Protein 8B48 (pdb70)

InterPro domains:
  IPR029058 Alpha/Beta hydrolase fold [G3DSA:3.40.50.1820] (14-387)
  IPR029058 Alpha/Beta hydrolase fold [SSF53474] (108-355)
  IPR054579 4-O-methyl-glucuronoyl methylesterase-like domain [PF22244] (91-321)

Organism: NCBI:txid1168545

Structure (mmCIF, N/CA/C/O backbone):
data_8B48
#
_entry.id   8B48
#
_cell.length_a   70.740
_cell.length_b   79.570
_cell.length_c   86.010
_cell.angle_alpha   113.322
_cell.angle_beta   98.531
_cell.angle_gamma   94.440
#
_symmetry.space_group_name_H-M   'P 1'
#
loop_
_entity.id
_entity.type
_entity.pdbx_description
1 polymer 'Carbohydrate esterase family 15 protein'
2 branched alpha-D-mannopyranose-(1-3)-beta-D-mannopyranose-(1-4)-2-acetamido-2-deoxy-beta-D-glucopyranose-(1-4)-2-acetamido-2-deoxy-beta-D-glucopyranose
3 branched alpha-D-mannopyranose-(1-3)-[alpha-D-mannopyranose-(1-6)]beta-D-mannopyranose-(1-4)-2-acetamido-2-deoxy-beta-D-glucopyranose-(1-4)-2-acetamido-2-deoxy-beta-D-glucopyranose
4 branched alpha-D-mannopyranose-(1-3)-alpha-D-mannopyranose-(1-6)-[alpha-D-mannopyranose-(1-3)]beta-D-mannopyranose-(1-4)-2-acetamido-2-deoxy-beta-D-glucopyranose-(1-4)-2-acetamido-2-deoxy-beta-D-glucopyranose
5 non-polymer 'FORMIC ACID'
6 water water
#
loop_
_atom_site.group_PDB
_atom_site.id
_atom_site.type_symbol
_atom_site.label_atom_id
_atom_site.label_alt_id
_atom_site.label_comp_id
_atom_site.label_asym_id
_atom_site.label_entity_id
_atom_site.label_seq_id
_atom_site.pdbx_PDB_ins_code
_atom_site.Cartn_x
_atom_site.Cartn_y
_atom_site.Cartn_z
_atom_site.occupancy
_atom_site.B_iso_or_equiv
_atom_site.auth_seq_id
_atom_site.auth_comp_id
_atom_site.auth_asym_id
_atom_site.auth_atom_id
_atom_site.pdbx_PDB_model_num
ATOM 1 N N . SER A 1 4 ? 8.367 -22.607 -1.308 1.000 88.118 20 SER A N 1
ATOM 2 C CA . SER A 1 4 ? 7.776 -22.478 -2.666 1.000 90.874 20 SER A CA 1
ATOM 3 C C . SER A 1 4 ? 8.686 -21.613 -3.553 1.000 100.233 20 SER A C 1
ATOM 4 O O . SER A 1 4 ? 8.903 -22.036 -4.709 1.000 105.536 20 SER A O 1
ATOM 7 N N . CYS A 1 5 ? 9.203 -20.471 -3.053 1.000 97.706 21 CYS A N 1
ATOM 8 C CA . CYS A 1 5 ? 10.087 -19.526 -3.812 1.000 90.336 21 CYS A CA 1
ATOM 9 C C . CYS A 1 5 ? 11.444 -19.383 -3.122 1.000 83.785 21 CYS A C 1
ATOM 10 O O . CYS A 1 5 ? 11.536 -19.436 -1.901 1.000 78.175 21 CYS A O 1
ATOM 13 N N . PRO A 1 6 ? 12.554 -19.183 -3.874 1.000 83.152 22 PRO A N 1
ATOM 14 C CA . PRO A 1 6 ? 13.875 -18.983 -3.270 1.000 86.105 22 PRO A CA 1
ATOM 15 C C . PRO A 1 6 ? 13.989 -17.599 -2.606 1.000 91.938 22 PRO A C 1
ATOM 16 O O . PRO A 1 6 ? 13.164 -16.757 -2.879 1.000 96.007 22 PRO A O 1
ATOM 20 N N . ASN A 1 7 ? 15.006 -17.401 -1.766 1.000 86.508 23 ASN A N 1
ATOM 21 C CA . ASN A 1 7 ? 15.358 -16.082 -1.175 1.000 74.653 23 ASN A CA 1
ATOM 22 C C . ASN A 1 7 ? 16.233 -15.315 -2.173 1.000 67.568 23 ASN A C 1
ATOM 23 O O . ASN A 1 7 ? 16.692 -15.924 -3.149 1.000 70.814 23 ASN A O 1
ATOM 28 N N . LEU A 1 8 ? 16.453 -14.020 -1.939 1.000 65.356 24 LEU A N 1
ATOM 29 C CA . LEU A 1 8 ? 17.294 -13.160 -2.812 1.000 62.641 24 LEU A CA 1
ATOM 30 C C . LEU A 1 8 ? 18.748 -13.610 -2.703 1.000 68.361 24 LEU A C 1
ATOM 31 O O . LEU A 1 8 ? 19.185 -14.065 -1.644 1.000 69.841 24 LEU A O 1
ATOM 36 N N . PRO A 1 9 ? 19.543 -13.472 -3.788 1.000 69.020 25 PRO A N 1
ATOM 37 C CA . PRO A 1 9 ? 21.007 -13.497 -3.698 1.000 69.065 25 PRO A CA 1
ATOM 38 C C . PRO A 1 9 ? 21.561 -12.684 -2.514 1.000 66.146 25 PRO A C 1
ATOM 39 O O . PRO A 1 9 ? 20.946 -11.721 -2.139 1.000 67.916 25 PRO A O 1
ATOM 43 N N . ALA A 1 10 ? 22.704 -13.078 -1.951 1.000 68.152 26 ALA A N 1
ATOM 44 C CA . ALA A 1 10 ? 23.346 -12.370 -0.814 1.000 69.612 26 ALA A CA 1
ATOM 45 C C . ALA A 1 10 ? 23.529 -10.893 -1.186 1.000 70.206 26 ALA A C 1
ATOM 46 O O . ALA A 1 10 ? 23.303 -10.022 -0.323 1.000 71.836 26 ALA A O 1
ATOM 48 N N . SER A 1 11 ? 23.920 -10.636 -2.435 1.000 72.593 27 SER A N 1
ATOM 49 C CA . SER A 1 11 ? 24.156 -9.282 -3.007 1.000 71.681 27 SER A CA 1
ATOM 50 C C . SER A 1 11 ? 23.575 -9.219 -4.426 1.000 65.776 27 SER A C 1
ATOM 51 O O . SER A 1 11 ? 23.617 -10.221 -5.167 1.000 70.495 27 SER A O 1
ATOM 54 N N . ILE A 1 12 ? 23.008 -8.069 -4.773 1.000 59.542 28 ILE A N 1
ATOM 55 C CA . ILE A 1 12 ? 22.414 -7.767 -6.100 1.000 61.043 28 ILE A CA 1
ATOM 56 C C . ILE A 1 12 ? 23.260 -6.673 -6.736 1.000 67.283 28 ILE A C 1
ATOM 57 O O . ILE A 1 12 ? 23.544 -5.702 -6.036 1.000 76.730 28 ILE A O 1
ATOM 62 N N . ASN A 1 13 ? 23.632 -6.842 -8.001 1.000 77.787 29 ASN A N 1
ATOM 63 C CA . ASN A 1 13 ? 24.253 -5.772 -8.825 1.000 80.378 29 ASN A CA 1
ATOM 64 C C . ASN A 1 13 ? 23.195 -5.258 -9.798 1.000 71.473 29 ASN A C 1
ATOM 65 O O . ASN A 1 13 ? 22.783 -6.014 -10.678 1.000 70.717 29 ASN A O 1
ATOM 70 N N . TYR A 1 14 ? 22.725 -4.037 -9.581 1.000 65.923 30 TYR A N 1
ATOM 71 C CA . TYR A 1 14 ? 21.774 -3.339 -10.471 1.000 63.352 30 TYR A CA 1
ATOM 72 C C . TYR A 1 14 ? 22.475 -2.086 -10.997 1.000 67.533 30 TYR A C 1
ATOM 73 O O . TYR A 1 14 ? 22.852 -1.191 -10.196 1.000 65.252 30 TYR A O 1
ATOM 82 N N . ALA A 1 15 ? 22.689 -2.069 -12.314 1.000 66.882 31 ALA A N 1
ATOM 83 C CA . ALA A 1 15 ? 23.284 -0.937 -13.055 1.000 63.776 31 ALA A CA 1
ATOM 84 C C . ALA A 1 15 ? 22.317 0.248 -12.997 1.000 60.667 31 ALA A C 1
ATOM 85 O O . ALA A 1 15 ? 21.111 0.045 -13.275 1.000 58.628 31 ALA A O 1
ATOM 87 N N . ALA A 1 16 ? 22.829 1.415 -12.605 1.000 57.499 32 ALA A N 1
ATOM 88 C CA . ALA A 1 16 ? 22.082 2.690 -12.556 1.000 54.717 32 ALA A CA 1
ATOM 89 C C . ALA A 1 16 ? 21.080 2.696 -13.709 1.000 54.732 32 ALA A C 1
ATOM 90 O O . ALA A 1 16 ? 21.501 2.487 -14.868 1.000 51.414 32 ALA A O 1
ATOM 92 N N . ASN A 1 17 ? 19.798 2.866 -13.388 1.000 57.327 33 ASN A N 1
ATOM 93 C CA . ASN A 1 17 ? 18.698 2.925 -14.382 1.000 55.897 33 ASN A CA 1
ATOM 94 C C . ASN A 1 17 ? 17.862 4.151 -14.068 1.000 56.394 33 ASN A C 1
ATOM 95 O O . ASN A 1 17 ? 17.274 4.235 -12.989 1.000 49.940 33 ASN A O 1
ATOM 100 N N . PRO A 1 18 ? 17.796 5.131 -14.997 1.000 62.432 34 PRO A N 1
ATOM 101 C CA . PRO A 1 18 ? 17.014 6.348 -14.774 1.000 62.341 34 PRO A CA 1
ATOM 102 C C . PRO A 1 18 ? 15.496 6.167 -14.950 1.000 56.017 34 PRO A C 1
ATOM 103 O O . PRO A 1 18 ? 14.776 7.100 -14.634 1.000 49.336 34 PRO A O 1
ATOM 107 N N . LYS A 1 19 ? 15.051 4.993 -15.421 1.000 52.865 35 LYS A N 1
ATOM 108 C CA . LYS A 1 19 ? 13.615 4.660 -15.622 1.000 57.000 35 LYS A CA 1
ATOM 109 C C . LYS A 1 19 ? 13.173 3.647 -14.560 1.000 47.983 35 LYS A C 1
ATOM 110 O O . LYS A 1 19 ? 14.029 3.222 -13.763 1.000 47.113 35 LYS A O 1
ATOM 116 N N . LEU A 1 20 ? 11.874 3.317 -14.529 1.000 40.833 36 LEU A N 1
ATOM 117 C CA . LEU A 1 20 ? 11.273 2.419 -13.504 1.000 39.412 36 LEU A CA 1
ATOM 118 C C . LEU A 1 20 ? 11.650 0.995 -13.864 1.000 39.356 36 LEU A C 1
ATOM 119 O O . LEU A 1 20 ? 11.341 0.557 -14.966 1.000 39.765 36 LEU A O 1
ATOM 124 N N . PRO A 1 21 ? 12.349 0.237 -12.986 1.000 37.608 37 PRO A N 1
ATOM 125 C CA . PRO A 1 21 ? 12.795 -1.106 -13.346 1.000 39.576 37 PRO A CA 1
ATOM 126 C C . PRO A 1 21 ? 11.621 -1.927 -13.892 1.000 42.658 37 PRO A C 1
ATOM 127 O O . PRO A 1 21 ? 10.521 -1.731 -13.430 1.000 45.741 37 PRO A O 1
ATOM 131 N N . ASP A 1 22 ? 11.868 -2.776 -14.889 1.000 48.535 38 ASP A N 1
ATOM 132 C CA . ASP A 1 22 ? 10.846 -3.707 -15.435 1.000 55.385 38 ASP A CA 1
ATOM 133 C C . ASP A 1 22 ? 10.369 -4.606 -14.292 1.000 54.040 38 ASP A C 1
ATOM 134 O O . ASP A 1 22 ? 11.167 -5.362 -13.729 1.000 51.432 38 ASP A O 1
ATOM 139 N N . PRO A 1 23 ? 9.064 -4.553 -13.917 1.000 50.645 39 PRO A N 1
ATOM 140 C CA . PRO A 1 23 ? 8.522 -5.437 -12.880 1.000 49.576 39 PRO A CA 1
ATOM 141 C C . PRO A 1 23 ? 8.447 -6.910 -13.301 1.000 49.225 39 PRO A C 1
ATOM 142 O O . PRO A 1 23 ? 8.362 -7.769 -12.440 1.000 49.299 39 PRO A O 1
ATOM 146 N N . PHE A 1 24 ? 8.498 -7.171 -14.608 1.000 47.017 40 PHE A N 1
ATOM 147 C CA . PHE A 1 24 ? 8.421 -8.529 -15.193 1.000 47.303 40 PHE A CA 1
ATOM 148 C C . PHE A 1 24 ? 9.815 -9.141 -15.364 1.000 44.360 40 PHE A C 1
ATOM 149 O O . PHE A 1 24 ? 9.893 -10.259 -15.871 1.000 44.695 40 PHE A O 1
ATOM 157 N N . LEU A 1 25 ? 10.881 -8.455 -14.960 1.000 46.412 41 LEU A N 1
ATOM 158 C CA . LEU A 1 25 ? 12.266 -8.968 -15.123 1.000 52.038 41 LEU A CA 1
ATOM 159 C C . LEU A 1 25 ? 12.768 -9.507 -13.788 1.000 48.597 41 LEU A C 1
ATOM 160 O O . LEU A 1 25 ? 13.196 -8.708 -12.945 1.000 50.343 41 LEU A O 1
ATOM 165 N N . ALA A 1 26 ? 12.726 -10.820 -13.612 1.000 52.311 42 ALA A N 1
ATOM 166 C CA . ALA A 1 26 ? 13.279 -11.510 -12.427 1.000 58.957 42 ALA A CA 1
ATOM 167 C C . ALA A 1 26 ? 14.782 -11.214 -12.326 1.000 52.113 42 ALA A C 1
ATOM 168 O O . ALA A 1 26 ? 15.410 -10.960 -13.364 1.000 49.347 42 ALA A O 1
ATOM 170 N N . LEU A 1 27 ? 15.322 -11.250 -11.112 1.000 51.908 43 LEU A N 1
ATOM 171 C CA . LEU A 1 27 ? 16.775 -11.085 -10.833 1.000 56.449 43 LEU A CA 1
ATOM 172 C C . LEU A 1 27 ? 17.544 -12.255 -11.444 1.000 54.825 43 LEU A C 1
ATOM 173 O O . LEU A 1 27 ? 18.701 -12.041 -11.866 1.000 46.387 43 LEU A O 1
ATOM 178 N N . SER A 1 28 ? 16.915 -13.436 -11.475 1.000 56.079 44 SER A N 1
ATOM 179 C CA . SER A 1 28 ? 17.396 -14.633 -12.213 1.000 60.786 44 SER A CA 1
ATOM 180 C C . SER A 1 28 ? 17.915 -14.218 -13.596 1.000 57.201 44 SER A C 1
ATOM 181 O O . SER A 1 28 ? 18.976 -14.715 -13.998 1.000 53.548 44 SER A O 1
ATOM 184 N N . GLY A 1 29 ? 17.176 -13.351 -14.297 1.000 55.427 45 GLY A N 1
ATOM 185 C CA . GLY A 1 29 ? 17.511 -12.871 -15.649 1.000 54.296 45 GLY A CA 1
ATOM 186 C C . GLY A 1 29 ? 16.333 -13.039 -16.590 1.000 59.309 45 GLY A C 1
ATOM 187 O O . GLY A 1 29 ? 16.146 -12.174 -17.462 1.000 61.857 45 GLY A O 1
ATOM 188 N N . THR A 1 30 ? 15.549 -14.105 -16.413 1.000 64.222 46 THR A N 1
ATOM 189 C CA . THR A 1 30 ? 14.394 -14.448 -17.284 1.000 67.476 46 THR A CA 1
ATOM 190 C C . THR A 1 30 ? 13.266 -13.452 -17.036 1.000 60.561 46 THR A C 1
ATOM 191 O O . THR A 1 30 ? 12.965 -13.127 -15.865 1.000 59.352 46 THR A O 1
ATOM 195 N N . ARG A 1 31 ? 12.670 -12.995 -18.133 1.000 57.530 47 ARG A N 1
ATOM 196 C CA . ARG A 1 31 ? 11.505 -12.085 -18.144 1.000 56.011 47 ARG A CA 1
ATOM 197 C C . ARG A 1 31 ? 10.261 -12.966 -18.137 1.000 58.082 47 ARG A C 1
ATOM 198 O O . ARG A 1 31 ? 10.253 -13.953 -18.891 1.000 66.879 47 ARG A O 1
ATOM 206 N N . LEU A 1 32 ? 9.266 -12.634 -17.311 1.000 63.482 48 LEU A N 1
ATOM 207 C CA . LEU A 1 32 ? 8.030 -13.445 -17.124 1.000 67.363 48 LEU A CA 1
ATOM 208 C C . LEU A 1 32 ? 7.254 -13.531 -18.441 1.000 73.220 48 LEU A C 1
ATOM 209 O O . LEU A 1 32 ? 7.089 -12.499 -19.104 1.000 68.897 48 LEU A O 1
ATOM 214 N N . SER A 1 33 ? 6.824 -14.750 -18.786 1.000 80.612 49 SER A N 1
ATOM 215 C CA . SER A 1 33 ? 6.019 -15.101 -19.985 1.000 75.222 49 SER A CA 1
ATOM 216 C C . SER A 1 33 ? 4.827 -15.988 -19.597 1.000 72.537 49 SER A C 1
ATOM 217 O O . SER A 1 33 ? 3.929 -16.132 -20.443 1.000 77.956 49 SER A O 1
ATOM 220 N N . LYS A 1 34 ? 4.827 -16.549 -18.379 1.000 72.394 50 LYS A N 1
ATOM 221 C CA . LYS A 1 34 ? 3.797 -17.485 -17.848 1.000 74.907 50 LYS A CA 1
ATOM 222 C C . LYS A 1 34 ? 3.219 -16.921 -16.542 1.000 64.519 50 LYS A C 1
ATOM 223 O O . LYS A 1 34 ? 4.002 -16.461 -15.700 1.000 59.022 50 LYS A O 1
ATOM 229 N N . LYS A 1 35 ? 1.895 -16.957 -16.376 1.000 63.801 51 LYS A N 1
ATOM 230 C CA . LYS A 1 35 ? 1.208 -16.476 -15.142 1.000 68.744 51 LYS A CA 1
ATOM 231 C C . LYS A 1 35 ? 1.786 -17.174 -13.889 1.000 61.883 51 LYS A C 1
ATOM 232 O O . LYS A 1 35 ? 2.005 -16.498 -12.873 1.000 56.736 51 LYS A O 1
ATOM 238 N N . ASP A 1 36 ? 2.046 -18.482 -13.959 1.000 64.783 52 ASP A N 1
ATOM 239 C CA . ASP A 1 36 ? 2.468 -19.316 -12.798 1.000 70.562 52 ASP A CA 1
ATOM 240 C C . ASP A 1 36 ? 3.877 -18.913 -12.330 1.000 67.455 52 ASP A C 1
ATOM 241 O O . ASP A 1 36 ? 4.323 -19.426 -11.278 1.000 69.514 52 ASP A O 1
ATOM 246 N N . GLN A 1 37 ? 4.567 -18.032 -13.056 1.000 59.958 53 GLN A N 1
ATOM 247 C CA . GLN A 1 37 ? 5.872 -17.458 -12.615 1.000 57.657 53 GLN A CA 1
ATOM 248 C C . GLN A 1 37 ? 5.658 -16.261 -11.670 1.000 55.451 53 GLN A C 1
ATOM 249 O O . GLN A 1 37 ? 6.612 -15.958 -10.899 1.000 63.441 53 GLN A O 1
ATOM 255 N N . TRP A 1 38 ? 4.488 -15.606 -11.721 1.000 49.533 54 TRP A N 1
ATOM 256 C CA . TRP A 1 38 ? 4.250 -14.309 -11.026 1.000 52.679 54 TRP A CA 1
ATOM 257 C C . TRP A 1 38 ? 4.408 -14.438 -9.512 1.000 55.732 54 TRP A C 1
ATOM 258 O O . TRP A 1 38 ? 5.036 -13.572 -8.893 1.000 60.783 54 TRP A O 1
ATOM 269 N N . PRO A 1 39 ? 3.836 -15.490 -8.874 1.000 54.544 55 PRO A N 1
ATOM 270 C CA . PRO A 1 39 ? 3.980 -15.693 -7.430 1.000 59.211 55 PRO A CA 1
ATOM 271 C C . PRO A 1 39 ? 5.419 -15.536 -6.902 1.000 63.233 55 PRO A C 1
ATOM 272 O O . PRO A 1 39 ? 5.599 -14.933 -5.850 1.000 60.338 55 PRO A O 1
ATOM 276 N N . CYS A 1 40 ? 6.401 -16.065 -7.640 1.000 65.328 56 CYS A N 1
ATOM 277 C CA . CYS A 1 40 ? 7.822 -16.084 -7.218 1.000 68.740 56 CYS A CA 1
ATOM 278 C C . CYS A 1 40 ? 8.479 -14.724 -7.452 1.000 61.636 56 CYS A C 1
ATOM 279 O O . CYS A 1 40 ? 9.390 -14.380 -6.668 1.000 59.072 56 CYS A O 1
ATOM 282 N N . ARG A 1 41 ? 8.038 -13.995 -8.475 1.000 59.282 57 ARG A N 1
ATOM 283 C CA . ARG A 1 41 ? 8.446 -12.583 -8.701 1.000 60.842 57 ARG A CA 1
ATOM 284 C C . ARG A 1 41 ? 7.826 -11.715 -7.596 1.000 60.066 57 ARG A C 1
ATOM 285 O O . ARG A 1 41 ? 8.552 -10.887 -7.014 1.000 56.165 57 ARG A O 1
ATOM 293 N N . LYS A 1 42 ? 6.543 -11.930 -7.288 1.000 65.618 58 LYS A N 1
ATOM 294 C CA . LYS A 1 42 ? 5.848 -11.213 -6.188 1.000 63.512 58 LYS A CA 1
ATOM 295 C C . LYS A 1 42 ? 6.634 -11.357 -4.875 1.000 59.241 58 LYS A C 1
ATOM 296 O O . LYS A 1 42 ? 6.756 -10.345 -4.182 1.000 74.786 58 LYS A O 1
ATOM 302 N N . GLU A 1 43 ? 7.150 -12.541 -4.530 1.000 52.926 59 GLU A N 1
ATOM 303 C CA . GLU A 1 43 ? 7.953 -12.728 -3.282 1.000 55.900 59 GLU A CA 1
ATOM 304 C C . GLU A 1 43 ? 9.295 -11.992 -3.409 1.000 53.011 59 GLU A C 1
ATOM 305 O O . GLU A 1 43 ? 9.690 -11.306 -2.445 1.000 49.588 59 GLU A O 1
ATOM 311 N N . GLU A 1 44 ? 9.978 -12.146 -4.545 1.000 48.625 60 GLU A N 1
ATOM 312 C CA . GLU A 1 44 ? 11.218 -11.391 -4.856 1.000 46.690 60 GLU A CA 1
ATOM 313 C C . GLU A 1 44 ? 10.990 -9.914 -4.476 1.000 44.663 60 GLU A C 1
ATOM 314 O O . GLU A 1 44 ? 11.739 -9.374 -3.633 1.000 43.337 60 GLU A O 1
ATOM 320 N N . ILE A 1 45 ? 9.939 -9.312 -5.034 1.000 41.005 61 ILE A N 1
ATOM 321 C CA . ILE A 1 45 ? 9.574 -7.882 -4.828 1.000 41.388 61 ILE A CA 1
ATOM 322 C C . ILE A 1 45 ? 9.382 -7.631 -3.330 1.000 40.120 61 ILE A C 1
ATOM 323 O O . ILE A 1 45 ? 10.003 -6.688 -2.808 1.000 40.750 61 ILE A O 1
ATOM 328 N N . ARG A 1 46 ? 8.556 -8.446 -2.676 1.000 43.369 62 ARG A N 1
ATOM 329 C CA . ARG A 1 46 ? 8.278 -8.359 -1.215 1.000 50.134 62 ARG A CA 1
ATOM 330 C C . ARG A 1 46 ? 9.607 -8.372 -0.458 1.000 52.210 62 ARG A C 1
ATOM 331 O O . ARG A 1 46 ? 9.788 -7.533 0.459 1.000 52.206 62 ARG A O 1
ATOM 339 N N . GLN A 1 47 ? 10.507 -9.281 -0.832 1.000 57.172 63 GLN A N 1
ATOM 340 C CA . GLN A 1 47 ? 11.817 -9.451 -0.149 1.000 56.880 63 GLN A CA 1
ATOM 341 C C . GLN A 1 47 ? 12.704 -8.232 -0.437 1.000 53.448 63 GLN A C 1
ATOM 342 O O . GLN A 1 47 ? 13.464 -7.844 0.475 1.000 45.643 63 GLN A O 1
ATOM 348 N N . LEU A 1 48 ? 12.628 -7.673 -1.656 1.000 51.535 64 LEU A N 1
ATOM 349 C CA . LEU A 1 48 ? 13.428 -6.485 -2.055 1.000 48.371 64 LEU A CA 1
ATOM 350 C C . LEU A 1 48 ? 13.027 -5.318 -1.146 1.000 48.765 64 LEU A C 1
ATOM 351 O O . LEU A 1 48 ? 13.917 -4.739 -0.487 1.000 50.884 64 LEU A O 1
ATOM 356 N N . PHE A 1 49 ? 11.728 -5.018 -1.081 1.000 45.143 65 PHE A N 1
ATOM 357 C CA . PHE A 1 49 ? 11.180 -3.915 -0.258 1.000 43.897 65 PHE A CA 1
ATOM 358 C C . PHE A 1 49 ? 11.685 -4.022 1.182 1.000 45.104 65 PHE A C 1
ATOM 359 O O . PHE A 1 49 ? 12.115 -3.002 1.748 1.000 52.971 65 PHE A O 1
ATOM 367 N N . GLN A 1 50 ? 11.650 -5.220 1.758 1.000 47.947 66 GLN A N 1
ATOM 368 C CA . GLN A 1 50 ? 12.034 -5.452 3.185 1.000 52.906 66 GLN A CA 1
ATOM 369 C C . GLN A 1 50 ? 13.544 -5.236 3.364 1.000 50.037 66 GLN A C 1
ATOM 370 O O . GLN A 1 50 ? 13.943 -4.634 4.372 1.000 49.376 66 GLN A O 1
ATOM 376 N N . ARG A 1 51 ? 14.360 -5.691 2.416 1.000 50.799 67 ARG A N 1
ATOM 377 C CA . ARG A 1 51 ? 15.831 -5.552 2.531 1.000 46.942 67 ARG A CA 1
ATOM 378 C C . ARG A 1 51 ? 16.221 -4.079 2.422 1.000 46.408 67 ARG A C 1
ATOM 379 O O . ARG A 1 51 ? 16.931 -3.611 3.326 1.000 48.399 67 ARG A O 1
ATOM 387 N N . TYR A 1 52 ? 15.734 -3.385 1.382 1.000 44.445 68 TYR A N 1
ATOM 388 C CA . TYR A 1 52 ? 16.224 -2.046 0.964 1.000 43.658 68 TYR A CA 1
ATOM 389 C C . TYR A 1 52 ? 15.524 -0.908 1.728 1.000 44.200 68 TYR A C 1
ATOM 390 O O . TYR A 1 52 ? 16.218 0.067 2.040 1.000 47.728 68 TYR A O 1
ATOM 399 N N . SER A 1 53 ? 14.234 -1.009 2.072 1.000 43.952 69 SER A N 1
ATOM 400 C CA . SER A 1 53 ? 13.415 0.148 2.543 1.000 41.697 69 SER A CA 1
ATOM 401 C C . SER A 1 53 ? 12.680 -0.119 3.869 1.000 41.876 69 SER A C 1
ATOM 402 O O . SER A 1 53 ? 12.740 0.752 4.776 1.000 42.425 69 SER A O 1
ATOM 405 N N . TYR A 1 54 ? 11.927 -1.216 3.971 1.000 39.784 70 TYR A N 1
ATOM 406 C CA . TYR A 1 54 ? 10.886 -1.381 5.019 1.000 40.822 70 TYR A CA 1
ATOM 407 C C . TYR A 1 54 ? 11.447 -2.013 6.296 1.000 41.642 70 TYR A C 1
ATOM 408 O O . TYR A 1 54 ? 11.058 -1.551 7.386 1.000 50.975 70 TYR A O 1
ATOM 417 N N . GLY A 1 55 ? 12.336 -2.998 6.191 1.000 41.665 71 GLY A N 1
ATOM 418 C CA . GLY A 1 55 ? 12.677 -3.901 7.314 1.000 45.876 71 GLY A CA 1
ATOM 419 C C . GLY A 1 55 ? 11.896 -5.190 7.183 1.000 45.546 71 GLY A C 1
ATOM 420 O O . GLY A 1 55 ? 11.005 -5.233 6.287 1.000 41.264 71 GLY A O 1
ATOM 421 N N . THR A 1 56 ? 12.213 -6.209 7.997 1.000 49.990 72 THR A N 1
ATOM 422 C CA . THR A 1 56 ? 11.557 -7.549 7.915 1.000 53.623 72 THR A CA 1
ATOM 423 C C . THR A 1 56 ? 10.102 -7.460 8.401 1.000 53.838 72 THR A C 1
ATOM 424 O O . THR A 1 56 ? 9.891 -7.006 9.539 1.000 56.181 72 THR A O 1
ATOM 428 N N . PHE A 1 57 ? 9.153 -7.880 7.559 1.000 51.493 73 PHE A N 1
ATOM 429 C CA . PHE A 1 57 ? 7.719 -8.104 7.877 1.000 50.121 73 PHE A CA 1
ATOM 430 C C . PHE A 1 57 ? 7.585 -9.508 8.458 1.000 54.806 73 PHE A C 1
ATOM 431 O O . PHE A 1 57 ? 7.575 -10.485 7.709 1.000 51.862 73 PHE A O 1
ATOM 439 N N . PRO A 1 58 ? 7.484 -9.669 9.800 1.000 56.562 74 PRO A N 1
ATOM 440 C CA . PRO A 1 58 ? 7.598 -10.984 10.416 1.000 54.272 74 PRO A CA 1
ATOM 441 C C . PRO A 1 58 ? 6.394 -11.839 10.036 1.000 53.910 74 PRO A C 1
ATOM 442 O O . PRO A 1 58 ? 5.357 -11.300 9.627 1.000 48.283 74 PRO A O 1
ATOM 446 N N . PRO A 1 59 ? 6.500 -13.183 10.178 1.000 55.082 75 PRO A N 1
ATOM 447 C CA . PRO A 1 59 ? 5.361 -14.076 9.983 1.000 55.611 75 PRO A CA 1
ATOM 448 C C . PRO A 1 59 ? 4.405 -14.001 11.185 1.000 56.130 75 PRO A C 1
ATOM 449 O O . PRO A 1 59 ? 4.761 -13.406 12.186 1.000 46.931 75 PRO A O 1
ATOM 453 N N . ARG A 1 60 ? 3.230 -14.624 11.072 1.000 62.909 76 ARG A N 1
ATOM 454 C CA . ARG A 1 60 ? 2.303 -14.866 12.216 1.000 63.697 76 ARG A CA 1
ATOM 455 C C . ARG A 1 60 ? 3.096 -15.505 13.365 1.000 57.708 76 ARG A C 1
ATOM 456 O O . ARG A 1 60 ? 3.802 -16.503 13.176 1.000 53.660 76 ARG A O 1
ATOM 464 N N . PRO A 1 61 ? 3.030 -14.943 14.596 1.000 52.798 77 PRO A N 1
ATOM 465 C CA . PRO A 1 61 ? 3.749 -15.522 15.723 1.000 55.664 77 PRO A CA 1
ATOM 466 C C . PRO A 1 61 ? 3.081 -16.832 16.167 1.000 55.996 77 PRO A C 1
ATOM 467 O O . PRO A 1 61 ? 1.990 -17.151 15.666 1.000 46.302 77 PRO A O 1
ATOM 471 N N . GLU A 1 62 ? 3.733 -17.565 17.078 1.000 56.070 78 GLU A N 1
ATOM 472 C CA . GLU A 1 62 ? 3.309 -18.953 17.388 1.000 58.369 78 GLU A CA 1
ATOM 473 C C . GLU A 1 62 ? 1.880 -18.915 17.934 1.000 53.853 78 GLU A C 1
ATOM 474 O O . GLU A 1 62 ? 1.092 -19.733 17.467 1.000 58.874 78 GLU A O 1
ATOM 480 N N . SER A 1 63 ? 1.530 -17.964 18.801 1.000 52.468 79 SER A N 1
ATOM 481 C CA . SER A 1 63 ? 0.135 -17.768 19.288 1.000 52.871 79 SER A CA 1
ATOM 482 C C . SER A 1 63 ? -0.443 -16.422 18.835 1.000 51.473 79 SER A C 1
ATOM 483 O O . SER A 1 63 ? 0.254 -15.394 18.985 1.000 51.527 79 SER A O 1
ATOM 486 N N . VAL A 1 64 ? -1.678 -16.451 18.326 1.000 48.101 80 VAL A N 1
ATOM 487 C CA . VAL A 1 64 ? -2.593 -15.275 18.235 1.000 48.798 80 VAL A CA 1
ATOM 488 C C . VAL A 1 64 ? -3.924 -15.674 18.871 1.000 46.449 80 VAL A C 1
ATOM 489 O O . VAL A 1 64 ? -4.474 -16.673 18.430 1.000 46.126 80 VAL A O 1
ATOM 493 N N . THR A 1 65 ? -4.396 -14.921 19.866 1.000 49.740 81 THR A N 1
ATOM 494 C CA . THR A 1 65 ? -5.731 -15.077 20.509 1.000 50.727 81 THR A CA 1
ATOM 495 C C . THR A 1 65 ? -6.407 -13.702 20.596 1.000 46.854 81 THR A C 1
ATOM 496 O O . THR A 1 65 ? -5.698 -12.677 20.730 1.000 44.892 81 THR A O 1
ATOM 500 N N . ALA A 1 66 ? -7.734 -13.689 20.506 1.000 46.124 82 ALA A N 1
ATOM 501 C CA . ALA A 1 66 ? -8.561 -12.465 20.498 1.000 50.284 82 ALA A CA 1
ATOM 502 C C . ALA A 1 66 ? -9.721 -12.635 21.480 1.000 55.474 82 ALA A C 1
ATOM 503 O O . ALA A 1 66 ? -9.984 -13.780 21.890 1.000 60.053 82 ALA A O 1
ATOM 505 N N . ALA A 1 67 ? -10.389 -11.531 21.818 1.000 58.562 83 ALA A N 1
ATOM 506 C CA . ALA A 1 67 ? -11.454 -11.467 22.843 1.000 56.882 83 ALA A CA 1
ATOM 507 C C . ALA A 1 67 ? -12.186 -10.135 22.716 1.000 54.224 83 ALA A C 1
ATOM 508 O O . ALA A 1 67 ? -11.578 -9.101 22.992 1.000 53.447 83 ALA A O 1
ATOM 510 N N . MET A 1 68 ? -13.450 -10.186 22.314 1.000 61.894 84 MET A N 1
ATOM 511 C CA . MET A 1 68 ? -14.383 -9.030 22.395 1.000 69.046 84 MET A CA 1
ATOM 512 C C . MET A 1 68 ? -14.591 -8.669 23.873 1.000 66.181 84 MET A C 1
ATOM 513 O O . MET A 1 68 ? -14.692 -9.585 24.697 1.000 72.112 84 MET A O 1
ATOM 518 N N . SER A 1 69 ? -14.584 -7.375 24.203 1.000 67.762 85 SER A N 1
ATOM 519 C CA . SER A 1 69 ? -14.750 -6.828 25.580 1.000 68.985 85 SER A CA 1
ATOM 520 C C . SER A 1 69 ? -15.454 -5.470 25.481 1.000 58.295 85 SER A C 1
ATOM 521 O O . SER A 1 69 ? -14.759 -4.447 25.417 1.000 45.394 85 SER A O 1
ATOM 524 N N . GLY A 1 70 ? -16.788 -5.488 25.430 1.000 55.157 86 GLY A N 1
ATOM 525 C CA . GLY A 1 70 ? -17.581 -4.354 24.928 1.000 57.068 86 GLY A CA 1
ATOM 526 C C . GLY A 1 70 ? -17.351 -4.177 23.447 1.000 53.478 86 GLY A C 1
ATOM 527 O O . GLY A 1 70 ? -17.505 -5.153 22.747 1.000 65.859 86 GLY A O 1
ATOM 528 N N . ASN A 1 71 ? -16.986 -2.979 22.992 1.000 52.167 87 ASN A N 1
ATOM 529 C CA . ASN A 1 71 ? -16.688 -2.688 21.560 1.000 52.515 87 ASN A CA 1
ATOM 530 C C . ASN A 1 71 ? -15.210 -2.974 21.259 1.000 49.279 87 ASN A C 1
ATOM 531 O O . ASN A 1 71 ? -14.846 -3.055 20.078 1.000 48.526 87 ASN A O 1
ATOM 536 N N . ALA A 1 72 ? -14.362 -3.108 22.276 1.000 49.491 88 ALA A N 1
ATOM 537 C CA . ALA A 1 72 ? -12.915 -3.396 22.121 1.000 48.605 88 ALA A CA 1
ATOM 538 C C . ALA A 1 72 ? -12.720 -4.850 21.677 1.000 49.831 88 ALA A C 1
ATOM 539 O O . ALA A 1 72 ? -13.301 -5.740 22.334 1.000 52.767 88 ALA A O 1
ATOM 541 N N . LEU A 1 73 ? -11.956 -5.070 20.599 1.000 48.682 89 LEU A N 1
ATOM 542 C CA . LEU A 1 73 ? -11.367 -6.388 20.229 1.000 48.408 89 LEU A CA 1
ATOM 543 C C . LEU A 1 73 ? -9.918 -6.419 20.729 1.000 50.834 89 LEU A C 1
ATOM 544 O O . LEU A 1 73 ? -9.066 -5.763 20.099 1.000 50.708 89 LEU A O 1
ATOM 549 N N . LYS A 1 74 ? -9.659 -7.117 21.840 1.000 52.447 90 LYS A N 1
ATOM 550 C CA . LYS A 1 74 ? -8.319 -7.170 22.486 1.000 50.839 90 LYS A CA 1
ATOM 551 C C . LYS A 1 74 ? -7.544 -8.373 21.933 1.000 52.585 90 LYS A C 1
ATOM 552 O O . LYS A 1 74 ? -7.942 -9.523 22.232 1.000 56.844 90 LYS A O 1
ATOM 558 N N . ILE A 1 75 ? -6.457 -8.110 21.195 1.000 45.431 91 ILE A N 1
ATOM 559 C CA . ILE A 1 75 ? -5.640 -9.141 20.494 1.000 42.282 91 ILE A CA 1
ATOM 560 C C . ILE A 1 75 ? -4.350 -9.351 21.280 1.000 46.037 91 ILE A C 1
ATOM 561 O O . ILE A 1 75 ? -3.591 -8.382 21.438 1.000 51.679 91 ILE A O 1
ATOM 566 N N . THR A 1 76 ? -4.164 -10.566 21.789 1.000 50.770 92 THR A N 1
ATOM 567 C CA . THR A 1 76 ? -2.957 -11.020 22.521 1.000 54.491 92 THR A CA 1
ATOM 568 C C . THR A 1 76 ? -2.174 -11.935 21.581 1.000 55.763 92 THR A C 1
ATOM 569 O O . THR A 1 76 ? -2.801 -12.764 20.904 1.000 65.580 92 THR A O 1
ATOM 573 N N . VAL A 1 77 ? -0.854 -11.799 21.553 1.000 52.733 93 VAL A N 1
ATOM 574 C CA . VAL A 1 77 ? 0.062 -12.680 20.779 1.000 53.337 93 VAL A CA 1
ATOM 575 C C . VAL A 1 77 ? 1.188 -13.088 21.722 1.000 58.800 93 VAL A C 1
ATOM 576 O O . VAL A 1 77 ? 1.422 -12.364 22.720 1.000 67.676 93 VAL A O 1
ATOM 580 N N . SER A 1 78 ? 1.880 -14.184 21.422 1.000 57.846 94 SER A N 1
ATOM 581 C CA . SER A 1 78 ? 3.099 -14.590 22.171 1.000 57.855 94 SER A CA 1
ATOM 582 C C . SER A 1 78 ? 4.025 -15.403 21.266 1.000 54.716 94 SER A C 1
ATOM 583 O O . SER A 1 78 ? 3.543 -15.932 20.223 1.000 55.086 94 SER A O 1
ATOM 586 N N . GLU A 1 79 ? 5.302 -15.446 21.650 1.000 49.702 95 GLU A N 1
ATOM 587 C CA . GLU A 1 79 ? 6.414 -16.083 20.907 1.000 54.061 95 GLU A CA 1
ATOM 588 C C . GLU A 1 79 ? 7.516 -16.357 21.933 1.000 54.010 95 GLU A C 1
ATOM 589 O O . GLU A 1 79 ? 8.070 -15.393 22.481 1.000 57.536 95 GLU A O 1
ATOM 595 N N . GLY A 1 80 ? 7.792 -17.627 22.220 1.000 57.905 96 GLY A N 1
ATOM 596 C CA . GLY A 1 80 ? 8.487 -18.022 23.458 1.000 61.371 96 GLY A CA 1
ATOM 597 C C . GLY A 1 80 ? 7.786 -17.402 24.658 1.000 60.882 96 GLY A C 1
ATOM 598 O O . GLY A 1 80 ? 6.536 -17.341 24.653 1.000 55.923 96 GLY A O 1
ATOM 599 N N . SER A 1 81 ? 8.552 -16.897 25.630 1.000 60.328 97 SER A N 1
ATOM 600 C CA . SER A 1 81 ? 8.034 -16.398 26.939 1.000 56.168 97 SER A CA 1
ATOM 601 C C . SER A 1 81 ? 7.446 -14.986 26.787 1.000 52.911 97 SER A C 1
ATOM 602 O O . SER A 1 81 ? 6.766 -14.530 27.731 1.000 50.300 97 SER A O 1
ATOM 605 N N . LYS A 1 82 ? 7.676 -14.333 25.649 1.000 50.922 98 LYS A N 1
ATOM 606 C CA . LYS A 1 82 ? 7.206 -12.946 25.389 1.000 53.388 98 LYS A CA 1
ATOM 607 C C . LYS A 1 82 ? 5.749 -12.949 24.916 1.000 55.318 98 LYS A C 1
ATOM 608 O O . LYS A 1 82 ? 5.339 -13.834 24.138 1.000 53.859 98 LYS A O 1
ATOM 614 N N . SER A 1 83 ? 5.008 -11.957 25.404 1.000 56.571 99 SER A N 1
ATOM 615 C CA . SER A 1 83 ? 3.569 -11.743 25.142 1.000 55.305 99 SER A CA 1
ATOM 616 C C . SER A 1 83 ? 3.308 -10.229 25.042 1.000 53.184 99 SER A C 1
ATOM 617 O O . SER A 1 83 ? 3.979 -9.451 25.753 1.000 52.678 99 SER A O 1
ATOM 620 N N . MET A 1 84 ? 2.415 -9.823 24.141 1.000 49.966 100 MET A N 1
ATOM 621 C CA . MET A 1 84 ? 2.005 -8.407 23.926 1.000 49.684 100 MET A CA 1
ATOM 622 C C . MET A 1 84 ? 0.505 -8.385 23.622 1.000 51.303 100 MET A C 1
ATOM 623 O O . MET A 1 84 ? 0.009 -9.343 22.995 1.000 51.762 100 MET A O 1
ATOM 628 N N . SER A 1 85 ? -0.195 -7.347 24.082 1.000 50.760 101 SER A N 1
ATOM 629 C CA . SER A 1 85 ? -1.633 -7.141 23.793 1.000 52.778 101 SER A CA 1
ATOM 630 C C . SER A 1 85 ? -1.809 -5.764 23.177 1.000 50.940 101 SER A C 1
ATOM 631 O O . SER A 1 85 ? -1.119 -4.827 23.620 1.000 50.609 101 SER A O 1
ATOM 634 N N . PHE A 1 86 ? -2.679 -5.669 22.176 1.000 50.493 102 PHE A N 1
ATOM 635 C CA . PHE A 1 86 ? -3.109 -4.383 21.581 1.000 50.471 102 PHE A CA 1
ATOM 636 C C . PHE A 1 86 ? -4.596 -4.510 21.275 1.000 54.723 102 PHE A C 1
ATOM 637 O O . PHE A 1 86 ? -5.065 -5.611 20.929 1.000 65.064 102 PHE A O 1
ATOM 645 N N . SER A 1 87 ? -5.319 -3.412 21.446 1.000 59.013 103 SER A N 1
ATOM 646 C CA . SER A 1 87 ? -6.795 -3.357 21.362 1.000 63.060 103 SER A CA 1
ATOM 647 C C . SER A 1 87 ? -7.175 -2.478 20.168 1.000 59.453 103 SER A C 1
ATOM 648 O O . SER A 1 87 ? -6.489 -1.468 19.948 1.000 57.252 103 SER A O 1
ATOM 651 N N . VAL A 1 88 ? -8.195 -2.863 19.403 1.000 56.901 104 VAL A N 1
ATOM 652 C CA . VAL A 1 88 ? -8.764 -2.003 18.322 1.000 55.303 104 VAL A CA 1
ATOM 653 C C . VAL A 1 88 ? -10.242 -1.799 18.633 1.000 55.480 104 VAL A C 1
ATOM 654 O O . VAL A 1 88 ? -10.903 -2.774 19.052 1.000 55.992 104 VAL A O 1
ATOM 658 N N . ASN A 1 89 ? -10.733 -0.574 18.457 1.000 64.480 105 ASN A N 1
ATOM 659 C CA . ASN A 1 89 ? -12.183 -0.268 18.581 1.000 72.474 105 ASN A CA 1
ATOM 660 C C . ASN A 1 89 ? -12.877 -0.729 17.293 1.000 67.815 105 ASN A C 1
ATOM 661 O O . ASN A 1 89 ? -12.395 -0.391 16.203 1.000 75.705 105 ASN A O 1
ATOM 666 N N . ILE A 1 90 ? -13.976 -1.465 17.423 1.000 60.488 106 ILE A N 1
ATOM 667 C CA . ILE A 1 90 ? -14.900 -1.756 16.295 1.000 58.753 106 ILE A CA 1
ATOM 668 C C . ILE A 1 90 ? -16.204 -1.009 16.567 1.000 58.437 106 ILE A C 1
ATOM 669 O O . ILE A 1 90 ? -16.805 -1.211 17.624 1.000 54.147 106 ILE A O 1
ATOM 674 N N . LYS A 1 91 ? -16.586 -0.132 15.643 1.000 66.721 107 LYS A N 1
ATOM 675 C CA . LYS A 1 91 ? -17.913 0.534 15.595 1.000 74.866 107 LYS A CA 1
ATOM 676 C C . LYS A 1 91 ? -18.727 -0.158 14.495 1.000 66.389 107 LYS A C 1
ATOM 677 O O . LYS A 1 91 ? -18.495 0.127 13.322 1.000 64.479 107 LYS A O 1
ATOM 683 N N . LEU A 1 92 ? -19.617 -1.068 14.882 1.000 64.367 108 LEU A N 1
ATOM 684 C CA . LEU A 1 92 ? -20.482 -1.829 13.943 1.000 68.304 108 LEU A CA 1
ATOM 685 C C . LEU A 1 92 ? -21.335 -0.818 13.182 1.000 72.802 108 LEU A C 1
ATOM 686 O O . LEU A 1 92 ? -21.610 0.265 13.695 1.000 81.933 108 LEU A O 1
ATOM 691 N N . PRO A 1 93 ? -21.768 -1.109 11.930 1.000 79.886 109 PRO A N 1
ATOM 692 C CA . PRO A 1 93 ? -22.566 -0.160 11.152 1.000 78.620 109 PRO A CA 1
ATOM 693 C C . PRO A 1 93 ? -24.033 -0.232 11.596 1.000 77.600 109 PRO A C 1
ATOM 694 O O . PRO A 1 93 ? -24.303 -0.941 12.543 1.000 81.096 109 PRO A O 1
ATOM 698 N N . SER A 1 94 ? -24.937 0.466 10.906 1.000 74.141 110 SER A N 1
ATOM 699 C CA . SER A 1 94 ? -26.379 0.539 11.263 1.000 75.229 110 SER A CA 1
ATOM 700 C C . SER A 1 94 ? -27.259 0.132 10.071 1.000 70.693 110 SER A C 1
ATOM 701 O O . SER A 1 94 ? -28.400 0.627 9.977 1.000 74.023 110 SER A O 1
ATOM 704 N N . SER A 1 95 ? -26.762 -0.753 9.207 1.000 67.173 111 SER A N 1
ATOM 705 C CA . SER A 1 95 ? -27.463 -1.193 7.972 1.000 72.970 111 SER A CA 1
ATOM 706 C C . SER A 1 95 ? -26.836 -2.487 7.441 1.000 77.506 111 SER A C 1
ATOM 707 O O . SER A 1 95 ? -25.584 -2.594 7.461 1.000 80.401 111 SER A O 1
ATOM 710 N N . GLY A 1 96 ? -27.682 -3.416 6.973 1.000 76.138 112 GLY A N 1
ATOM 711 C CA . GLY A 1 96 ? -27.296 -4.784 6.573 1.000 74.726 112 GLY A CA 1
ATOM 712 C C . GLY A 1 96 ? -27.235 -5.709 7.776 1.000 72.799 112 GLY A C 1
ATOM 713 O O . GLY A 1 96 ? -27.532 -5.244 8.886 1.000 63.906 112 GLY A O 1
ATOM 714 N N . ALA A 1 97 ? -26.840 -6.970 7.565 1.000 79.265 113 ALA A N 1
ATOM 715 C CA . ALA A 1 97 ? -26.759 -8.035 8.598 1.000 79.675 113 ALA A CA 1
ATOM 716 C C . ALA A 1 97 ? -25.329 -8.578 8.710 1.000 72.721 113 ALA A C 1
ATOM 717 O O . ALA A 1 97 ? -24.630 -8.671 7.680 1.000 72.184 113 ALA A O 1
ATOM 719 N N . ALA A 1 98 ? -24.926 -8.952 9.927 1.000 70.303 114 ALA A N 1
ATOM 720 C CA . ALA A 1 98 ? -23.664 -9.665 10.235 1.000 74.596 114 ALA A CA 1
ATOM 721 C C . ALA A 1 98 ? -23.556 -10.914 9.361 1.000 81.989 114 ALA A C 1
ATOM 722 O O . ALA A 1 98 ? -24.569 -11.422 8.884 1.000 91.135 114 ALA A O 1
ATOM 724 N N . PRO A 1 99 ? -22.338 -11.448 9.108 1.000 80.310 115 PRO A N 1
ATOM 725 C CA . PRO A 1 99 ? -21.098 -10.760 9.454 1.000 78.559 115 PRO A CA 1
ATOM 726 C C . PRO A 1 99 ? -20.924 -9.569 8.499 1.000 79.864 115 PRO A C 1
ATOM 727 O O . PRO A 1 99 ? -21.328 -9.669 7.341 1.000 70.198 115 PRO A O 1
ATOM 731 N N . TYR A 1 100 ? -20.382 -8.461 9.022 1.000 82.150 116 TYR A N 1
ATOM 732 C CA . TYR A 1 100 ? -20.340 -7.128 8.363 1.000 80.448 116 TYR A CA 1
ATOM 733 C C . TYR A 1 100 ? -19.021 -6.956 7.609 1.000 76.986 116 TYR A C 1
ATOM 734 O O . TYR A 1 100 ? -17.985 -7.505 7.993 1.000 67.325 116 TYR A O 1
ATOM 743 N N . PRO A 1 101 ? -19.019 -6.187 6.494 1.000 70.017 117 PRO A N 1
ATOM 744 C CA . PRO A 1 101 ? -17.776 -5.705 5.900 1.000 68.829 117 PRO A CA 1
ATOM 745 C C . PRO A 1 101 ? -17.233 -4.564 6.769 1.000 67.529 117 PRO A C 1
ATOM 746 O O . PRO A 1 101 ? -18.039 -3.830 7.334 1.000 66.348 117 PRO A O 1
ATOM 750 N N . ALA A 1 102 ? -15.903 -4.451 6.864 1.000 65.727 118 ALA A N 1
ATOM 751 C CA . ALA A 1 102 ? -15.204 -3.452 7.710 1.000 63.863 118 ALA A CA 1
ATOM 752 C C . ALA A 1 102 ? -14.153 -2.690 6.901 1.000 60.651 118 ALA A C 1
ATOM 753 O O . ALA A 1 102 ? -13.797 -3.144 5.789 1.000 61.257 118 ALA A O 1
ATOM 755 N N . ILE A 1 103 ? -13.708 -1.561 7.458 1.000 54.976 119 ILE A N 1
ATOM 756 C CA . ILE A 1 103 ? -12.499 -0.802 7.036 1.000 54.665 119 ILE A CA 1
ATOM 757 C C . ILE A 1 103 ? -11.645 -0.519 8.281 1.000 54.553 119 ILE A C 1
ATOM 758 O O . ILE A 1 103 ? -12.163 0.111 9.221 1.000 61.737 119 ILE A O 1
ATOM 763 N N . ILE A 1 104 ? -10.404 -1.012 8.298 1.000 49.687 120 ILE A N 1
ATOM 764 C CA . ILE A 1 104 ? -9.370 -0.642 9.304 1.000 50.018 120 ILE A CA 1
ATOM 765 C C . ILE A 1 104 ? -8.865 0.752 8.932 1.000 49.818 120 ILE A C 1
ATOM 766 O O . ILE A 1 104 ? -8.387 0.920 7.804 1.000 54.734 120 ILE A O 1
ATOM 771 N N . ALA A 1 105 ? -8.997 1.719 9.836 1.000 49.631 121 ALA A N 1
ATOM 772 C CA . ALA A 1 105 ? -8.489 3.099 9.668 1.000 47.847 121 ALA A CA 1
ATOM 773 C C . ALA A 1 105 ? -7.178 3.238 10.444 1.000 51.286 121 ALA A C 1
ATOM 774 O O . ALA A 1 105 ? -7.175 2.939 11.657 1.000 52.883 121 ALA A O 1
ATOM 776 N N . TYR A 1 106 ? -6.094 3.635 9.771 1.000 56.690 122 TYR A N 1
ATOM 777 C CA . TYR A 1 106 ? -4.821 4.017 10.440 1.000 57.206 122 TYR A CA 1
ATOM 778 C C . TYR A 1 106 ? -5.076 5.345 11.161 1.000 58.174 122 TYR A C 1
ATOM 779 O O . TYR A 1 106 ? -5.190 6.377 10.486 1.000 57.142 122 TYR A O 1
ATOM 788 N N . GLY A 1 107 ? -5.230 5.290 12.487 1.000 62.548 123 GLY A N 1
ATOM 789 C CA . GLY A 1 107 ? -5.537 6.444 13.357 1.000 65.377 123 GLY A CA 1
ATOM 790 C C . GLY A 1 107 ? -6.994 6.858 13.244 1.000 65.620 123 GLY A C 1
ATOM 791 O O . GLY A 1 107 ? -7.692 6.871 14.269 1.000 65.036 123 GLY A O 1
ATOM 792 N N . SER A 1 108 ? -7.423 7.229 12.037 1.000 65.617 124 SER A N 1
ATOM 793 C CA . SER A 1 108 ? -8.795 7.689 11.705 1.000 68.809 124 SER A CA 1
ATOM 794 C C . SER A 1 108 ? -8.957 7.725 10.184 1.000 70.838 124 SER A C 1
ATOM 795 O O . SER A 1 108 ? -7.939 7.882 9.459 1.000 67.118 124 SER A O 1
ATOM 798 N N . ALA A 1 109 ? -10.193 7.592 9.710 1.000 68.346 125 ALA A N 1
ATOM 799 C CA . ALA A 1 109 ? -10.527 7.770 8.284 1.000 65.456 125 ALA A CA 1
ATOM 800 C C . ALA A 1 109 ? -10.638 9.266 8.030 1.000 57.910 125 ALA A C 1
ATOM 801 O O . ALA A 1 109 ? -11.013 9.962 8.971 1.000 50.676 125 ALA A O 1
ATOM 803 N N . SER A 1 110 ? -10.289 9.714 6.823 1.000 61.683 126 SER A N 1
ATOM 804 C CA . SER A 1 110 ? -10.696 11.028 6.258 1.000 67.794 126 SER A CA 1
ATOM 805 C C . SER A 1 110 ? -11.493 10.809 4.962 1.000 69.994 126 SER A C 1
ATOM 806 O O . SER A 1 110 ? -11.693 11.785 4.223 1.000 69.623 126 SER A O 1
ATOM 809 N N . LEU A 1 111 ? -11.906 9.564 4.704 1.000 70.300 127 LEU A N 1
ATOM 810 C CA . LEU A 1 111 ? -12.906 9.205 3.673 1.000 65.110 127 LEU A CA 1
ATOM 811 C C . LEU A 1 111 ? -14.255 9.076 4.364 1.000 70.433 127 LEU A C 1
ATOM 812 O O . LEU A 1 111 ? -14.327 8.693 5.530 1.000 77.372 127 LEU A O 1
ATOM 817 N N . PRO A 1 112 ? -15.363 9.390 3.668 1.000 69.532 128 PRO A N 1
ATOM 818 C CA . PRO A 1 112 ? -16.688 8.992 4.138 1.000 72.936 128 PRO A CA 1
ATOM 819 C C . PRO A 1 112 ? -16.886 7.468 4.008 1.000 79.697 128 PRO A C 1
ATOM 820 O O . PRO A 1 112 ? -16.997 6.973 2.893 1.000 83.617 128 PRO A O 1
ATOM 824 N N . ILE A 1 113 ? -16.886 6.759 5.144 1.000 84.153 129 ILE A N 1
ATOM 825 C CA . ILE A 1 113 ? -17.225 5.305 5.262 1.000 83.952 129 ILE A CA 1
ATOM 826 C C . ILE A 1 113 ? -18.743 5.181 5.359 1.000 85.678 129 ILE A C 1
ATOM 827 O O . ILE A 1 113 ? -19.327 5.729 6.287 1.000 96.508 129 ILE A O 1
ATOM 832 N N . PRO A 1 114 ? -19.432 4.478 4.427 1.000 81.555 130 PRO A N 1
ATOM 833 C CA . PRO A 1 114 ? -20.885 4.315 4.499 1.000 80.030 130 PRO A CA 1
ATOM 834 C C . PRO A 1 114 ? -21.360 3.667 5.812 1.000 81.686 130 PRO A C 1
ATOM 835 O O . PRO A 1 114 ? -20.547 3.139 6.553 1.000 84.646 130 PRO A O 1
ATOM 839 N N . ASN A 1 115 ? -22.668 3.731 6.073 1.000 79.890 131 ASN A N 1
ATOM 840 C CA . ASN A 1 115 ? -23.317 3.170 7.290 1.000 77.331 131 ASN A CA 1
ATOM 841 C C . ASN A 1 115 ? -23.540 1.658 7.115 1.000 75.145 131 ASN A C 1
ATOM 842 O O . ASN A 1 115 ? -24.127 1.049 8.030 1.000 71.594 131 ASN A O 1
ATOM 847 N N . THR A 1 116 ? -23.104 1.079 5.986 1.000 74.741 132 THR A N 1
ATOM 848 C CA . THR A 1 116 ? -23.192 -0.376 5.656 1.000 74.247 132 THR A CA 1
ATOM 849 C C . THR A 1 116 ? -21.883 -1.090 6.021 1.000 66.303 132 THR A C 1
ATOM 850 O O . THR A 1 116 ? -21.867 -2.330 5.978 1.000 63.548 132 THR A O 1
ATOM 854 N N . VAL A 1 117 ? -20.841 -0.339 6.388 1.000 61.777 133 VAL A N 1
ATOM 855 C CA . VAL A 1 117 ? -19.454 -0.852 6.600 1.000 59.270 133 VAL A CA 1
ATOM 856 C C . VAL A 1 117 ? -18.971 -0.452 7.994 1.000 57.795 133 VAL A C 1
ATOM 857 O O . VAL A 1 117 ? -19.052 0.746 8.324 1.000 60.976 133 VAL A O 1
ATOM 861 N N . ALA A 1 118 ? -18.436 -1.408 8.756 1.000 63.733 134 ALA A N 1
ATOM 862 C CA . ALA A 1 118 ? -17.903 -1.187 10.125 1.000 61.638 134 ALA A CA 1
ATOM 863 C C . ALA A 1 118 ? -16.620 -0.361 10.045 1.000 56.847 134 ALA A C 1
ATOM 864 O O . ALA A 1 118 ? -15.955 -0.403 8.996 1.000 62.940 134 ALA A O 1
ATOM 866 N N . THR A 1 119 ? -16.305 0.354 11.123 1.000 52.718 135 THR A N 1
ATOM 867 C CA . THR A 1 119 ? -15.094 1.201 11.259 1.000 53.422 135 THR A CA 1
ATOM 868 C C . THR A 1 119 ? -14.206 0.610 12.358 1.000 54.377 135 THR A C 1
ATOM 869 O O . THR A 1 119 ? -14.508 0.827 13.534 1.000 53.084 135 THR A O 1
ATOM 873 N N . ILE A 1 120 ? -13.175 -0.151 11.986 1.000 51.030 136 ILE A N 1
ATOM 874 C CA . ILE A 1 120 ? -12.139 -0.632 12.944 1.000 50.999 136 ILE A CA 1
ATOM 875 C C . ILE A 1 120 ? -11.088 0.475 13.046 1.000 54.162 136 ILE A C 1
ATOM 876 O O . ILE A 1 120 ? -10.496 0.815 12.015 1.000 65.949 136 ILE A O 1
ATOM 881 N N . THR A 1 121 ? -10.917 1.050 14.238 1.000 53.561 137 THR A N 1
ATOM 882 C CA . THR A 1 121 ? -9.968 2.155 14.525 1.000 53.246 137 THR A CA 1
ATOM 883 C C . THR A 1 121 ? -8.677 1.563 15.096 1.000 58.043 137 THR A C 1
ATOM 884 O O . THR A 1 121 ? -8.676 1.141 16.274 1.000 65.954 137 THR A O 1
ATOM 888 N N . TYR A 1 122 ? -7.632 1.526 14.266 1.000 58.735 138 TYR A N 1
ATOM 889 C CA . TYR A 1 122 ? -6.314 0.916 14.567 1.000 52.389 138 TYR A CA 1
ATOM 890 C C . TYR A 1 122 ? -5.391 2.033 15.055 1.000 50.397 138 TYR A C 1
ATOM 891 O O . TYR A 1 122 ? -5.295 3.069 14.397 1.000 45.282 138 TYR A O 1
ATOM 900 N N . GLN A 1 123 ? -4.774 1.830 16.215 1.000 57.785 139 GLN A N 1
ATOM 901 C CA . GLN A 1 123 ? -3.761 2.745 16.807 1.000 58.337 139 GLN A CA 1
ATOM 902 C C . GLN A 1 123 ? -2.399 2.298 16.257 1.000 58.853 139 GLN A C 1
ATOM 903 O O . GLN A 1 123 ? -1.667 1.540 16.944 1.000 60.122 139 GLN A O 1
ATOM 909 N N . ASN A 1 124 ? -2.103 2.723 15.025 1.000 58.421 140 ASN A N 1
ATOM 910 C CA . ASN A 1 124 ? -0.923 2.274 14.233 1.000 63.940 140 ASN A CA 1
ATOM 911 C C . ASN A 1 124 ? 0.365 2.891 14.790 1.000 62.931 140 ASN A C 1
ATOM 912 O O . ASN A 1 124 ? 1.401 2.207 14.728 1.000 61.232 140 ASN A O 1
ATOM 917 N N . PHE A 1 125 ? 0.317 4.128 15.300 1.000 58.030 141 PHE A N 1
ATOM 918 C CA . PHE A 1 125 ? 1.489 4.809 15.911 1.000 53.230 141 PHE A CA 1
ATOM 919 C C . PHE A 1 125 ? 1.706 4.245 17.320 1.000 49.804 141 PHE A C 1
ATOM 920 O O . PHE A 1 125 ? 2.846 4.266 17.811 1.000 45.864 141 PHE A O 1
ATOM 928 N N . GLU A 1 126 ? 0.652 3.706 17.920 1.000 54.200 142 GLU A N 1
ATOM 929 C CA . GLU A 1 126 ? 0.702 2.973 19.214 1.000 55.981 142 GLU A CA 1
ATOM 930 C C . GLU A 1 126 ? 1.422 1.634 19.001 1.000 56.189 142 GLU A C 1
ATOM 931 O O . GLU A 1 126 ? 2.185 1.218 19.889 1.000 52.169 142 GLU A O 1
ATOM 937 N N . MET A 1 127 ? 1.188 0.994 17.852 1.000 55.021 143 MET A N 1
ATOM 938 C CA . MET A 1 127 ? 1.814 -0.298 17.459 1.000 55.642 143 MET A CA 1
ATOM 939 C C . MET A 1 127 ? 3.309 -0.081 17.218 1.000 52.954 143 MET A C 1
ATOM 940 O O . MET A 1 127 ? 4.109 -0.849 17.778 1.000 51.917 143 MET A O 1
ATOM 945 N N . ALA A 1 128 ? 3.645 0.895 16.369 1.000 49.911 144 ALA A N 1
ATOM 946 C CA . ALA A 1 128 ? 5.023 1.343 16.059 1.000 51.212 144 ALA A CA 1
ATOM 947 C C . ALA A 1 128 ? 5.005 2.848 15.760 1.000 51.762 144 ALA A C 1
ATOM 948 O O . ALA A 1 128 ? 4.281 3.254 14.837 1.000 55.019 144 ALA A O 1
ATOM 950 N N . ALA A 1 129 ? 5.791 3.631 16.500 1.000 54.140 145 ALA A N 1
ATOM 951 C CA . ALA A 1 129 ? 5.667 5.106 16.613 1.000 60.639 145 ALA A CA 1
ATOM 952 C C . ALA A 1 129 ? 6.027 5.812 15.300 1.000 61.545 145 ALA A C 1
ATOM 953 O O . ALA A 1 129 ? 6.850 5.281 14.513 1.000 71.852 145 ALA A O 1
ATOM 955 N N . ASP A 1 130 ? 5.423 6.988 15.114 1.000 61.267 146 ASP A N 1
ATOM 956 C CA . ASP A 1 130 ? 5.635 7.944 13.992 1.000 58.668 146 ASP A CA 1
ATOM 957 C C . ASP A 1 130 ? 7.118 8.335 13.931 1.000 55.943 146 ASP A C 1
ATOM 958 O O . ASP A 1 130 ? 7.754 8.049 12.898 1.000 51.352 146 ASP A O 1
ATOM 963 N N . ASN A 1 131 ? 7.635 8.979 14.986 1.000 52.141 147 ASN A N 1
ATOM 964 C CA . ASN A 1 131 ? 9.052 9.425 15.064 1.000 59.145 147 ASN A CA 1
ATOM 965 C C . ASN A 1 131 ? 9.686 8.931 16.378 1.000 60.207 147 ASN A C 1
ATOM 966 O O . ASN A 1 131 ? 10.036 9.767 17.243 1.000 60.237 147 ASN A O 1
ATOM 971 N N . GLY A 1 132 ? 9.866 7.614 16.488 1.000 54.010 148 GLY A N 1
ATOM 972 C CA . GLY A 1 132 ? 10.596 6.943 17.578 1.000 52.604 148 GLY A CA 1
ATOM 973 C C . GLY A 1 132 ? 11.146 5.613 17.100 1.000 51.506 148 GLY A C 1
ATOM 974 O O . GLY A 1 132 ? 10.342 4.688 16.890 1.000 48.815 148 GLY A O 1
ATOM 975 N N . ARG A 1 133 ? 12.456 5.538 16.861 1.000 55.273 149 ARG A N 1
ATOM 976 C CA . ARG A 1 133 ? 13.150 4.287 16.464 1.000 55.165 149 ARG A CA 1
ATOM 977 C C . ARG A 1 133 ? 12.911 3.268 17.583 1.000 57.271 149 ARG A C 1
ATOM 978 O O . ARG A 1 133 ? 13.203 3.592 18.748 1.000 53.233 149 ARG A O 1
ATOM 986 N N . GLY A 1 134 ? 12.303 2.128 17.243 1.000 62.865 150 GLY A N 1
ATOM 987 C CA . GLY A 1 134 ? 12.102 0.965 18.130 1.000 64.458 150 GLY A CA 1
ATOM 988 C C . GLY A 1 134 ? 11.090 1.192 19.246 1.000 63.967 150 GLY A C 1
ATOM 989 O O . GLY A 1 134 ? 11.205 0.514 20.289 1.000 59.483 150 GLY A O 1
ATOM 990 N N . LYS A 1 135 ? 10.104 2.066 19.032 1.000 66.990 151 LYS A N 1
ATOM 991 C CA . LYS A 1 135 ? 9.052 2.403 20.031 1.000 67.137 151 LYS A CA 1
ATOM 992 C C . LYS A 1 135 ? 7.698 1.932 19.522 1.000 60.673 151 LYS A C 1
ATOM 993 O O . LYS A 1 135 ? 7.366 2.256 18.369 1.000 48.419 151 LYS A O 1
ATOM 999 N N . GLY A 1 136 ? 6.959 1.209 20.368 1.000 57.587 152 GLY A N 1
ATOM 1000 C CA . GLY A 1 136 ? 5.621 0.683 20.056 1.000 59.574 152 GLY A CA 1
ATOM 1001 C C . GLY A 1 136 ? 5.447 -0.740 20.551 1.000 62.141 152 GLY A C 1
ATOM 1002 O O . GLY A 1 136 ? 6.450 -1.368 20.923 1.000 64.235 152 GLY A O 1
ATOM 1003 N N . LYS A 1 137 ? 4.205 -1.230 20.537 1.000 60.233 153 LYS A N 1
ATOM 1004 C CA . LYS A 1 137 ? 3.838 -2.604 20.968 1.000 57.171 153 LYS A CA 1
ATOM 1005 C C . LYS A 1 137 ? 4.689 -3.610 20.181 1.000 53.304 153 LYS A C 1
ATOM 1006 O O . LYS A 1 137 ? 5.320 -4.487 20.810 1.000 49.994 153 LYS A O 1
ATOM 1012 N N . PHE A 1 138 ? 4.724 -3.463 18.854 1.000 47.635 154 PHE A N 1
ATOM 1013 C CA . PHE A 1 138 ? 5.509 -4.328 17.936 1.000 45.380 154 PHE A CA 1
ATOM 1014 C C . PHE A 1 138 ? 6.915 -4.579 18.515 1.000 44.525 154 PHE A C 1
ATOM 1015 O O . PHE A 1 138 ? 7.401 -5.732 18.486 1.000 43.778 154 PHE A O 1
ATOM 1023 N N . TYR A 1 139 ? 7.577 -3.522 18.989 1.000 44.031 155 TYR A N 1
ATOM 1024 C CA . TYR A 1 139 ? 8.998 -3.553 19.429 1.000 42.380 155 TYR A CA 1
ATOM 1025 C C . TYR A 1 139 ? 9.085 -4.049 20.872 1.000 42.601 155 TYR A C 1
ATOM 1026 O O . TYR A 1 139 ? 10.103 -4.672 21.190 1.000 42.466 155 TYR A O 1
ATOM 1035 N N . GLU A 1 140 ? 8.068 -3.792 21.706 1.000 46.257 156 GLU A N 1
ATOM 1036 C CA . GLU A 1 140 ? 7.946 -4.401 23.062 1.000 48.750 156 GLU A CA 1
ATOM 1037 C C . GLU A 1 140 ? 7.960 -5.924 22.892 1.000 52.253 156 GLU A C 1
ATOM 1038 O O . GLU A 1 140 ? 8.632 -6.614 23.679 1.000 56.125 156 GLU A O 1
ATOM 1044 N N . PHE A 1 141 ? 7.279 -6.415 21.858 1.000 52.443 157 PHE A N 1
ATOM 1045 C CA . PHE A 1 141 ? 7.098 -7.859 21.566 1.000 54.410 157 PHE A CA 1
ATOM 1046 C C . PHE A 1 141 ? 8.354 -8.455 20.916 1.000 55.513 157 PHE A C 1
ATOM 1047 O O . PHE A 1 141 ? 8.864 -9.457 21.425 1.000 48.253 157 PHE A O 1
ATOM 1055 N N . TYR A 1 142 ? 8.824 -7.854 19.816 1.000 63.577 158 TYR A N 1
ATOM 1056 C CA . TYR A 1 142 ? 9.867 -8.420 18.911 1.000 57.395 158 TYR A CA 1
ATOM 1057 C C . TYR A 1 142 ? 11.269 -7.936 19.293 1.000 60.022 158 TYR A C 1
ATOM 1058 O O . TYR A 1 142 ? 12.239 -8.591 18.889 1.000 62.519 158 TYR A O 1
ATOM 1067 N N . GLY A 1 143 ? 11.372 -6.826 20.026 1.000 65.498 159 GLY A N 1
ATOM 1068 C CA . GLY A 1 143 ? 12.649 -6.191 20.399 1.000 71.401 159 GLY A CA 1
ATOM 1069 C C . GLY A 1 143 ? 12.789 -4.823 19.755 1.000 78.050 159 GLY A C 1
ATOM 1070 O O . GLY A 1 143 ? 12.344 -4.663 18.605 1.000 76.750 159 GLY A O 1
ATOM 1071 N N . SER A 1 144 ? 13.362 -3.855 20.479 1.000 81.942 160 SER A N 1
ATOM 1072 C CA . SER A 1 144 ? 13.620 -2.472 20.005 1.000 73.801 160 SER A CA 1
ATOM 1073 C C . SER A 1 144 ? 14.648 -2.501 18.866 1.000 74.478 160 SER A C 1
ATOM 1074 O O . SER A 1 144 ? 14.574 -1.640 17.978 1.000 77.564 160 SER A O 1
ATOM 1077 N N . ASN A 1 145 ? 15.560 -3.475 18.877 1.000 68.001 161 ASN A N 1
ATOM 1078 C CA . ASN A 1 145 ? 16.650 -3.605 17.873 1.000 62.251 161 ASN A CA 1
ATOM 1079 C C . ASN A 1 145 ? 16.146 -4.332 16.613 1.000 56.683 161 ASN A C 1
ATOM 1080 O O . ASN A 1 145 ? 16.941 -4.492 15.649 1.000 48.563 161 ASN A O 1
ATOM 1085 N N . HIS A 1 146 ? 14.889 -4.780 16.596 1.000 51.462 162 HIS A N 1
ATOM 1086 C CA . HIS A 1 146 ? 14.268 -5.378 15.382 1.000 52.956 162 HIS A CA 1
ATOM 1087 C C . HIS A 1 146 ? 14.270 -4.335 14.248 1.000 56.741 162 HIS A C 1
ATOM 1088 O O . HIS A 1 146 ? 13.886 -3.164 14.487 1.000 60.393 162 HIS A O 1
ATOM 1095 N N . ASN A 1 147 ? 14.697 -4.758 13.059 1.000 52.927 163 ASN A N 1
ATOM 1096 C CA . ASN A 1 147 ? 15.067 -3.868 11.933 1.000 48.928 163 ASN A CA 1
ATOM 1097 C C . ASN A 1 147 ? 13.807 -3.378 11.209 1.000 45.823 163 ASN A C 1
ATOM 1098 O O . ASN A 1 147 ? 13.946 -2.535 10.316 1.000 50.177 163 ASN A O 1
ATOM 1103 N N . ALA A 1 148 ? 12.621 -3.864 11.560 1.000 44.726 164 ALA A N 1
ATOM 1104 C CA . ALA A 1 148 ? 11.356 -3.403 10.932 1.000 45.595 164 ALA A CA 1
ATOM 1105 C C . ALA A 1 148 ? 11.179 -1.901 11.196 1.000 46.760 164 ALA A C 1
ATOM 1106 O O . ALA A 1 148 ? 11.504 -1.433 12.323 1.000 47.240 164 ALA A O 1
ATOM 1108 N N . GLY A 1 149 ? 10.723 -1.167 10.175 1.000 43.521 165 GLY A N 1
ATOM 1109 C CA . GLY A 1 149 ? 10.299 0.232 10.307 1.000 40.041 165 GLY A CA 1
ATOM 1110 C C . GLY A 1 149 ? 8.873 0.324 10.784 1.000 39.475 165 GLY A C 1
ATOM 1111 O O . GLY A 1 149 ? 8.168 -0.637 10.623 1.000 41.980 165 GLY A O 1
ATOM 1112 N N . GLY A 1 150 ? 8.464 1.475 11.303 1.000 44.038 166 GLY A N 1
ATOM 1113 C CA . GLY A 1 150 ? 7.123 1.715 11.862 1.000 47.724 166 GLY A CA 1
ATOM 1114 C C . GLY A 1 150 ? 6.007 1.543 10.846 1.000 51.182 166 GLY A C 1
ATOM 1115 O O . GLY A 1 150 ? 4.839 1.480 11.277 1.000 59.924 166 GLY A O 1
ATOM 1116 N N . MET A 1 151 ? 6.320 1.489 9.549 1.000 47.229 167 MET A N 1
ATOM 1117 C CA . MET A 1 151 ? 5.304 1.330 8.480 1.000 52.056 167 MET A CA 1
ATOM 1118 C C . MET A 1 151 ? 4.986 -0.153 8.294 1.000 50.711 167 MET A C 1
ATOM 1119 O O . MET A 1 151 ? 3.787 -0.495 8.184 1.000 51.459 167 MET A O 1
ATOM 1124 N N . ILE A 1 152 ? 6.025 -0.988 8.254 1.000 47.005 168 ILE A N 1
ATOM 1125 C CA . ILE A 1 152 ? 5.910 -2.457 8.032 1.000 48.295 168 ILE A CA 1
ATOM 1126 C C . ILE A 1 152 ? 5.504 -3.136 9.356 1.000 51.154 168 ILE A C 1
ATOM 1127 O O . ILE A 1 152 ? 4.840 -4.194 9.305 1.000 50.906 168 ILE A O 1
ATOM 1132 N N . ALA A 1 153 ? 5.851 -2.550 10.503 1.000 47.164 169 ALA A N 1
ATOM 1133 C CA . ALA A 1 153 ? 5.442 -3.047 11.837 1.000 47.600 169 ALA A CA 1
ATOM 1134 C C . ALA A 1 153 ? 3.948 -2.770 12.043 1.000 49.240 169 ALA A C 1
ATOM 1135 O O . ALA A 1 153 ? 3.273 -3.628 12.645 1.000 50.328 169 ALA A O 1
ATOM 1137 N N . ALA A 1 154 ? 3.446 -1.625 11.569 1.000 46.635 170 ALA A N 1
ATOM 1138 C CA . ALA A 1 154 ? 1.998 -1.304 11.591 1.000 45.150 170 ALA A CA 1
ATOM 1139 C C . ALA A 1 154 ? 1.247 -2.306 10.706 1.000 42.441 170 ALA A C 1
ATOM 1140 O O . ALA A 1 154 ? 0.185 -2.772 11.125 1.000 40.409 170 ALA A O 1
ATOM 1142 N N . ALA A 1 155 ? 1.800 -2.628 9.535 1.000 44.950 171 ALA A N 1
ATOM 1143 C CA . ALA A 1 155 ? 1.210 -3.562 8.545 1.000 49.933 171 ALA A CA 1
ATOM 1144 C C . ALA A 1 155 ? 1.094 -4.966 9.150 1.000 48.019 171 ALA A C 1
ATOM 1145 O O . ALA A 1 155 ? 0.108 -5.667 8.852 1.000 51.361 171 ALA A O 1
ATOM 1147 N N . TRP A 1 156 ? 2.067 -5.356 9.973 1.000 47.334 172 TRP A N 1
ATOM 1148 C CA . TRP A 1 156 ? 2.085 -6.652 10.707 1.000 45.712 172 TRP A CA 1
ATOM 1149 C C . TRP A 1 156 ? 0.891 -6.693 11.662 1.000 43.281 172 TRP A C 1
ATOM 1150 O O . TRP A 1 156 ? 0.257 -7.745 11.782 1.000 43.789 172 TRP A O 1
ATOM 1161 N N . GLY A 1 157 ? 0.600 -5.567 12.307 1.000 43.533 173 GLY A N 1
ATOM 1162 C CA . GLY A 1 157 ? -0.562 -5.407 13.191 1.000 47.220 173 GLY A CA 1
ATOM 1163 C C . GLY A 1 157 ? -1.860 -5.627 12.441 1.000 51.947 173 GLY A C 1
ATOM 1164 O O . GLY A 1 157 ? -2.822 -6.118 13.067 1.000 63.066 173 GLY A O 1
ATOM 1165 N N . VAL A 1 158 ? -1.904 -5.280 11.154 1.000 48.225 174 VAL A N 1
ATOM 1166 C CA . VAL A 1 158 ? -3.134 -5.442 10.327 1.000 47.715 174 VAL A CA 1
ATOM 1167 C C . VAL A 1 158 ? -3.294 -6.930 9.999 1.000 49.706 174 VAL A C 1
ATOM 1168 O O . VAL A 1 158 ? -4.440 -7.406 9.974 1.000 56.195 174 VAL A O 1
ATOM 1172 N N . ASP A 1 159 ? -2.189 -7.651 9.807 1.000 49.193 175 ASP A N 1
ATOM 1173 C CA . ASP A 1 159 ? -2.206 -9.124 9.599 1.000 51.187 175 ASP A CA 1
ATOM 1174 C C . ASP A 1 159 ? -2.802 -9.753 10.869 1.000 50.986 175 ASP A C 1
ATOM 1175 O O . ASP A 1 159 ? -3.704 -10.605 10.739 1.000 55.683 175 ASP A O 1
ATOM 1180 N N . ARG A 1 160 ? -2.367 -9.307 12.049 1.000 46.971 176 ARG A N 1
ATOM 1181 C CA . ARG A 1 160 ? -2.854 -9.826 13.351 1.000 48.782 176 ARG A CA 1
ATOM 1182 C C . ARG A 1 160 ? -4.308 -9.403 13.564 1.000 48.343 176 ARG A C 1
ATOM 1183 O O . ARG A 1 160 ? -5.057 -10.209 14.110 1.000 51.734 176 ARG A O 1
ATOM 1191 N N . ILE A 1 161 ? -4.700 -8.196 13.158 1.000 50.559 177 ILE A N 1
ATOM 1192 C CA . ILE A 1 161 ? -6.114 -7.744 13.304 1.000 54.595 177 ILE A CA 1
ATOM 1193 C C . ILE A 1 161 ? -7.006 -8.765 12.588 1.000 61.783 177 ILE A C 1
ATOM 1194 O O . ILE A 1 161 ? -8.038 -9.169 13.171 1.000 63.680 177 ILE A O 1
ATOM 1199 N N . ILE A 1 162 ? -6.613 -9.193 11.388 1.000 63.686 178 ILE A N 1
ATOM 1200 C CA . ILE A 1 162 ? -7.457 -10.092 10.546 1.000 62.852 178 ILE A CA 1
ATOM 1201 C C . ILE A 1 162 ? -7.402 -11.519 11.107 1.000 55.442 178 ILE A C 1
ATOM 1202 O O . ILE A 1 162 ? -8.475 -12.139 11.165 1.000 53.076 178 ILE A O 1
ATOM 1207 N N . ASP A 1 163 ? -6.237 -12.006 11.548 1.000 52.562 179 ASP A N 1
ATOM 1208 C CA . ASP A 1 163 ? -6.134 -13.294 12.287 1.000 57.623 179 ASP A CA 1
ATOM 1209 C C . ASP A 1 163 ? -7.217 -13.325 13.366 1.000 66.842 179 ASP A C 1
ATOM 1210 O O . ASP A 1 163 ? -7.942 -14.325 13.432 1.000 77.936 179 ASP A O 1
ATOM 1215 N N . ALA A 1 164 ? -7.340 -12.241 14.134 1.000 67.675 180 ALA A N 1
ATOM 1216 C CA . ALA A 1 164 ? -8.228 -12.114 15.311 1.000 68.497 180 ALA A CA 1
ATOM 1217 C C . ALA A 1 164 ? -9.702 -12.026 14.900 1.000 68.416 180 ALA A C 1
ATOM 1218 O O . ALA A 1 164 ? -10.546 -12.452 15.708 1.000 86.417 180 ALA A O 1
ATOM 1220 N N . LEU A 1 165 ? -10.012 -11.482 13.722 1.000 66.528 181 LEU A N 1
ATOM 1221 C CA . LEU A 1 165 ? -11.404 -11.442 13.187 1.000 66.655 181 LEU A CA 1
ATOM 1222 C C . LEU A 1 165 ? -11.827 -12.832 12.669 1.000 67.608 181 LEU A C 1
ATOM 1223 O O . LEU A 1 165 ? -13.035 -13.106 12.670 1.000 67.640 181 LEU A O 1
ATOM 1228 N N . GLU A 1 166 ? -10.875 -13.668 12.237 1.000 67.495 182 GLU A N 1
ATOM 1229 C CA . GLU A 1 166 ? -11.117 -15.071 11.794 1.000 69.299 182 GLU A CA 1
ATOM 1230 C C . GLU A 1 166 ? -11.436 -15.952 13.014 1.000 66.548 182 GLU A C 1
ATOM 1231 O O . GLU A 1 166 ? -12.133 -16.973 12.845 1.000 65.449 182 GLU A O 1
ATOM 1237 N N . MET A 1 167 ? -10.907 -15.585 14.185 1.000 62.541 183 MET A N 1
ATOM 1238 C CA . MET A 1 167 ? -10.969 -16.377 15.443 1.000 64.114 183 MET A CA 1
ATOM 1239 C C . MET A 1 167 ? -12.214 -16.010 16.251 1.000 64.075 183 MET A C 1
ATOM 1240 O O . MET A 1 167 ? -12.636 -16.826 17.093 1.000 57.484 183 MET A O 1
ATOM 1245 N N . THR A 1 168 ? -12.754 -14.814 16.020 1.000 63.427 184 THR A N 1
ATOM 1246 C CA . THR A 1 168 ? -13.757 -14.162 16.892 1.000 62.889 184 THR A CA 1
ATOM 1247 C C . THR A 1 168 ? -14.937 -13.716 16.036 1.000 64.440 184 THR A C 1
ATOM 1248 O O . THR A 1 168 ? -15.066 -12.537 15.703 1.000 64.762 184 THR A O 1
ATOM 1252 N N . PRO A 1 169 ? -15.837 -14.641 15.637 1.000 62.735 185 PRO A N 1
ATOM 1253 C CA . PRO A 1 169 ? -17.035 -14.261 14.885 1.000 63.421 185 PRO A CA 1
ATOM 1254 C C . PRO A 1 169 ? -17.884 -13.302 15.733 1.000 64.118 185 PRO A C 1
ATOM 1255 O O . PRO A 1 169 ? -18.612 -12.498 15.177 1.000 54.548 185 PRO A O 1
ATOM 1259 N N . ALA A 1 170 ? -17.740 -13.416 17.062 1.000 68.770 186 ALA A N 1
ATOM 1260 C CA . ALA A 1 170 ? -18.305 -12.520 18.099 1.000 69.983 186 ALA A CA 1
ATOM 1261 C C . ALA A 1 170 ? -18.200 -11.046 17.674 1.000 65.503 186 ALA A C 1
ATOM 1262 O O . ALA A 1 170 ? -19.142 -10.285 17.967 1.000 65.467 186 ALA A O 1
ATOM 1264 N N . ALA A 1 171 ? -17.101 -10.651 17.023 1.000 64.229 187 ALA A N 1
ATOM 1265 C CA . ALA A 1 171 ? -16.843 -9.267 16.554 1.000 69.171 187 ALA A CA 1
ATOM 1266 C C . ALA A 1 171 ? -17.865 -8.861 15.481 1.000 65.789 187 ALA A C 1
ATOM 1267 O O . ALA A 1 171 ? -18.137 -7.646 15.386 1.000 67.596 187 ALA A O 1
ATOM 1269 N N . LYS A 1 172 ? -18.387 -9.830 14.714 1.000 61.381 188 LYS A N 1
ATOM 1270 C CA . LYS A 1 172 ? -19.505 -9.681 13.735 1.000 60.303 188 LYS A CA 1
ATOM 1271 C C . LYS A 1 172 ? -18.969 -9.167 12.393 1.000 59.197 188 LYS A C 1
ATOM 1272 O O . LYS A 1 172 ? -19.734 -8.510 11.662 1.000 52.081 188 LYS A O 1
ATOM 1278 N N . ILE A 1 173 ? -17.710 -9.475 12.076 1.000 61.207 189 ILE A N 1
ATOM 1279 C CA . ILE A 1 173 ? -16.976 -8.928 10.896 1.000 59.126 189 ILE A CA 1
ATOM 1280 C C . ILE A 1 173 ? -16.580 -10.085 9.981 1.000 59.395 189 ILE A C 1
ATOM 1281 O O . ILE A 1 173 ? -15.872 -10.999 10.463 1.000 54.560 189 ILE A O 1
ATOM 1286 N N . ASP A 1 174 ? -16.974 -10.009 8.705 1.000 66.155 190 ASP A N 1
ATOM 1287 C CA . ASP A 1 174 ? -16.522 -10.968 7.660 1.000 69.460 190 ASP A CA 1
ATOM 1288 C C . ASP A 1 174 ? -15.031 -10.759 7.438 1.000 59.802 190 ASP A C 1
ATOM 1289 O O . ASP A 1 174 ? -14.646 -9.726 6.898 1.000 53.547 190 ASP A O 1
ATOM 1294 N N . PRO A 1 175 ? -14.162 -11.709 7.844 1.000 55.832 191 PRO A N 1
ATOM 1295 C CA . PRO A 1 175 ? -12.717 -11.584 7.641 1.000 59.886 191 PRO A CA 1
ATOM 1296 C C . PRO A 1 175 ? -12.262 -11.404 6.188 1.000 57.679 191 PRO A C 1
ATOM 1297 O O . PRO A 1 175 ? -11.209 -10.847 5.971 1.000 55.221 191 PRO A O 1
ATOM 1301 N N . LYS A 1 176 ? -13.060 -11.869 5.229 1.000 64.552 192 LYS A N 1
ATOM 1302 C CA . LYS A 1 176 ? -12.698 -11.849 3.785 1.000 72.854 192 LYS A CA 1
ATOM 1303 C C . LYS A 1 176 ? -12.983 -10.469 3.171 1.000 66.745 192 LYS A C 1
ATOM 1304 O O . LYS A 1 176 ? -12.651 -10.290 1.994 1.000 66.314 192 LYS A O 1
ATOM 1310 N N . ARG A 1 177 ? -13.580 -9.546 3.930 1.000 62.175 193 ARG A N 1
ATOM 1311 C CA . ARG A 1 177 ? -14.101 -8.240 3.431 1.000 62.670 193 ARG A CA 1
ATOM 1312 C C . ARG A 1 177 ? -13.689 -7.113 4.395 1.000 58.776 193 ARG A C 1
ATOM 1313 O O . ARG A 1 177 ? -14.541 -6.273 4.754 1.000 52.084 193 ARG A O 1
ATOM 1321 N N . VAL A 1 178 ? -12.415 -7.102 4.790 1.000 60.155 194 VAL A N 1
ATOM 1322 C CA . VAL A 1 178 ? -11.823 -6.037 5.648 1.000 60.437 194 VAL A CA 1
ATOM 1323 C C . VAL A 1 178 ? -10.969 -5.117 4.773 1.000 62.010 194 VAL A C 1
ATOM 1324 O O . VAL A 1 178 ? -9.933 -5.573 4.256 1.000 60.619 194 VAL A O 1
ATOM 1328 N N . GLY A 1 179 ? -11.403 -3.868 4.610 1.000 66.877 195 GLY A N 1
ATOM 1329 C CA . GLY A 1 179 ? -10.648 -2.810 3.919 1.000 72.816 195 GLY A CA 1
ATOM 1330 C C . GLY A 1 179 ? -9.651 -2.118 4.841 1.000 75.033 195 GLY A C 1
ATOM 1331 O O . GLY A 1 179 ? -9.560 -2.498 6.038 1.000 73.864 195 GLY A O 1
ATOM 1332 N N . VAL A 1 180 ? -8.931 -1.130 4.302 1.000 76.932 196 VAL A N 1
ATOM 1333 C CA . VAL A 1 180 ? -7.927 -0.311 5.043 1.000 68.798 196 VAL A CA 1
ATOM 1334 C C . VAL A 1 180 ? -7.801 1.050 4.343 1.000 68.799 196 VAL A C 1
ATOM 1335 O O . VAL A 1 180 ? -7.909 1.098 3.098 1.000 66.591 196 VAL A O 1
ATOM 1339 N N . THR A 1 181 ? -7.623 2.114 5.132 1.000 70.780 197 THR A N 1
ATOM 1340 C CA . THR A 1 181 ? -7.508 3.523 4.673 1.000 64.348 197 THR A CA 1
ATOM 1341 C C . THR A 1 181 ? -6.761 4.368 5.707 1.000 65.151 197 THR A C 1
ATOM 1342 O O . THR A 1 181 ? -6.735 3.993 6.898 1.000 65.352 197 THR A O 1
ATOM 1346 N N . GLY A 1 182 ? -6.234 5.493 5.234 1.000 66.784 198 GLY A N 1
ATOM 1347 C CA . GLY A 1 182 ? -5.548 6.529 6.017 1.000 65.403 198 GLY A CA 1
ATOM 1348 C C . GLY A 1 182 ? -5.167 7.692 5.121 1.000 66.794 198 GLY A C 1
ATOM 1349 O O . GLY A 1 182 ? -5.160 7.524 3.882 1.000 67.804 198 GLY A O 1
ATOM 1350 N N . CYS A 1 183 ? -4.887 8.844 5.723 1.000 67.235 199 CYS A N 1
ATOM 1351 C CA A CYS A 1 183 ? -4.512 10.073 4.983 0.500 64.071 199 CYS A CA 1
ATOM 1352 C CA B CYS A 1 183 ? -4.516 10.078 4.990 0.500 69.629 199 CYS A CA 1
ATOM 1353 C C . CYS A 1 183 ? -3.099 10.500 5.377 1.000 65.259 199 CYS A C 1
ATOM 1354 O O . CYS A 1 183 ? -2.698 10.259 6.546 1.000 56.473 199 CYS A O 1
ATOM 1359 N N . SER A 1 184 ? -2.387 11.091 4.412 1.000 65.678 200 SER A N 1
ATOM 1360 C CA . SER A 1 184 ? -1.038 11.646 4.614 1.000 70.286 200 SER A CA 1
ATOM 1361 C C . SER A 1 184 ? -0.135 10.483 5.063 1.000 68.078 200 SER A C 1
ATOM 1362 O O . SER A 1 184 ? -0.120 9.457 4.382 1.000 62.091 200 SER A O 1
ATOM 1365 N N . ARG A 1 185 ? 0.528 10.607 6.211 1.000 69.291 201 ARG A N 1
ATOM 1366 C CA . ARG A 1 185 ? 1.413 9.560 6.780 1.000 66.515 201 ARG A CA 1
ATOM 1367 C C . ARG A 1 185 ? 0.711 8.202 6.733 1.000 61.939 201 ARG A C 1
ATOM 1368 O O . ARG A 1 185 ? 1.398 7.193 6.526 1.000 64.934 201 ARG A O 1
ATOM 1376 N N . ASN A 1 186 ? -0.609 8.193 6.903 1.000 63.612 202 ASN A N 1
ATOM 1377 C CA . ASN A 1 186 ? -1.461 6.973 7.005 1.000 63.667 202 ASN A CA 1
ATOM 1378 C C . ASN A 1 186 ? -1.985 6.566 5.623 1.000 62.600 202 ASN A C 1
ATOM 1379 O O . ASN A 1 186 ? -2.494 5.435 5.488 1.000 58.666 202 ASN A O 1
ATOM 1384 N N . GLY A 1 187 ? -1.877 7.456 4.639 1.000 63.634 203 GLY A N 1
ATOM 1385 C CA . GLY A 1 187 ? -1.905 7.088 3.216 1.000 61.243 203 GLY A CA 1
ATOM 1386 C C . GLY A 1 187 ? -0.782 6.107 2.934 1.000 57.649 203 GLY A C 1
ATOM 1387 O O . GLY A 1 187 ? -1.060 5.049 2.322 1.000 61.243 203 GLY A O 1
ATOM 1388 N N . LYS A 1 188 ? 0.423 6.421 3.432 1.000 48.326 204 LYS A N 1
ATOM 1389 C CA . LYS A 1 188 ? 1.639 5.573 3.301 1.000 44.801 204 LYS A CA 1
ATOM 1390 C C . LYS A 1 188 ? 1.376 4.233 3.992 1.000 48.211 204 LYS A C 1
ATOM 1391 O O . LYS A 1 188 ? 1.404 3.184 3.297 1.000 54.717 204 LYS A O 1
ATOM 1397 N N . GLY A 1 189 ? 1.096 4.273 5.296 1.000 48.600 205 GLY A N 1
ATOM 1398 C CA . GLY A 1 189 ? 0.841 3.083 6.128 1.000 49.331 205 GLY A CA 1
ATOM 1399 C C . GLY A 1 189 ? -0.165 2.152 5.483 1.000 48.008 205 GLY A C 1
ATOM 1400 O O . GLY A 1 189 ? 0.172 0.954 5.269 1.000 48.850 205 GLY A O 1
ATOM 1401 N N . SER A 1 190 ? -1.344 2.697 5.166 1.000 47.131 206 SER A N 1
ATOM 1402 C CA . SER A 1 190 ? -2.489 1.963 4.561 1.000 46.370 206 SER A CA 1
ATOM 1403 C C . SER A 1 190 ? -2.047 1.345 3.231 1.000 43.691 206 SER A C 1
ATOM 1404 O O . SER A 1 190 ? -2.375 0.177 3.002 1.000 41.796 206 SER A O 1
ATOM 1407 N N . MET A 1 191 ? -1.321 2.091 2.396 1.000 46.101 207 MET A N 1
ATOM 1408 C CA . MET A 1 191 ? -0.816 1.561 1.100 1.000 51.495 207 MET A CA 1
ATOM 1409 C C . MET A 1 191 ? 0.055 0.323 1.359 1.000 51.308 207 MET A C 1
ATOM 1410 O O . MET A 1 191 ? -0.078 -0.671 0.611 1.000 52.790 207 MET A O 1
ATOM 1415 N N . ILE A 1 192 ? 0.916 0.378 2.376 1.000 50.004 208 ILE A N 1
ATOM 1416 C CA . ILE A 1 192 ? 1.908 -0.698 2.659 1.000 47.101 208 ILE A CA 1
ATOM 1417 C C . ILE A 1 192 ? 1.174 -1.885 3.305 1.000 47.635 208 ILE A C 1
ATOM 1418 O O . ILE A 1 192 ? 1.438 -3.056 2.902 1.000 47.271 208 ILE A O 1
ATOM 1423 N N . ALA A 1 193 ? 0.263 -1.606 4.242 1.000 48.759 209 ALA A N 1
ATOM 1424 C CA . ALA A 1 193 ? -0.605 -2.620 4.880 1.000 53.919 209 ALA A CA 1
ATOM 1425 C C . ALA A 1 193 ? -1.272 -3.472 3.795 1.000 53.621 209 ALA A C 1
ATOM 1426 O O . ALA A 1 193 ? -1.199 -4.706 3.881 1.000 50.132 209 ALA A O 1
ATOM 1428 N N . GLY A 1 194 ? -1.888 -2.826 2.803 1.000 54.393 210 GLY A N 1
ATOM 1429 C CA . GLY A 1 194 ? -2.635 -3.510 1.735 1.000 57.293 210 GLY A CA 1
ATOM 1430 C C . GLY A 1 194 ? -1.707 -4.300 0.825 1.000 61.174 210 GLY A C 1
ATOM 1431 O O . GLY A 1 194 ? -2.152 -5.330 0.278 1.000 65.272 210 GLY A O 1
ATOM 1432 N N . ALA A 1 195 ? -0.466 -3.835 0.662 1.000 57.786 211 ALA A N 1
ATOM 1433 C CA . ALA A 1 195 ? 0.545 -4.478 -0.201 1.000 54.024 211 ALA A CA 1
ATOM 1434 C C . ALA A 1 195 ? 1.050 -5.777 0.436 1.000 50.110 211 ALA A C 1
ATOM 1435 O O . ALA A 1 195 ? 1.330 -6.714 -0.318 1.000 53.788 211 ALA A O 1
ATOM 1437 N N . PHE A 1 196 ? 1.157 -5.846 1.759 1.000 48.051 212 PHE A N 1
ATOM 1438 C CA . PHE A 1 196 ? 1.822 -6.973 2.473 1.000 53.870 212 PHE A CA 1
ATOM 1439 C C . PHE A 1 196 ? 0.819 -7.950 3.112 1.000 57.896 212 PHE A C 1
ATOM 1440 O O . PHE A 1 196 ? 1.169 -9.137 3.319 1.000 60.819 212 PHE A O 1
ATOM 1448 N N . VAL A 1 197 ? -0.384 -7.474 3.433 1.000 61.595 213 VAL A N 1
ATOM 1449 C CA . VAL A 1 197 ? -1.492 -8.309 3.971 1.000 62.756 213 VAL A CA 1
ATOM 1450 C C . VAL A 1 197 ? -2.409 -8.688 2.804 1.000 64.070 213 VAL A C 1
ATOM 1451 O O . VAL A 1 197 ? -3.209 -7.825 2.360 1.000 57.957 213 VAL A O 1
ATOM 1455 N N . ASP A 1 198 ? -2.283 -9.933 2.329 1.000 67.865 214 ASP A N 1
ATOM 1456 C CA . ASP A 1 198 ? -2.931 -10.437 1.083 1.000 69.677 214 ASP A CA 1
ATOM 1457 C C . ASP A 1 198 ? -4.444 -10.565 1.283 1.000 60.365 214 ASP A C 1
ATOM 1458 O O . ASP A 1 198 ? -5.177 -10.565 0.274 1.000 50.717 214 ASP A O 1
ATOM 1463 N N . ARG A 1 199 ? -4.877 -10.671 2.540 1.000 57.306 215 ARG A N 1
ATOM 1464 C CA . ARG A 1 199 ? -6.289 -10.921 2.928 1.000 60.232 215 ARG A CA 1
ATOM 1465 C C . ARG A 1 199 ? -7.103 -9.624 2.924 1.000 55.016 215 ARG A C 1
ATOM 1466 O O . ARG A 1 199 ? -8.346 -9.734 2.967 1.000 55.087 215 ARG A O 1
ATOM 1474 N N . ILE A 1 200 ? -6.452 -8.458 2.885 1.000 49.033 216 ILE A N 1
ATOM 1475 C CA . ILE A 1 200 ? -7.160 -7.151 2.783 1.000 53.173 216 ILE A CA 1
ATOM 1476 C C . ILE A 1 200 ? -7.934 -7.138 1.462 1.000 51.866 216 ILE A C 1
ATOM 1477 O O . ILE A 1 200 ? -7.356 -7.494 0.435 1.000 56.636 216 ILE A O 1
ATOM 1482 N N . ALA A 1 201 ? -9.207 -6.755 1.510 1.000 54.057 217 ALA A N 1
ATOM 1483 C CA . ALA A 1 201 ? -10.159 -6.798 0.374 1.000 54.807 217 ALA A CA 1
ATOM 1484 C C . ALA A 1 201 ? -9.974 -5.558 -0.493 1.000 50.601 217 ALA A C 1
ATOM 1485 O O . ALA A 1 201 ? -10.093 -5.676 -1.727 1.000 50.985 217 ALA A O 1
ATOM 1487 N N . LEU A 1 202 ? -9.691 -4.425 0.155 1.000 50.749 218 LEU A N 1
ATOM 1488 C CA . LEU A 1 202 ? -9.632 -3.087 -0.487 1.000 54.801 218 LEU A CA 1
ATOM 1489 C C . LEU A 1 202 ? -8.767 -2.135 0.344 1.000 60.307 218 LEU A C 1
ATOM 1490 O O . LEU A 1 202 ? -9.069 -1.965 1.533 1.000 62.575 218 LEU A O 1
ATOM 1495 N N . ALA A 1 203 ? -7.748 -1.526 -0.275 1.000 64.595 219 ALA A N 1
ATOM 1496 C CA . ALA A 1 203 ? -6.944 -0.426 0.313 1.000 63.255 219 ALA A CA 1
ATOM 1497 C C . ALA A 1 203 ? -7.415 0.904 -0.276 1.000 65.370 219 ALA A C 1
ATOM 1498 O O . ALA A 1 203 ? -7.661 0.972 -1.504 1.000 70.101 219 ALA A O 1
ATOM 1500 N N . LEU A 1 204 ? -7.541 1.918 0.579 1.000 64.648 220 LEU A N 1
ATOM 1501 C CA . LEU A 1 204 ? -7.847 3.312 0.178 1.000 64.479 220 LEU A CA 1
ATOM 1502 C C . LEU A 1 204 ? -6.778 4.222 0.779 1.000 63.178 220 LEU A C 1
ATOM 1503 O O . LEU A 1 204 ? -7.001 4.843 1.815 1.000 57.646 220 LEU A O 1
ATOM 1508 N N . PRO A 1 205 ? -5.580 4.330 0.157 1.000 64.706 221 PRO A N 1
ATOM 1509 C CA . PRO A 1 205 ? -4.590 5.310 0.579 1.000 64.481 221 PRO A CA 1
ATOM 1510 C C . PRO A 1 205 ? -5.034 6.673 0.032 1.000 64.186 221 PRO A C 1
ATOM 1511 O O . PRO A 1 205 ? -5.400 6.748 -1.133 1.000 62.070 221 PRO A O 1
ATOM 1515 N N . GLN A 1 206 ? -5.030 7.690 0.899 1.000 63.152 222 GLN A N 1
ATOM 1516 C CA . GLN A 1 206 ? -5.404 9.087 0.575 1.000 64.091 222 GLN A CA 1
ATOM 1517 C C . GLN A 1 206 ? -4.204 10.011 0.838 1.000 61.420 222 GLN A C 1
ATOM 1518 O O . GLN A 1 206 ? -3.723 10.033 1.978 1.000 54.887 222 GLN A O 1
ATOM 1524 N N . GLU A 1 207 ? -3.746 10.728 -0.196 1.000 54.796 223 GLU A N 1
ATOM 1525 C CA . GLU A 1 207 ? -2.693 11.777 -0.121 1.000 50.531 223 GLU A CA 1
ATOM 1526 C C . GLU A 1 207 ? -1.474 11.213 0.622 1.000 48.667 223 GLU A C 1
ATOM 1527 O O . GLU A 1 207 ? -0.870 11.954 1.420 1.000 48.263 223 GLU A O 1
ATOM 1533 N N . GLY A 1 208 ? -1.117 9.961 0.328 1.000 45.873 224 GLY A N 1
ATOM 1534 C CA . GLY A 1 208 ? 0.083 9.294 0.864 1.000 46.046 224 GLY A CA 1
ATOM 1535 C C . GLY A 1 208 ? 1.337 9.746 0.146 1.000 44.160 224 GLY A C 1
ATOM 1536 O O . GLY A 1 208 ? 2.415 9.680 0.742 1.000 45.633 224 GLY A O 1
ATOM 1537 N N . GLY A 1 209 ? 1.189 10.170 -1.108 1.000 45.571 225 GLY A N 1
ATOM 1538 C CA . GLY A 1 209 ? 2.266 10.744 -1.936 1.000 48.147 225 GLY A CA 1
ATOM 1539 C C . GLY A 1 209 ? 3.418 9.773 -2.102 1.000 46.996 225 GLY A C 1
ATOM 1540 O O . GLY A 1 209 ? 3.160 8.564 -2.210 1.000 45.580 225 GLY A O 1
ATOM 1541 N N . GLN A 1 210 ? 4.647 10.290 -2.088 1.000 48.457 226 GLN A N 1
ATOM 1542 C CA . GLN A 1 210 ? 5.895 9.508 -2.285 1.000 51.120 226 GLN A CA 1
ATOM 1543 C C . GLN A 1 210 ? 5.981 8.441 -1.190 1.000 50.746 226 GLN A C 1
ATOM 1544 O O . GLN A 1 210 ? 5.436 8.668 -0.087 1.000 42.968 226 GLN A O 1
ATOM 1550 N N . SER A 1 211 ? 6.603 7.305 -1.530 1.000 57.014 227 SER A N 1
ATOM 1551 C CA . SER A 1 211 ? 6.699 6.049 -0.733 1.000 61.518 227 SER A CA 1
ATOM 1552 C C . SER A 1 211 ? 5.458 5.183 -0.953 1.000 58.090 227 SER A C 1
ATOM 1553 O O . SER A 1 211 ? 5.590 3.954 -0.843 1.000 60.183 227 SER A O 1
ATOM 1556 N N . ALA A 1 212 ? 4.315 5.821 -1.221 1.000 56.475 228 ALA A N 1
ATOM 1557 C CA . ALA A 1 212 ? 2.979 5.205 -1.360 1.000 57.631 228 ALA A CA 1
ATOM 1558 C C . ALA A 1 212 ? 2.597 5.160 -2.839 1.000 64.098 228 ALA A C 1
ATOM 1559 O O . ALA A 1 212 ? 2.888 4.127 -3.473 1.000 84.617 228 ALA A O 1
ATOM 1561 N N . ALA A 1 213 ? 2.005 6.238 -3.367 1.000 64.104 229 ALA A N 1
ATOM 1562 C CA . ALA A 1 213 ? 1.507 6.350 -4.761 1.000 61.860 229 ALA A CA 1
ATOM 1563 C C . ALA A 1 213 ? 2.670 6.658 -5.711 1.000 56.834 229 ALA A C 1
ATOM 1564 O O . ALA A 1 213 ? 2.635 6.190 -6.856 1.000 62.159 229 ALA A O 1
ATOM 1566 N N . GLY A 1 214 ? 3.654 7.425 -5.247 1.000 57.582 230 GLY A N 1
ATOM 1567 C CA . GLY A 1 214 ? 4.750 7.952 -6.081 1.000 58.126 230 GLY A CA 1
ATOM 1568 C C . GLY A 1 214 ? 5.985 7.069 -6.056 1.000 57.510 230 GLY A C 1
ATOM 1569 O O . GLY A 1 214 ? 6.174 6.314 -5.071 1.000 53.826 230 GLY A O 1
ATOM 1570 N N . CYS A 1 215 ? 6.793 7.185 -7.114 1.000 54.817 231 CYS A N 1
ATOM 1571 C CA . CYS A 1 215 ? 8.055 6.435 -7.336 1.000 60.375 231 CYS A CA 1
ATOM 1572 C C . CYS A 1 215 ? 9.236 7.306 -6.883 1.000 62.583 231 CYS A C 1
ATOM 1573 O O . CYS A 1 215 ? 9.166 8.535 -7.057 1.000 65.856 231 CYS A O 1
ATOM 1576 N N . TRP A 1 216 ? 10.293 6.695 -6.347 1.000 57.265 232 TRP A N 1
ATOM 1577 C CA . TRP A 1 216 ? 11.489 7.409 -5.834 1.000 56.439 232 TRP A CA 1
ATOM 1578 C C . TRP A 1 216 ? 12.228 8.125 -6.970 1.000 55.917 232 TRP A C 1
ATOM 1579 O O . TRP A 1 216 ? 12.729 9.238 -6.727 1.000 67.177 232 TRP A O 1
ATOM 1590 N N . ARG A 1 217 ? 12.314 7.521 -8.154 1.000 55.714 233 ARG A N 1
ATOM 1591 C CA . ARG A 1 217 ? 13.084 8.073 -9.303 1.000 54.907 233 ARG A CA 1
ATOM 1592 C C . ARG A 1 217 ? 12.446 9.378 -9.777 1.000 55.041 233 ARG A C 1
ATOM 1593 O O . ARG A 1 217 ? 13.213 10.314 -10.103 1.000 64.783 233 ARG A O 1
ATOM 1601 N N . ILE A 1 218 ? 11.116 9.441 -9.792 1.000 52.009 234 ILE A N 1
ATOM 1602 C CA . ILE A 1 218 ? 10.365 10.615 -10.319 1.000 59.023 234 ILE A CA 1
ATOM 1603 C C . ILE A 1 218 ? 10.414 11.737 -9.272 1.000 61.538 234 ILE A C 1
ATOM 1604 O O . ILE A 1 218 ? 10.558 12.906 -9.661 1.000 61.851 234 ILE A O 1
ATOM 1609 N N . ALA A 1 219 ? 10.349 11.393 -7.988 1.000 66.955 235 ALA A N 1
ATOM 1610 C CA . ALA A 1 219 ? 10.575 12.348 -6.878 1.000 66.019 235 ALA A CA 1
ATOM 1611 C C . ALA A 1 219 ? 11.961 12.970 -7.050 1.000 54.990 235 ALA A C 1
ATOM 1612 O O . ALA A 1 219 ? 12.070 14.188 -6.912 1.000 52.878 235 ALA A O 1
ATOM 1614 N N . ASP A 1 220 ? 12.970 12.152 -7.348 1.000 50.203 236 ASP A N 1
ATOM 1615 C CA . ASP A 1 220 ? 14.371 12.614 -7.517 1.000 51.438 236 ASP A CA 1
ATOM 1616 C C . ASP A 1 220 ? 14.417 13.616 -8.674 1.000 51.665 236 ASP A C 1
ATOM 1617 O O . ASP A 1 220 ? 15.073 14.648 -8.511 1.000 50.761 236 ASP A O 1
ATOM 1622 N N . GLU A 1 221 ? 13.717 13.348 -9.778 1.000 55.303 237 GLU A N 1
ATOM 1623 C CA . GLU A 1 221 ? 13.699 14.239 -10.969 1.000 59.920 237 GLU A CA 1
ATOM 1624 C C . GLU A 1 221 ? 12.839 15.479 -10.702 1.000 58.701 237 GLU A C 1
ATOM 1625 O O . GLU A 1 221 ? 13.185 16.538 -11.255 1.000 75.059 237 GLU A O 1
ATOM 1631 N N . ILE A 1 222 ? 11.761 15.376 -9.919 1.000 52.156 238 ILE A N 1
ATOM 1632 C CA . ILE A 1 222 ? 10.947 16.567 -9.516 1.000 52.183 238 ILE A CA 1
ATOM 1633 C C . ILE A 1 222 ? 11.852 17.521 -8.726 1.000 51.797 238 ILE A C 1
ATOM 1634 O O . ILE A 1 222 ? 11.845 18.738 -9.026 1.000 45.203 238 ILE A O 1
ATOM 1639 N N . GLN A 1 223 ? 12.605 16.975 -7.768 1.000 54.863 239 GLN A N 1
ATOM 1640 C CA . GLN A 1 223 ? 13.599 17.717 -6.954 1.000 57.714 239 GLN A CA 1
ATOM 1641 C C . GLN A 1 223 ? 14.597 18.405 -7.881 1.000 59.223 239 GLN A C 1
ATOM 1642 O O . GLN A 1 223 ? 14.804 19.623 -7.730 1.000 69.433 239 GLN A O 1
ATOM 1648 N N . LYS A 1 224 ? 15.173 17.638 -8.812 1.000 54.248 240 LYS A N 1
ATOM 1649 C CA . LYS A 1 224 ? 16.266 18.063 -9.731 1.000 51.426 240 LYS A CA 1
ATOM 1650 C C . LYS A 1 224 ? 15.801 19.237 -10.595 1.000 50.992 240 LYS A C 1
ATOM 1651 O O . LYS A 1 224 ? 16.651 20.031 -11.011 1.000 43.350 240 LYS A O 1
ATOM 1657 N N . ASN A 1 225 ? 14.492 19.328 -10.836 1.000 60.405 241 ASN A N 1
ATOM 1658 C CA . ASN A 1 225 ? 13.838 20.352 -11.690 1.000 64.098 241 ASN A CA 1
ATOM 1659 C C . ASN A 1 225 ? 13.467 21.607 -10.889 1.000 70.417 241 ASN A C 1
ATOM 1660 O O . ASN A 1 225 ? 12.946 22.535 -11.519 1.000 74.635 241 ASN A O 1
ATOM 1665 N N . GLY A 1 226 ? 13.711 21.642 -9.574 1.000 71.500 242 GLY A N 1
ATOM 1666 C CA . GLY A 1 226 ? 13.587 22.871 -8.762 1.000 69.486 242 GLY A CA 1
ATOM 1667 C C . GLY A 1 226 ? 12.471 22.851 -7.728 1.000 67.190 242 GLY A C 1
ATOM 1668 O O . GLY A 1 226 ? 12.544 23.692 -6.821 1.000 76.367 242 GLY A O 1
ATOM 1669 N N . THR A 1 227 ? 11.458 21.989 -7.843 1.000 63.432 243 THR A N 1
ATOM 1670 C CA . THR A 1 227 ? 10.303 21.980 -6.892 1.000 72.818 243 THR A CA 1
ATOM 1671 C C . THR A 1 227 ? 10.601 21.065 -5.693 1.000 66.426 243 THR A C 1
ATOM 1672 O O . THR A 1 227 ? 11.044 19.928 -5.899 1.000 60.204 243 THR A O 1
ATOM 1676 N N . LYS A 1 228 ? 10.390 21.591 -4.485 1.000 67.977 244 LYS A N 1
ATOM 1677 C CA . LYS A 1 228 ? 10.532 20.887 -3.188 1.000 71.413 244 LYS A CA 1
ATOM 1678 C C . LYS A 1 228 ? 9.492 19.764 -3.108 1.000 63.802 244 LYS A C 1
ATOM 1679 O O . LYS A 1 228 ? 8.287 20.053 -3.239 1.000 53.784 244 LYS A O 1
ATOM 1685 N N . VAL A 1 229 ? 9.952 18.529 -2.897 1.000 63.916 245 VAL A N 1
ATOM 1686 C CA . VAL A 1 229 ? 9.096 17.303 -2.885 1.000 62.006 245 VAL A CA 1
ATOM 1687 C C . VAL A 1 229 ? 9.692 16.305 -1.882 1.000 58.123 245 VAL A C 1
ATOM 1688 O O . VAL A 1 229 ? 10.858 16.490 -1.475 1.000 54.233 245 VAL A O 1
ATOM 1692 N N . GLU A 1 230 ? 8.896 15.318 -1.468 1.000 56.775 246 GLU A N 1
ATOM 1693 C CA . GLU A 1 230 ? 9.295 14.276 -0.485 1.000 56.844 246 GLU A CA 1
ATOM 1694 C C . GLU A 1 230 ? 10.152 13.233 -1.211 1.000 51.931 246 GLU A C 1
ATOM 1695 O O . GLU A 1 230 ? 9.592 12.241 -1.693 1.000 56.024 246 GLU A O 1
ATOM 1701 N N . THR A 1 231 ? 11.458 13.468 -1.324 1.000 47.568 247 THR A N 1
ATOM 1702 C CA . THR A 1 231 ? 12.423 12.521 -1.939 1.000 46.239 247 THR A CA 1
ATOM 1703 C C . THR A 1 231 ? 12.872 11.503 -0.891 1.000 45.855 247 THR A C 1
ATOM 1704 O O . THR A 1 231 ? 12.626 11.739 0.310 1.000 42.859 247 THR A O 1
ATOM 1708 N N . ALA A 1 232 ? 13.531 10.432 -1.335 1.000 46.967 248 ALA A N 1
ATOM 1709 C CA . ALA A 1 232 ? 14.121 9.398 -0.458 1.000 45.025 248 ALA A CA 1
ATOM 1710 C C . ALA A 1 232 ? 15.075 10.069 0.527 1.000 45.527 248 ALA A C 1
ATOM 1711 O O . ALA A 1 232 ? 15.020 9.725 1.722 1.000 45.346 248 ALA A O 1
ATOM 1713 N N . HIS A 1 233 ? 15.898 11.008 0.047 1.000 51.360 249 HIS A N 1
ATOM 1714 C CA . HIS A 1 233 ? 16.885 11.747 0.881 1.000 61.330 249 HIS A CA 1
ATOM 1715 C C . HIS A 1 233 ? 16.164 12.436 2.047 1.000 66.246 249 HIS A C 1
ATOM 1716 O O . HIS A 1 233 ? 16.711 12.405 3.179 1.000 64.749 249 HIS A O 1
ATOM 1723 N N . GLN A 1 234 ? 14.985 13.013 1.772 1.000 65.800 250 GLN A N 1
ATOM 1724 C CA . GLN A 1 234 ? 14.188 13.831 2.732 1.000 62.496 250 GLN A CA 1
ATOM 1725 C C . GLN A 1 234 ? 13.485 12.922 3.746 1.000 61.571 250 GLN A C 1
ATOM 1726 O O . GLN A 1 234 ? 13.524 13.238 4.959 1.000 63.509 250 GLN A O 1
ATOM 1732 N N . ILE A 1 235 ? 12.870 11.835 3.271 1.000 56.492 251 ILE A N 1
ATOM 1733 C CA . ILE A 1 235 ? 11.820 11.092 4.024 1.000 47.742 251 ILE A CA 1
ATOM 1734 C C . ILE A 1 235 ? 12.431 10.331 5.205 1.000 46.314 251 ILE A C 1
ATOM 1735 O O . ILE A 1 235 ? 11.680 10.014 6.126 1.000 45.374 251 ILE A O 1
ATOM 1740 N N . VAL A 1 236 ? 13.729 10.046 5.198 1.000 48.719 252 VAL A N 1
ATOM 1741 C CA . VAL A 1 236 ? 14.371 9.253 6.287 1.000 51.200 252 VAL A CA 1
ATOM 1742 C C . VAL A 1 236 ? 14.750 10.158 7.465 1.000 55.744 252 VAL A C 1
ATOM 1743 O O . VAL A 1 236 ? 15.587 9.703 8.262 1.000 57.842 252 VAL A O 1
ATOM 1747 N N . ASN A 1 237 ? 14.163 11.357 7.610 1.000 61.238 253 ASN A N 1
ATOM 1748 C CA . ASN A 1 237 ? 14.658 12.370 8.586 1.000 60.520 253 ASN A CA 1
ATOM 1749 C C . ASN A 1 237 ? 13.670 12.612 9.734 1.000 62.732 253 ASN A C 1
ATOM 1750 O O . ASN A 1 237 ? 14.091 12.463 10.888 1.000 68.431 253 ASN A O 1
ATOM 1755 N N . GLY A 1 238 ? 12.427 12.993 9.456 1.000 63.466 254 GLY A N 1
ATOM 1756 C CA . GLY A 1 238 ? 11.474 13.417 10.506 1.000 67.085 254 GLY A CA 1
ATOM 1757 C C . GLY A 1 238 ? 10.714 12.265 11.155 1.000 67.989 254 GLY A C 1
ATOM 1758 O O . GLY A 1 238 ? 9.692 12.542 11.840 1.000 63.024 254 GLY A O 1
ATOM 1759 N N . ASP A 1 239 ? 11.160 11.015 10.976 1.000 70.229 255 ASP A N 1
ATOM 1760 C CA . ASP A 1 239 ? 10.324 9.819 11.275 1.000 72.133 255 ASP A CA 1
ATOM 1761 C C . ASP A 1 239 ? 11.178 8.557 11.470 1.000 66.989 255 ASP A C 1
ATOM 1762 O O . ASP A 1 239 ? 12.399 8.600 11.226 1.000 60.021 255 ASP A O 1
ATOM 1767 N N . SER A 1 240 ? 10.523 7.472 11.888 1.000 62.577 256 SER A N 1
ATOM 1768 C CA . SER A 1 240 ? 11.071 6.093 11.938 1.000 64.348 256 SER A CA 1
ATOM 1769 C C . SER A 1 240 ? 10.188 5.179 11.074 1.000 60.404 256 SER A C 1
ATOM 1770 O O . SER A 1 240 ? 10.046 3.993 11.416 1.000 68.892 256 SER A O 1
ATOM 1773 N N . TRP A 1 241 ? 9.640 5.716 9.981 1.000 50.413 257 TRP A N 1
ATOM 1774 C CA . TRP A 1 241 ? 8.723 5.007 9.047 1.000 48.478 257 TRP A CA 1
ATOM 1775 C C . TRP A 1 241 ? 9.432 3.846 8.348 1.000 44.780 257 TRP A C 1
ATOM 1776 O O . TRP A 1 241 ? 8.795 2.803 8.151 1.000 43.421 257 TRP A O 1
ATOM 1787 N N . PHE A 1 242 ? 10.680 4.056 7.935 1.000 41.009 258 PHE A N 1
ATOM 1788 C CA . PHE A 1 242 ? 11.486 3.064 7.186 1.000 43.144 258 PHE A CA 1
ATOM 1789 C C . PHE A 1 242 ? 12.584 2.507 8.090 1.000 45.418 258 PHE A C 1
ATOM 1790 O O . PHE A 1 242 ? 12.900 3.114 9.132 1.000 49.995 258 PHE A O 1
ATOM 1798 N N . SER A 1 243 ? 13.146 1.366 7.702 1.000 49.481 259 SER A N 1
ATOM 1799 C CA . SER A 1 243 ? 14.274 0.718 8.420 1.000 48.158 259 SER A CA 1
ATOM 1800 C C . SER A 1 243 ? 15.469 1.673 8.409 1.000 48.820 259 SER A C 1
ATOM 1801 O O . SER A 1 243 ? 15.562 2.483 7.467 1.000 45.883 259 SER A O 1
ATOM 1804 N N . THR A 1 244 ? 16.367 1.567 9.390 1.000 51.282 260 THR A N 1
ATOM 1805 C CA . THR A 1 244 ? 17.603 2.389 9.446 1.000 55.793 260 THR A CA 1
ATOM 1806 C C . THR A 1 244 ? 18.455 2.071 8.206 1.000 61.800 260 THR A C 1
ATOM 1807 O O . THR A 1 244 ? 19.260 2.916 7.807 1.000 75.241 260 THR A O 1
ATOM 1811 N N . ASP A 1 245 ? 18.280 0.894 7.609 1.000 63.679 261 ASP A N 1
ATOM 1812 C CA . ASP A 1 245 ? 18.999 0.491 6.374 1.000 60.502 261 ASP A CA 1
ATOM 1813 C C . ASP A 1 245 ? 18.589 1.376 5.191 1.000 57.619 261 ASP A C 1
ATOM 1814 O O . ASP A 1 245 ? 19.453 1.581 4.342 1.000 56.797 261 ASP A O 1
ATOM 1819 N N . PHE A 1 246 ? 17.351 1.891 5.126 1.000 53.268 262 PHE A N 1
ATOM 1820 C CA . PHE A 1 246 ? 16.836 2.610 3.924 1.000 50.546 262 PHE A CA 1
ATOM 1821 C C . PHE A 1 246 ? 17.761 3.779 3.593 1.000 54.216 262 PHE A C 1
ATOM 1822 O O . PHE A 1 246 ? 17.890 4.091 2.412 1.000 50.838 262 PHE A O 1
ATOM 1830 N N . SER A 1 247 ? 18.380 4.402 4.599 1.000 60.994 263 SER A N 1
ATOM 1831 C CA . SER A 1 247 ? 19.136 5.671 4.435 1.000 59.949 263 SER A CA 1
ATOM 1832 C C . SER A 1 247 ? 20.526 5.417 3.832 1.000 56.151 263 SER A C 1
ATOM 1833 O O . SER A 1 247 ? 21.178 6.404 3.466 1.000 57.987 263 SER A O 1
ATOM 1836 N N . LYS A 1 248 ? 20.950 4.168 3.632 1.000 51.656 264 LYS A N 1
ATOM 1837 C CA . LYS A 1 248 ? 22.146 3.857 2.801 1.000 52.648 264 LYS A CA 1
ATOM 1838 C C . LYS A 1 248 ? 21.862 4.094 1.314 1.000 51.410 264 LYS A C 1
ATOM 1839 O O . LYS A 1 248 ? 22.784 4.428 0.565 1.000 45.431 264 LYS A O 1
ATOM 1845 N N . TYR A 1 249 ? 20.614 3.887 0.898 1.000 56.487 265 TYR A N 1
ATOM 1846 C CA . TYR A 1 249 ? 20.225 3.768 -0.533 1.000 54.506 265 TYR A CA 1
ATOM 1847 C C . TYR A 1 249 ? 19.578 5.061 -1.041 1.000 50.239 265 TYR A C 1
ATOM 1848 O O . TYR A 1 249 ? 19.534 5.224 -2.274 1.000 53.898 265 TYR A O 1
ATOM 1857 N N . VAL A 1 250 ? 19.126 5.962 -0.157 1.000 46.526 266 VAL A N 1
ATOM 1858 C CA . VAL A 1 250 ? 18.282 7.136 -0.541 1.000 51.232 266 VAL A CA 1
ATOM 1859 C C . VAL A 1 250 ? 19.013 7.987 -1.587 1.000 56.110 266 VAL A C 1
ATOM 1860 O O . VAL A 1 250 ? 18.336 8.669 -2.384 1.000 51.553 266 VAL A O 1
ATOM 1864 N N . ASP A 1 251 ? 20.344 7.964 -1.558 1.000 60.310 267 ASP A N 1
ATOM 1865 C CA . ASP A 1 251 ? 21.204 8.846 -2.379 1.000 65.810 267 ASP A CA 1
ATOM 1866 C C . ASP A 1 251 ? 21.584 8.141 -3.685 1.000 63.138 267 ASP A C 1
ATOM 1867 O O . ASP A 1 251 ? 22.254 8.794 -4.503 1.000 66.809 267 ASP A O 1
ATOM 1872 N N . THR A 1 252 ? 21.177 6.880 -3.883 1.000 57.869 268 THR A N 1
ATOM 1873 C CA . THR A 1 252 ? 21.585 6.048 -5.050 1.000 55.860 268 THR A CA 1
ATOM 1874 C C . THR A 1 252 ? 20.357 5.351 -5.653 1.000 53.687 268 THR A C 1
ATOM 1875 O O . THR A 1 252 ? 20.511 4.244 -6.189 1.000 54.330 268 THR A O 1
ATOM 1879 N N . VAL A 1 253 ? 19.212 6.037 -5.656 1.000 54.457 269 VAL A N 1
ATOM 1880 C CA . VAL A 1 253 ? 17.899 5.512 -6.135 1.000 48.209 269 VAL A CA 1
ATOM 1881 C C . VAL A 1 253 ? 18.065 4.780 -7.464 1.000 47.860 269 VAL A C 1
ATOM 1882 O O . VAL A 1 253 ? 17.555 3.676 -7.602 1.000 47.153 269 VAL A O 1
ATOM 1886 N N . PRO A 1 254 ? 18.756 5.338 -8.487 1.000 46.694 270 PRO A N 1
ATOM 1887 C CA . PRO A 1 254 ? 18.871 4.654 -9.776 1.000 46.820 270 PRO A CA 1
ATOM 1888 C C . PRO A 1 254 ? 19.425 3.223 -9.678 1.000 46.681 270 PRO A C 1
ATOM 1889 O O . PRO A 1 254 ? 19.108 2.447 -10.545 1.000 51.090 270 PRO A O 1
ATOM 1893 N N . THR A 1 255 ? 20.203 2.896 -8.640 1.000 47.851 271 THR A N 1
ATOM 1894 C CA . THR A 1 255 ? 20.835 1.557 -8.476 1.000 52.894 271 THR A CA 1
ATOM 1895 C C . THR A 1 255 ? 19.915 0.589 -7.712 1.000 53.329 271 THR A C 1
ATOM 1896 O O . THR A 1 255 ? 20.346 -0.564 -7.513 1.000 59.929 271 THR A O 1
ATOM 1900 N N . LEU A 1 256 ? 18.717 1.024 -7.298 1.000 49.997 272 LEU A N 1
ATOM 1901 C CA . LEU A 1 256 ? 17.729 0.169 -6.583 1.000 52.636 272 LEU A CA 1
ATOM 1902 C C . LEU A 1 256 ? 17.024 -0.733 -7.592 1.000 53.302 272 LEU A C 1
ATOM 1903 O O . LEU A 1 256 ? 16.429 -0.248 -8.555 1.000 57.791 272 LEU A O 1
ATOM 1908 N N . PRO A 1 257 ? 17.056 -2.072 -7.390 1.000 46.725 273 PRO A N 1
ATOM 1909 C CA . PRO A 1 257 ? 16.454 -3.003 -8.338 1.000 44.523 273 PRO A CA 1
ATOM 1910 C C . PRO A 1 257 ? 14.931 -3.054 -8.191 1.000 46.542 273 PRO A C 1
ATOM 1911 O O . PRO A 1 257 ? 14.366 -4.131 -8.324 1.000 48.482 273 PRO A O 1
ATOM 1915 N N . TRP A 1 258 ? 14.312 -1.896 -7.921 1.000 46.967 274 TRP A N 1
ATOM 1916 C CA . TRP A 1 258 ? 12.860 -1.758 -7.621 1.000 49.240 274 TRP A CA 1
ATOM 1917 C C . TRP A 1 258 ? 12.466 -0.278 -7.593 1.000 52.956 274 TRP A C 1
ATOM 1918 O O . TRP A 1 258 ? 13.367 0.588 -7.500 1.000 54.919 274 TRP A O 1
ATOM 1929 N N . ASP A 1 259 ? 11.163 -0.023 -7.674 1.000 53.256 275 ASP A N 1
ATOM 1930 C CA . ASP A 1 259 ? 10.544 1.268 -7.298 1.000 54.010 275 ASP A CA 1
ATOM 1931 C C . ASP A 1 259 ? 9.108 0.991 -6.841 1.000 60.544 275 ASP A C 1
ATOM 1932 O O . ASP A 1 259 ? 8.656 -0.153 -6.997 1.000 65.454 275 ASP A O 1
ATOM 1937 N N . ASN A 1 260 ? 8.411 2.018 -6.345 1.000 58.038 276 ASN A N 1
ATOM 1938 C CA . ASN A 1 260 ? 7.104 1.886 -5.648 1.000 51.394 276 ASN A CA 1
ATOM 1939 C C . ASN A 1 260 ? 5.999 1.436 -6.618 1.000 49.068 276 ASN A C 1
ATOM 1940 O O . ASN A 1 260 ? 4.929 1.043 -6.129 1.000 46.734 276 ASN A O 1
ATOM 1945 N N . HIS A 1 261 ? 6.227 1.455 -7.933 1.000 48.352 277 HIS A N 1
ATOM 1946 C CA . HIS A 1 261 ? 5.269 0.873 -8.914 1.000 51.359 277 HIS A CA 1
ATOM 1947 C C . HIS A 1 261 ? 5.137 -0.628 -8.639 1.000 47.770 277 HIS A C 1
ATOM 1948 O O . HIS A 1 261 ? 4.066 -1.173 -8.905 1.000 42.888 277 HIS A O 1
ATOM 1955 N N . MET A 1 262 ? 6.187 -1.247 -8.104 1.000 48.911 278 MET A N 1
ATOM 1956 C CA . MET A 1 262 ? 6.211 -2.691 -7.757 1.000 54.210 278 MET A CA 1
ATOM 1957 C C . MET A 1 262 ? 5.510 -2.946 -6.417 1.000 55.390 278 MET A C 1
ATOM 1958 O O . MET A 1 262 ? 5.122 -4.110 -6.177 1.000 58.676 278 MET A O 1
ATOM 1963 N N . LEU A 1 263 ? 5.352 -1.924 -5.570 1.000 57.241 279 LEU A N 1
ATOM 1964 C CA . LEU A 1 263 ? 4.493 -2.005 -4.357 1.000 53.100 279 LEU A CA 1
ATOM 1965 C C . LEU A 1 263 ? 3.043 -2.184 -4.797 1.000 49.334 279 LEU A C 1
ATOM 1966 O O . LEU A 1 263 ? 2.370 -3.036 -4.221 1.000 51.976 279 LEU A O 1
ATOM 1971 N N . HIS A 1 264 ? 2.596 -1.424 -5.797 1.000 48.294 280 HIS A N 1
ATOM 1972 C CA . HIS A 1 264 ? 1.227 -1.537 -6.363 1.000 56.553 280 HIS A CA 1
ATOM 1973 C C . HIS A 1 264 ? 1.040 -2.942 -6.959 1.000 56.906 280 HIS A C 1
ATOM 1974 O O . HIS A 1 264 ? -0.068 -3.490 -6.865 1.000 65.012 280 HIS A O 1
ATOM 1981 N N . ALA A 1 265 ? 2.092 -3.511 -7.549 1.000 55.106 281 ALA A N 1
ATOM 1982 C CA . ALA A 1 265 ? 2.067 -4.822 -8.240 1.000 53.650 281 ALA A CA 1
ATOM 1983 C C . ALA A 1 265 ? 1.711 -5.938 -7.250 1.000 52.663 281 ALA A C 1
ATOM 1984 O O . ALA A 1 265 ? 1.164 -6.965 -7.699 1.000 53.189 281 ALA A O 1
ATOM 1986 N N . LEU A 1 266 ? 1.996 -5.755 -5.957 1.000 49.547 282 LEU A N 1
ATOM 1987 C CA . LEU A 1 266 ? 1.682 -6.768 -4.918 1.000 48.760 282 LEU A CA 1
ATOM 1988 C C . LEU A 1 266 ? 0.160 -6.953 -4.808 1.000 48.656 282 LEU A C 1
ATOM 1989 O O . LEU A 1 266 ? -0.256 -8.025 -4.330 1.000 52.225 282 LEU A O 1
ATOM 1994 N N . TYR A 1 267 ? -0.635 -5.972 -5.246 1.000 47.810 283 TYR A N 1
ATOM 1995 C CA . TYR A 1 267 ? -2.122 -5.994 -5.179 1.000 56.446 283 TYR A CA 1
ATOM 1996 C C . TYR A 1 267 ? -2.755 -6.803 -6.334 1.000 63.103 283 TYR A C 1
ATOM 1997 O O . TYR A 1 267 ? -3.981 -6.996 -6.307 1.000 71.090 283 TYR A O 1
ATOM 2006 N N . ALA A 1 268 ? -1.983 -7.237 -7.340 1.000 69.214 284 ALA A N 1
ATOM 2007 C CA . ALA A 1 268 ? -2.497 -7.879 -8.583 1.000 66.763 284 ALA A CA 1
ATOM 2008 C C . ALA A 1 268 ? -2.669 -9.395 -8.387 1.000 59.502 284 ALA A C 1
ATOM 2009 O O . ALA A 1 268 ? -3.354 -10.028 -9.232 1.000 40.832 284 ALA A O 1
ATOM 2011 N N . TYR A 1 269 ? -2.098 -9.943 -7.302 1.000 61.846 285 TYR A N 1
ATOM 2012 C CA . TYR A 1 269 ? -2.149 -11.383 -6.940 1.000 59.855 285 TYR A CA 1
ATOM 2013 C C . TYR A 1 269 ? -1.854 -11.568 -5.453 1.000 55.984 285 TYR A C 1
ATOM 2014 O O . TYR A 1 269 ? -0.774 -11.210 -4.995 1.000 51.348 285 TYR A O 1
ATOM 2023 N N . PRO A 1 270 ? -2.780 -12.131 -4.638 1.000 65.019 286 PRO A N 1
ATOM 2024 C CA . PRO A 1 270 ? -4.137 -12.441 -5.072 1.000 66.296 286 PRO A CA 1
ATOM 2025 C C . PRO A 1 270 ? -4.848 -11.120 -5.331 1.000 62.513 286 PRO A C 1
ATOM 2026 O O . PRO A 1 270 ? -4.689 -10.179 -4.563 1.000 58.191 286 PRO A O 1
ATOM 2030 N N . PRO A 1 271 ? -5.646 -11.019 -6.415 1.000 62.456 287 PRO A N 1
ATOM 2031 C CA . PRO A 1 271 ? -6.227 -9.742 -6.822 1.000 61.264 287 PRO A CA 1
ATOM 2032 C C . PRO A 1 271 ? -7.088 -9.133 -5.705 1.000 63.486 287 PRO A C 1
ATOM 2033 O O . PRO A 1 271 ? -7.942 -9.820 -5.185 1.000 61.786 287 PRO A O 1
ATOM 2037 N N . ARG A 1 272 ? -6.832 -7.867 -5.368 1.000 60.610 288 ARG A N 1
ATOM 2038 C CA . ARG A 1 272 ? -7.606 -7.100 -4.360 1.000 57.234 288 ARG A CA 1
ATOM 2039 C C . ARG A 1 272 ? -7.683 -5.631 -4.788 1.000 57.288 288 ARG A C 1
ATOM 2040 O O . ARG A 1 272 ? -6.769 -5.150 -5.512 1.000 50.028 288 ARG A O 1
ATOM 2048 N N . GLY A 1 273 ? -8.754 -4.954 -4.359 1.000 58.921 289 GLY A N 1
ATOM 2049 C CA . GLY A 1 273 ? -9.046 -3.541 -4.671 1.000 58.428 289 GLY A CA 1
ATOM 2050 C C . GLY A 1 273 ? -7.981 -2.587 -4.137 1.000 56.668 289 GLY A C 1
ATOM 2051 O O . GLY A 1 273 ? -7.575 -2.719 -2.959 1.000 58.796 289 GLY A O 1
ATOM 2052 N N . LEU A 1 274 ? -7.530 -1.659 -4.981 1.000 59.123 290 LEU A N 1
ATOM 2053 C CA . LEU A 1 274 ? -6.634 -0.539 -4.603 1.000 59.209 290 LEU A CA 1
ATOM 2054 C C . LEU A 1 274 ? -7.132 0.716 -5.307 1.000 60.008 290 LEU A C 1
ATOM 2055 O O . LEU A 1 274 ? -6.955 0.805 -6.526 1.000 67.620 290 LEU A O 1
ATOM 2060 N N . LEU A 1 275 ? -7.786 1.615 -4.580 1.000 56.204 291 LEU A N 1
ATOM 2061 C CA . LEU A 1 275 ? -8.083 2.969 -5.102 1.000 55.749 291 LEU A CA 1
ATOM 2062 C C . LEU A 1 275 ? -7.110 3.923 -4.416 1.000 55.588 291 LEU A C 1
ATOM 2063 O O . LEU A 1 275 ? -7.118 3.978 -3.179 1.000 56.849 291 LEU A O 1
ATOM 2068 N N . ILE A 1 276 ? -6.246 4.557 -5.207 1.000 57.671 292 ILE A N 1
ATOM 2069 C CA . ILE A 1 276 ? -5.362 5.669 -4.759 1.000 59.188 292 ILE A CA 1
ATOM 2070 C C . ILE A 1 276 ? -6.137 6.972 -4.960 1.000 63.738 292 ILE A C 1
ATOM 2071 O O . ILE A 1 276 ? -6.502 7.284 -6.105 1.000 66.940 292 ILE A O 1
ATOM 2076 N N . ILE A 1 277 ? -6.397 7.686 -3.867 1.000 71.417 293 ILE A N 1
ATOM 2077 C CA . ILE A 1 277 ? -7.001 9.049 -3.873 1.000 68.108 293 ILE A CA 1
ATOM 2078 C C . ILE A 1 277 ? -5.880 10.044 -3.562 1.000 64.618 293 ILE A C 1
ATOM 2079 O O . ILE A 1 277 ? -5.223 9.899 -2.510 1.000 58.782 293 ILE A O 1
ATOM 2084 N N . GLU A 1 278 ? -5.649 10.983 -4.477 1.000 63.050 294 GLU A N 1
ATOM 2085 C CA . GLU A 1 278 ? -4.489 11.904 -4.432 1.000 62.062 294 GLU A CA 1
ATOM 2086 C C . GLU A 1 278 ? -4.947 13.333 -4.724 1.000 63.954 294 GLU A C 1
ATOM 2087 O O . GLU A 1 278 ? -6.112 13.544 -5.130 1.000 59.374 294 GLU A O 1
ATOM 2093 N N . ASN A 1 279 ? -4.018 14.261 -4.503 1.000 69.231 295 ASN A N 1
ATOM 2094 C CA . ASN A 1 279 ? -4.231 15.722 -4.522 1.000 68.292 295 ASN A CA 1
ATOM 2095 C C . ASN A 1 279 ? -3.174 16.348 -5.426 1.000 63.503 295 ASN A C 1
ATOM 2096 O O . ASN A 1 279 ? -1.996 16.316 -5.045 1.000 57.351 295 ASN A O 1
ATOM 2101 N N . THR A 1 280 ? -3.601 16.863 -6.583 1.000 66.519 296 THR A N 1
ATOM 2102 C CA . THR A 1 280 ? -2.737 17.513 -7.601 1.000 68.753 296 THR A CA 1
ATOM 2103 C C . THR A 1 280 ? -2.202 18.845 -7.053 1.000 65.582 296 THR A C 1
ATOM 2104 O O . THR A 1 280 ? -1.196 19.336 -7.573 1.000 70.646 296 THR A O 1
ATOM 2108 N N . ALA A 1 281 ? -2.851 19.421 -6.042 1.000 61.676 297 ALA A N 1
ATOM 2109 C CA . ALA A 1 281 ? -2.595 20.810 -5.603 1.000 67.174 297 ALA A CA 1
ATOM 2110 C C . ALA A 1 281 ? -1.325 20.900 -4.746 1.000 69.028 297 ALA A C 1
ATOM 2111 O O . ALA A 1 281 ? -0.660 21.938 -4.847 1.000 72.168 297 ALA A O 1
ATOM 2113 N N . ILE A 1 282 ? -1.011 19.885 -3.931 1.000 66.126 298 ILE A N 1
ATOM 2114 C CA . ILE A 1 282 ? 0.093 19.941 -2.919 1.000 60.582 298 ILE A CA 1
ATOM 2115 C C . ILE A 1 282 ? 1.397 19.419 -3.546 1.000 59.717 298 ILE A C 1
ATOM 2116 O O . ILE A 1 282 ? 1.481 18.208 -3.842 1.000 66.387 298 ILE A O 1
ATOM 2121 N N . ASP A 1 283 ? 2.400 20.287 -3.685 1.000 58.238 299 ASP A N 1
ATOM 2122 C CA . ASP A 1 283 ? 3.675 19.986 -4.388 1.000 61.513 299 ASP A CA 1
ATOM 2123 C C . ASP A 1 283 ? 4.390 18.800 -3.722 1.000 64.143 299 ASP A C 1
ATOM 2124 O O . ASP A 1 283 ? 4.894 17.935 -4.472 1.000 70.691 299 ASP A O 1
ATOM 2129 N N . TYR A 1 284 ? 4.410 18.745 -2.379 1.000 61.188 300 TYR A N 1
ATOM 2130 C CA . TYR A 1 284 ? 5.266 17.828 -1.576 1.000 55.642 300 TYR A CA 1
ATOM 2131 C C . TYR A 1 284 ? 4.849 16.362 -1.774 1.000 60.221 300 TYR A C 1
ATOM 2132 O O . TYR A 1 284 ? 5.669 15.457 -1.467 1.000 60.977 300 TYR A O 1
ATOM 2141 N N . LEU A 1 285 ? 3.622 16.128 -2.258 1.000 58.423 301 LEU A N 1
ATOM 2142 C CA . LEU A 1 285 ? 3.113 14.778 -2.629 1.000 54.553 301 LEU A CA 1
ATOM 2143 C C . LEU A 1 285 ? 3.776 14.303 -3.932 1.000 53.831 301 LEU A C 1
ATOM 2144 O O . LEU A 1 285 ? 3.852 13.070 -4.122 1.000 51.926 301 LEU A O 1
ATOM 2149 N N . GLY A 1 286 ? 4.197 15.239 -4.799 1.000 56.409 302 GLY A N 1
ATOM 2150 C CA . GLY A 1 286 ? 4.737 14.962 -6.147 1.000 56.422 302 GLY A CA 1
ATOM 2151 C C . GLY A 1 286 ? 3.643 14.483 -7.104 1.000 63.348 302 GLY A C 1
ATOM 2152 O O . GLY A 1 286 ? 3.663 13.334 -7.542 1.000 68.073 302 GLY A O 1
ATOM 2153 N N . PRO A 1 287 ? 2.652 15.340 -7.457 1.000 62.118 303 PRO A N 1
ATOM 2154 C CA . PRO A 1 287 ? 1.517 14.923 -8.285 1.000 61.240 303 PRO A CA 1
ATOM 2155 C C . PRO A 1 287 ? 1.860 14.116 -9.545 1.000 60.885 303 PRO A C 1
ATOM 2156 O O . PRO A 1 287 ? 1.206 13.127 -9.768 1.000 68.144 303 PRO A O 1
ATOM 2160 N N . THR A 1 288 ? 2.861 14.529 -10.323 1.000 61.414 304 THR A N 1
ATOM 2161 C CA . THR A 1 288 ? 3.243 13.837 -11.588 1.000 67.656 304 THR A CA 1
ATOM 2162 C C . THR A 1 288 ? 3.964 12.508 -11.278 1.000 68.887 304 THR A C 1
ATOM 2163 O O . THR A 1 288 ? 3.859 11.587 -12.101 1.000 87.726 304 THR A O 1
ATOM 2167 N N . SER A 1 289 ? 4.672 12.399 -10.153 1.000 62.341 305 SER A N 1
ATOM 2168 C CA . SER A 1 289 ? 5.254 11.120 -9.672 1.000 61.651 305 SER A CA 1
ATOM 2169 C C . SER A 1 289 ? 4.124 10.120 -9.404 1.000 64.554 305 SER A C 1
ATOM 2170 O O . SER A 1 289 ? 4.102 9.065 -10.048 1.000 75.916 305 SER A O 1
ATOM 2173 N N . ASN A 1 290 ? 3.213 10.465 -8.495 1.000 66.471 306 ASN A N 1
ATOM 2174 C CA . ASN A 1 290 ? 2.033 9.634 -8.128 1.000 63.967 306 ASN A CA 1
ATOM 2175 C C . ASN A 1 290 ? 1.404 9.051 -9.399 1.000 61.659 306 ASN A C 1
ATOM 2176 O O . ASN A 1 290 ? 1.224 7.820 -9.462 1.000 51.159 306 ASN A O 1
ATOM 2181 N N . TYR A 1 291 ? 1.104 9.890 -10.391 1.000 63.241 307 TYR A N 1
ATOM 2182 C CA . TYR A 1 291 ? 0.339 9.467 -11.590 1.000 62.801 307 TYR A CA 1
ATOM 2183 C C . TYR A 1 291 ? 1.174 8.508 -12.446 1.000 65.567 307 TYR A C 1
ATOM 2184 O O . TYR A 1 291 ? 0.636 7.460 -12.839 1.000 84.107 307 TYR A O 1
ATOM 2193 N N . HIS A 1 292 ? 2.426 8.859 -12.749 1.000 62.180 308 HIS A N 1
ATOM 2194 C CA . HIS A 1 292 ? 3.318 8.085 -13.658 1.000 66.016 308 HIS A CA 1
ATOM 2195 C C . HIS A 1 292 ? 3.729 6.770 -12.987 1.000 63.206 308 HIS A C 1
ATOM 2196 O O . HIS A 1 292 ? 3.819 5.745 -13.694 1.000 66.399 308 HIS A O 1
ATOM 2203 N N . CYS A 1 293 ? 3.935 6.806 -11.671 1.000 64.593 309 CYS A N 1
ATOM 2204 C CA . CYS A 1 293 ? 4.320 5.652 -10.816 1.000 64.656 309 CYS A CA 1
ATOM 2205 C C . CYS A 1 293 ? 3.186 4.627 -10.781 1.000 61.056 309 CYS A C 1
ATOM 2206 O O . CYS A 1 293 ? 3.445 3.431 -11.045 1.000 61.231 309 CYS A O 1
ATOM 2209 N N . ALA A 1 294 ? 1.984 5.091 -10.448 1.000 60.269 310 ALA A N 1
ATOM 2210 C CA . ALA A 1 294 ? 0.743 4.283 -10.427 1.000 61.785 310 ALA A CA 1
ATOM 2211 C C . ALA A 1 294 ? 0.547 3.630 -11.802 1.000 57.089 310 ALA A C 1
ATOM 2212 O O . ALA A 1 294 ? 0.353 2.403 -11.844 1.000 41.297 310 ALA A O 1
ATOM 2214 N N . THR A 1 295 ? 0.643 4.424 -12.875 1.000 62.959 311 THR A N 1
ATOM 2215 C CA . THR A 1 295 ? 0.376 4.001 -14.277 1.000 62.740 311 THR A CA 1
ATOM 2216 C C . THR A 1 295 ? 1.312 2.850 -14.649 1.000 66.747 311 THR A C 1
ATOM 2217 O O . THR A 1 295 ? 0.877 1.986 -15.438 1.000 71.278 311 THR A O 1
ATOM 2221 N N . ALA A 1 296 ? 2.536 2.858 -14.109 1.000 64.642 312 ALA A N 1
ATOM 2222 C CA . ALA A 1 296 ? 3.557 1.799 -14.288 1.000 60.207 312 ALA A CA 1
ATOM 2223 C C . ALA A 1 296 ? 3.171 0.570 -13.468 1.000 58.347 312 ALA A C 1
ATOM 2224 O O . ALA A 1 296 ? 3.293 -0.551 -13.992 1.000 59.025 312 ALA A O 1
ATOM 2226 N N . GLY A 1 297 ? 2.748 0.780 -12.218 1.000 56.801 313 GLY A N 1
ATOM 2227 C CA . GLY A 1 297 ? 2.290 -0.296 -11.319 1.000 55.128 313 GLY A CA 1
ATOM 2228 C C . GLY A 1 297 ? 1.147 -1.085 -11.935 1.000 54.131 313 GLY A C 1
ATOM 2229 O O . GLY A 1 297 ? 1.144 -2.319 -11.784 1.000 61.360 313 GLY A O 1
ATOM 2230 N N . ARG A 1 298 ? 0.225 -0.405 -12.626 1.000 47.645 314 ARG A N 1
ATOM 2231 C CA . ARG A 1 298 ? -1.021 -0.996 -13.178 1.000 50.381 314 ARG A CA 1
ATOM 2232 C C . ARG A 1 298 ? -0.684 -1.912 -14.361 1.000 55.973 314 ARG A C 1
ATOM 2233 O O . ARG A 1 298 ? -1.560 -2.690 -14.782 1.000 58.710 314 ARG A O 1
ATOM 2241 N N . LYS A 1 299 ? 0.530 -1.820 -14.900 1.000 64.879 315 LYS A N 1
ATOM 2242 C CA . LYS A 1 299 ? 0.991 -2.682 -16.024 1.000 68.001 315 LYS A CA 1
ATOM 2243 C C . LYS A 1 299 ? 0.970 -4.149 -15.569 1.000 63.019 315 LYS A C 1
ATOM 2244 O O . LYS A 1 299 ? 0.652 -5.024 -16.408 1.000 62.318 315 LYS A O 1
ATOM 2250 N N . VAL A 1 300 ? 1.262 -4.410 -14.291 1.000 55.562 316 VAL A N 1
ATOM 2251 C CA . VAL A 1 300 ? 1.270 -5.785 -13.723 1.000 52.927 316 VAL A CA 1
ATOM 2252 C C . VAL A 1 300 ? -0.177 -6.267 -13.637 1.000 55.537 316 VAL A C 1
ATOM 2253 O O . VAL A 1 300 ? -0.445 -7.383 -14.118 1.000 57.936 316 VAL A O 1
ATOM 2257 N N . HIS A 1 301 ? -1.069 -5.442 -13.083 1.000 57.499 317 HIS A N 1
ATOM 2258 C CA . HIS A 1 301 ? -2.543 -5.659 -13.113 1.000 60.316 317 HIS A CA 1
ATOM 2259 C C . HIS A 1 301 ? -2.992 -5.961 -14.555 1.000 63.477 317 HIS A C 1
ATOM 2260 O O . HIS A 1 301 ? -3.793 -6.901 -14.734 1.000 61.449 317 HIS A O 1
ATOM 2267 N N . GLU A 1 302 ? -2.505 -5.197 -15.541 1.000 67.916 318 GLU A N 1
ATOM 2268 C CA . GLU A 1 302 ? -2.906 -5.300 -16.975 1.000 69.776 318 GLU A CA 1
ATOM 2269 C C . GLU A 1 302 ? -2.508 -6.676 -17.526 1.000 65.059 318 GLU A C 1
ATOM 2270 O O . GLU A 1 302 ? -3.363 -7.329 -18.146 1.000 63.248 318 GLU A O 1
ATOM 2276 N N . ALA A 1 303 ? -1.251 -7.081 -17.322 1.000 58.418 319 ALA A N 1
ATOM 2277 C CA . ALA A 1 303 ? -0.703 -8.386 -17.738 1.000 54.348 319 ALA A CA 1
ATOM 2278 C C . ALA A 1 303 ? -1.584 -9.509 -17.181 1.000 55.589 319 ALA A C 1
ATOM 2279 O O . ALA A 1 303 ? -2.005 -10.368 -17.976 1.000 64.393 319 ALA A O 1
ATOM 2281 N N . LEU A 1 304 ? -1.871 -9.482 -15.875 1.000 56.482 320 LEU A N 1
ATOM 2282 C CA . LEU A 1 304 ? -2.641 -10.527 -15.132 1.000 52.677 320 LEU A CA 1
ATOM 2283 C C . LEU A 1 304 ? -4.152 -10.325 -15.294 1.000 51.142 320 LEU A C 1
ATOM 2284 O O . LEU A 1 304 ? -4.902 -10.985 -14.581 1.000 52.115 320 LEU A O 1
ATOM 2289 N N . GLY A 1 305 ? -4.579 -9.416 -16.171 1.000 57.840 321 GLY A N 1
ATOM 2290 C CA . GLY A 1 305 ? -5.986 -9.226 -16.584 1.000 66.273 321 GLY A CA 1
ATOM 2291 C C . GLY A 1 305 ? -6.887 -8.736 -15.465 1.000 62.643 321 GLY A C 1
ATOM 2292 O O . GLY A 1 305 ? -8.121 -8.909 -15.589 1.000 58.518 321 GLY A O 1
ATOM 2293 N N . VAL A 1 306 ? -6.307 -8.118 -14.433 1.000 64.380 322 VAL A N 1
ATOM 2294 C CA . VAL A 1 306 ? -7.032 -7.567 -13.247 1.000 70.394 322 VAL A CA 1
ATOM 2295 C C . VAL A 1 306 ? -6.795 -6.048 -13.203 1.000 69.721 322 VAL A C 1
ATOM 2296 O O . VAL A 1 306 ? -6.714 -5.477 -12.105 1.000 70.753 322 VAL A O 1
ATOM 2300 N N . LYS A 1 307 ? -6.695 -5.431 -14.383 1.000 65.740 323 LYS A N 1
ATOM 2301 C CA . LYS A 1 307 ? -6.460 -3.978 -14.585 1.000 65.806 323 LYS A CA 1
ATOM 2302 C C . LYS A 1 307 ? -7.429 -3.176 -13.713 1.000 66.404 323 LYS A C 1
ATOM 2303 O O . LYS A 1 307 ? -6.964 -2.287 -12.994 1.000 78.526 323 LYS A O 1
ATOM 2309 N N . ASP A 1 308 ? -8.718 -3.506 -13.743 1.000 66.681 324 ASP A N 1
ATOM 2310 C CA . ASP A 1 308 ? -9.801 -2.680 -13.140 1.000 70.809 324 ASP A CA 1
ATOM 2311 C C . ASP A 1 308 ? -9.832 -2.823 -11.604 1.000 73.531 324 ASP A C 1
ATOM 2312 O O . ASP A 1 308 ? -10.678 -2.150 -10.985 1.000 78.170 324 ASP A O 1
ATOM 2317 N N . TYR A 1 309 ? -8.964 -3.640 -10.995 1.000 66.152 325 TYR A N 1
ATOM 2318 C CA . TYR A 1 309 ? -8.837 -3.775 -9.519 1.000 62.679 325 TYR A CA 1
ATOM 2319 C C . TYR A 1 309 ? -7.961 -2.642 -8.962 1.000 61.699 325 TYR A C 1
ATOM 2320 O O . TYR A 1 309 ? -7.895 -2.485 -7.727 1.000 63.371 325 TYR A O 1
ATOM 2329 N N . PHE A 1 310 ? -7.267 -1.900 -9.831 1.000 65.670 326 PHE A N 1
ATOM 2330 C CA . PHE A 1 310 ? -6.403 -0.743 -9.460 1.000 64.155 326 PHE A CA 1
ATOM 2331 C C . PHE A 1 310 ? -7.009 0.551 -10.026 1.000 62.015 326 PHE A C 1
ATOM 2332 O O . PHE A 1 310 ? -7.009 0.743 -11.263 1.000 64.453 326 PHE A O 1
ATOM 2340 N N . GLY A 1 311 ? -7.521 1.403 -9.132 1.000 58.949 327 GLY A N 1
ATOM 2341 C CA . GLY A 1 311 ? -8.085 2.725 -9.458 1.000 56.196 327 GLY A CA 1
ATOM 2342 C C . GLY A 1 311 ? -7.146 3.850 -9.051 1.000 53.814 327 GLY A C 1
ATOM 2343 O O . GLY A 1 311 ? -6.404 3.673 -8.052 1.000 51.760 327 GLY A O 1
ATOM 2344 N N . PHE A 1 312 ? -7.178 4.961 -9.799 1.000 54.486 328 PHE A N 1
ATOM 2345 C CA . PHE A 1 312 ? -6.396 6.200 -9.531 1.000 58.689 328 PHE A CA 1
ATOM 2346 C C . PHE A 1 312 ? -7.261 7.444 -9.760 1.000 63.263 328 PHE A C 1
ATOM 2347 O O . PHE A 1 312 ? -7.833 7.617 -10.856 1.000 69.356 328 PHE A O 1
ATOM 2355 N N . SER A 1 313 ? -7.336 8.302 -8.743 1.000 62.723 329 SER A N 1
ATOM 2356 C CA . SER A 1 313 ? -8.106 9.566 -8.767 1.000 59.354 329 SER A CA 1
ATOM 2357 C C . SER A 1 313 ? -7.280 10.681 -8.111 1.000 60.262 329 SER A C 1
ATOM 2358 O O . SER A 1 313 ? -6.959 10.571 -6.903 1.000 52.078 329 SER A O 1
ATOM 2361 N N . GLN A 1 314 ? -6.920 11.691 -8.911 1.000 67.172 330 GLN A N 1
ATOM 2362 C CA . GLN A 1 314 ? -6.166 12.906 -8.510 1.000 69.153 330 GLN A CA 1
ATOM 2363 C C . GLN A 1 314 ? -7.054 14.136 -8.741 1.000 70.416 330 GLN A C 1
ATOM 2364 O O . GLN A 1 314 ? -7.530 14.334 -9.870 1.000 78.386 330 GLN A O 1
ATOM 2370 N N . ASN A 1 315 ? -7.247 14.927 -7.691 1.000 64.750 331 ASN A N 1
ATOM 2371 C CA . ASN A 1 315 ? -8.162 16.093 -7.647 1.000 64.123 331 ASN A CA 1
ATOM 2372 C C . ASN A 1 315 ? -7.376 17.265 -7.049 1.000 66.362 331 ASN A C 1
ATOM 2373 O O . ASN A 1 315 ? -6.302 17.019 -6.404 1.000 67.397 331 ASN A O 1
ATOM 2378 N N . SER A 1 316 ? -7.665 18.485 -7.482 1.000 75.295 332 SER A N 1
ATOM 2379 C CA . SER A 1 316 ? -7.007 19.708 -6.938 1.000 79.804 332 SER A CA 1
ATOM 2380 C C . SER A 1 316 ? -7.861 20.253 -5.794 1.000 82.634 332 SER A C 1
ATOM 2381 O O . SER A 1 316 ? -9.051 20.505 -6.021 1.000 82.832 332 SER A O 1
ATOM 2384 N N . HIS A 1 317 ? -7.302 20.369 -4.591 1.000 81.452 333 HIS A N 1
ATOM 2385 C CA . HIS A 1 317 ? -7.986 20.987 -3.426 1.000 85.702 333 HIS A CA 1
ATOM 2386 C C . HIS A 1 317 ? -6.929 21.496 -2.445 1.000 94.551 333 HIS A C 1
ATOM 2387 O O . HIS A 1 317 ? -5.955 20.765 -2.187 1.000 98.753 333 HIS A O 1
ATOM 2394 N N . SER A 1 318 ? -7.127 22.708 -1.923 1.000 102.938 334 SER A N 1
ATOM 2395 C CA . SER A 1 318 ? -6.142 23.434 -1.080 1.000 104.531 334 SER A CA 1
ATOM 2396 C C . SER A 1 318 ? -5.937 22.692 0.248 1.000 102.217 334 SER A C 1
ATOM 2397 O O . SER A 1 318 ? -4.766 22.631 0.716 1.000 95.993 334 SER A O 1
ATOM 2400 N N . ASP A 1 319 ? -7.019 22.117 0.796 1.000 93.751 335 ASP A N 1
ATOM 2401 C CA . ASP A 1 319 ? -7.044 21.481 2.138 1.000 88.162 335 ASP A CA 1
ATOM 2402 C C . ASP A 1 319 ? -6.447 20.075 2.053 1.000 82.181 335 ASP A C 1
ATOM 2403 O O . ASP A 1 319 ? -6.931 19.262 1.262 1.000 86.195 335 ASP A O 1
ATOM 2408 N N . HIS A 1 320 ? -5.404 19.814 2.832 1.000 82.989 336 HIS A N 1
ATOM 2409 C CA . HIS A 1 320 ? -4.803 18.465 2.974 1.000 85.008 336 HIS A CA 1
ATOM 2410 C C . HIS A 1 320 ? -5.824 17.575 3.691 1.000 79.555 336 HIS A C 1
ATOM 2411 O O . HIS A 1 320 ? -6.331 18.004 4.743 1.000 77.835 336 HIS A O 1
ATOM 2418 N N . CYS A 1 321 ? -6.183 16.438 3.083 1.000 72.040 337 CYS A N 1
ATOM 2419 C CA A CYS A 1 321 ? -6.940 15.317 3.712 0.500 68.224 337 CYS A CA 1
ATOM 2420 C CA B CYS A 1 321 ? -6.939 15.315 3.717 0.500 70.093 337 CYS A CA 1
ATOM 2421 C C . CYS A 1 321 ? -8.454 15.582 3.705 1.000 70.955 337 CYS A C 1
ATOM 2422 O O . CYS A 1 321 ? -9.205 14.732 4.229 1.000 71.557 337 CYS A O 1
ATOM 2427 N N . GLY A 1 322 ? -8.896 16.695 3.120 1.000 74.318 338 GLY A N 1
ATOM 2428 C CA . GLY A 1 322 ? -10.335 16.968 2.954 1.000 77.250 338 GLY A CA 1
ATOM 2429 C C . GLY A 1 322 ? -10.863 16.246 1.733 1.000 71.563 338 GLY A C 1
ATOM 2430 O O . GLY A 1 322 ? -10.536 16.673 0.617 1.000 79.403 338 GLY A O 1
ATOM 2431 N N . PHE A 1 323 ? -11.638 15.181 1.918 1.000 69.891 339 PHE A N 1
ATOM 2432 C CA . PHE A 1 323 ? -12.200 14.405 0.781 1.000 72.911 339 PHE A CA 1
ATOM 2433 C C . PHE A 1 323 ? -13.160 15.301 0.003 1.000 75.920 339 PHE A C 1
ATOM 2434 O O . PHE A 1 323 ? -14.144 15.791 0.549 1.000 81.824 339 PHE A O 1
ATOM 2442 N N . PRO A 1 324 ? -12.899 15.565 -1.297 1.000 73.811 340 PRO A N 1
ATOM 2443 C CA . PRO A 1 324 ? -13.857 16.287 -2.125 1.000 70.320 340 PRO A CA 1
ATOM 2444 C C . PRO A 1 324 ? -15.006 15.369 -2.559 1.000 69.871 340 PRO A C 1
ATOM 2445 O O . PRO A 1 324 ? -14.799 14.182 -2.656 1.000 63.064 340 PRO A O 1
ATOM 2449 N N . LYS A 1 325 ? -16.179 15.954 -2.811 1.000 73.249 341 LYS A N 1
ATOM 2450 C CA . LYS A 1 325 ? -17.407 15.245 -3.264 1.000 68.748 341 LYS A CA 1
ATOM 2451 C C . LYS A 1 325 ? -17.208 14.775 -4.708 1.000 65.326 341 LYS A C 1
ATOM 2452 O O . LYS A 1 325 ? -17.910 13.849 -5.124 1.000 59.442 341 LYS A O 1
ATOM 2458 N N . ALA A 1 326 ? -16.282 15.397 -5.439 1.000 64.872 342 ALA A N 1
ATOM 2459 C CA . ALA A 1 326 ? -15.932 15.046 -6.834 1.000 62.535 342 ALA A CA 1
ATOM 2460 C C . ALA A 1 326 ? -15.447 13.592 -6.914 1.000 56.981 342 ALA A C 1
ATOM 2461 O O . ALA A 1 326 ? -15.670 12.944 -7.938 1.000 54.075 342 ALA A O 1
ATOM 2463 N N . GLN A 1 327 ? -14.784 13.104 -5.868 1.000 57.584 343 GLN A N 1
ATOM 2464 C CA . GLN A 1 327 ? -14.104 11.783 -5.862 1.000 61.658 343 GLN A CA 1
ATOM 2465 C C . GLN A 1 327 ? -15.043 10.698 -5.302 1.000 64.478 343 GLN A C 1
ATOM 2466 O O . GLN A 1 327 ? -14.625 9.528 -5.280 1.000 76.292 343 G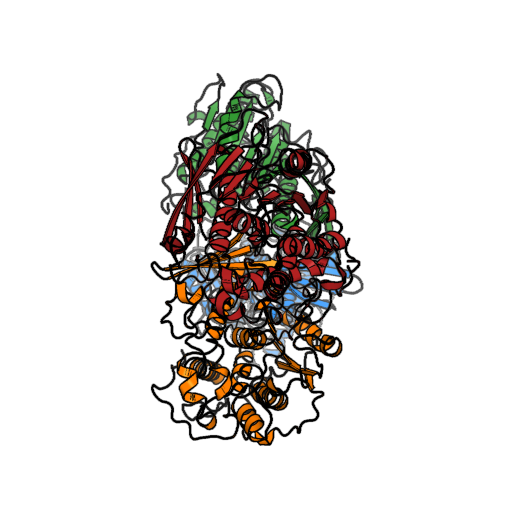LN A O 1
ATOM 2472 N N . GLN A 1 328 ? -16.267 11.048 -4.887 1.000 62.024 344 GLN A N 1
ATOM 2473 C CA . GLN A 1 328 ? -17.215 10.118 -4.206 1.000 61.430 344 GLN A CA 1
ATOM 2474 C C . GLN A 1 328 ? -17.616 8.976 -5.143 1.000 66.667 344 GLN A C 1
ATOM 2475 O O . GLN A 1 328 ? -17.524 7.818 -4.741 1.000 77.406 344 GLN A O 1
ATOM 2481 N N . PRO A 1 329 ? -18.076 9.211 -6.400 1.000 72.000 345 PRO A N 1
ATOM 2482 C CA . PRO A 1 329 ? -18.537 8.113 -7.254 1.000 72.299 345 PRO A CA 1
ATOM 2483 C C . PRO A 1 329 ? -17.520 6.961 -7.331 1.000 71.158 345 PRO A C 1
ATOM 2484 O O . PRO A 1 329 ? -17.926 5.806 -7.269 1.000 69.426 345 PRO A O 1
ATOM 2488 N N . GLU A 1 330 ? -16.231 7.313 -7.418 1.000 63.800 346 GLU A N 1
ATOM 2489 C CA . GLU A 1 330 ? -15.077 6.387 -7.544 1.000 63.015 346 GLU A CA 1
ATOM 2490 C C . GLU A 1 330 ? -14.914 5.594 -6.241 1.000 62.484 346 GLU A C 1
ATOM 2491 O O . GLU A 1 330 ? -14.736 4.368 -6.313 1.000 65.045 346 GLU A O 1
ATOM 2497 N N . LEU A 1 331 ? -14.974 6.270 -5.091 1.000 67.924 347 LEU A N 1
ATOM 2498 C CA . LEU A 1 331 ? -14.853 5.644 -3.744 1.000 72.446 347 LEU A CA 1
ATOM 2499 C C . LEU A 1 331 ? -16.046 4.719 -3.491 1.000 68.747 347 LEU A C 1
ATOM 2500 O O . LEU A 1 331 ? -15.827 3.625 -2.940 1.000 64.647 347 LEU A O 1
ATOM 2505 N N . THR A 1 332 ? -17.256 5.181 -3.824 1.000 66.641 348 THR A N 1
ATOM 2506 C CA . THR A 1 332 ? -18.519 4.412 -3.664 1.000 63.137 348 THR A CA 1
ATOM 2507 C C . THR A 1 332 ? -18.387 3.093 -4.438 1.000 63.701 348 THR A C 1
ATOM 2508 O O . THR A 1 332 ? -18.642 2.030 -3.828 1.000 70.198 348 THR A O 1
ATOM 2512 N N . ALA A 1 333 ? -17.961 3.169 -5.706 1.000 62.479 349 ALA A N 1
ATOM 2513 C CA . ALA A 1 333 ? -17.823 2.023 -6.642 1.000 59.656 349 ALA A CA 1
ATOM 2514 C C . ALA A 1 333 ? -16.879 0.957 -6.063 1.000 55.589 349 ALA A C 1
ATOM 2515 O O . ALA A 1 333 ? -17.226 -0.242 -6.145 1.000 49.652 349 ALA A O 1
ATOM 2517 N N . PHE A 1 334 ? -15.730 1.362 -5.508 1.000 57.217 350 PHE A N 1
ATOM 2518 C CA . PHE A 1 334 ? -14.694 0.432 -4.975 1.000 57.265 350 PHE A CA 1
ATOM 2519 C C . PHE A 1 334 ? -15.183 -0.191 -3.665 1.000 57.090 350 PHE A C 1
ATOM 2520 O O . PHE A 1 334 ? -14.944 -1.400 -3.464 1.000 51.107 350 PHE A O 1
ATOM 2528 N N . ILE A 1 335 ? -15.845 0.595 -2.809 1.000 60.730 351 ILE A N 1
ATOM 2529 C CA . ILE A 1 335 ? -16.487 0.079 -1.567 1.000 58.367 351 ILE A CA 1
ATOM 2530 C C . ILE A 1 335 ? -17.570 -0.920 -1.980 1.000 63.925 351 ILE A C 1
ATOM 2531 O O . ILE A 1 335 ? -17.626 -2.008 -1.368 1.000 79.497 351 ILE A O 1
ATOM 2536 N N . GLU A 1 336 ? -18.377 -0.573 -2.990 1.000 61.370 352 GLU A N 1
ATOM 2537 C CA . GLU A 1 336 ? -19.480 -1.428 -3.504 1.000 61.958 352 GLU A CA 1
ATOM 2538 C C . GLU A 1 336 ? -18.918 -2.783 -3.959 1.000 59.315 352 GLU A C 1
ATOM 2539 O O . GLU A 1 336 ? -19.393 -3.815 -3.440 1.000 55.192 352 GLU A O 1
ATOM 2545 N N . ARG A 1 337 ? -17.951 -2.789 -4.884 1.000 60.446 353 ARG A N 1
ATOM 2546 C CA . ARG A 1 337 ? -17.420 -4.039 -5.494 1.000 60.538 353 ARG A CA 1
ATOM 2547 C C . ARG A 1 337 ? -16.769 -4.923 -4.424 1.000 58.056 353 ARG A C 1
ATOM 2548 O O . ARG A 1 337 ? -17.148 -6.102 -4.349 1.000 61.472 353 ARG A O 1
ATOM 2556 N N . PHE A 1 338 ? -15.850 -4.375 -3.624 1.000 59.902 354 PHE A N 1
ATOM 2557 C CA . PHE A 1 338 ? -14.854 -5.156 -2.844 1.000 59.647 354 PHE A CA 1
ATOM 2558 C C . PHE A 1 338 ? -15.250 -5.305 -1.366 1.000 63.645 354 PHE A C 1
ATOM 2559 O O . PHE A 1 338 ? -14.624 -6.145 -0.691 1.000 57.863 354 PHE A O 1
ATOM 2567 N N . LEU A 1 339 ? -16.224 -4.536 -0.869 1.000 65.957 355 LEU A N 1
ATOM 2568 C CA . LEU A 1 339 ? -16.664 -4.632 0.544 1.000 67.122 355 LEU A CA 1
ATOM 2569 C C . LEU A 1 339 ? -18.146 -5.004 0.616 1.000 77.916 355 LEU A C 1
ATOM 2570 O O . LEU A 1 339 ? -18.452 -5.942 1.377 1.000 86.689 355 LEU A O 1
ATOM 2575 N N . LEU A 1 340 ? -19.022 -4.328 -0.133 1.000 81.029 356 LEU A N 1
ATOM 2576 C CA . LEU A 1 340 ? -20.489 -4.583 -0.093 1.000 85.060 356 LEU A CA 1
ATOM 2577 C C . LEU A 1 340 ? -20.862 -5.701 -1.076 1.000 89.612 356 LEU A C 1
ATOM 2578 O O . LEU A 1 340 ? -22.073 -5.900 -1.305 1.000 88.036 356 LEU A O 1
ATOM 2583 N N . ALA A 1 341 ? -19.868 -6.385 -1.654 1.000 96.675 357 ALA A N 1
ATOM 2584 C CA . ALA A 1 341 ? -20.045 -7.579 -2.513 1.000 95.990 357 ALA A CA 1
ATOM 2585 C C . ALA A 1 341 ? -21.037 -7.292 -3.652 1.000 89.264 357 ALA A C 1
ATOM 2586 O O . ALA A 1 341 ? -21.680 -8.247 -4.122 1.000 81.106 357 ALA A O 1
ATOM 2588 N N . LYS A 1 342 ? -21.148 -6.034 -4.096 1.000 81.092 358 LYS A N 1
ATOM 2589 C CA . LYS A 1 342 ? -22.013 -5.640 -5.239 1.000 79.139 358 LYS A CA 1
ATOM 2590 C C . LYS A 1 342 ? -21.227 -5.861 -6.537 1.000 82.098 358 LYS A C 1
ATOM 2591 O O . LYS A 1 342 ? -20.046 -6.283 -6.456 1.000 78.980 358 LYS A O 1
ATOM 2597 N N . ASP A 1 343 ? -21.861 -5.608 -7.682 1.000 83.787 359 ASP A N 1
ATOM 2598 C CA . ASP A 1 343 ? -21.368 -6.086 -9.000 1.000 89.600 359 ASP A CA 1
ATOM 2599 C C . ASP A 1 343 ? -21.092 -4.891 -9.920 1.000 81.685 359 ASP A C 1
ATOM 2600 O O . ASP A 1 343 ? -21.325 -5.027 -11.134 1.000 78.251 359 ASP A O 1
ATOM 2605 N N . THR A 1 344 ? -20.564 -3.797 -9.365 1.000 78.172 360 THR A N 1
ATOM 2606 C CA . THR A 1 344 ? -20.410 -2.485 -10.054 1.000 79.044 360 THR A CA 1
ATOM 2607 C C . THR A 1 344 ? -19.002 -2.372 -10.657 1.000 75.675 360 THR A C 1
ATOM 2608 O O . THR A 1 344 ? -18.059 -2.889 -10.047 1.000 70.196 360 THR A O 1
ATOM 2612 N N . LYS A 1 345 ? -18.888 -1.730 -11.827 1.000 81.971 361 LYS A N 1
ATOM 2613 C CA . LYS A 1 345 ? -17.610 -1.547 -12.576 1.000 85.494 361 LYS A CA 1
ATOM 2614 C C . LYS A 1 345 ? -16.737 -0.522 -11.857 1.000 81.342 361 LYS A C 1
ATOM 2615 O O . LYS A 1 345 ? -17.286 0.394 -11.207 1.000 72.082 361 LYS A O 1
ATOM 2621 N N . THR A 1 346 ? -15.417 -0.683 -11.993 1.000 76.816 362 THR A N 1
ATOM 2622 C CA . THR A 1 346 ? -14.362 0.060 -11.242 1.000 74.568 362 THR A CA 1
ATOM 2623 C C . THR A 1 346 ? -13.158 0.362 -12.147 1.000 75.745 362 THR A C 1
ATOM 2624 O O . THR A 1 346 ? -12.011 0.276 -11.659 1.000 80.870 362 THR A O 1
ATOM 2628 N N . ASP A 1 347 ? -13.402 0.708 -13.414 1.000 79.398 363 ASP A N 1
ATOM 2629 C CA . ASP A 1 347 ? -12.360 1.234 -14.335 1.000 79.869 363 ASP A CA 1
ATOM 2630 C C . ASP A 1 347 ? -12.325 2.753 -14.161 1.000 80.020 363 ASP A C 1
ATOM 2631 O O . ASP A 1 347 ? -12.996 3.470 -14.932 1.000 81.827 363 ASP A O 1
ATOM 2636 N N . VAL A 1 348 ? -11.584 3.204 -13.149 1.000 81.664 364 VAL A N 1
ATOM 2637 C CA . VAL A 1 348 ? -11.367 4.638 -12.803 1.000 78.657 364 VAL A CA 1
ATOM 2638 C C . VAL A 1 348 ? -9.860 4.914 -12.843 1.000 70.905 364 VAL A C 1
ATOM 2639 O O . VAL A 1 348 ? -9.105 4.313 -12.047 1.000 59.147 364 VAL A O 1
ATOM 2643 N N . TRP A 1 349 ? -9.448 5.783 -13.766 1.000 70.152 365 TRP A N 1
ATOM 2644 C CA . TRP A 1 349 ? -8.044 6.229 -13.954 1.000 66.669 365 TRP A CA 1
ATOM 2645 C C . TRP A 1 349 ? -8.053 7.660 -14.505 1.000 71.743 365 TRP A C 1
ATOM 2646 O O . TRP A 1 349 ? -8.129 7.838 -15.734 1.000 71.294 365 TRP A O 1
ATOM 2657 N N . LYS A 1 350 ? -8.009 8.644 -13.605 1.000 73.450 366 LYS A N 1
ATOM 2658 C CA . LYS A 1 350 ? -8.195 10.078 -13.937 1.000 71.332 366 LYS A CA 1
ATOM 2659 C C . LYS A 1 350 ? -7.264 10.938 -13.079 1.000 68.666 366 LYS A C 1
ATOM 2660 O O . LYS A 1 350 ? -7.036 10.594 -11.897 1.000 70.619 366 LYS A O 1
ATOM 2666 N N . THR A 1 351 ? -6.753 12.015 -13.673 1.000 68.315 367 THR A N 1
ATOM 2667 C CA . THR A 1 351 ? -6.153 13.180 -12.973 1.000 64.703 367 THR A CA 1
ATOM 2668 C C . THR A 1 351 ? -6.747 14.452 -13.580 1.000 64.418 367 THR A C 1
ATOM 2669 O O . THR A 1 351 ? -7.062 14.422 -14.790 1.000 75.431 367 THR A O 1
ATOM 2673 N N . ASP A 1 352 ? -6.905 15.507 -12.778 1.000 61.018 368 ASP A N 1
ATOM 2674 C CA . ASP A 1 352 ? -7.261 16.862 -13.272 1.000 65.874 368 ASP A CA 1
ATOM 2675 C C . ASP A 1 352 ? -5.980 17.709 -13.304 1.000 62.557 368 ASP A C 1
ATOM 2676 O O . ASP A 1 352 ? -6.085 18.930 -13.505 1.000 63.669 368 ASP A O 1
ATOM 2681 N N . GLY A 1 353 ? -4.816 17.074 -13.133 1.000 64.449 369 GLY A N 1
ATOM 2682 C CA . GLY A 1 353 ? -3.494 17.735 -13.122 1.000 67.547 369 GLY A CA 1
ATOM 2683 C C . GLY A 1 353 ? -3.071 18.168 -14.516 1.000 69.199 369 GLY A C 1
ATOM 2684 O O . GLY A 1 353 ? -3.346 17.413 -15.472 1.000 70.402 369 GLY A O 1
ATOM 2685 N N . LYS A 1 354 ? -2.408 19.327 -14.622 1.000 75.473 370 LYS A N 1
ATOM 2686 C CA . LYS A 1 354 ? -2.079 20.022 -15.900 1.000 75.534 370 LYS A CA 1
ATOM 2687 C C . LYS A 1 354 ? -0.607 19.801 -16.275 1.000 79.551 370 LYS A C 1
ATOM 2688 O O . LYS A 1 354 ? -0.158 20.398 -17.260 1.000 78.061 370 LYS A O 1
ATOM 2694 N N . PHE A 1 355 ? 0.119 18.960 -15.533 1.000 89.344 371 PHE A N 1
ATOM 2695 C CA . PHE A 1 355 ? 1.481 18.474 -15.880 1.000 81.056 371 PHE A CA 1
ATOM 2696 C C . PHE A 1 355 ? 1.409 17.574 -17.120 1.000 79.687 371 PHE A C 1
ATOM 2697 O O . PHE A 1 355 ? 0.308 17.151 -17.553 1.000 84.904 371 PHE A O 1
ATOM 2705 N N . THR A 1 356 ? 2.582 17.236 -17.645 1.000 69.467 372 THR A N 1
ATOM 2706 C CA . THR A 1 356 ? 2.752 16.516 -18.928 1.000 65.812 372 THR A CA 1
ATOM 2707 C C . THR A 1 356 ? 2.561 15.023 -18.684 1.000 70.063 372 THR A C 1
ATOM 2708 O O . THR A 1 356 ? 3.104 14.493 -17.714 1.000 72.661 372 THR A O 1
ATOM 2712 N N . ILE A 1 357 ? 1.810 14.345 -19.528 1.000 79.594 373 ILE A N 1
ATOM 2713 C CA . ILE A 1 357 ? 1.613 12.889 -19.307 1.000 78.691 373 ILE A CA 1
ATOM 2714 C C . ILE A 1 357 ? 2.380 12.148 -20.392 1.000 76.679 373 ILE A C 1
ATOM 2715 O O . ILE A 1 357 ? 1.846 12.012 -21.500 1.000 83.181 373 ILE A O 1
ATOM 2720 N N . ASP A 1 358 ? 3.617 11.757 -20.082 1.000 69.240 374 ASP A N 1
ATOM 2721 C CA . ASP A 1 358 ? 4.477 10.943 -20.977 1.000 71.177 374 ASP A CA 1
ATOM 2722 C C . ASP A 1 358 ? 4.938 9.681 -20.234 1.000 72.281 374 ASP A C 1
ATOM 2723 O O . ASP A 1 358 ? 5.859 9.774 -19.395 1.000 68.168 374 ASP A O 1
ATOM 2728 N N . GLU A 1 359 ? 4.330 8.542 -20.576 1.000 72.812 375 GLU A N 1
ATOM 2729 C CA . GLU A 1 359 ? 4.676 7.203 -20.042 1.000 75.239 375 GLU A CA 1
ATOM 2730 C C . GLU A 1 359 ? 6.103 6.836 -20.446 1.000 71.947 375 GLU A C 1
ATOM 2731 O O . GLU A 1 359 ? 6.898 6.535 -19.538 1.000 78.911 375 GLU A O 1
ATOM 2737 N N . ARG A 1 360 ? 6.401 6.858 -21.751 1.000 67.992 376 ARG A N 1
ATOM 2738 C CA . ARG A 1 360 ? 7.656 6.310 -22.339 1.000 68.339 376 ARG A CA 1
ATOM 2739 C C . ARG A 1 360 ? 8.862 6.890 -21.595 1.000 66.043 376 ARG A C 1
ATOM 2740 O O . ARG A 1 360 ? 9.925 6.231 -21.619 1.000 67.050 376 ARG A O 1
ATOM 2748 N N . ARG A 1 361 ? 8.692 8.046 -20.938 1.000 66.126 377 ARG A N 1
ATOM 2749 C CA . ARG A 1 361 ? 9.750 8.732 -20.139 1.000 67.830 377 ARG A CA 1
ATOM 2750 C C . ARG A 1 361 ? 10.251 7.829 -19.009 1.000 65.336 377 ARG A C 1
ATOM 2751 O O . ARG A 1 361 ? 11.431 7.957 -18.645 1.000 63.320 377 ARG A O 1
ATOM 2759 N N . TRP A 1 362 ? 9.372 6.988 -18.462 1.000 68.510 378 TRP A N 1
ATOM 2760 C CA . TRP A 1 362 ? 9.597 6.186 -17.227 1.000 65.533 378 TRP A CA 1
ATOM 2761 C C . TRP A 1 362 ? 9.506 4.680 -17.497 1.000 67.222 378 TRP A C 1
ATOM 2762 O O . TRP A 1 362 ? 10.023 3.902 -16.658 1.000 63.910 378 TRP A O 1
ATOM 2773 N N . ILE A 1 363 ? 8.861 4.291 -18.605 1.000 67.634 379 ILE A N 1
ATOM 2774 C CA . ILE A 1 363 ? 8.499 2.882 -18.938 1.000 66.711 379 ILE A CA 1
ATOM 2775 C C . ILE A 1 363 ? 9.082 2.532 -20.314 1.000 64.581 379 ILE A C 1
ATOM 2776 O O . ILE A 1 363 ? 8.459 2.884 -21.341 1.000 61.735 379 ILE A O 1
ATOM 2781 N N . ASP A 1 364 ? 10.236 1.856 -20.312 1.000 62.603 380 ASP A N 1
ATOM 2782 C CA . ASP A 1 364 ? 10.946 1.336 -21.514 1.000 56.706 380 ASP A CA 1
ATOM 2783 C C . ASP A 1 364 ? 10.772 -0.189 -21.593 1.000 52.886 380 ASP A C 1
ATOM 2784 O O . ASP A 1 364 ? 11.698 -0.855 -22.086 1.000 52.233 380 ASP A O 1
ATOM 2789 N N . TRP A 1 365 ? 9.636 -0.722 -21.125 1.000 51.116 381 TRP A N 1
ATOM 2790 C CA . TRP A 1 365 ? 9.336 -2.181 -21.115 1.000 54.624 381 TRP A CA 1
ATOM 2791 C C . TRP A 1 365 ? 7.867 -2.430 -21.488 1.000 52.794 381 TRP A C 1
ATOM 2792 O O . TRP A 1 365 ? 7.010 -1.570 -21.171 1.000 45.162 381 TRP A O 1
ATOM 2803 N N . ALA A 1 366 ? 7.601 -3.576 -22.134 1.000 49.940 382 ALA A N 1
ATOM 2804 C CA . ALA A 1 366 ? 6.281 -3.946 -22.699 1.000 47.182 382 ALA A CA 1
ATOM 2805 C C . ALA A 1 366 ? 5.510 -4.866 -21.745 1.000 43.197 382 ALA A C 1
ATOM 2806 O O . ALA A 1 366 ? 6.137 -5.672 -21.028 1.000 36.967 382 ALA A O 1
ATOM 2808 N N . VAL A 1 367 ? 4.183 -4.736 -21.732 1.000 47.161 383 VAL A N 1
ATOM 2809 C CA . VAL A 1 367 ? 3.263 -5.617 -20.951 1.000 52.485 383 VAL A CA 1
ATOM 2810 C C . VAL A 1 367 ? 3.264 -6.974 -21.645 1.000 56.364 383 VAL A C 1
ATOM 2811 O O . VAL A 1 367 ? 2.772 -7.089 -22.770 1.000 54.049 383 VAL A O 1
ATOM 2815 N N . PRO A 1 368 ? 3.817 -8.042 -21.021 1.000 59.860 384 PRO A N 1
ATOM 2816 C CA . PRO A 1 368 ? 3.867 -9.344 -21.675 1.000 61.835 384 PRO A CA 1
ATOM 2817 C C . PRO A 1 368 ? 2.485 -9.998 -21.637 1.000 60.255 384 PRO A C 1
ATOM 2818 O O . PRO A 1 368 ? 1.726 -9.698 -20.732 1.000 59.295 384 PRO A O 1
ATOM 2822 N N . SER A 1 369 ? 2.191 -10.838 -22.633 1.000 66.202 385 SER A N 1
ATOM 2823 C CA . SER A 1 369 ? 1.026 -11.754 -22.630 1.000 69.961 385 SER A CA 1
ATOM 2824 C C . SER A 1 369 ? 1.385 -12.954 -21.752 1.000 73.059 385 SER A C 1
ATOM 2825 O O . SER A 1 369 ? 2.321 -13.688 -22.121 1.000 74.820 385 SER A O 1
ATOM 2828 N N . LEU A 1 370 ? 0.726 -13.092 -20.600 1.000 78.208 386 LEU A N 1
ATOM 2829 C CA . LEU A 1 370 ? 1.001 -14.172 -19.618 1.000 81.862 386 LEU A CA 1
ATOM 2830 C C . LEU A 1 370 ? 0.049 -15.339 -19.910 1.000 86.767 386 LEU A C 1
ATOM 2831 O O . LEU A 1 370 ? -1.186 -15.125 -19.874 1.000 97.166 386 LEU A O 1
ATOM 2836 N N . SER A 1 371 ? 0.618 -16.511 -20.220 1.000 82.967 387 SER A N 1
ATOM 2837 C CA . SER A 1 371 ? -0.114 -17.769 -20.535 1.000 86.555 387 SER A CA 1
ATOM 2838 C C . SER A 1 371 ? -0.190 -18.659 -19.289 1.000 87.806 387 SER A C 1
ATOM 2839 O O . SER A 1 371 ? 0.848 -18.853 -18.637 1.000 81.190 387 SER A O 1
ATOM 2842 N N . GLY A 1 372 ? -1.380 -19.205 -19.023 1.000 92.598 388 GLY A N 1
ATOM 2843 C CA . GLY A 1 372 ? -1.784 -19.781 -17.726 1.000 97.282 388 GLY A CA 1
ATOM 2844 C C . GLY A 1 372 ? -3.062 -19.132 -17.221 1.000 102.355 388 GLY A C 1
ATOM 2845 O O . GLY A 1 372 ? -3.767 -19.780 -16.412 1.000 109.163 388 GLY A O 1
ATOM 2846 N N . LEU A 1 373 ? -3.335 -17.895 -17.668 1.000 102.754 389 LEU A N 1
ATOM 2847 C CA . LEU A 1 373 ? -4.654 -17.208 -17.539 1.000 104.350 389 LEU A CA 1
ATOM 2848 C C . LEU A 1 373 ? -5.341 -17.244 -18.909 1.000 106.925 389 LEU A C 1
ATOM 2849 O O . LEU A 1 373 ? -6.515 -17.552 -19.051 1.000 112.625 389 LEU A O 1
ATOM 2854 N N . SER B 1 4 ? -41.284 -8.414 3.305 1.000 88.499 20 SER B N 1
ATOM 2855 C CA . SER B 1 4 ? -40.267 -9.425 3.756 1.000 91.562 20 SER B CA 1
ATOM 2856 C C . SER B 1 4 ? -40.915 -10.813 3.661 1.000 93.817 20 SER B C 1
ATOM 2857 O O . SER B 1 4 ? -41.090 -11.262 2.510 1.000 90.208 20 SER B O 1
ATOM 2860 N N . CYS B 1 5 ? -41.312 -11.420 4.791 1.000 91.022 21 CYS B N 1
ATOM 2861 C CA . CYS B 1 5 ? -42.114 -12.676 4.863 1.000 79.801 21 CYS B CA 1
ATOM 2862 C C . CYS B 1 5 ? -43.605 -12.343 4.866 1.000 72.231 21 CYS B C 1
ATOM 2863 O O . CYS B 1 5 ? -44.005 -11.300 5.377 1.000 65.928 21 CYS B O 1
ATOM 2866 N N . PRO B 1 6 ? -44.471 -13.204 4.281 1.000 70.347 22 PRO B N 1
ATOM 2867 C CA . PRO B 1 6 ? -45.912 -12.940 4.276 1.000 69.158 22 PRO B CA 1
ATOM 2868 C C . PRO B 1 6 ? -46.509 -13.160 5.674 1.000 68.665 22 PRO B C 1
ATOM 2869 O O . PRO B 1 6 ? -45.932 -13.930 6.429 1.000 74.481 22 PRO B O 1
ATOM 2873 N N . ASN B 1 7 ? -47.656 -12.560 5.987 1.000 71.487 23 ASN B N 1
ATOM 2874 C CA . ASN B 1 7 ? -48.408 -12.943 7.221 1.000 76.699 23 ASN B CA 1
ATOM 2875 C C . ASN B 1 7 ? -49.274 -14.164 6.895 1.000 72.873 23 ASN B C 1
ATOM 2876 O O . ASN B 1 7 ? -49.494 -14.389 5.714 1.000 79.946 23 ASN B O 1
ATOM 2881 N N . LEU B 1 8 ? -49.711 -14.908 7.914 1.000 63.881 24 LEU B N 1
ATOM 2882 C CA . LEU B 1 8 ? -50.457 -16.188 7.760 1.000 60.985 24 LEU B CA 1
ATOM 2883 C C . LEU B 1 8 ? -51.788 -15.932 7.060 1.000 60.299 24 LEU B C 1
ATOM 2884 O O . LEU B 1 8 ? -52.376 -14.870 7.237 1.000 54.941 24 LEU B O 1
ATOM 2889 N N . PRO B 1 9 ? -52.279 -16.894 6.243 1.000 65.873 25 PRO B N 1
ATOM 2890 C CA . PRO B 1 9 ? -53.637 -16.835 5.697 1.000 66.429 25 PRO B CA 1
ATOM 2891 C C . PRO B 1 9 ? -54.695 -16.449 6.742 1.000 65.068 25 PRO B C 1
ATOM 2892 O O . PRO B 1 9 ? -54.497 -16.761 7.916 1.000 66.130 25 PRO B O 1
ATOM 2896 N N . ALA B 1 10 ? -55.789 -15.811 6.318 1.000 59.087 26 ALA B N 1
ATOM 2897 C CA . ALA B 1 10 ? -56.889 -15.395 7.217 1.000 56.952 26 ALA B CA 1
ATOM 2898 C C . ALA B 1 10 ? -57.375 -16.619 7.995 1.000 58.486 26 ALA B C 1
ATOM 2899 O O . ALA B 1 10 ? -57.698 -16.464 9.182 1.000 58.246 26 ALA B O 1
ATOM 2901 N N . SER B 1 11 ? -57.454 -17.778 7.326 1.000 64.260 27 SER B N 1
ATOM 2902 C CA . SER B 1 11 ? -57.900 -19.069 7.911 1.000 65.398 27 SER B CA 1
ATOM 2903 C C . SER B 1 11 ? -56.919 -20.199 7.560 1.000 61.189 27 SER B C 1
ATOM 2904 O O . SER B 1 11 ? -56.382 -20.229 6.439 1.000 58.812 27 SER B O 1
ATOM 2907 N N . ILE B 1 12 ? -56.633 -21.032 8.550 1.000 59.698 28 ILE B N 1
ATOM 2908 C CA . ILE B 1 12 ? -55.749 -22.220 8.438 1.000 61.750 28 ILE B CA 1
ATOM 2909 C C . ILE B 1 12 ? -56.627 -23.435 8.713 1.000 61.607 28 ILE B C 1
ATOM 2910 O O . ILE B 1 12 ? -57.344 -23.417 9.706 1.000 59.436 28 ILE B O 1
ATOM 2915 N N . ASN B 1 13 ? -56.549 -24.448 7.858 1.000 64.305 29 ASN B N 1
ATOM 2916 C CA . ASN B 1 13 ? -57.131 -25.795 8.090 1.000 61.058 29 ASN B CA 1
ATOM 2917 C C . ASN B 1 13 ? -55.961 -26.728 8.366 1.000 51.601 29 ASN B C 1
ATOM 2918 O O . ASN B 1 13 ? -55.119 -26.938 7.469 1.000 45.620 29 ASN B O 1
ATOM 2923 N N . TYR B 1 14 ? -55.877 -27.225 9.592 1.000 47.525 30 TYR B N 1
ATOM 2924 C CA . TYR B 1 14 ? -54.936 -28.305 9.974 1.000 47.659 30 TYR B CA 1
ATOM 2925 C C . TYR B 1 14 ? -55.765 -29.518 10.400 1.000 51.466 30 TYR B C 1
ATOM 2926 O O . TYR B 1 14 ? -56.552 -29.430 11.377 1.000 49.205 30 TYR B O 1
ATOM 2935 N N . ALA B 1 15 ? -55.608 -30.607 9.649 1.000 55.086 31 ALA B N 1
ATOM 2936 C CA . ALA B 1 15 ? -56.201 -31.929 9.938 1.000 55.516 31 ALA B CA 1
ATOM 2937 C C . ALA B 1 15 ? -55.591 -32.468 11.233 1.000 55.298 31 ALA B C 1
ATOM 2938 O O . ALA B 1 15 ? -54.336 -32.480 11.356 1.000 47.839 31 ALA B O 1
ATOM 2940 N N . ALA B 1 16 ? -56.463 -32.880 12.162 1.000 52.017 32 ALA B N 1
ATOM 2941 C CA . ALA B 1 16 ? -56.088 -33.516 13.436 1.000 49.890 32 ALA B CA 1
ATOM 2942 C C . ALA B 1 16 ? -54.817 -34.345 13.209 1.000 49.144 32 ALA B C 1
ATOM 2943 O O . ALA B 1 16 ? -54.808 -35.193 12.288 1.000 53.409 32 ALA B O 1
ATOM 2945 N N . ASN B 1 17 ? -53.767 -34.066 13.975 1.000 44.438 33 ASN B N 1
ATOM 2946 C CA . ASN B 1 17 ? -52.502 -34.835 13.948 1.000 50.180 33 ASN B CA 1
ATOM 2947 C C . ASN B 1 17 ? -52.145 -35.218 15.379 1.000 51.059 33 ASN B C 1
ATOM 2948 O O . ASN B 1 17 ? -51.923 -34.344 16.207 1.000 55.114 33 ASN B O 1
ATOM 2953 N N . PRO B 1 18 ? -52.087 -36.526 15.708 1.000 53.037 34 PRO B N 1
ATOM 2954 C CA . PRO B 1 18 ? -51.743 -36.967 17.058 1.000 55.331 34 PRO B CA 1
ATOM 2955 C C . PRO B 1 18 ? -50.243 -36.892 17.397 1.000 52.137 34 PRO B C 1
ATOM 2956 O O . PRO B 1 18 ? -49.898 -37.112 18.558 1.000 46.008 34 PRO B O 1
ATOM 2960 N N . LYS B 1 19 ? -49.393 -36.579 16.410 1.000 51.040 35 LYS B N 1
ATOM 2961 C CA . LYS B 1 19 ? -47.925 -36.407 16.599 1.000 54.707 35 LYS B CA 1
ATOM 2962 C C . LYS B 1 19 ? -47.566 -34.921 16.526 1.000 51.779 35 LYS B C 1
ATOM 2963 O O . LYS B 1 19 ? -48.469 -34.112 16.263 1.000 56.893 35 LYS B O 1
ATOM 2969 N N . LEU B 1 20 ? -46.305 -34.577 16.803 1.000 51.856 36 LEU B N 1
ATOM 2970 C CA . LEU B 1 20 ? -45.826 -33.167 16.839 1.000 49.424 36 LEU B CA 1
ATOM 2971 C C . LEU B 1 20 ? -45.684 -32.690 15.397 1.000 48.831 36 LEU B C 1
ATOM 2972 O O . LEU B 1 20 ? -44.953 -33.297 14.623 1.000 50.216 36 LEU B O 1
ATOM 2977 N N . PRO B 1 21 ? -46.394 -31.618 14.973 1.000 45.515 37 PRO B N 1
ATOM 2978 C CA . PRO B 1 21 ? -46.375 -31.206 13.574 1.000 47.252 37 PRO B CA 1
ATOM 2979 C C . PRO B 1 21 ? -44.929 -31.060 13.086 1.000 49.189 37 PRO B C 1
ATOM 2980 O O . PRO B 1 21 ? -44.093 -30.673 13.873 1.000 45.604 37 PRO B O 1
ATOM 2984 N N . ASP B 1 22 ? -44.663 -31.421 11.829 1.000 54.277 38 ASP B N 1
ATOM 2985 C CA . ASP B 1 22 ? -43.336 -31.218 11.184 1.000 54.773 38 ASP B CA 1
ATOM 2986 C C . ASP B 1 22 ? -43.015 -29.725 11.218 1.000 49.459 38 ASP B C 1
ATOM 2987 O O . ASP B 1 22 ? -43.738 -28.932 10.621 1.000 45.857 38 ASP B O 1
ATOM 2992 N N . PRO B 1 23 ? -41.935 -29.300 11.917 1.000 48.333 39 PRO B N 1
ATOM 2993 C CA . PRO B 1 23 ? -41.530 -27.896 11.941 1.000 55.480 39 PRO B CA 1
ATOM 2994 C C . PRO B 1 23 ? -40.995 -27.387 10.594 1.000 56.798 39 PRO B C 1
ATOM 2995 O O . PRO B 1 23 ? -40.955 -26.188 10.388 1.000 60.599 39 PRO B O 1
ATOM 2999 N N . PHE B 1 24 ? -40.596 -28.301 9.714 1.000 50.740 40 PHE B N 1
ATOM 3000 C CA . PHE B 1 24 ? -40.031 -27.988 8.378 1.000 50.001 40 PHE B CA 1
ATOM 3001 C C . PHE B 1 24 ? -41.130 -27.934 7.304 1.000 49.945 40 PHE B C 1
ATOM 3002 O O . PHE B 1 24 ? -40.795 -27.708 6.130 1.000 49.843 40 PHE B O 1
ATOM 3010 N N . LEU B 1 25 ? -42.398 -28.132 7.666 1.000 53.126 41 LEU B N 1
ATOM 3011 C CA . LEU B 1 25 ? -43.520 -28.145 6.686 1.000 54.094 41 LEU B CA 1
ATOM 3012 C C . LEU B 1 25 ? -44.265 -26.817 6.760 1.000 48.108 41 LEU B C 1
ATOM 3013 O O . LEU B 1 25 ? -45.092 -26.635 7.674 1.000 44.069 41 LEU B O 1
ATOM 3018 N N . ALA B 1 26 ? -43.993 -25.932 5.808 1.000 47.319 42 ALA B N 1
ATOM 3019 C CA . ALA B 1 26 ? -44.678 -24.629 5.672 1.000 48.555 42 ALA B CA 1
ATOM 3020 C C . ALA B 1 26 ? -46.169 -24.870 5.456 1.000 44.292 42 ALA B C 1
ATOM 3021 O O . ALA B 1 26 ? -46.521 -25.922 4.923 1.000 42.159 42 ALA B O 1
ATOM 3023 N N . LEU B 1 27 ? -46.999 -23.915 5.870 1.000 50.528 43 LEU B N 1
ATOM 3024 C CA . LEU B 1 27 ? -48.473 -23.940 5.670 1.000 56.990 43 LEU B CA 1
ATOM 3025 C C . LEU B 1 27 ? -48.776 -23.861 4.174 1.000 60.053 43 LEU B C 1
ATOM 3026 O O . LEU B 1 27 ? -49.780 -24.440 3.750 1.000 61.945 43 LEU B O 1
ATOM 3031 N N . SER B 1 28 ? -47.935 -23.153 3.416 1.000 66.745 44 SER B N 1
ATOM 3032 C CA . SER B 1 28 ? -47.930 -23.134 1.929 1.000 70.385 44 SER B CA 1
ATOM 3033 C C . SER B 1 28 ? -48.098 -24.564 1.396 1.000 69.274 44 SER B C 1
ATOM 3034 O O . SER B 1 28 ? -48.890 -24.753 0.456 1.000 70.193 44 SER B O 1
ATOM 3037 N N . GLY B 1 29 ? -47.379 -25.527 1.980 1.000 60.410 45 GLY B N 1
ATOM 3038 C CA . GLY B 1 29 ? -47.391 -26.936 1.553 1.000 58.187 45 GLY B CA 1
ATOM 3039 C C . GLY B 1 29 ? -45.988 -27.466 1.326 1.000 54.553 45 GLY B C 1
ATOM 3040 O O . GLY B 1 29 ? -45.768 -28.639 1.635 1.000 50.541 45 GLY B O 1
ATOM 3041 N N . THR B 1 30 ? -45.073 -26.634 0.812 1.000 55.378 46 THR B N 1
ATOM 3042 C CA . THR B 1 30 ? -43.654 -27.001 0.565 1.000 57.880 46 THR B CA 1
ATOM 3043 C C . THR B 1 30 ? -42.922 -27.284 1.876 1.000 55.131 46 THR B C 1
ATOM 3044 O O . THR B 1 30 ? -43.046 -26.482 2.798 1.000 56.378 46 THR B O 1
ATOM 3048 N N . ARG B 1 31 ? -42.148 -28.365 1.895 1.000 53.932 47 ARG B N 1
ATOM 3049 C CA . ARG B 1 31 ? -41.215 -28.722 2.982 1.000 53.534 47 ARG B CA 1
ATOM 3050 C C . ARG B 1 31 ? -39.878 -28.037 2.701 1.000 51.837 47 ARG B C 1
ATOM 3051 O O . ARG B 1 31 ? -39.435 -28.074 1.542 1.000 57.565 47 ARG B O 1
ATOM 3059 N N . LEU B 1 32 ? -39.272 -27.430 3.721 1.000 54.738 48 LEU B N 1
ATOM 3060 C CA . LEU B 1 32 ? -37.987 -26.686 3.603 1.000 57.092 48 LEU B CA 1
ATOM 3061 C C . LEU B 1 32 ? -36.863 -27.631 3.161 1.000 58.627 48 LEU B C 1
ATOM 3062 O O . LEU B 1 32 ? -36.767 -28.752 3.712 1.000 50.932 48 LEU B O 1
ATOM 3067 N N . SER B 1 33 ? -36.062 -27.174 2.191 1.000 63.579 49 SER B N 1
ATOM 3068 C CA . SER B 1 33 ? -34.860 -27.858 1.638 1.000 62.268 49 SER B CA 1
ATOM 3069 C C . SER B 1 33 ? -33.648 -26.913 1.593 1.000 66.668 49 SER B C 1
ATOM 3070 O O . SER B 1 33 ? -32.518 -27.418 1.409 1.000 80.797 49 SER B O 1
ATOM 3073 N N . LYS B 1 34 ? -33.863 -25.598 1.748 1.000 67.806 50 LYS B N 1
ATOM 3074 C CA . LYS B 1 34 ? -32.830 -24.525 1.634 1.000 67.195 50 LYS B CA 1
ATOM 3075 C C . LYS B 1 34 ? -32.815 -23.710 2.934 1.000 57.905 50 LYS B C 1
ATOM 3076 O O . LYS B 1 34 ? -33.897 -23.373 3.430 1.000 52.756 50 LYS B O 1
ATOM 3082 N N . LYS B 1 35 ? -31.638 -23.385 3.463 1.000 52.905 51 LYS B N 1
ATOM 3083 C CA . LYS B 1 35 ? -31.485 -22.599 4.713 1.000 56.210 51 LYS B CA 1
ATOM 3084 C C . LYS B 1 35 ? -32.190 -21.244 4.552 1.000 56.731 51 LYS B C 1
ATOM 3085 O O . LYS B 1 35 ? -32.836 -20.820 5.517 1.000 55.620 51 LYS B O 1
ATOM 3091 N N . ASP B 1 36 ? -32.084 -20.593 3.390 1.000 58.071 52 ASP B N 1
ATOM 3092 C CA . ASP B 1 36 ? -32.629 -19.224 3.148 1.000 61.974 52 ASP B CA 1
ATOM 3093 C C . ASP B 1 36 ? -34.164 -19.220 3.229 1.000 61.114 52 ASP B C 1
ATOM 3094 O O . ASP B 1 36 ? -34.741 -18.117 3.227 1.000 68.846 52 ASP B O 1
ATOM 3099 N N . GLN B 1 37 ? -34.806 -20.387 3.322 1.000 59.519 53 GLN B N 1
ATOM 3100 C CA . GLN B 1 37 ? -36.276 -20.496 3.534 1.000 58.966 53 GLN B CA 1
ATOM 3101 C C . GLN B 1 37 ? -36.611 -20.412 5.029 1.000 55.100 53 GLN B C 1
ATOM 3102 O O . GLN B 1 37 ? -37.765 -20.068 5.326 1.000 52.055 53 GLN B O 1
ATOM 3108 N N . TRP B 1 38 ? -35.661 -20.714 5.930 1.000 52.366 54 TRP B N 1
ATOM 3109 C CA . TRP B 1 38 ? -35.926 -20.898 7.387 1.000 55.493 54 TRP B CA 1
ATOM 3110 C C . TRP B 1 38 ? -36.455 -19.616 8.012 1.000 58.190 54 TRP B C 1
ATOM 3111 O O . TRP B 1 38 ? -37.411 -19.676 8.783 1.000 56.753 54 TRP B O 1
ATOM 3122 N N . PRO B 1 39 ? -35.856 -18.437 7.723 1.000 63.369 55 PRO B N 1
ATOM 3123 C CA . PRO B 1 39 ? -36.343 -17.162 8.256 1.000 65.645 55 PRO B CA 1
ATOM 3124 C C . PRO B 1 39 ? -37.860 -16.959 8.127 1.000 63.516 55 PRO B C 1
ATOM 3125 O O . PRO B 1 39 ? -38.456 -16.472 9.059 1.000 60.787 55 PRO B O 1
ATOM 3129 N N . CYS B 1 40 ? -38.438 -17.347 6.991 1.000 58.744 56 CYS B N 1
ATOM 3130 C CA . CYS B 1 40 ? -39.873 -17.133 6.684 1.000 63.584 56 CYS B CA 1
ATOM 3131 C C . CYS B 1 40 ? -40.735 -18.183 7.376 1.000 58.188 56 CYS B C 1
ATOM 3132 O O . CYS B 1 40 ? -41.878 -17.850 7.711 1.000 62.453 56 CYS B O 1
ATOM 3135 N N . ARG B 1 41 ? -40.210 -19.389 7.586 1.000 55.662 57 ARG B N 1
ATOM 3136 C CA . ARG B 1 41 ? -40.862 -20.427 8.426 1.000 54.718 57 ARG B CA 1
ATOM 3137 C C . ARG B 1 41 ? -40.797 -19.965 9.889 1.000 51.356 57 ARG B C 1
ATOM 3138 O O . ARG B 1 41 ? -41.833 -20.029 10.577 1.000 51.371 57 ARG B O 1
ATOM 3146 N N . LYS B 1 42 ? -39.644 -19.468 10.337 1.000 47.706 58 LYS B N 1
ATOM 3147 C CA . LYS B 1 42 ? -39.477 -18.918 11.704 1.000 48.398 58 LYS B CA 1
ATOM 3148 C C . LYS B 1 42 ? -40.543 -17.848 11.983 1.000 50.209 58 LYS B C 1
ATOM 3149 O O . LYS B 1 42 ? -41.103 -17.888 13.078 1.000 57.046 58 LYS B O 1
ATOM 3155 N N . GLU B 1 43 ? -40.834 -16.936 11.051 1.000 53.117 59 GLU B N 1
ATOM 3156 C CA . GLU B 1 43 ? -41.882 -15.885 11.236 1.000 51.401 59 GLU B CA 1
ATOM 3157 C C . GLU B 1 43 ? -43.263 -16.546 11.260 1.000 47.676 59 GLU B C 1
ATOM 3158 O O . GLU B 1 43 ? -44.062 -16.194 12.142 1.000 52.551 59 GLU B O 1
ATOM 3164 N N . GLU B 1 44 ? -43.538 -17.453 10.326 1.000 43.691 60 GLU B N 1
ATOM 3165 C CA . GLU B 1 44 ? -44.784 -18.261 10.299 1.000 47.123 60 GLU B CA 1
ATOM 3166 C C . GLU B 1 44 ? -45.046 -18.757 11.725 1.000 47.581 60 GLU B C 1
ATOM 3167 O O . GLU B 1 44 ? -46.109 -18.435 12.300 1.000 44.150 60 GLU B O 1
ATOM 3173 N N . ILE B 1 45 ? -44.068 -19.462 12.299 1.000 43.986 61 ILE B N 1
ATOM 3174 C CA . ILE B 1 45 ? -44.161 -20.093 13.645 1.000 40.062 61 ILE B CA 1
ATOM 3175 C C . ILE B 1 45 ? -44.451 -18.997 14.670 1.000 43.661 61 ILE B C 1
ATOM 3176 O O . ILE B 1 45 ? -45.410 -19.171 15.445 1.000 44.043 61 ILE B O 1
ATOM 3181 N N . ARG B 1 46 ? -43.654 -17.920 14.667 1.000 46.361 62 ARG B N 1
ATOM 3182 C CA . ARG B 1 46 ? -43.819 -16.755 15.578 1.000 45.567 62 ARG B CA 1
ATOM 3183 C C . ARG B 1 46 ? -45.259 -16.251 15.469 1.000 44.373 62 ARG B C 1
ATOM 3184 O O . ARG B 1 46 ? -45.884 -15.996 16.515 1.000 48.018 62 ARG B O 1
ATOM 3192 N N . GLN B 1 47 ? -45.762 -16.114 14.248 1.000 43.862 63 GLN B N 1
ATOM 3193 C CA . GLN B 1 47 ? -47.115 -15.572 13.991 1.000 49.092 63 GLN B CA 1
ATOM 3194 C C . GLN B 1 47 ? -48.173 -16.577 14.452 1.000 48.729 63 GLN B C 1
ATOM 3195 O O . GLN B 1 47 ? -49.229 -16.121 14.945 1.000 56.200 63 GLN B O 1
ATOM 3201 N N . LEU B 1 48 ? -47.915 -17.876 14.285 1.000 44.758 64 LEU B N 1
ATOM 3202 C CA . LEU B 1 48 ? -48.846 -18.947 14.721 1.000 47.530 64 LEU B CA 1
ATOM 3203 C C . LEU B 1 48 ? -49.014 -18.839 16.242 1.000 52.497 64 LEU B C 1
ATOM 3204 O O . LEU B 1 48 ? -50.157 -18.717 16.707 1.000 59.640 64 LEU B O 1
ATOM 3209 N N . PHE B 1 49 ? -47.909 -18.846 16.985 1.000 49.261 65 PHE B N 1
ATOM 3210 C CA . PHE B 1 49 ? -47.909 -18.766 18.461 1.000 53.716 65 PHE B CA 1
ATOM 3211 C C . PHE B 1 49 ? -48.745 -17.570 18.929 1.000 57.632 65 PHE B C 1
ATOM 3212 O O . PHE B 1 49 ? -49.565 -17.737 19.856 1.000 60.394 65 PHE B O 1
ATOM 3220 N N . GLN B 1 50 ? -48.557 -16.409 18.299 1.000 60.388 66 GLN B N 1
ATOM 3221 C CA A GLN B 1 50 ? -49.233 -15.144 18.694 0.500 63.668 66 GLN B CA 1
ATOM 3222 C CA B GLN B 1 50 ? -49.236 -15.152 18.700 0.500 67.859 66 GLN B CA 1
ATOM 3223 C C . GLN B 1 50 ? -50.741 -15.258 18.409 1.000 68.243 66 GLN B C 1
ATOM 3224 O O . GLN B 1 50 ? -51.523 -14.779 19.240 1.000 83.851 66 GLN B O 1
ATOM 3235 N N . ARG B 1 51 ? -51.148 -15.862 17.293 1.000 62.171 67 ARG B N 1
ATOM 3236 C CA . ARG B 1 51 ? -52.598 -15.931 16.969 1.000 66.216 67 ARG B CA 1
ATOM 3237 C C . ARG B 1 51 ? -53.312 -16.984 17.828 1.000 69.029 67 ARG B C 1
ATOM 3238 O O . ARG B 1 51 ? -54.494 -16.726 18.223 1.000 87.072 67 ARG B O 1
ATOM 3246 N N . TYR B 1 52 ? -52.704 -18.152 18.038 1.000 64.235 68 TYR B N 1
ATOM 3247 C CA . TYR B 1 52 ? -53.364 -19.332 18.675 1.000 67.546 68 TYR B CA 1
ATOM 3248 C C . TYR B 1 52 ? -53.246 -19.279 20.208 1.000 60.324 68 TYR B C 1
ATOM 3249 O O . TYR B 1 52 ? -54.210 -19.689 20.850 1.000 57.027 68 TYR B O 1
ATOM 3258 N N . SER B 1 53 ? -52.122 -18.827 20.772 1.000 56.331 69 SER B N 1
ATOM 3259 C CA . SER B 1 53 ? -51.870 -18.888 22.234 1.000 58.640 69 SER B CA 1
ATOM 3260 C C . SER B 1 53 ? -51.652 -17.478 22.806 1.000 57.337 69 SER B C 1
ATOM 3261 O O . SER B 1 53 ? -52.640 -16.869 23.195 1.000 71.724 69 SER B O 1
ATOM 3264 N N . TYR B 1 54 ? -50.442 -16.964 22.738 1.000 53.088 70 TYR B N 1
ATOM 3265 C CA . TYR B 1 54 ? -50.077 -15.653 23.311 1.000 59.361 70 TYR B CA 1
ATOM 3266 C C . TYR B 1 54 ? -50.614 -14.599 22.347 1.000 61.694 70 TYR B C 1
ATOM 3267 O O . TYR B 1 54 ? -50.749 -14.913 21.155 1.000 72.998 70 TYR B O 1
ATOM 3276 N N . GLY B 1 55 ? -50.820 -13.364 22.807 1.000 66.457 71 GLY B N 1
ATOM 3277 C CA . GLY B 1 55 ? -51.301 -12.268 21.945 1.000 65.848 71 GLY B CA 1
ATOM 3278 C C . GLY B 1 55 ? -50.140 -11.642 21.190 1.000 61.241 71 GLY B C 1
ATOM 3279 O O . GLY B 1 55 ? -48.973 -11.982 21.503 1.000 65.902 71 GLY B O 1
ATOM 3280 N N . THR B 1 56 ? -50.416 -10.712 20.277 1.000 56.893 72 THR B N 1
ATOM 3281 C CA . THR B 1 56 ? -49.394 -10.045 19.423 1.000 55.653 72 THR B CA 1
ATOM 3282 C C . THR B 1 56 ? -48.260 -9.466 20.286 1.000 56.006 72 THR B C 1
ATOM 3283 O O . THR B 1 56 ? -48.550 -8.744 21.255 1.000 55.310 72 THR B O 1
ATOM 3287 N N . PHE B 1 57 ? -47.024 -9.846 19.944 1.000 56.183 73 PHE B N 1
ATOM 3288 C CA . PHE B 1 57 ? -45.742 -9.305 20.461 1.000 56.608 73 PHE B CA 1
ATOM 3289 C C . PHE B 1 57 ? -45.408 -8.027 19.703 1.000 53.452 73 PHE B C 1
ATOM 3290 O O . PHE B 1 57 ? -44.920 -8.101 18.574 1.000 45.909 73 PHE B O 1
ATOM 3298 N N . PRO B 1 58 ? -45.654 -6.828 20.290 1.000 50.551 74 PRO B N 1
ATOM 3299 C CA . PRO B 1 58 ? -45.574 -5.587 19.526 1.000 48.968 74 PRO B CA 1
ATOM 3300 C C . PRO B 1 58 ? -44.131 -5.302 19.133 1.000 50.435 74 PRO B C 1
ATOM 3301 O O . PRO B 1 58 ? -43.209 -5.837 19.748 1.000 56.777 74 PRO B O 1
ATOM 3305 N N . PRO B 1 59 ? -43.900 -4.457 18.099 1.000 50.728 75 PRO B N 1
ATOM 3306 C CA . PRO B 1 59 ? -42.551 -4.009 17.748 1.000 50.317 75 PRO B CA 1
ATOM 3307 C C . PRO B 1 59 ? -42.063 -2.922 18.716 1.000 59.379 75 PRO B C 1
ATOM 3308 O O . PRO B 1 59 ? -42.871 -2.457 19.529 1.000 67.734 75 PRO B O 1
ATOM 3312 N N . ARG B 1 60 ? -40.787 -2.523 18.607 1.000 62.431 76 ARG B N 1
ATOM 3313 C CA . ARG B 1 60 ? -40.209 -1.366 19.354 1.000 57.888 76 ARG B CA 1
ATOM 3314 C C . ARG B 1 60 ? -41.092 -0.134 19.119 1.000 58.616 76 ARG B C 1
ATOM 3315 O O . ARG B 1 60 ? -41.401 0.216 17.982 1.000 52.476 76 ARG B O 1
ATOM 3323 N N . PRO B 1 61 ? -41.550 0.572 20.179 1.000 61.492 77 PRO B N 1
ATOM 3324 C CA . PRO B 1 61 ? -42.376 1.768 19.990 1.000 60.346 77 PRO B CA 1
ATOM 3325 C C . PRO B 1 61 ? -41.515 2.936 19.478 1.000 65.280 77 PRO B C 1
ATOM 3326 O O . PRO B 1 61 ? -40.286 2.791 19.429 1.000 63.496 77 PRO B O 1
ATOM 3330 N N . GLU B 1 62 ? -42.146 4.066 19.142 1.000 70.739 78 GLU B N 1
ATOM 3331 C CA . GLU B 1 62 ? -41.458 5.170 18.420 1.000 69.746 78 GLU B CA 1
ATOM 3332 C C . GLU B 1 62 ? -40.281 5.648 19.278 1.000 66.109 78 GLU B C 1
ATOM 3333 O O . GLU B 1 62 ? -39.188 5.781 18.710 1.000 77.185 78 GLU B O 1
ATOM 3339 N N . SER B 1 63 ? -40.468 5.829 20.586 1.000 59.236 79 SER B N 1
ATOM 3340 C CA . SER B 1 63 ? -39.378 6.245 21.508 1.000 63.070 79 SER B CA 1
ATOM 3341 C C . SER B 1 63 ? -39.114 5.175 22.569 1.000 57.471 79 SER B C 1
ATOM 3342 O O . SER B 1 63 ? -40.076 4.681 23.188 1.000 56.822 79 SER B O 1
ATOM 3345 N N . VAL B 1 64 ? -37.832 4.890 22.806 1.000 51.927 80 VAL B N 1
ATOM 3346 C CA . VAL B 1 64 ? -37.306 4.230 24.032 1.000 53.793 80 VAL B CA 1
ATOM 3347 C C . VAL B 1 64 ? -36.160 5.096 24.551 1.000 57.400 80 VAL B C 1
ATOM 3348 O O . VAL B 1 64 ? -35.254 5.380 23.767 1.000 66.579 80 VAL B O 1
ATOM 3352 N N . THR B 1 65 ? -36.219 5.509 25.819 1.000 63.167 81 THR B N 1
ATOM 3353 C CA . THR B 1 65 ? -35.134 6.224 26.545 1.000 62.598 81 THR B CA 1
ATOM 3354 C C . THR B 1 65 ? -34.910 5.548 27.904 1.000 57.348 81 THR B C 1
ATOM 3355 O O . THR B 1 65 ? -35.867 4.997 28.468 1.000 59.484 81 THR B O 1
ATOM 3359 N N . ALA B 1 66 ? -33.679 5.589 28.404 1.000 54.766 82 ALA B N 1
ATOM 3360 C CA . ALA B 1 66 ? -33.241 4.947 29.662 1.000 53.402 82 ALA B CA 1
ATOM 3361 C C . ALA B 1 66 ? -32.396 5.937 30.463 1.000 56.900 82 ALA B C 1
ATOM 3362 O O . ALA B 1 66 ? -31.956 6.944 29.882 1.000 71.695 82 ALA B O 1
ATOM 3364 N N . ALA B 1 67 ? -32.189 5.659 31.750 1.000 55.748 83 ALA B N 1
ATOM 3365 C CA . ALA B 1 67 ? -31.519 6.550 32.722 1.000 54.159 83 ALA B CA 1
ATOM 3366 C C . ALA B 1 67 ? -31.198 5.767 33.998 1.000 51.836 83 ALA B C 1
ATOM 3367 O O . ALA B 1 67 ? -32.131 5.370 34.715 1.000 42.462 83 ALA B O 1
ATOM 3369 N N . MET B 1 68 ? -29.911 5.549 34.249 1.000 54.393 84 MET B N 1
ATOM 3370 C CA . MET B 1 68 ? -29.389 5.031 35.534 1.000 54.322 84 MET B CA 1
ATOM 3371 C C . MET B 1 68 ? -29.706 6.057 36.636 1.000 56.041 84 MET B C 1
ATOM 3372 O O . MET B 1 68 ? -29.591 7.263 36.369 1.000 49.654 84 MET B O 1
ATOM 3377 N N . SER B 1 69 ? -30.138 5.584 37.813 1.000 63.799 85 SER B N 1
ATOM 3378 C CA . SER B 1 69 ? -30.534 6.398 38.997 1.000 65.680 85 SER B CA 1
ATOM 3379 C C . SER B 1 69 ? -30.280 5.571 40.265 1.000 58.644 85 SER B C 1
ATOM 3380 O O . SER B 1 69 ? -31.200 4.910 40.738 1.000 55.878 85 SER B O 1
ATOM 3383 N N . GLY B 1 70 ? -29.059 5.611 40.789 1.000 55.906 86 GLY B N 1
ATOM 3384 C CA . GLY B 1 70 ? -28.562 4.622 41.759 1.000 57.958 86 GLY B CA 1
ATOM 3385 C C . GLY B 1 70 ? -28.391 3.279 41.080 1.000 62.420 86 GLY B C 1
ATOM 3386 O O . GLY B 1 70 ? -27.757 3.262 39.993 1.000 73.309 86 GLY B O 1
ATOM 3387 N N . ASN B 1 71 ? -28.973 2.219 41.651 1.000 63.966 87 ASN B N 1
ATOM 3388 C CA . ASN B 1 71 ? -28.975 0.845 41.076 1.000 64.929 87 ASN B CA 1
ATOM 3389 C C . ASN B 1 71 ? -30.079 0.698 40.019 1.000 62.102 87 ASN B C 1
ATOM 3390 O O . ASN B 1 71 ? -29.941 -0.180 39.176 1.000 61.418 87 ASN B O 1
ATOM 3395 N N . ALA B 1 72 ? -31.106 1.543 40.065 1.000 63.886 88 ALA B N 1
ATOM 3396 C CA . ALA B 1 72 ? -32.269 1.494 39.159 1.000 76.401 88 ALA B CA 1
ATOM 3397 C C . ALA B 1 72 ? -31.865 1.947 37.749 1.000 81.688 88 ALA B C 1
ATOM 3398 O O . ALA B 1 72 ? -31.266 3.024 37.626 1.000 98.848 88 ALA B O 1
ATOM 3400 N N . LEU B 1 73 ? -32.174 1.136 36.733 1.000 76.814 89 LEU B N 1
ATOM 3401 C CA . LEU B 1 73 ? -32.229 1.533 35.299 1.000 72.684 89 LEU B CA 1
ATOM 3402 C C . LEU B 1 73 ? -33.693 1.826 34.950 1.000 60.502 89 LEU B C 1
ATOM 3403 O O . LEU B 1 73 ? -34.452 0.864 34.795 1.000 52.734 89 LEU B O 1
ATOM 3408 N N . LYS B 1 74 ? -34.069 3.103 34.868 1.000 54.088 90 LYS B N 1
ATOM 3409 C CA . LYS B 1 74 ? -35.466 3.537 34.624 1.000 56.833 90 LYS B CA 1
ATOM 3410 C C . LYS B 1 74 ? -35.687 3.723 33.122 1.000 53.949 90 LYS B C 1
ATOM 3411 O O . LYS B 1 74 ? -35.120 4.676 32.556 1.000 51.760 90 LYS B O 1
ATOM 3417 N N . ILE B 1 75 ? -36.528 2.871 32.528 1.000 49.412 91 ILE B N 1
ATOM 3418 C CA . ILE B 1 75 ? -36.799 2.816 31.063 1.000 46.960 91 ILE B CA 1
ATOM 3419 C C . ILE B 1 75 ? -38.162 3.452 30.796 1.000 45.841 91 ILE B C 1
ATOM 3420 O O . ILE B 1 75 ? -39.168 2.955 31.314 1.000 44.481 91 ILE B O 1
ATOM 3425 N N . THR B 1 76 ? -38.156 4.541 30.038 1.000 50.427 92 THR B N 1
ATOM 3426 C CA . THR B 1 76 ? -39.352 5.289 29.578 1.000 53.017 92 THR B CA 1
ATOM 3427 C C . THR B 1 76 ? -39.558 4.961 28.105 1.000 50.677 92 THR B C 1
ATOM 3428 O O . THR B 1 76 ? -38.564 4.940 27.376 1.000 61.007 92 THR B O 1
ATOM 3432 N N . VAL B 1 77 ? -40.798 4.729 27.696 1.000 51.497 93 VAL B N 1
ATOM 3433 C CA . VAL B 1 77 ? -41.178 4.539 26.267 1.000 52.417 93 VAL B CA 1
ATOM 3434 C C . VAL B 1 77 ? -42.374 5.441 25.994 1.000 48.784 93 VAL B C 1
ATOM 3435 O O . VAL B 1 77 ? -43.077 5.813 26.956 1.000 42.805 93 VAL B O 1
ATOM 3439 N N . SER B 1 78 ? -42.590 5.783 24.730 1.000 52.628 94 SER B N 1
ATOM 3440 C CA . SER B 1 78 ? -43.788 6.535 24.293 1.000 58.598 94 SER B CA 1
ATOM 3441 C C . SER B 1 78 ? -44.123 6.199 22.844 1.000 55.764 94 SER B C 1
ATOM 3442 O O . SER B 1 78 ? -43.247 5.684 22.118 1.000 53.751 94 SER B O 1
ATOM 3445 N N . GLU B 1 79 ? -45.370 6.479 22.473 1.000 61.268 95 GLU B N 1
ATOM 3446 C CA . GLU B 1 79 ? -45.944 6.270 21.121 1.000 66.452 95 GLU B CA 1
ATOM 3447 C C . GLU B 1 79 ? -47.112 7.239 20.996 1.000 69.512 95 GLU B C 1
ATOM 3448 O O . GLU B 1 79 ? -48.085 7.060 21.734 1.000 66.751 95 GLU B O 1
ATOM 3454 N N . GLY B 1 80 ? -46.988 8.247 20.134 1.000 74.320 96 GLY B N 1
ATOM 3455 C CA . GLY B 1 80 ? -47.840 9.449 20.194 1.000 77.216 96 GLY B CA 1
ATOM 3456 C C . GLY B 1 80 ? -47.849 10.017 21.602 1.000 75.811 96 GLY B C 1
ATOM 3457 O O . GLY B 1 80 ? -46.770 10.033 22.213 1.000 79.689 96 GLY B O 1
ATOM 3458 N N . SER B 1 81 ? -49.028 10.393 22.111 1.000 72.017 97 SER B N 1
ATOM 3459 C CA . SER B 1 81 ? -49.239 11.075 23.413 1.000 75.423 97 SER B CA 1
ATOM 3460 C C . SER B 1 81 ? -49.059 10.115 24.599 1.000 74.879 97 SER B C 1
ATOM 3461 O O . SER B 1 81 ? -48.954 10.607 25.727 1.000 79.609 97 SER B O 1
ATOM 3464 N N . LYS B 1 82 ? -49.038 8.804 24.367 1.000 74.640 98 LYS B N 1
ATOM 3465 C CA . LYS B 1 82 ? -48.952 7.781 25.446 1.000 73.221 98 LYS B CA 1
ATOM 3466 C C . LYS B 1 82 ? -47.488 7.570 25.839 1.000 64.033 98 LYS B C 1
ATOM 3467 O O . LYS B 1 82 ? -46.615 7.538 24.952 1.000 62.926 98 LYS B O 1
ATOM 3473 N N . SER B 1 83 ? -47.263 7.375 27.132 1.000 56.680 99 SER B N 1
ATOM 3474 C CA . SER B 1 83 ? -45.932 7.220 27.762 1.000 62.564 99 SER B CA 1
ATOM 3475 C C . SER B 1 83 ? -46.076 6.321 28.997 1.000 62.478 99 SER B C 1
ATOM 3476 O O . SER B 1 83 ? -47.133 6.390 29.664 1.000 67.014 99 SER B O 1
ATOM 3479 N N . MET B 1 84 ? -45.069 5.489 29.274 1.000 59.643 100 MET B N 1
ATOM 3480 C CA . MET B 1 84 ? -45.016 4.561 30.437 1.000 62.499 100 MET B CA 1
ATOM 3481 C C . MET B 1 84 ? -43.556 4.426 30.869 1.000 59.660 100 MET B C 1
ATOM 3482 O O . MET B 1 84 ? -42.674 4.482 29.991 1.000 68.885 100 MET B O 1
ATOM 3487 N N . SER B 1 85 ? -43.303 4.266 32.164 1.000 56.051 101 SER B N 1
ATOM 3488 C CA . SER B 1 85 ? -41.949 4.012 32.710 1.000 58.769 101 SER B CA 1
ATOM 3489 C C . SER B 1 85 ? -41.990 2.740 33.548 1.000 56.385 101 SER B C 1
ATOM 3490 O O . SER B 1 85 ? -42.979 2.521 34.259 1.000 59.345 101 SER B O 1
ATOM 3493 N N . PHE B 1 86 ? -40.941 1.935 33.450 1.000 53.281 102 PHE B N 1
ATOM 3494 C CA . PHE B 1 86 ? -40.718 0.754 34.311 1.000 51.637 102 PHE B CA 1
ATOM 3495 C C . PHE B 1 86 ? -39.224 0.696 34.624 1.000 51.507 102 PHE B C 1
ATOM 3496 O O . PHE B 1 86 ? -38.402 1.093 33.787 1.000 50.162 102 PHE B O 1
ATOM 3504 N N . SER B 1 87 ? -38.900 0.254 35.830 1.000 53.958 103 SER B N 1
ATOM 3505 C CA . SER B 1 87 ? -37.544 0.309 36.417 1.000 55.927 103 SER B CA 1
ATOM 3506 C C . SER B 1 87 ? -37.069 -1.123 36.667 1.000 54.468 103 SER B C 1
ATOM 3507 O O . SER B 1 87 ? -37.898 -1.941 37.083 1.000 60.786 103 SER B O 1
ATOM 3510 N N . VAL B 1 88 ? -35.804 -1.434 36.384 1.000 53.634 104 VAL B N 1
ATOM 3511 C CA . VAL B 1 88 ? -35.191 -2.763 36.693 1.000 54.602 104 VAL B CA 1
ATOM 3512 C C . VAL B 1 88 ? -33.962 -2.517 37.563 1.000 50.990 104 VAL B C 1
ATOM 3513 O O . VAL B 1 88 ? -33.233 -1.571 37.292 1.000 56.614 104 VAL B O 1
ATOM 3517 N N . ASN B 1 89 ? -33.775 -3.330 38.592 1.000 53.323 105 ASN B N 1
ATOM 3518 C CA . ASN B 1 89 ? -32.598 -3.316 39.493 1.000 54.402 105 ASN B CA 1
ATOM 3519 C C . ASN B 1 89 ? -31.424 -3.978 38.760 1.000 53.052 105 ASN B C 1
ATOM 3520 O O . ASN B 1 89 ? -31.612 -5.093 38.205 1.000 50.067 105 ASN B O 1
ATOM 3525 N N . ILE B 1 90 ? -30.270 -3.322 38.733 1.000 51.313 106 ILE B N 1
ATOM 3526 C CA . ILE B 1 90 ? -29.003 -3.933 38.224 1.000 51.357 106 ILE B CA 1
ATOM 3527 C C . ILE B 1 90 ? -28.052 -4.067 39.415 1.000 54.423 106 ILE B C 1
ATOM 3528 O O . ILE B 1 90 ? -27.761 -3.026 40.061 1.000 58.705 106 ILE B O 1
ATOM 3533 N N . LYS B 1 91 ? -27.631 -5.293 39.709 1.000 55.640 107 LYS B N 1
ATOM 3534 C CA . LYS B 1 91 ? -26.537 -5.571 40.668 1.000 62.884 107 LYS B CA 1
ATOM 3535 C C . LYS B 1 91 ? -25.318 -6.004 39.849 1.000 60.379 107 LYS B C 1
ATOM 3536 O O . LYS B 1 91 ? -25.282 -7.181 39.428 1.000 68.095 107 LYS B O 1
ATOM 3542 N N . LEU B 1 92 ? -24.371 -5.091 39.609 1.000 53.516 108 LEU B N 1
ATOM 3543 C CA . LEU B 1 92 ? -23.110 -5.405 38.883 1.000 49.508 108 LEU B CA 1
ATOM 3544 C C . LEU B 1 92 ? -22.366 -6.509 39.639 1.000 47.416 108 LEU B C 1
ATOM 3545 O O . LEU B 1 92 ? -22.526 -6.645 40.841 1.000 44.691 108 LEU B O 1
ATOM 3550 N N . PRO B 1 93 ? -21.550 -7.350 38.965 1.000 50.585 109 PRO B N 1
ATOM 3551 C CA . PRO B 1 93 ? -20.825 -8.450 39.610 1.000 52.655 109 PRO B CA 1
ATOM 3552 C C . PRO B 1 93 ? -19.565 -7.917 40.300 1.000 55.054 109 PRO B C 1
ATOM 3553 O O . PRO B 1 93 ? -19.405 -6.720 40.312 1.000 60.942 109 PRO B O 1
ATOM 3557 N N . SER B 1 94 ? -18.700 -8.793 40.815 1.000 61.264 110 SER B N 1
ATOM 3558 C CA . SER B 1 94 ? -17.478 -8.414 41.572 1.000 62.640 110 SER B CA 1
ATOM 3559 C C . SER B 1 94 ? -16.224 -9.059 40.959 1.000 66.942 110 SER B C 1
ATOM 3560 O O . SER B 1 94 ? -15.253 -9.285 41.704 1.000 75.753 110 SER B O 1
ATOM 3563 N N . SER B 1 95 ? -16.225 -9.311 39.648 1.000 65.108 111 SER B N 1
ATOM 3564 C CA . SER B 1 95 ? -15.118 -9.994 38.930 1.000 68.943 111 SER B CA 1
ATOM 3565 C C . SER B 1 95 ? -15.250 -9.767 37.421 1.000 74.668 111 SER B C 1
ATOM 3566 O O . SER B 1 95 ? -16.394 -9.812 36.912 1.000 78.006 111 SER B O 1
ATOM 3569 N N . GLY B 1 96 ? -14.117 -9.556 36.737 1.000 77.799 112 GLY B N 1
ATOM 3570 C CA . GLY B 1 96 ? -14.053 -9.183 35.309 1.000 76.014 112 GLY B CA 1
ATOM 3571 C C . GLY B 1 96 ? -14.249 -7.689 35.127 1.000 68.715 112 GLY B C 1
ATOM 3572 O O . GLY B 1 96 ? -14.346 -6.996 36.162 1.000 64.802 112 GLY B O 1
ATOM 3573 N N . ALA B 1 97 ? -14.311 -7.213 33.879 1.000 68.226 113 ALA B N 1
ATOM 3574 C CA . ALA B 1 97 ? -14.362 -5.768 33.538 1.000 72.923 113 ALA B CA 1
ATOM 3575 C C . ALA B 1 97 ? -15.610 -5.442 32.713 1.000 64.113 113 ALA B C 1
ATOM 3576 O O . ALA B 1 97 ? -15.991 -6.262 31.855 1.000 62.146 113 ALA B O 1
ATOM 3578 N N . ALA B 1 98 ? -16.188 -4.264 32.950 1.000 56.651 114 ALA B N 1
ATOM 3579 C CA . ALA B 1 98 ? -17.266 -3.669 32.127 1.000 56.546 114 ALA B CA 1
ATOM 3580 C C . ALA B 1 98 ? -16.839 -3.631 30.659 1.000 53.282 114 ALA B C 1
ATOM 3581 O O . ALA B 1 98 ? -15.654 -3.653 30.359 1.000 47.536 114 ALA B O 1
ATOM 3583 N N . PRO B 1 99 ? -17.791 -3.580 29.696 1.000 53.324 115 PRO B N 1
ATOM 3584 C CA . PRO B 1 99 ? -19.207 -3.799 29.983 1.000 52.323 115 PRO B CA 1
ATOM 3585 C C . PRO B 1 99 ? -19.403 -5.286 30.313 1.000 58.616 115 PRO B C 1
ATOM 3586 O O . PRO B 1 99 ? -18.715 -6.107 29.718 1.000 66.972 115 PRO B O 1
ATOM 3590 N N . TYR B 1 100 ? -20.288 -5.578 31.277 1.000 63.825 116 TYR B N 1
ATOM 3591 C CA . TYR B 1 100 ? -20.451 -6.896 31.947 1.000 59.234 116 TYR B CA 1
ATOM 3592 C C . TYR B 1 100 ? -21.490 -7.752 31.230 1.000 59.593 116 TYR B C 1
ATOM 3593 O O . TYR B 1 100 ? -22.446 -7.222 30.662 1.000 55.867 116 TYR B O 1
ATOM 3602 N N . PRO B 1 101 ? -21.346 -9.099 31.257 1.000 61.639 117 PRO B N 1
ATOM 3603 C CA . PRO B 1 101 ? -22.442 -9.986 30.879 1.000 60.635 117 PRO B CA 1
ATOM 3604 C C . PRO B 1 101 ? -23.473 -9.993 32.018 1.000 64.252 117 PRO B C 1
ATOM 3605 O O . PRO B 1 101 ? -23.066 -9.889 33.166 1.000 57.970 117 PRO B O 1
ATOM 3609 N N . ALA B 1 102 ? -24.763 -10.094 31.676 1.000 64.225 118 ALA B N 1
ATOM 3610 C CA . ALA B 1 102 ? -25.894 -10.042 32.628 1.000 61.669 118 ALA B CA 1
ATOM 3611 C C . ALA B 1 102 ? -26.833 -11.228 32.413 1.000 63.187 118 ALA B C 1
ATOM 3612 O O . ALA B 1 102 ? -26.754 -11.887 31.353 1.000 59.937 118 ALA B O 1
ATOM 3614 N N . ILE B 1 103 ? -27.685 -11.467 33.414 1.000 67.575 119 ILE B N 1
ATOM 3615 C CA . ILE B 1 103 ? -28.881 -12.356 33.345 1.000 59.826 119 ILE B CA 1
ATOM 3616 C C . ILE B 1 103 ? -30.089 -11.574 33.876 1.000 56.430 119 ILE B C 1
ATOM 3617 O O . ILE B 1 103 ? -30.026 -11.129 35.051 1.000 50.034 119 ILE B O 1
ATOM 3622 N N . ILE B 1 104 ? -31.113 -11.378 33.032 1.000 50.838 120 ILE B N 1
ATOM 3623 C CA . ILE B 1 104 ? -32.445 -10.852 33.449 1.000 45.765 120 ILE B CA 1
ATOM 3624 C C . ILE B 1 104 ? -33.165 -11.999 34.157 1.000 49.048 120 ILE B C 1
ATOM 3625 O O . ILE B 1 104 ? -33.329 -13.059 33.535 1.000 49.387 120 ILE B O 1
ATOM 3630 N N . ALA B 1 105 ? -33.558 -11.794 35.413 1.000 52.359 121 ALA B N 1
ATOM 3631 C CA . ALA B 1 105 ? -34.365 -12.751 36.201 1.000 54.110 121 ALA B CA 1
ATOM 3632 C C . ALA B 1 105 ? -35.831 -12.306 36.190 1.000 50.479 121 ALA B C 1
ATOM 3633 O O . ALA B 1 105 ? -36.091 -11.140 36.551 1.000 46.141 121 ALA B O 1
ATOM 3635 N N . TYR B 1 106 ? -36.740 -13.181 35.753 1.000 45.750 122 TYR B N 1
ATOM 3636 C CA . TYR B 1 106 ? -38.204 -12.969 35.910 1.000 49.432 122 TYR B CA 1
ATOM 3637 C C . TYR B 1 106 ? -38.519 -13.108 37.400 1.000 51.669 122 TYR B C 1
ATOM 3638 O O . TYR B 1 106 ? -38.478 -14.249 37.918 1.000 50.074 122 TYR B O 1
ATOM 3647 N N . GLY B 1 107 ? -38.727 -11.971 38.077 1.000 53.283 123 GLY B N 1
ATOM 3648 C CA . GLY B 1 107 ? -38.923 -11.882 39.537 1.000 51.978 123 GLY B CA 1
ATOM 3649 C C . GLY B 1 107 ? -37.627 -12.124 40.299 1.000 50.206 123 GLY B C 1
ATOM 3650 O O . GLY B 1 107 ? -37.223 -11.227 41.050 1.000 50.992 123 GLY B O 1
ATOM 3651 N N . SER B 1 108 ? -37.022 -13.305 40.139 1.000 48.242 124 SER B N 1
ATOM 3652 C CA . SER B 1 108 ? -35.804 -13.747 40.860 1.000 50.366 124 SER B CA 1
ATOM 3653 C C . SER B 1 108 ? -35.211 -14.987 40.176 1.000 54.689 124 SER B C 1
ATOM 3654 O O . SER B 1 108 ? -35.961 -15.761 39.544 1.000 52.783 124 SER B O 1
ATOM 3657 N N . ALA B 1 109 ? -33.899 -15.158 40.298 1.000 57.696 125 ALA B N 1
ATOM 3658 C CA . ALA B 1 109 ? -33.189 -16.382 39.875 1.000 60.731 125 ALA B CA 1
ATOM 3659 C C . ALA B 1 109 ? -33.379 -17.410 40.981 1.000 63.732 125 ALA B C 1
ATOM 3660 O O . ALA B 1 109 ? -33.505 -16.985 42.135 1.000 71.577 125 ALA B O 1
ATOM 3662 N N . SER B 1 110 ? -33.435 -18.692 40.629 1.000 64.351 126 SER B N 1
ATOM 3663 C CA . SER B 1 110 ? -33.219 -19.841 41.550 1.000 64.483 126 SER B CA 1
ATOM 3664 C C . SER B 1 110 ? -32.074 -20.708 41.015 1.000 64.546 126 SER B C 1
ATOM 3665 O O . SER B 1 110 ? -31.926 -21.863 41.464 1.000 63.285 126 SER B O 1
ATOM 3668 N N . LEU B 1 111 ? -31.315 -20.176 40.057 1.000 67.150 127 LEU B N 1
ATOM 3669 C CA . LEU B 1 111 ? -30.009 -20.726 39.612 1.000 70.512 127 LEU B CA 1
ATOM 3670 C C . LEU B 1 111 ? -28.918 -19.971 40.355 1.000 71.995 127 LEU B C 1
ATOM 3671 O O . LEU B 1 111 ? -29.080 -18.793 40.684 1.000 81.688 127 LEU B O 1
ATOM 3676 N N . PRO B 1 112 ? -27.778 -20.621 40.645 1.000 70.218 128 PRO B N 1
ATOM 3677 C CA . PRO B 1 112 ? -26.579 -19.892 41.066 1.000 73.934 128 PRO B CA 1
ATOM 3678 C C . PRO B 1 112 ? -25.976 -19.112 39.884 1.000 72.442 128 PRO B C 1
ATOM 3679 O O . PRO B 1 112 ? -25.442 -19.736 38.964 1.000 71.679 128 PRO B O 1
ATOM 3683 N N . ILE B 1 113 ? -26.113 -17.779 39.914 1.000 72.343 129 ILE B N 1
ATOM 3684 C CA . ILE B 1 113 ? -25.472 -16.820 38.959 1.000 70.952 129 ILE B CA 1
ATOM 3685 C C . ILE B 1 113 ? -24.056 -16.541 39.454 1.000 73.227 129 ILE B C 1
ATOM 3686 O O . ILE B 1 113 ? -23.901 -16.040 40.563 1.000 75.123 129 ILE B O 1
ATOM 3691 N N . PRO B 1 114 ? -22.986 -16.853 38.676 1.000 75.047 130 PRO B N 1
ATOM 3692 C CA . PRO B 1 114 ? -21.611 -16.601 39.110 1.000 74.061 130 PRO B CA 1
ATOM 3693 C C . PRO B 1 114 ? -21.353 -15.118 39.436 1.000 81.226 130 PRO B C 1
ATOM 3694 O O . PRO B 1 114 ? -22.191 -14.264 39.109 1.000 80.035 130 PRO B O 1
ATOM 3698 N N . ASN B 1 115 ? -20.210 -14.844 40.079 1.000 76.167 131 ASN B N 1
ATOM 3699 C CA . ASN B 1 115 ? -19.793 -13.479 40.503 1.000 71.452 131 ASN B CA 1
ATOM 3700 C C . ASN B 1 115 ? -19.199 -12.720 39.306 1.000 66.831 131 ASN B C 1
ATOM 3701 O O . ASN B 1 115 ? -18.781 -11.567 39.517 1.000 75.487 131 ASN B O 1
ATOM 3706 N N . THR B 1 116 ? -19.163 -13.342 38.116 1.000 62.227 132 THR B N 1
ATOM 3707 C CA . THR B 1 116 ? -18.648 -12.770 36.841 1.000 62.875 132 THR B CA 1
ATOM 3708 C C . THR B 1 116 ? -19.797 -12.186 36.007 1.000 54.942 132 THR B C 1
ATOM 3709 O O . THR B 1 116 ? -19.496 -11.504 35.014 1.000 60.635 132 THR B O 1
ATOM 3713 N N . VAL B 1 117 ? -21.049 -12.417 36.402 1.000 46.927 133 VAL B N 1
ATOM 3714 C CA . VAL B 1 117 ? -22.265 -12.073 35.607 1.000 47.272 133 VAL B CA 1
ATOM 3715 C C . VAL B 1 117 ? -23.210 -11.220 36.462 1.000 47.336 133 VAL B C 1
ATOM 3716 O O . VAL B 1 117 ? -23.515 -11.621 37.599 1.000 52.009 133 VAL B O 1
ATOM 3720 N N . ALA B 1 118 ? -23.688 -10.105 35.917 1.000 47.766 134 ALA B N 1
ATOM 3721 C CA . ALA B 1 118 ? -24.608 -9.170 36.605 1.000 51.171 134 ALA B CA 1
ATOM 3722 C C . ALA B 1 118 ? -25.981 -9.823 36.742 1.000 49.910 134 ALA B C 1
ATOM 3723 O O . ALA B 1 118 ? -26.303 -10.713 35.936 1.000 56.660 134 ALA B O 1
ATOM 3725 N N . THR B 1 119 ? -26.759 -9.359 37.714 1.000 45.622 135 THR B N 1
ATOM 3726 C CA . THR B 1 119 ? -28.149 -9.789 37.985 1.000 44.852 135 THR B CA 1
ATOM 3727 C C . THR B 1 119 ? -29.098 -8.620 37.715 1.000 42.477 135 THR B C 1
ATOM 3728 O O . THR B 1 119 ? -29.177 -7.728 38.555 1.000 44.800 135 THR B O 1
ATOM 3732 N N . ILE B 1 120 ? -29.765 -8.605 36.567 1.000 43.916 136 ILE B N 1
ATOM 3733 C CA . ILE B 1 120 ? -30.887 -7.655 36.306 1.000 48.953 136 ILE B CA 1
ATOM 3734 C C . ILE B 1 120 ? -32.159 -8.304 36.858 1.000 50.378 136 ILE B C 1
ATOM 3735 O O . ILE B 1 120 ? -32.502 -9.402 36.409 1.000 59.810 136 ILE B O 1
ATOM 3740 N N . THR B 1 121 ? -32.806 -7.653 37.823 1.000 48.679 137 THR B N 1
ATOM 3741 C CA . THR B 1 121 ? -34.075 -8.111 38.456 1.000 45.759 137 THR B CA 1
ATOM 3742 C C . THR B 1 121 ? -35.275 -7.435 37.772 1.000 41.895 137 THR B C 1
ATOM 3743 O O . THR B 1 121 ? -35.496 -6.251 38.021 1.000 40.049 137 THR B O 1
ATOM 3747 N N . TYR B 1 122 ? -35.993 -8.173 36.928 1.000 40.111 138 TYR B N 1
ATOM 3748 C CA . TYR B 1 122 ? -37.142 -7.679 36.121 1.000 40.064 138 TYR B CA 1
ATOM 3749 C C . TYR B 1 122 ? -38.435 -7.990 36.882 1.000 42.982 138 TYR B C 1
ATOM 3750 O O . TYR B 1 122 ? -38.618 -9.149 37.293 1.000 51.734 138 TYR B O 1
ATOM 3759 N N . GLN B 1 123 ? -39.276 -6.976 37.091 1.000 43.508 139 GLN B N 1
ATOM 3760 C CA . GLN B 1 123 ? -40.627 -7.133 37.687 1.000 44.097 139 GLN B CA 1
ATOM 3761 C C . GLN B 1 123 ? -41.620 -7.433 36.542 1.000 44.337 139 GLN B C 1
ATOM 3762 O O . GLN B 1 123 ? -42.294 -6.508 36.029 1.000 33.664 139 GLN B O 1
ATOM 3768 N N . ASN B 1 124 ? -41.666 -8.707 36.151 1.000 46.351 140 ASN B N 1
ATOM 3769 C CA . ASN B 1 124 ? -42.430 -9.213 34.977 1.000 50.287 140 ASN B CA 1
ATOM 3770 C C . ASN B 1 124 ? -43.938 -9.211 35.252 1.000 49.161 140 ASN B C 1
ATOM 3771 O O . ASN B 1 124 ? -44.698 -8.952 34.300 1.000 51.970 140 ASN B O 1
ATOM 3776 N N . PHE B 1 125 ? -44.367 -9.494 36.484 1.000 47.901 141 PHE B N 1
ATOM 3777 C CA . PHE B 1 125 ? -45.806 -9.476 36.867 1.000 49.572 141 PHE B CA 1
ATOM 3778 C C . PHE B 1 125 ? -46.246 -8.020 37.065 1.000 50.087 141 PHE B C 1
ATOM 3779 O O . PHE B 1 125 ? -47.442 -7.734 36.909 1.000 55.527 141 PHE B O 1
ATOM 3787 N N . GLU B 1 126 ? -45.290 -7.128 37.349 1.000 51.269 142 GLU B N 1
ATOM 3788 C CA . GLU B 1 126 ? -45.491 -5.658 37.407 1.000 51.720 142 GLU B CA 1
ATOM 3789 C C . GLU B 1 126 ? -45.770 -5.145 35.979 1.000 51.755 142 GLU B C 1
ATOM 3790 O O . GLU B 1 126 ? -46.625 -4.242 35.811 1.000 44.328 142 GLU B O 1
ATOM 3796 N N . MET B 1 127 ? -45.061 -5.698 34.988 1.000 56.258 143 MET B N 1
ATOM 3797 C CA . MET B 1 127 ? -45.181 -5.325 33.551 1.000 57.249 143 MET B CA 1
ATOM 3798 C C . MET B 1 127 ? -46.547 -5.774 33.027 1.000 59.634 143 MET B C 1
ATOM 3799 O O . MET B 1 127 ? -47.244 -4.951 32.408 1.000 57.175 143 MET B O 1
ATOM 3804 N N . ALA B 1 128 ? -46.880 -7.053 33.240 1.000 64.927 144 ALA B N 1
ATOM 3805 C CA . ALA B 1 128 ? -48.198 -7.664 32.932 1.000 63.730 144 ALA B CA 1
ATOM 3806 C C . ALA B 1 128 ? -48.494 -8.760 33.962 1.000 61.832 144 ALA B C 1
ATOM 3807 O O . ALA B 1 128 ? -47.680 -9.696 34.077 1.000 65.933 144 ALA B O 1
ATOM 3809 N N . ALA B 1 129 ? -49.627 -8.641 34.659 1.000 57.731 145 ALA B N 1
ATOM 3810 C CA . ALA B 1 129 ? -49.967 -9.384 35.893 1.000 56.908 145 ALA B CA 1
ATOM 3811 C C . ALA B 1 129 ? -50.133 -10.892 35.619 1.000 53.487 145 ALA B C 1
ATOM 3812 O O . ALA B 1 129 ? -50.544 -11.284 34.495 1.000 44.867 145 ALA B O 1
ATOM 3814 N N . ASP B 1 130 ? -49.833 -11.678 36.661 1.000 51.840 146 ASP B N 1
ATOM 3815 C CA . ASP B 1 130 ? -49.977 -13.153 36.750 1.000 50.400 146 ASP B CA 1
ATOM 3816 C C . ASP B 1 130 ? -51.431 -13.536 36.460 1.000 48.248 146 ASP B C 1
ATOM 3817 O O . ASP B 1 130 ? -51.644 -14.278 35.481 1.000 49.030 146 ASP B O 1
ATOM 3822 N N . ASN B 1 131 ? -52.381 -13.077 37.288 1.000 48.559 147 ASN B N 1
ATOM 3823 C CA . ASN B 1 131 ? -53.824 -13.401 37.135 1.000 49.740 147 ASN B CA 1
ATOM 3824 C C . ASN B 1 131 ? -54.648 -12.108 37.158 1.000 54.855 147 ASN B C 1
ATOM 3825 O O . ASN B 1 131 ? -55.408 -11.893 38.129 1.000 59.140 147 ASN B O 1
ATOM 3830 N N . GLY B 1 132 ? -54.512 -11.302 36.103 1.000 55.658 148 GLY B N 1
ATOM 3831 C CA . GLY B 1 132 ? -55.370 -10.136 35.832 1.000 50.798 148 GLY B CA 1
ATOM 3832 C C . GLY B 1 132 ? -55.343 -9.811 34.359 1.000 47.062 148 GLY B C 1
ATOM 3833 O O . GLY B 1 132 ? -54.273 -9.383 33.866 1.000 42.092 148 GLY B O 1
ATOM 3834 N N . ARG B 1 133 ? -56.450 -10.090 33.667 1.000 45.510 149 ARG B N 1
ATOM 3835 C CA . ARG B 1 133 ? -56.608 -9.769 32.224 1.000 45.035 149 ARG B CA 1
ATOM 3836 C C . ARG B 1 133 ? -56.425 -8.255 32.078 1.000 43.514 149 ARG B C 1
ATOM 3837 O O . ARG B 1 133 ? -57.129 -7.506 32.801 1.000 39.074 149 ARG B O 1
ATOM 3845 N N . GLY B 1 134 ? -55.457 -7.834 31.258 1.000 43.147 150 GLY B N 1
ATOM 3846 C CA . GLY B 1 134 ? -55.241 -6.417 30.873 1.000 48.992 150 GLY B CA 1
ATOM 3847 C C . GLY B 1 134 ? -54.686 -5.542 31.995 1.000 47.223 150 GLY B C 1
ATOM 3848 O O . GLY B 1 134 ? -54.921 -4.324 31.946 1.000 46.204 150 GLY B O 1
ATOM 3849 N N . LYS B 1 135 ? -53.956 -6.123 32.950 1.000 51.925 151 LYS B N 1
ATOM 3850 C CA . LYS B 1 135 ? -53.371 -5.409 34.118 1.000 56.975 151 LYS B CA 1
ATOM 3851 C C . LYS B 1 135 ? -51.848 -5.447 34.007 1.000 61.325 151 LYS B C 1
ATOM 3852 O O . LYS B 1 135 ? -51.299 -6.547 33.797 1.000 71.250 151 LYS B O 1
ATOM 3858 N N . GLY B 1 136 ? -51.196 -4.295 34.189 1.000 59.987 152 GLY B N 1
ATOM 3859 C CA . GLY B 1 136 ? -49.729 -4.129 34.163 1.000 53.556 152 GLY B CA 1
ATOM 3860 C C . GLY B 1 136 ? -49.329 -2.910 33.350 1.000 52.495 152 GLY B C 1
ATOM 3861 O O . GLY B 1 136 ? -50.199 -2.334 32.646 1.000 56.098 152 GLY B O 1
ATOM 3862 N N . LYS B 1 137 ? -48.063 -2.509 33.459 1.000 50.674 153 LYS B N 1
ATOM 3863 C CA . LYS B 1 137 ? -47.489 -1.334 32.749 1.000 50.355 153 LYS B CA 1
ATOM 3864 C C . LYS B 1 137 ? -47.765 -1.474 31.252 1.000 45.897 153 LYS B C 1
ATOM 3865 O O . LYS B 1 137 ? -48.269 -0.517 30.656 1.000 45.906 153 LYS B O 1
ATOM 3871 N N . PHE B 1 138 ? -47.457 -2.637 30.681 1.000 43.653 154 PHE B N 1
ATOM 3872 C CA . PHE B 1 138 ? -47.678 -2.957 29.253 1.000 42.249 154 PHE B CA 1
ATOM 3873 C C . PHE B 1 138 ? -49.064 -2.463 28.797 1.000 42.472 154 PHE B C 1
ATOM 3874 O O . PHE B 1 138 ? -49.185 -1.866 27.708 1.000 37.877 154 PHE B O 1
ATOM 3882 N N . TYR B 1 139 ? -50.099 -2.738 29.587 1.000 45.184 155 TYR B N 1
ATOM 3883 C CA . TYR B 1 139 ? -51.516 -2.466 29.222 1.000 49.839 155 TYR B CA 1
ATOM 3884 C C . TYR B 1 139 ? -51.865 -1.004 29.540 1.000 49.546 155 TYR B C 1
ATOM 3885 O O . TYR B 1 139 ? -52.715 -0.451 28.834 1.000 48.262 155 TYR B O 1
ATOM 3894 N N . GLU B 1 140 ? -51.241 -0.398 30.553 1.000 49.266 156 GLU B N 1
ATOM 3895 C CA . GLU B 1 140 ? -51.335 1.067 30.817 1.000 48.482 156 GLU B CA 1
ATOM 3896 C C . GLU B 1 140 ? -50.853 1.798 29.561 1.000 50.039 156 GLU B C 1
ATOM 3897 O O . GLU B 1 140 ? -51.488 2.788 29.177 1.000 58.876 156 GLU B O 1
ATOM 3903 N N . PHE B 1 141 ? -49.798 1.286 28.926 1.000 50.829 157 PHE B N 1
ATOM 3904 C CA . PHE B 1 141 ? -49.133 1.879 27.734 1.000 54.031 157 PHE B CA 1
ATOM 3905 C C . PHE B 1 141 ? -49.954 1.600 26.467 1.000 57.048 157 PHE B C 1
ATOM 3906 O O . PHE B 1 141 ? -50.286 2.558 25.747 1.000 55.014 157 PHE B O 1
ATOM 3914 N N . TYR B 1 142 ? -50.256 0.322 26.194 1.000 59.711 158 TYR B N 1
ATOM 3915 C CA . TYR B 1 142 ? -50.822 -0.165 24.902 1.000 52.611 158 TYR B CA 1
ATOM 3916 C C . TYR B 1 142 ? -52.362 -0.177 24.910 1.000 49.040 158 TYR B C 1
ATOM 3917 O O . TYR B 1 142 ? -52.956 -0.160 23.833 1.000 44.301 158 TYR B O 1
ATOM 3926 N N . GLY B 1 143 ? -52.981 -0.213 26.095 1.000 53.097 159 GLY B N 1
ATOM 3927 C CA . GLY B 1 143 ? -54.434 -0.391 26.282 1.000 53.562 159 GLY B CA 1
ATOM 3928 C C . GLY B 1 143 ? -54.739 -1.730 26.939 1.000 60.244 159 GLY B C 1
ATOM 3929 O O . GLY B 1 143 ? -54.035 -2.717 26.643 1.000 70.387 159 GLY B O 1
ATOM 3930 N N . SER B 1 144 ? -55.738 -1.781 27.823 1.000 64.618 160 SER B N 1
ATOM 3931 C CA . SER B 1 144 ? -56.227 -3.015 28.496 1.000 62.677 160 SER B CA 1
ATOM 3932 C C . SER B 1 144 ? -56.827 -3.972 27.449 1.000 64.244 160 SER B C 1
ATOM 3933 O O . SER B 1 144 ? -56.766 -5.191 27.662 1.000 60.022 160 SER B O 1
ATOM 3936 N N . ASN B 1 145 ? -57.365 -3.430 26.347 1.000 60.698 161 ASN B N 1
ATOM 3937 C CA . ASN B 1 145 ? -57.995 -4.202 25.250 1.000 62.682 161 ASN B CA 1
ATOM 3938 C C . ASN B 1 145 ? -56.943 -4.763 24.289 1.000 63.136 161 ASN B C 1
ATOM 3939 O O . ASN B 1 145 ? -57.337 -5.516 23.377 1.000 72.659 161 ASN B O 1
ATOM 3944 N N . HIS B 1 146 ? -55.664 -4.451 24.475 1.000 55.104 162 HIS B N 1
ATOM 3945 C CA . HIS B 1 146 ? -54.560 -5.052 23.680 1.000 53.518 162 HIS B CA 1
ATOM 3946 C C . HIS B 1 146 ? -54.566 -6.572 23.899 1.000 52.267 162 HIS B C 1
ATOM 3947 O O . HIS B 1 146 ? -54.638 -7.017 25.072 1.000 51.429 162 HIS B O 1
ATOM 3954 N N . ASN B 1 147 ? -54.486 -7.336 22.804 1.000 52.820 163 ASN B N 1
ATOM 3955 C CA . ASN B 1 147 ? -54.808 -8.788 22.781 1.000 54.397 163 ASN B CA 1
ATOM 3956 C C . ASN B 1 147 ? -53.640 -9.610 23.357 1.000 44.763 163 ASN B C 1
ATOM 3957 O O . ASN B 1 147 ? -53.814 -10.820 23.527 1.000 44.632 163 ASN B O 1
ATOM 3962 N N . ALA B 1 148 ? -52.499 -8.989 23.642 1.000 38.532 164 ALA B N 1
ATOM 3963 C CA . ALA B 1 148 ? -51.323 -9.684 24.206 1.000 39.549 164 ALA B CA 1
ATOM 3964 C C . ALA B 1 148 ? -51.698 -10.328 25.559 1.000 37.860 164 ALA B C 1
ATOM 3965 O O . ALA B 1 148 ? -52.462 -9.723 26.352 1.000 32.500 164 ALA B O 1
ATOM 3967 N N . GLY B 1 149 ? -51.195 -11.538 25.785 1.000 36.094 165 GLY B N 1
ATOM 3968 C CA . GLY B 1 149 ? -51.219 -12.216 27.099 1.000 38.003 165 GLY B CA 1
ATOM 3969 C C . GLY B 1 149 ? -50.050 -11.738 27.955 1.000 34.016 165 GLY B C 1
ATOM 3970 O O . GLY B 1 149 ? -49.074 -11.224 27.404 1.000 30.256 165 GLY B O 1
ATOM 3971 N N . GLY B 1 150 ? -50.131 -11.941 29.262 1.000 38.890 166 GLY B N 1
ATOM 3972 C CA . GLY B 1 150 ? -49.127 -11.477 30.241 1.000 45.256 166 GLY B CA 1
ATOM 3973 C C . GLY B 1 150 ?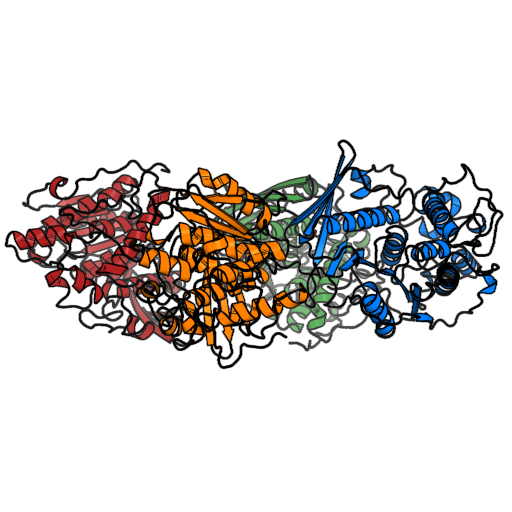 -47.745 -12.100 30.041 1.000 46.130 166 GLY B C 1
ATOM 3974 O O . GLY B 1 150 ? -46.771 -11.587 30.657 1.000 49.579 166 GLY B O 1
ATOM 3975 N N . MET B 1 151 ? -47.635 -13.167 29.242 1.000 41.400 167 MET B N 1
ATOM 3976 C CA . MET B 1 151 ? -46.346 -13.863 29.009 1.000 40.540 167 MET B CA 1
ATOM 3977 C C . MET B 1 151 ? -45.601 -13.156 27.880 1.000 40.955 167 MET B C 1
ATOM 3978 O O . MET B 1 151 ? -44.368 -12.945 28.019 1.000 37.207 167 MET B O 1
ATOM 3983 N N . ILE B 1 152 ? -46.321 -12.800 26.812 1.000 44.209 168 ILE B N 1
ATOM 3984 C CA . ILE B 1 152 ? -45.739 -12.140 25.604 1.000 44.398 168 ILE B CA 1
ATOM 3985 C C . ILE B 1 152 ? -45.541 -10.644 25.885 1.000 46.305 168 ILE B C 1
ATOM 3986 O O . ILE B 1 152 ? -44.613 -10.055 25.296 1.000 46.482 168 ILE B O 1
ATOM 3991 N N . ALA B 1 153 ? -46.352 -10.056 26.771 1.000 47.567 169 ALA B N 1
ATOM 3992 C CA . ALA B 1 153 ? -46.208 -8.656 27.227 1.000 47.696 169 ALA B CA 1
ATOM 3993 C C . ALA B 1 153 ? -44.961 -8.521 28.105 1.000 51.140 169 ALA B C 1
ATOM 3994 O O . ALA B 1 153 ? -44.276 -7.487 27.998 1.000 62.228 169 ALA B O 1
ATOM 3996 N N . ALA B 1 154 ? -44.678 -9.512 28.953 1.000 48.070 170 ALA B N 1
ATOM 3997 C CA . ALA B 1 154 ? -43.444 -9.554 29.770 1.000 48.548 170 ALA B CA 1
ATOM 3998 C C . ALA B 1 154 ? -42.237 -9.642 28.831 1.000 48.575 170 ALA B C 1
ATOM 3999 O O . ALA B 1 154 ? -41.249 -8.925 29.083 1.000 54.610 170 ALA B O 1
ATOM 4001 N N . ALA B 1 155 ? -42.323 -10.481 27.788 1.000 44.263 171 ALA B N 1
ATOM 4002 C CA . ALA B 1 155 ? -41.238 -10.719 26.805 1.000 45.799 171 ALA B CA 1
ATOM 4003 C C . ALA B 1 155 ? -40.917 -9.413 26.063 1.000 48.570 171 ALA B C 1
ATOM 4004 O O . ALA B 1 155 ? -39.737 -9.174 25.747 1.000 48.278 171 ALA B O 1
ATOM 4006 N N . TRP B 1 156 ? -41.941 -8.601 25.791 1.000 54.170 172 TRP B N 1
ATOM 4007 C CA . TRP B 1 156 ? -41.818 -7.268 25.134 1.000 52.207 172 TRP B CA 1
ATOM 4008 C C . TRP B 1 156 ? -40.983 -6.348 26.027 1.000 45.247 172 TRP B C 1
ATOM 4009 O O . TRP B 1 156 ? -40.153 -5.600 25.500 1.000 40.546 172 TRP B O 1
ATOM 4020 N N . GLY B 1 157 ? -41.204 -6.425 27.332 1.000 47.690 173 GLY B N 1
ATOM 4021 C CA . GLY B 1 157 ? -40.421 -5.681 28.332 1.000 54.385 173 GLY B CA 1
ATOM 4022 C C . GLY B 1 157 ? -38.953 -6.063 28.286 1.000 54.684 173 GLY B C 1
ATOM 4023 O O . GLY B 1 157 ? -38.116 -5.190 28.579 1.000 59.678 173 GLY B O 1
ATOM 4024 N N . VAL B 1 158 ? -38.639 -7.311 27.930 1.000 53.417 174 VAL B N 1
ATOM 4025 C CA . VAL B 1 158 ? -37.228 -7.792 27.851 1.000 53.324 174 VAL B CA 1
ATOM 4026 C C . VAL B 1 158 ? -36.597 -7.204 26.587 1.000 52.293 174 VAL B C 1
ATOM 4027 O O . VAL B 1 158 ? -35.410 -6.850 26.643 1.000 52.580 174 VAL B O 1
ATOM 4031 N N . ASP B 1 159 ? -37.374 -7.053 25.509 1.000 54.116 175 ASP B N 1
ATOM 4032 C CA . ASP B 1 159 ? -36.910 -6.385 24.259 1.000 55.975 175 ASP B CA 1
ATOM 4033 C C . ASP B 1 159 ? -36.549 -4.933 24.626 1.000 53.541 175 ASP B C 1
ATOM 4034 O O . ASP B 1 159 ? -35.451 -4.479 24.238 1.000 51.986 175 ASP B O 1
ATOM 4039 N N . ARG B 1 160 ? -37.410 -4.255 25.397 1.000 45.515 176 ARG B N 1
ATOM 4040 C CA . ARG B 1 160 ? -37.195 -2.851 25.829 1.000 41.246 176 ARG B CA 1
ATOM 4041 C C . ARG B 1 160 ? -36.026 -2.784 26.815 1.000 43.113 176 ARG B C 1
ATOM 4042 O O . ARG B 1 160 ? -35.274 -1.811 26.751 1.000 48.527 176 ARG B O 1
ATOM 4050 N N . ILE B 1 161 ? -35.868 -3.760 27.704 1.000 44.607 177 ILE B N 1
ATOM 4051 C CA . ILE B 1 161 ? -34.722 -3.770 28.663 1.000 44.218 177 ILE B CA 1
ATOM 4052 C C . ILE B 1 161 ? -33.430 -3.699 27.843 1.000 43.768 177 ILE B C 1
ATOM 4053 O O . ILE B 1 161 ? -32.548 -2.909 28.207 1.000 45.058 177 ILE B O 1
ATOM 4058 N N . ILE B 1 162 ? -33.336 -4.473 26.763 1.000 43.767 178 ILE B N 1
ATOM 4059 C CA . ILE B 1 162 ? -32.083 -4.582 25.963 1.000 47.324 178 ILE B CA 1
ATOM 4060 C C . ILE B 1 162 ? -31.915 -3.312 25.112 1.000 49.883 178 ILE B C 1
ATOM 4061 O O . ILE B 1 162 ? -30.789 -2.813 25.059 1.000 50.279 178 ILE B O 1
ATOM 4066 N N . ASP B 1 163 ? -32.983 -2.778 24.511 1.000 50.854 179 ASP B N 1
ATOM 4067 C CA . ASP B 1 163 ? -32.942 -1.453 23.838 1.000 55.493 179 ASP B CA 1
ATOM 4068 C C . ASP B 1 163 ? -32.250 -0.450 24.760 1.000 58.027 179 ASP B C 1
ATOM 4069 O O . ASP B 1 163 ? -31.337 0.249 24.282 1.000 59.801 179 ASP B O 1
ATOM 4074 N N . ALA B 1 164 ? -32.646 -0.430 26.037 1.000 61.169 180 ALA B N 1
ATOM 4075 C CA . ALA B 1 164 ? -32.202 0.538 27.067 1.000 60.157 180 ALA B CA 1
ATOM 4076 C C . ALA B 1 164 ? -30.746 0.282 27.477 1.000 62.493 180 ALA B C 1
ATOM 4077 O O . ALA B 1 164 ? -30.086 1.262 27.866 1.000 77.346 180 ALA B O 1
ATOM 4079 N N . LEU B 1 165 ? -30.269 -0.965 27.424 1.000 60.148 181 LEU B N 1
ATOM 4080 C CA . LEU B 1 165 ? -28.847 -1.308 27.717 1.000 60.999 181 LEU B CA 1
ATOM 4081 C C . LEU B 1 165 ? -27.943 -0.910 26.539 1.000 59.662 181 LEU B C 1
ATOM 4082 O O . LEU B 1 165 ? -26.755 -0.638 26.799 1.000 60.330 181 LEU B O 1
ATOM 4087 N N . GLU B 1 166 ? -28.472 -0.870 25.308 1.000 57.248 182 GLU B N 1
ATOM 4088 C CA . GLU B 1 166 ? -27.745 -0.425 24.079 1.000 56.898 182 GLU B CA 1
ATOM 4089 C C . GLU B 1 166 ? -27.537 1.098 24.128 1.000 56.990 182 GLU B C 1
ATOM 4090 O O . GLU B 1 166 ? -26.541 1.583 23.536 1.000 47.160 182 GLU B O 1
ATOM 4096 N N . MET B 1 167 ? -28.456 1.812 24.796 1.000 56.205 183 MET B N 1
ATOM 4097 C CA . MET B 1 167 ? -28.533 3.295 24.840 1.000 55.464 183 MET B CA 1
ATOM 4098 C C . MET B 1 167 ? -27.720 3.837 26.013 1.000 58.704 183 MET B C 1
ATOM 4099 O O . MET B 1 167 ? -27.362 5.024 25.961 1.000 67.187 183 MET B O 1
ATOM 4104 N N . THR B 1 168 ? -27.489 3.018 27.039 1.000 56.128 184 THR B N 1
ATOM 4105 C CA . THR B 1 168 ? -27.014 3.458 28.374 1.000 52.989 184 THR B CA 1
ATOM 4106 C C . THR B 1 168 ? -25.806 2.620 28.773 1.000 58.774 184 THR B C 1
ATOM 4107 O O . THR B 1 168 ? -25.914 1.703 29.584 1.000 59.490 184 THR B O 1
ATOM 4111 N N . PRO B 1 169 ? -24.611 2.910 28.215 1.000 67.154 185 PRO B N 1
ATOM 4112 C CA . PRO B 1 169 ? -23.395 2.199 28.607 1.000 68.845 185 PRO B CA 1
ATOM 4113 C C . PRO B 1 169 ? -23.136 2.428 30.101 1.000 67.378 185 PRO B C 1
ATOM 4114 O O . PRO B 1 169 ? -22.532 1.576 30.720 1.000 70.049 185 PRO B O 1
ATOM 4118 N N . ALA B 1 170 ? -23.629 3.560 30.620 1.000 70.028 186 ALA B N 1
ATOM 4119 C CA . ALA B 1 170 ? -23.644 3.949 32.050 1.000 67.507 186 ALA B CA 1
ATOM 4120 C C . ALA B 1 170 ? -24.014 2.753 32.941 1.000 65.884 186 ALA B C 1
ATOM 4121 O O . ALA B 1 170 ? -23.413 2.629 34.036 1.000 61.307 186 ALA B O 1
ATOM 4123 N N . ALA B 1 171 ? -24.959 1.907 32.502 1.000 62.848 187 ALA B N 1
ATOM 4124 C CA . ALA B 1 171 ? -25.432 0.717 33.253 1.000 61.784 187 ALA B CA 1
ATOM 4125 C C . ALA B 1 171 ? -24.293 -0.312 33.411 1.000 62.095 187 ALA B C 1
ATOM 4126 O O . ALA B 1 171 ? -24.327 -1.062 34.408 1.000 68.898 187 ALA B O 1
ATOM 4128 N N . LYS B 1 172 ? -23.347 -0.346 32.459 1.000 56.913 188 LYS B N 1
ATOM 4129 C CA . LYS B 1 172 ? -22.086 -1.141 32.476 1.000 58.489 188 LYS B CA 1
ATOM 4130 C C . LYS B 1 172 ? -22.357 -2.569 31.999 1.000 60.824 188 LYS B C 1
ATOM 4131 O O . LYS B 1 172 ? -21.598 -3.474 32.424 1.000 58.670 188 LYS B O 1
ATOM 4137 N N . ILE B 1 173 ? -23.366 -2.762 31.137 1.000 60.225 189 ILE B N 1
ATOM 4138 C CA . ILE B 1 173 ? -23.839 -4.109 30.688 1.000 56.172 189 ILE B CA 1
ATOM 4139 C C . ILE B 1 173 ? -23.652 -4.248 29.173 1.000 56.213 189 ILE B C 1
ATOM 4140 O O . ILE B 1 173 ? -24.193 -3.403 28.443 1.000 57.268 189 ILE B O 1
ATOM 4145 N N . ASP B 1 174 ? -22.946 -5.290 28.720 1.000 52.872 190 ASP B N 1
ATOM 4146 C CA . ASP B 1 174 ? -22.788 -5.626 27.282 1.000 54.125 190 ASP B CA 1
ATOM 4147 C C . ASP B 1 174 ? -24.149 -6.069 26.770 1.000 53.448 190 ASP B C 1
ATOM 4148 O O . ASP B 1 174 ? -24.607 -7.140 27.141 1.000 57.396 190 ASP B O 1
ATOM 4153 N N . PRO B 1 175 ? -24.838 -5.273 25.917 1.000 49.773 191 PRO B N 1
ATOM 4154 C CA . PRO B 1 175 ? -26.146 -5.653 25.382 1.000 48.349 191 PRO B CA 1
ATOM 4155 C C . PRO B 1 175 ? -26.179 -6.970 24.593 1.000 53.198 191 PRO B C 1
ATOM 4156 O O . PRO B 1 175 ? -27.222 -7.569 24.524 1.000 68.742 191 PRO B O 1
ATOM 4160 N N . LYS B 1 176 ? -25.050 -7.396 24.034 1.000 59.827 192 LYS B N 1
ATOM 4161 C CA . LYS B 1 176 ? -24.966 -8.610 23.177 1.000 61.731 192 LYS B CA 1
ATOM 4162 C C . LYS B 1 176 ? -24.885 -9.880 24.033 1.000 54.839 192 LYS B C 1
ATOM 4163 O O . LYS B 1 176 ? -24.912 -10.966 23.439 1.000 50.133 192 LYS B O 1
ATOM 4169 N N . ARG B 1 177 ? -24.776 -9.740 25.358 1.000 55.847 193 ARG B N 1
ATOM 4170 C CA . ARG B 1 177 ? -24.497 -10.854 26.310 1.000 62.648 193 ARG B CA 1
ATOM 4171 C C . ARG B 1 177 ? -25.446 -10.747 27.520 1.000 60.143 193 ARG B C 1
ATOM 4172 O O . ARG B 1 177 ? -24.975 -10.851 28.677 1.000 52.017 193 ARG B O 1
ATOM 4180 N N . VAL B 1 178 ? -26.739 -10.551 27.247 1.000 54.510 194 VAL B N 1
ATOM 4181 C CA . VAL B 1 178 ? -27.806 -10.513 28.281 1.000 55.785 194 VAL B CA 1
ATOM 4182 C C . VAL B 1 178 ? -28.570 -11.839 28.237 1.000 58.118 194 VAL B C 1
ATOM 4183 O O . VAL B 1 178 ? -29.249 -12.113 27.229 1.000 55.002 194 VAL B O 1
ATOM 4187 N N . GLY B 1 179 ? -28.441 -12.635 29.300 1.000 60.953 195 GLY B N 1
ATOM 4188 C CA . GLY B 1 179 ? -29.204 -13.880 29.492 1.000 56.555 195 GLY B CA 1
ATOM 4189 C C . GLY B 1 179 ? -30.558 -13.620 30.135 1.000 54.402 195 GLY B C 1
ATOM 4190 O O . GLY B 1 179 ? -30.881 -12.430 30.417 1.000 52.095 195 GLY B O 1
ATOM 4191 N N . VAL B 1 180 ? -31.325 -14.690 30.358 1.000 47.309 196 VAL B N 1
ATOM 4192 C CA . VAL B 1 180 ? -32.671 -14.636 30.994 1.000 50.663 196 VAL B CA 1
ATOM 4193 C C . VAL B 1 180 ? -32.953 -15.991 31.651 1.000 49.423 196 VAL B C 1
ATOM 4194 O O . VAL B 1 180 ? -32.524 -17.024 31.105 1.000 46.732 196 VAL B O 1
ATOM 4198 N N . THR B 1 181 ? -33.614 -15.961 32.810 1.000 48.461 197 THR B N 1
ATOM 4199 C CA . THR B 1 181 ? -33.941 -17.142 33.641 1.000 52.474 197 THR B CA 1
ATOM 4200 C C . THR B 1 181 ? -35.132 -16.835 34.543 1.000 53.369 197 THR B C 1
ATOM 4201 O O . THR B 1 181 ? -35.413 -15.652 34.820 1.000 48.887 197 THR B O 1
ATOM 4205 N N . GLY B 1 182 ? -35.770 -17.910 35.001 1.000 53.906 198 GLY B N 1
ATOM 4206 C CA . GLY B 1 182 ? -36.896 -17.902 35.945 1.000 52.291 198 GLY B CA 1
ATOM 4207 C C . GLY B 1 182 ? -37.291 -19.319 36.278 1.000 50.244 198 GLY B C 1
ATOM 4208 O O . GLY B 1 182 ? -36.897 -20.244 35.525 1.000 46.975 198 GLY B O 1
ATOM 4209 N N . CYS B 1 183 ? -38.011 -19.496 37.382 1.000 54.183 199 CYS B N 1
ATOM 4210 C CA . CYS B 1 183 ? -38.451 -20.829 37.842 1.000 55.650 199 CYS B CA 1
ATOM 4211 C C . CYS B 1 183 ? -39.976 -20.874 37.843 1.000 56.310 199 CYS B C 1
ATOM 4212 O O . CYS B 1 183 ? -40.631 -19.836 38.101 1.000 48.049 199 CYS B O 1
ATOM 4215 N N . SER B 1 184 ? -40.480 -22.013 37.394 1.000 61.110 200 SER B N 1
ATOM 4216 C CA . SER B 1 184 ? -41.916 -22.350 37.498 1.000 65.789 200 SER B CA 1
ATOM 4217 C C . SER B 1 184 ? -42.675 -21.375 36.588 1.000 64.256 200 SER B C 1
ATOM 4218 O O . SER B 1 184 ? -42.250 -21.325 35.424 1.000 71.365 200 SER B O 1
ATOM 4221 N N . ARG B 1 185 ? -43.635 -20.562 37.043 1.000 57.917 201 ARG B N 1
ATOM 4222 C CA . ARG B 1 185 ? -44.350 -19.604 36.140 1.000 53.493 201 ARG B CA 1
ATOM 4223 C C . ARG B 1 185 ? -43.336 -18.829 35.286 1.000 50.678 201 ARG B C 1
ATOM 4224 O O . ARG B 1 185 ? -43.651 -18.487 34.121 1.000 43.994 201 ARG B O 1
ATOM 4232 N N . ASN B 1 186 ? -42.158 -18.572 35.862 1.000 50.025 202 ASN B N 1
ATOM 4233 C CA . ASN B 1 186 ? -41.082 -17.723 35.293 1.000 51.786 202 ASN B CA 1
ATOM 4234 C C . ASN B 1 186 ? -40.097 -18.570 34.484 1.000 50.716 202 ASN B C 1
ATOM 4235 O O . ASN B 1 186 ? -39.296 -17.988 33.717 1.000 53.652 202 ASN B O 1
ATOM 4240 N N . GLY B 1 187 ? -40.146 -19.893 34.653 1.000 48.942 203 GLY B N 1
ATOM 4241 C CA . GLY B 1 187 ? -39.602 -20.842 33.665 1.000 48.375 203 GLY B CA 1
ATOM 4242 C C . GLY B 1 187 ? -40.310 -20.619 32.335 1.000 49.129 203 GLY B C 1
ATOM 4243 O O . GLY B 1 187 ? -39.611 -20.511 31.308 1.000 51.191 203 GLY B O 1
ATOM 4244 N N . LYS B 1 188 ? -41.647 -20.498 32.377 1.000 46.949 204 LYS B N 1
ATOM 4245 C CA . LYS B 1 188 ? -42.510 -20.249 31.193 1.000 50.930 204 LYS B CA 1
ATOM 4246 C C . LYS B 1 188 ? -42.123 -18.902 30.579 1.000 46.637 204 LYS B C 1
ATOM 4247 O O . LYS B 1 188 ? -41.686 -18.886 29.402 1.000 38.705 204 LYS B O 1
ATOM 4253 N N . GLY B 1 189 ? -42.251 -17.829 31.366 1.000 48.424 205 GLY B N 1
ATOM 4254 C CA . GLY B 1 189 ? -41.951 -16.452 30.932 1.000 52.455 205 GLY B CA 1
ATOM 4255 C C . GLY B 1 189 ? -40.589 -16.353 30.270 1.000 52.963 205 GLY B C 1
ATOM 4256 O O . GLY B 1 189 ? -40.522 -15.878 29.109 1.000 48.541 205 GLY B O 1
ATOM 4257 N N . SER B 1 190 ? -39.552 -16.817 30.979 1.000 50.829 206 SER B N 1
ATOM 4258 C CA . SER B 1 190 ? -38.138 -16.803 30.529 1.000 49.339 206 SER B CA 1
ATOM 4259 C C . SER B 1 190 ? -38.007 -17.581 29.217 1.000 49.859 206 SER B C 1
ATOM 4260 O O . SER B 1 190 ? -37.333 -17.080 28.309 1.000 53.988 206 SER B O 1
ATOM 4263 N N . MET B 1 191 ? -38.635 -18.754 29.107 1.000 50.867 207 MET B N 1
ATOM 4264 C CA . MET B 1 191 ? -38.598 -19.561 27.858 1.000 46.483 207 MET B CA 1
ATOM 4265 C C . MET B 1 191 ? -39.158 -18.724 26.706 1.000 44.372 207 MET B C 1
ATOM 4266 O O . MET B 1 191 ? -38.559 -18.765 25.606 1.000 44.561 207 MET B O 1
ATOM 4271 N N . ILE B 1 192 ? -40.246 -17.986 26.951 1.000 43.692 208 ILE B N 1
ATOM 4272 C CA . ILE B 1 192 ? -40.960 -17.213 25.892 1.000 49.176 208 ILE B CA 1
ATOM 4273 C C . ILE B 1 192 ? -40.147 -15.956 25.546 1.000 48.647 208 ILE B C 1
ATOM 4274 O O . ILE B 1 192 ? -39.981 -15.652 24.341 1.000 45.266 208 ILE B O 1
ATOM 4279 N N . ALA B 1 193 ? -39.635 -15.273 26.567 1.000 47.753 209 ALA B N 1
ATOM 4280 C CA . ALA B 1 193 ? -38.743 -14.095 26.422 1.000 48.582 209 ALA B CA 1
ATOM 4281 C C . ALA B 1 193 ? -37.596 -14.452 25.466 1.000 48.557 209 ALA B C 1
ATOM 4282 O O . ALA B 1 193 ? -37.355 -13.690 24.516 1.000 51.323 209 ALA B O 1
ATOM 4284 N N . GLY B 1 194 ? -36.935 -15.587 25.694 1.000 44.279 210 GLY B N 1
ATOM 4285 C CA . GLY B 1 194 ? -35.780 -16.013 24.885 1.000 44.811 210 GLY B CA 1
ATOM 4286 C C . GLY B 1 194 ? -36.182 -16.398 23.473 1.000 44.245 210 GLY B C 1
ATOM 4287 O O . GLY B 1 194 ? -35.370 -16.226 22.552 1.000 46.492 210 GLY B O 1
ATOM 4288 N N . ALA B 1 195 ? -37.396 -16.909 23.303 1.000 44.017 211 ALA B N 1
ATOM 4289 C CA . ALA B 1 195 ? -37.931 -17.347 21.994 1.000 45.204 211 ALA B CA 1
ATOM 4290 C C . ALA B 1 195 ? -38.249 -16.135 21.113 1.000 43.218 211 ALA B C 1
ATOM 4291 O O . ALA B 1 195 ? -38.071 -16.252 19.899 1.000 43.814 211 ALA B O 1
ATOM 4293 N N . PHE B 1 196 ? -38.698 -15.019 21.696 1.000 44.936 212 PHE B N 1
ATOM 4294 C CA . PHE B 1 196 ? -39.229 -13.853 20.937 1.000 47.210 212 PHE B CA 1
ATOM 4295 C C . PHE B 1 196 ? -38.233 -12.690 20.848 1.000 50.185 212 PHE B C 1
ATOM 4296 O O . PHE B 1 196 ? -38.289 -11.933 19.855 1.000 48.361 212 PHE B O 1
ATOM 4304 N N . VAL B 1 197 ? -37.333 -12.569 21.825 1.000 49.727 213 VAL B N 1
ATOM 4305 C CA . VAL B 1 197 ? -36.239 -11.561 21.831 1.000 48.967 213 VAL B CA 1
ATOM 4306 C C . VAL B 1 197 ? -34.973 -12.231 21.288 1.000 53.096 213 VAL B C 1
ATOM 4307 O O . VAL B 1 197 ? -34.332 -13.001 22.026 1.000 50.727 213 VAL B O 1
ATOM 4311 N N . ASP B 1 198 ? -34.646 -11.939 20.025 1.000 58.246 214 ASP B N 1
ATOM 4312 C CA . ASP B 1 198 ? -33.576 -12.607 19.236 1.000 60.165 214 ASP B CA 1
ATOM 4313 C C . ASP B 1 198 ? -32.201 -12.218 19.784 1.000 58.568 214 ASP B C 1
ATOM 4314 O O . ASP B 1 198 ? -31.238 -12.978 19.552 1.000 59.152 214 ASP B O 1
ATOM 4319 N N . ARG B 1 199 ? -32.116 -11.081 20.482 1.000 58.919 215 ARG B N 1
ATOM 4320 C CA . ARG B 1 199 ? -30.840 -10.498 20.982 1.000 54.808 215 ARG B CA 1
ATOM 4321 C C . ARG B 1 199 ? -30.426 -11.152 22.306 1.000 52.670 215 ARG B C 1
ATOM 4322 O O . ARG B 1 199 ? -29.267 -10.946 22.695 1.000 54.792 215 ARG B O 1
ATOM 4330 N N . ILE B 1 200 ? -31.317 -11.902 22.972 1.000 46.167 216 ILE B N 1
ATOM 4331 C CA . ILE B 1 200 ? -30.973 -12.665 24.203 1.000 43.415 216 ILE B CA 1
ATOM 4332 C C . ILE B 1 200 ? -29.888 -13.682 23.842 1.000 41.247 216 ILE B C 1
ATOM 4333 O O . ILE B 1 200 ? -30.041 -14.376 22.839 1.000 37.558 216 ILE B O 1
ATOM 4338 N N . ALA B 1 201 ? -28.822 -13.732 24.641 1.000 41.004 217 ALA B N 1
ATOM 4339 C CA . ALA B 1 201 ? -27.611 -14.547 24.402 1.000 40.205 217 ALA B CA 1
ATOM 4340 C C . ALA B 1 201 ? -27.867 -15.986 24.860 1.000 38.964 217 ALA B C 1
ATOM 4341 O O . ALA B 1 201 ? -27.361 -16.920 24.194 1.000 35.097 217 ALA B O 1
ATOM 4343 N N . LEU B 1 202 ? -28.602 -16.130 25.967 1.000 37.925 218 LEU B N 1
ATOM 4344 C CA . LEU B 1 202 ? -28.793 -17.416 26.692 1.000 37.497 218 LEU B CA 1
ATOM 4345 C C . LEU B 1 202 ? -30.070 -17.359 27.541 1.000 37.902 218 LEU B C 1
ATOM 4346 O O . LEU B 1 202 ? -30.187 -16.453 28.372 1.000 42.596 218 LEU B O 1
ATOM 4351 N N . ALA B 1 203 ? -30.980 -18.312 27.352 1.000 37.994 219 ALA B N 1
ATOM 4352 C CA . ALA B 1 203 ? -32.167 -18.521 28.211 1.000 39.541 219 ALA B CA 1
ATOM 4353 C C . ALA B 1 203 ? -31.897 -19.713 29.123 1.000 39.427 219 ALA B C 1
ATOM 4354 O O . ALA B 1 203 ? -31.342 -20.728 28.641 1.000 39.387 219 ALA B O 1
ATOM 4356 N N . LEU B 1 204 ? -32.283 -19.583 30.387 1.000 40.887 220 LEU B N 1
ATOM 4357 C CA . LEU B 1 204 ? -32.255 -20.677 31.388 1.000 45.707 220 LEU B CA 1
ATOM 4358 C C . LEU B 1 204 ? -33.647 -20.801 31.999 1.000 45.641 220 LEU B C 1
ATOM 4359 O O . LEU B 1 204 ? -33.905 -20.272 33.079 1.000 50.038 220 LEU B O 1
ATOM 4364 N N . PRO B 1 205 ? -34.606 -21.482 31.333 1.000 47.114 221 PRO B N 1
ATOM 4365 C CA . PRO B 1 205 ? -35.902 -21.768 31.944 1.000 50.140 221 PRO B CA 1
ATOM 4366 C C . PRO B 1 205 ? -35.673 -22.942 32.905 1.000 48.997 221 PRO B C 1
ATOM 4367 O O . PRO B 1 205 ? -35.017 -23.902 32.516 1.000 45.386 221 PRO B O 1
ATOM 4371 N N . GLN B 1 206 ? -36.192 -22.808 34.129 1.000 50.236 222 GLN B N 1
ATOM 4372 C CA . GLN B 1 206 ? -36.084 -23.813 35.215 1.000 51.570 222 GLN B CA 1
ATOM 4373 C C . GLN B 1 206 ? -37.494 -24.241 35.633 1.000 56.543 222 GLN B C 1
ATOM 4374 O O . GLN B 1 206 ? -38.283 -23.358 36.026 1.000 61.915 222 GLN B O 1
ATOM 4380 N N . GLU B 1 207 ? -37.797 -25.542 35.519 1.000 56.477 223 GLU B N 1
ATOM 4381 C CA . GLU B 1 207 ? -39.070 -26.168 35.975 1.000 53.454 223 GLU B CA 1
ATOM 4382 C C . GLU B 1 207 ? -40.268 -25.368 35.440 1.000 47.082 223 GLU B C 1
ATOM 4383 O O . GLU B 1 207 ? -41.246 -25.171 36.189 1.000 46.621 223 GLU B O 1
ATOM 4389 N N . GLY B 1 208 ? -40.188 -24.922 34.187 1.000 44.694 224 GLY B N 1
ATOM 4390 C CA . GLY B 1 208 ? -41.272 -24.219 33.478 1.000 50.370 224 GLY B CA 1
ATOM 4391 C C . GLY B 1 208 ? -42.348 -25.185 33.011 1.000 50.573 224 GLY B C 1
ATOM 4392 O O . GLY B 1 208 ? -43.541 -24.741 32.873 1.000 45.793 224 GLY B O 1
ATOM 4393 N N . GLY B 1 209 ? -41.940 -26.437 32.756 1.000 48.911 225 GLY B N 1
ATOM 4394 C CA . GLY B 1 209 ? -42.845 -27.541 32.409 1.000 49.261 225 GLY B CA 1
ATOM 4395 C C . GLY B 1 209 ? -43.639 -27.232 31.160 1.000 50.407 225 GLY B C 1
ATOM 4396 O O . GLY B 1 209 ? -43.071 -26.612 30.251 1.000 56.908 225 GLY B O 1
ATOM 4397 N N . GLN B 1 210 ? -44.909 -27.642 31.134 1.000 51.913 226 GLN B N 1
ATOM 4398 C CA . GLN B 1 210 ? -45.820 -27.492 29.968 1.000 52.867 226 GLN B CA 1
ATOM 4399 C C . GLN B 1 210 ? -45.953 -26.003 29.631 1.000 53.039 226 GLN B C 1
ATOM 4400 O O . GLN B 1 210 ? -45.829 -25.171 30.550 1.000 55.888 226 GLN B O 1
ATOM 4406 N N . SER B 1 211 ? -46.155 -25.704 28.343 1.000 56.267 227 SER B N 1
ATOM 4407 C CA . SER B 1 211 ? -46.166 -24.351 27.706 1.000 55.737 227 SER B CA 1
ATOM 4408 C C . SER B 1 211 ? -44.735 -23.913 27.365 1.000 52.572 227 SER B C 1
ATOM 4409 O O . SER B 1 211 ? -44.583 -23.139 26.402 1.000 50.029 227 SER B O 1
ATOM 4412 N N . ALA B 1 212 ? -43.757 -24.378 28.151 1.000 48.638 228 ALA B N 1
ATOM 4413 C CA . ALA B 1 212 ? -42.328 -24.008 28.087 1.000 45.946 228 ALA B CA 1
ATOM 4414 C C . ALA B 1 212 ? -41.528 -25.155 27.449 1.000 44.421 228 ALA B C 1
ATOM 4415 O O . ALA B 1 212 ? -41.341 -25.126 26.229 1.000 48.853 228 ALA B O 1
ATOM 4417 N N . ALA B 1 213 ? -41.090 -26.127 28.250 1.000 42.380 229 ALA B N 1
ATOM 4418 C CA . ALA B 1 213 ? -40.263 -27.280 27.833 1.000 45.867 229 ALA B CA 1
ATOM 4419 C C . ALA B 1 213 ? -41.142 -28.357 27.183 1.000 48.333 229 ALA B C 1
ATOM 4420 O O . ALA B 1 213 ? -40.666 -29.038 26.254 1.000 50.501 229 ALA B O 1
ATOM 4422 N N . GLY B 1 214 ? -42.373 -28.513 27.668 1.000 48.863 230 GLY B N 1
ATOM 4423 C CA . GLY B 1 214 ? -43.285 -29.600 27.265 1.000 51.024 230 GLY B CA 1
ATOM 4424 C C . GLY B 1 214 ? -44.220 -29.207 26.131 1.000 50.367 230 GLY B C 1
ATOM 4425 O O . GLY B 1 214 ? -44.490 -27.997 25.953 1.000 48.878 230 GLY B O 1
ATOM 4426 N N . CYS B 1 215 ? -44.697 -30.218 25.403 1.000 48.718 231 CYS B N 1
ATOM 4427 C CA . CYS B 1 215 ? -45.616 -30.101 24.243 1.000 51.838 231 CYS B CA 1
ATOM 4428 C C . CYS B 1 215 ? -47.058 -30.360 24.711 1.000 49.056 231 CYS B C 1
ATOM 4429 O O . CYS B 1 215 ? -47.245 -31.180 25.615 1.000 44.657 231 CYS B O 1
ATOM 4432 N N . TRP B 1 216 ? -48.041 -29.697 24.103 1.000 47.485 232 TRP B N 1
ATOM 4433 C CA . TRP B 1 216 ? -49.472 -29.796 24.490 1.000 50.221 232 TRP B CA 1
ATOM 4434 C C . TRP B 1 216 ? -50.011 -31.203 24.216 1.000 50.886 232 TRP B C 1
ATOM 4435 O O . TRP B 1 216 ? -50.830 -31.690 25.040 1.000 53.374 232 TRP B O 1
ATOM 4446 N N . ARG B 1 217 ? -49.589 -31.837 23.117 1.000 45.853 233 ARG B N 1
ATOM 4447 C CA . ARG B 1 217 ? -50.102 -33.171 22.702 1.000 44.782 233 ARG B CA 1
ATOM 4448 C C . ARG B 1 217 ? -49.725 -34.228 23.745 1.000 44.124 233 ARG B C 1
ATOM 4449 O O . ARG B 1 217 ? -50.565 -35.102 24.054 1.000 39.982 233 ARG B O 1
ATOM 4457 N N . ILE B 1 218 ? -48.507 -34.137 24.277 1.000 42.549 234 ILE B N 1
ATOM 4458 C CA . ILE B 1 218 ? -47.941 -35.144 25.213 1.000 42.921 234 ILE B CA 1
ATOM 4459 C C . ILE B 1 218 ? -48.551 -34.911 26.595 1.000 49.656 234 ILE B C 1
ATOM 4460 O O . ILE B 1 218 ? -48.842 -35.893 27.283 1.000 55.005 234 ILE B O 1
ATOM 4465 N N . ALA B 1 219 ? -48.779 -33.657 26.984 1.000 57.392 235 ALA B N 1
ATOM 4466 C CA . ALA B 1 219 ? -49.538 -33.308 28.210 1.000 54.157 235 ALA B CA 1
ATOM 4467 C C . ALA B 1 219 ? -50.929 -33.938 28.122 1.000 52.017 235 ALA B C 1
ATOM 4468 O O . ALA B 1 219 ? -51.358 -34.528 29.119 1.000 51.712 235 ALA B O 1
ATOM 4470 N N . ASP B 1 220 ? -51.580 -33.841 26.959 1.000 50.942 236 ASP B N 1
ATOM 4471 C CA . ASP B 1 220 ? -52.934 -34.418 26.739 1.000 54.864 236 ASP B CA 1
ATOM 4472 C C . ASP B 1 220 ? -52.871 -35.934 26.962 1.000 50.181 236 ASP B C 1
ATOM 4473 O O . ASP B 1 220 ? -53.769 -36.457 27.634 1.000 46.098 236 ASP B O 1
ATOM 4478 N N . GLU B 1 221 ? -51.833 -36.602 26.454 1.000 50.989 237 GLU B N 1
ATOM 4479 C CA . GLU B 1 221 ? -51.664 -38.077 26.579 1.000 53.361 237 GLU B CA 1
ATOM 4480 C C . GLU B 1 221 ? -51.241 -38.452 28.006 1.000 53.815 237 GLU B C 1
ATOM 4481 O O . GLU B 1 221 ? -51.629 -39.553 28.443 1.000 68.297 237 GLU B O 1
ATOM 4487 N N . ILE B 1 222 ? -50.460 -37.622 28.700 1.000 48.869 238 ILE B N 1
ATOM 4488 C CA . ILE B 1 222 ? -50.109 -37.873 30.132 1.000 51.514 238 ILE B CA 1
ATOM 4489 C C . ILE B 1 222 ? -51.405 -37.869 30.949 1.000 50.654 238 ILE B C 1
ATOM 4490 O O . ILE B 1 222 ? -51.586 -38.793 31.774 1.000 49.789 238 ILE B O 1
ATOM 4495 N N . GLN B 1 223 ? -52.263 -36.873 30.707 1.000 45.126 239 GLN B N 1
ATOM 4496 C CA . GLN B 1 223 ? -53.606 -36.753 31.321 1.000 45.976 239 GLN B CA 1
ATOM 4497 C C . GLN B 1 223 ? -54.399 -38.033 31.060 1.000 47.389 239 GLN B C 1
ATOM 4498 O O . GLN B 1 223 ? -54.921 -38.622 32.036 1.000 51.449 239 GLN B O 1
ATOM 4504 N N . LYS B 1 224 ? -54.457 -38.442 29.789 1.000 49.131 240 LYS B N 1
ATOM 4505 C CA . LYS B 1 224 ? -55.265 -39.585 29.283 1.000 53.423 240 LYS B CA 1
ATOM 4506 C C . LYS B 1 224 ? -54.845 -40.884 29.985 1.000 49.024 240 LYS B C 1
ATOM 4507 O O . LYS B 1 224 ? -55.698 -41.777 30.125 1.000 46.890 240 LYS B O 1
ATOM 4513 N N . ASN B 1 225 ? -53.586 -40.958 30.411 1.000 48.130 241 ASN B N 1
ATOM 4514 C CA . ASN B 1 225 ? -52.950 -42.144 31.040 1.000 52.048 241 ASN B CA 1
ATOM 4515 C C . ASN B 1 225 ? -53.131 -42.143 32.562 1.000 52.628 241 ASN B C 1
ATOM 4516 O O . ASN B 1 225 ? -52.595 -43.083 33.192 1.000 48.671 241 ASN B O 1
ATOM 4521 N N . GLY B 1 226 ? -53.799 -41.132 33.136 1.000 59.627 242 GLY B N 1
ATOM 4522 C CA . GLY B 1 226 ? -54.240 -41.156 34.547 1.000 70.023 242 GLY B CA 1
ATOM 4523 C C . GLY B 1 226 ? -53.551 -40.144 35.455 1.000 79.124 242 GLY B C 1
ATOM 4524 O O . GLY B 1 226 ? -54.104 -39.880 36.535 1.000 98.357 242 GLY B O 1
ATOM 4525 N N . THR B 1 227 ? -52.372 -39.621 35.093 1.000 72.995 243 THR B N 1
ATOM 4526 C CA . THR B 1 227 ? -51.586 -38.700 35.961 1.000 68.557 243 THR B CA 1
ATOM 4527 C C . THR B 1 227 ? -52.009 -37.244 35.691 1.000 65.508 243 THR B C 1
ATOM 4528 O O . THR B 1 227 ? -52.089 -36.825 34.531 1.000 52.794 243 THR B O 1
ATOM 4532 N N . LYS B 1 228 ? -52.302 -36.523 36.773 1.000 71.662 244 LYS B N 1
ATOM 4533 C CA . LYS B 1 228 ? -52.685 -35.087 36.787 1.000 71.795 244 LYS B CA 1
ATOM 4534 C C . LYS B 1 228 ? -51.474 -34.257 36.346 1.000 65.799 244 LYS B C 1
ATOM 4535 O O . LYS B 1 228 ? -50.417 -34.381 36.974 1.000 61.344 244 LYS B O 1
ATOM 4541 N N . VAL B 1 229 ? -51.632 -33.447 35.300 1.000 62.531 245 VAL B N 1
ATOM 4542 C CA . VAL B 1 229 ? -50.534 -32.659 34.662 1.000 61.823 245 VAL B CA 1
ATOM 4543 C C . VAL B 1 229 ? -51.127 -31.336 34.155 1.000 64.185 245 VAL B C 1
ATOM 4544 O O . VAL B 1 229 ? -52.381 -31.228 34.076 1.000 68.534 245 VAL B O 1
ATOM 4548 N N . GLU B 1 230 ? -50.267 -30.355 33.867 1.000 60.539 246 GLU B N 1
ATOM 4549 C CA . GLU B 1 230 ? -50.670 -29.013 33.376 1.000 58.730 246 GLU B CA 1
ATOM 4550 C C . GLU B 1 230 ? -50.992 -29.121 31.882 1.000 53.707 246 GLU B C 1
ATOM 4551 O O . GLU B 1 230 ? -50.088 -28.909 31.069 1.000 64.727 246 GLU B O 1
ATOM 4557 N N . THR B 1 231 ? -52.229 -29.478 31.537 1.000 49.767 247 THR B N 1
ATOM 4558 C CA . THR B 1 231 ? -52.708 -29.563 30.134 1.000 48.996 247 THR B CA 1
ATOM 4559 C C . THR B 1 231 ? -53.169 -28.183 29.680 1.000 47.013 247 THR B C 1
ATOM 4560 O O . THR B 1 231 ? -53.351 -27.296 30.538 1.000 42.476 247 THR B O 1
ATOM 4564 N N . ALA B 1 232 ? -53.372 -28.025 28.376 1.000 50.882 248 ALA B N 1
ATOM 4565 C CA . ALA B 1 232 ? -53.928 -26.797 27.758 1.000 58.526 248 ALA B CA 1
ATOM 4566 C C . ALA B 1 232 ? -55.271 -26.474 28.420 1.000 58.052 248 ALA B C 1
ATOM 4567 O O . ALA B 1 232 ? -55.495 -25.294 28.742 1.000 62.816 248 ALA B O 1
ATOM 4569 N N . HIS B 1 233 ? -56.116 -27.489 28.633 1.000 57.292 249 HIS B N 1
ATOM 4570 C CA . HIS B 1 233 ? -57.456 -27.345 29.262 1.000 55.564 249 HIS B CA 1
ATOM 4571 C C . HIS B 1 233 ? -57.310 -26.678 30.632 1.000 52.162 249 HIS B C 1
ATOM 4572 O O . HIS B 1 233 ? -58.151 -25.797 30.949 1.000 50.296 249 HIS B O 1
ATOM 4579 N N . GLN B 1 234 ? -56.275 -27.070 31.386 1.000 48.528 250 GLN B N 1
ATOM 4580 C CA . GLN B 1 234 ? -56.026 -26.622 32.783 1.000 49.391 250 GLN B CA 1
ATOM 4581 C C . GLN B 1 234 ? -55.460 -25.199 32.806 1.000 45.853 250 GLN B C 1
ATOM 4582 O O . GLN B 1 234 ? -55.937 -24.384 33.617 1.000 39.020 250 GLN B O 1
ATOM 4588 N N . ILE B 1 235 ? -54.485 -24.920 31.936 1.000 46.964 251 ILE B N 1
ATOM 4589 C CA . ILE B 1 235 ? -53.547 -23.771 32.096 1.000 45.458 251 ILE B CA 1
ATOM 4590 C C . ILE B 1 235 ? -54.266 -22.440 31.847 1.000 40.367 251 ILE B C 1
ATOM 4591 O O . ILE B 1 235 ? -53.763 -21.413 32.326 1.000 33.045 251 ILE B O 1
ATOM 4596 N N . VAL B 1 236 ? -55.386 -22.438 31.129 1.000 38.357 252 VAL B N 1
ATOM 4597 C CA . VAL B 1 236 ? -56.090 -21.171 30.786 1.000 43.474 252 VAL B CA 1
ATOM 4598 C C . VAL B 1 236 ? -57.019 -20.743 31.925 1.000 49.230 252 VAL B C 1
ATOM 4599 O O . VAL B 1 236 ? -57.911 -19.928 31.644 1.000 50.096 252 VAL B O 1
ATOM 4603 N N . ASN B 1 237 ? -56.822 -21.222 33.163 1.000 55.221 253 ASN B N 1
ATOM 4604 C CA . ASN B 1 237 ? -57.811 -21.036 34.260 1.000 55.463 253 ASN B CA 1
ATOM 4605 C C . ASN B 1 237 ? -57.274 -20.116 35.359 1.000 55.982 253 ASN B C 1
ATOM 4606 O O . ASN B 1 237 ? -57.973 -19.131 35.653 1.000 67.381 253 ASN B O 1
ATOM 4611 N N . GLY B 1 238 ? -56.115 -20.407 35.954 1.000 55.802 254 GLY B N 1
ATOM 4612 C CA . GLY B 1 238 ? -55.625 -19.668 37.138 1.000 56.402 254 GLY B CA 1
ATOM 4613 C C . GLY B 1 238 ? -54.912 -18.351 36.821 1.000 51.226 254 GLY B C 1
ATOM 4614 O O . GLY B 1 238 ? -54.280 -17.813 37.751 1.000 50.014 254 GLY B O 1
ATOM 4615 N N . ASP B 1 239 ? -54.966 -17.852 35.579 1.000 44.954 255 ASP B N 1
ATOM 4616 C CA . ASP B 1 239 ? -53.977 -16.851 35.093 1.000 43.882 255 ASP B CA 1
ATOM 4617 C C . ASP B 1 239 ? -54.487 -16.080 33.873 1.000 39.926 255 ASP B C 1
ATOM 4618 O O . ASP B 1 239 ? -55.538 -16.426 33.328 1.000 37.605 255 ASP B O 1
ATOM 4623 N N . SER B 1 240 ? -53.731 -15.060 33.475 1.000 41.007 256 SER B N 1
ATOM 4624 C CA . SER B 1 240 ? -53.890 -14.299 32.208 1.000 44.548 256 SER B CA 1
ATOM 4625 C C . SER B 1 240 ? -52.592 -14.406 31.396 1.000 45.998 256 SER B C 1
ATOM 4626 O O . SER B 1 240 ? -52.262 -13.453 30.675 1.000 42.953 256 SER B O 1
ATOM 4629 N N . TRP B 1 241 ? -51.899 -15.549 31.496 1.000 49.415 257 TRP B N 1
ATOM 4630 C CA . TRP B 1 241 ? -50.594 -15.821 30.837 1.000 49.940 257 TRP B CA 1
ATOM 4631 C C . TRP B 1 241 ? -50.741 -15.820 29.314 1.000 43.213 257 TRP B C 1
ATOM 4632 O O . TRP B 1 241 ? -49.840 -15.313 28.623 1.000 44.522 257 TRP B O 1
ATOM 4643 N N . PHE B 1 242 ? -51.817 -16.420 28.816 1.000 39.350 258 PHE B N 1
ATOM 4644 C CA . PHE B 1 242 ? -52.087 -16.581 27.369 1.000 41.189 258 PHE B CA 1
ATOM 4645 C C . PHE B 1 242 ? -53.224 -15.639 26.956 1.000 40.051 258 PHE B C 1
ATOM 4646 O O . PHE B 1 242 ? -53.996 -15.182 27.821 1.000 44.420 258 PHE B O 1
ATOM 4654 N N . SER B 1 243 ? -53.314 -15.357 25.660 1.000 38.754 259 SER B N 1
ATOM 4655 C CA . SER B 1 243 ? -54.398 -14.552 25.051 1.000 40.765 259 SER B CA 1
ATOM 4656 C C . SER B 1 243 ? -55.747 -15.215 25.357 1.000 43.944 259 SER B C 1
ATOM 4657 O O . SER B 1 243 ? -55.770 -16.449 25.532 1.000 45.692 259 SER B O 1
ATOM 4660 N N . THR B 1 244 ? -56.830 -14.432 25.388 1.000 45.514 260 THR B N 1
ATOM 4661 C CA . THR B 1 244 ? -58.211 -14.937 25.591 1.000 46.560 260 THR B CA 1
ATOM 4662 C C . THR B 1 244 ? -58.555 -15.922 24.465 1.000 45.603 260 THR B C 1
ATOM 4663 O O . THR B 1 244 ? -59.400 -16.811 24.690 1.000 46.868 260 THR B O 1
ATOM 4667 N N . ASP B 1 245 ? -57.911 -15.788 23.305 1.000 45.721 261 ASP B N 1
ATOM 4668 C CA . ASP B 1 245 ? -58.131 -16.711 22.165 1.000 52.483 261 ASP B CA 1
ATOM 4669 C C . ASP B 1 245 ? -57.646 -18.130 22.496 1.000 50.804 261 ASP B C 1
ATOM 4670 O O . ASP B 1 245 ? -58.263 -19.056 21.962 1.000 49.163 261 ASP B O 1
ATOM 4675 N N . PHE B 1 246 ? -56.617 -18.316 23.330 1.000 47.372 262 PHE B N 1
ATOM 4676 C CA . PHE B 1 246 ? -55.990 -19.653 23.542 1.000 44.235 262 PHE B CA 1
ATOM 4677 C C . PHE B 1 246 ? -57.041 -20.676 23.978 1.000 48.471 262 PHE B C 1
ATOM 4678 O O . PHE B 1 246 ? -56.893 -21.862 23.597 1.000 52.685 262 PHE B O 1
ATOM 4686 N N . SER B 1 247 ? -58.065 -20.241 24.724 1.000 49.986 263 SER B N 1
ATOM 4687 C CA . SER B 1 247 ? -59.023 -21.157 25.394 1.000 50.356 263 SER B CA 1
ATOM 4688 C C . SER B 1 247 ? -60.055 -21.708 24.389 1.000 47.725 263 SER B C 1
ATOM 4689 O O . SER B 1 247 ? -60.805 -22.622 24.764 1.000 41.519 263 SER B O 1
ATOM 4692 N N . LYS B 1 248 ? -60.085 -21.238 23.140 1.000 46.772 264 LYS B N 1
ATOM 4693 C CA . LYS B 1 248 ? -60.956 -21.895 22.132 1.000 52.282 264 LYS B CA 1
ATOM 4694 C C . LYS B 1 248 ? -60.263 -23.155 21.594 1.000 52.964 264 LYS B C 1
ATOM 4695 O O . LYS B 1 248 ? -60.989 -24.057 21.154 1.000 55.969 264 LYS B O 1
ATOM 4701 N N . TYR B 1 249 ? -58.939 -23.262 21.688 1.000 54.996 265 TYR B N 1
ATOM 4702 C CA . TYR B 1 249 ? -58.158 -24.353 21.042 1.000 57.811 265 TYR B CA 1
ATOM 4703 C C . TYR B 1 249 ? -57.777 -25.452 22.054 1.000 55.062 265 TYR B C 1
ATOM 4704 O O . TYR B 1 249 ? -57.431 -26.551 21.600 1.000 55.786 265 TYR B O 1
ATOM 4713 N N . VAL B 1 250 ? -57.852 -25.202 23.363 1.000 53.499 266 VAL B N 1
ATOM 4714 C CA . VAL B 1 250 ? -57.248 -26.095 24.410 1.000 54.567 266 VAL B CA 1
ATOM 4715 C C . VAL B 1 250 ? -57.812 -27.512 24.291 1.000 51.212 266 VAL B C 1
ATOM 4716 O O . VAL B 1 250 ? -57.114 -28.462 24.687 1.000 42.128 266 VAL B O 1
ATOM 4720 N N . ASP B 1 251 ? -59.049 -27.633 23.810 1.000 56.275 267 ASP B N 1
ATOM 4721 C CA . ASP B 1 251 ? -59.796 -28.912 23.774 1.000 54.530 267 ASP B CA 1
ATOM 4722 C C . ASP B 1 251 ? -59.606 -29.592 22.418 1.000 55.015 267 ASP B C 1
ATOM 4723 O O . ASP B 1 251 ? -60.149 -30.691 22.263 1.000 62.483 267 ASP B O 1
ATOM 4728 N N . THR B 1 252 ? -58.858 -28.991 21.484 1.000 51.938 268 THR B N 1
ATOM 4729 C CA . THR B 1 252 ? -58.698 -29.499 20.088 1.000 47.257 268 THR B CA 1
ATOM 4730 C C . THR B 1 252 ? -57.218 -29.454 19.694 1.000 43.793 268 THR B C 1
ATOM 4731 O O . THR B 1 252 ? -56.911 -29.218 18.499 1.000 41.877 268 THR B O 1
ATOM 4735 N N . VAL B 1 253 ? -56.339 -29.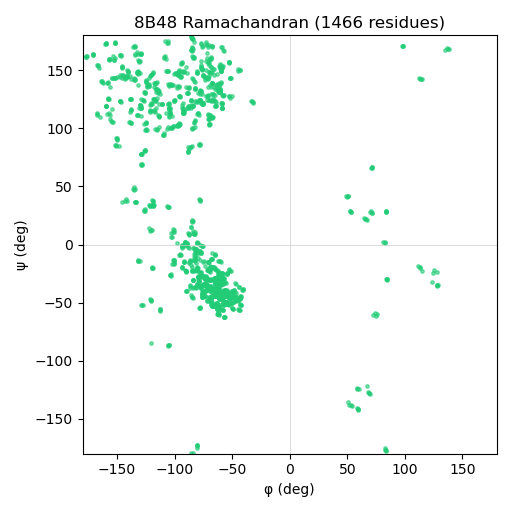746 20.650 1.000 41.179 269 VAL B N 1
ATOM 4736 C CA . VAL B 1 253 ? -54.861 -29.666 20.488 1.000 48.098 269 VAL B CA 1
ATOM 4737 C C . VAL B 1 253 ? -54.427 -30.309 19.170 1.000 49.385 269 VAL B C 1
ATOM 4738 O O . VAL B 1 253 ? -53.632 -29.721 18.444 1.000 54.586 269 VAL B O 1
ATOM 4742 N N . PRO B 1 254 ? -54.897 -31.524 18.802 1.000 46.541 270 PRO B N 1
ATOM 4743 C CA . PRO B 1 254 ? -54.444 -32.161 17.568 1.000 45.518 270 PRO B CA 1
ATOM 4744 C C . PRO B 1 254 ? -54.618 -31.284 16.317 1.000 46.379 270 PRO B C 1
ATOM 4745 O O . PRO B 1 254 ? -53.858 -31.492 15.387 1.000 48.661 270 PRO B O 1
ATOM 4749 N N . THR B 1 255 ? -55.561 -30.335 16.313 1.000 47.195 271 THR B N 1
ATOM 4750 C CA . THR B 1 255 ? -55.857 -29.476 15.129 1.000 57.456 271 THR B CA 1
ATOM 4751 C C . THR B 1 255 ? -54.986 -28.204 15.121 1.000 60.402 271 THR B C 1
ATOM 4752 O O . THR B 1 255 ? -55.154 -27.394 14.167 1.000 55.110 271 THR B O 1
ATOM 4756 N N . LEU B 1 256 ? -54.093 -28.029 16.108 1.000 56.322 272 LEU B N 1
ATOM 4757 C CA . LEU B 1 256 ? -53.153 -26.872 16.164 1.000 54.713 272 LEU B CA 1
ATOM 4758 C C . LEU B 1 256 ? -51.990 -27.104 15.205 1.000 60.009 272 LEU B C 1
ATOM 4759 O O . LEU B 1 256 ? -51.294 -28.114 15.311 1.000 66.037 272 LEU B O 1
ATOM 4764 N N . PRO B 1 257 ? -51.731 -26.179 14.252 1.000 55.079 273 PRO B N 1
ATOM 4765 C CA . PRO B 1 257 ? -50.663 -26.358 13.264 1.000 49.865 273 PRO B CA 1
ATOM 4766 C C . PRO B 1 257 ? -49.278 -26.058 13.858 1.000 45.304 273 PRO B C 1
ATOM 4767 O O . PRO B 1 257 ? -48.443 -25.486 13.178 1.000 42.817 273 PRO B O 1
ATOM 4771 N N . TRP B 1 258 ? -49.078 -26.457 15.116 1.000 44.975 274 TRP B N 1
ATOM 4772 C CA . TRP B 1 258 ? -47.864 -26.158 15.923 1.000 47.503 274 TRP B CA 1
ATOM 4773 C C . TRP B 1 258 ? -47.885 -26.955 17.230 1.000 44.770 274 TRP B C 1
ATOM 4774 O O . TRP B 1 258 ? -48.959 -27.465 17.614 1.000 43.562 274 TRP B O 1
ATOM 4785 N N . ASP B 1 259 ? -46.724 -27.040 17.872 1.000 40.302 275 ASP B N 1
ATOM 4786 C CA . ASP B 1 259 ? -46.586 -27.419 19.293 1.000 42.101 275 ASP B CA 1
ATOM 4787 C C . ASP B 1 259 ? -45.327 -26.744 19.826 1.000 49.299 275 ASP B C 1
ATOM 4788 O O . ASP B 1 259 ? -44.585 -26.170 19.018 1.000 52.170 275 ASP B O 1
ATOM 4793 N N . ASN B 1 260 ? -45.086 -26.845 21.132 1.000 57.083 276 ASN B N 1
ATOM 4794 C CA . ASN B 1 260 ? -44.047 -26.061 21.855 1.000 58.659 276 ASN B CA 1
ATOM 4795 C C . ASN B 1 260 ? -42.635 -26.483 21.423 1.000 56.955 276 ASN B C 1
ATOM 4796 O O . ASN B 1 260 ? -41.694 -25.749 21.748 1.000 61.046 276 ASN B O 1
ATOM 4801 N N . HIS B 1 261 ? -42.468 -27.592 20.699 1.000 56.508 277 HIS B N 1
ATOM 4802 C CA . HIS B 1 261 ? -41.160 -27.973 20.102 1.000 51.318 277 HIS B CA 1
ATOM 4803 C C . HIS B 1 261 ? -40.743 -26.890 19.105 1.000 49.597 277 HIS B C 1
ATOM 4804 O O . HIS B 1 261 ? -39.538 -26.688 18.922 1.000 50.221 277 HIS B O 1
ATOM 4811 N N . MET B 1 262 ? -41.713 -26.210 18.496 1.000 48.515 278 MET B N 1
ATOM 4812 C CA . MET B 1 262 ? -41.469 -25.118 17.517 1.000 48.124 278 MET B CA 1
ATOM 4813 C C . MET B 1 262 ? -41.150 -23.797 18.247 1.000 50.159 278 MET B C 1
ATOM 4814 O O . MET B 1 262 ? -40.581 -22.896 17.603 1.000 56.158 278 MET B O 1
ATOM 4819 N N . LEU B 1 263 ? -41.500 -23.666 19.529 1.000 47.140 279 LEU B N 1
ATOM 4820 C CA . LEU B 1 263 ? -41.042 -22.540 20.373 1.000 49.156 279 LEU B CA 1
ATOM 4821 C C . LEU B 1 263 ? -39.525 -22.655 20.551 1.000 49.587 279 LEU B C 1
ATOM 4822 O O . LEU B 1 263 ? -38.853 -21.627 20.424 1.000 57.239 279 LEU B O 1
ATOM 4827 N N . HIS B 1 264 ? -39.008 -23.855 20.819 1.000 50.207 280 HIS B N 1
ATOM 4828 C CA . HIS B 1 264 ? -37.545 -24.124 20.940 1.000 52.671 280 HIS B CA 1
ATOM 4829 C C . HIS B 1 264 ? -36.854 -23.785 19.605 1.000 50.519 280 HIS B C 1
ATOM 4830 O O . HIS B 1 264 ? -35.722 -23.280 19.634 1.000 45.992 280 HIS B O 1
ATOM 4837 N N . ALA B 1 265 ? -37.516 -24.049 18.476 1.000 45.565 281 ALA B N 1
ATOM 4838 C CA . ALA B 1 265 ? -36.984 -23.834 17.110 1.000 44.433 281 ALA B CA 1
ATOM 4839 C C . ALA B 1 265 ? -36.670 -22.351 16.870 1.000 44.058 281 ALA B C 1
ATOM 4840 O O . ALA B 1 265 ? -35.799 -22.057 16.034 1.000 45.838 281 ALA B O 1
ATOM 4842 N N . LEU B 1 266 ? -37.341 -21.433 17.565 1.000 43.592 282 LEU B N 1
ATOM 4843 C CA . LEU B 1 266 ? -37.093 -19.976 17.412 1.000 41.533 282 LEU B CA 1
ATOM 4844 C C . LEU B 1 266 ? -35.668 -19.634 17.889 1.000 46.891 282 LEU B C 1
ATOM 4845 O O . LEU B 1 266 ? -35.143 -18.599 17.455 1.000 50.732 282 LEU B O 1
ATOM 4850 N N . TYR B 1 267 ? -35.046 -20.478 18.720 1.000 51.390 283 TYR B N 1
ATOM 4851 C CA . TYR B 1 267 ? -33.685 -20.278 19.289 1.000 52.758 283 TYR B CA 1
ATOM 4852 C C . TYR B 1 267 ? -32.579 -20.707 18.303 1.000 54.735 283 TYR B C 1
ATOM 4853 O O . TYR B 1 267 ? -31.394 -20.464 18.613 1.000 59.065 283 TYR B O 1
ATOM 4862 N N . ALA B 1 268 ? -32.905 -21.356 17.175 1.000 52.927 284 ALA B N 1
ATOM 4863 C CA . ALA B 1 268 ? -31.922 -21.961 16.237 1.000 49.566 284 ALA B CA 1
ATOM 4864 C C . ALA B 1 268 ? -31.427 -20.920 15.217 1.000 51.901 284 ALA B C 1
ATOM 4865 O O . ALA B 1 268 ? -30.399 -21.177 14.552 1.000 47.664 284 ALA B O 1
ATOM 4867 N N . TYR B 1 269 ? -32.117 -19.778 15.117 1.000 55.960 285 TYR B N 1
ATOM 4868 C CA . TYR B 1 269 ? -31.804 -18.667 14.183 1.000 59.861 285 TYR B CA 1
ATOM 4869 C C . TYR B 1 269 ? -32.451 -17.370 14.679 1.000 62.407 285 TYR B C 1
ATOM 4870 O O . TYR B 1 269 ? -33.671 -17.303 14.795 1.000 60.831 285 TYR B O 1
ATOM 4879 N N . PRO B 1 270 ? -31.682 -16.296 14.985 1.000 59.394 286 PRO B N 1
ATOM 4880 C CA . PRO B 1 270 ? -30.222 -16.346 15.008 1.000 57.740 286 PRO B CA 1
ATOM 4881 C C . PRO B 1 270 ? -29.822 -17.236 16.175 1.000 55.005 286 PRO B C 1
ATOM 4882 O O . PRO B 1 270 ? -30.425 -17.157 17.244 1.000 60.700 286 PRO B O 1
ATOM 4886 N N . PRO B 1 271 ? -28.800 -18.100 16.004 1.000 51.996 287 PRO B N 1
ATOM 4887 C CA . PRO B 1 271 ? -28.461 -19.096 17.019 1.000 51.003 287 PRO B CA 1
ATOM 4888 C C . PRO B 1 271 ? -28.150 -18.455 18.377 1.000 48.826 287 PRO B C 1
ATOM 4889 O O . PRO B 1 271 ? -27.348 -17.559 18.413 1.000 49.989 287 PRO B O 1
ATOM 4893 N N . ARG B 1 272 ? -28.800 -18.928 19.442 1.000 49.240 288 ARG B N 1
ATOM 4894 C CA . ARG B 1 272 ? -28.562 -18.476 20.840 1.000 51.944 288 ARG B CA 1
ATOM 4895 C C . ARG B 1 272 ? -28.740 -19.646 21.817 1.000 51.862 288 ARG B C 1
ATOM 4896 O O . ARG B 1 272 ? -29.498 -20.583 21.503 1.000 60.311 288 ARG B O 1
ATOM 4904 N N . GLY B 1 273 ? -28.032 -19.589 22.947 1.000 49.141 289 GLY B N 1
ATOM 4905 C CA . GLY B 1 273 ? -28.034 -20.620 24.004 1.000 51.513 289 GLY B CA 1
ATOM 4906 C C . GLY B 1 273 ? -29.400 -20.829 24.647 1.000 50.283 289 GLY B C 1
ATOM 4907 O O . GLY B 1 273 ? -30.081 -19.837 24.993 1.000 47.759 289 GLY B O 1
ATOM 4908 N N . LEU B 1 274 ? -29.800 -22.092 24.793 1.000 48.065 290 LEU B N 1
ATOM 4909 C CA . LEU B 1 274 ? -31.027 -22.498 25.525 1.000 50.403 290 LEU B CA 1
ATOM 4910 C C . LEU B 1 274 ? -30.684 -23.738 26.325 1.000 46.740 290 LEU B C 1
ATOM 4911 O O . LEU B 1 274 ? -30.521 -24.793 25.718 1.000 47.885 290 LEU B O 1
ATOM 4916 N N . LEU B 1 275 ? -30.525 -23.595 27.630 1.000 45.906 291 LEU B N 1
ATOM 4917 C CA . LEU B 1 275 ? -30.446 -24.755 28.541 1.000 45.666 291 LEU B CA 1
ATOM 4918 C C . LEU B 1 275 ? -31.785 -24.823 29.267 1.000 45.272 291 LEU B C 1
ATOM 4919 O O . LEU B 1 275 ? -32.153 -23.842 29.924 1.000 41.658 291 LEU B O 1
ATOM 4924 N N . ILE B 1 276 ? -32.519 -25.913 29.054 1.000 47.036 292 ILE B N 1
ATOM 4925 C CA . ILE B 1 276 ? -33.743 -26.261 29.832 1.000 49.319 292 ILE B CA 1
ATOM 4926 C C . ILE B 1 276 ? -33.305 -27.081 31.049 1.000 46.389 292 ILE B C 1
ATOM 4927 O O . ILE B 1 276 ? -32.703 -28.156 30.857 1.000 47.029 292 ILE B O 1
ATOM 4932 N N . ILE B 1 277 ? -33.557 -26.561 32.243 1.000 48.439 293 ILE B N 1
ATOM 4933 C CA . ILE B 1 277 ? -33.315 -27.271 33.531 1.000 57.317 293 ILE B CA 1
ATOM 4934 C C . ILE B 1 277 ? -34.676 -27.698 34.077 1.000 56.457 293 ILE B C 1
ATOM 4935 O O . ILE B 1 277 ? -35.549 -26.817 34.281 1.000 55.012 293 ILE B O 1
ATOM 4940 N N . GLU B 1 278 ? -34.847 -29.004 34.268 1.000 53.773 294 GLU B N 1
ATOM 4941 C CA . GLU B 1 278 ? -36.160 -29.604 34.580 1.000 57.707 294 GLU B CA 1
ATOM 4942 C C . GLU B 1 278 ? -35.998 -30.621 35.710 1.000 61.937 294 GLU B C 1
ATOM 4943 O O . GLU B 1 278 ? -34.857 -30.947 36.092 1.000 57.179 294 GLU B O 1
ATOM 4949 N N . ASN B 1 279 ? -37.142 -31.083 36.206 1.000 69.621 295 ASN B N 1
ATOM 4950 C CA . ASN B 1 279 ? -37.288 -31.902 37.429 1.000 75.373 295 ASN B CA 1
ATOM 4951 C C . ASN B 1 279 ? -38.188 -33.088 37.085 1.000 74.251 295 ASN B C 1
ATOM 4952 O O . ASN B 1 279 ? -39.391 -32.858 36.818 1.000 69.213 295 ASN B O 1
ATOM 4957 N N . THR B 1 280 ? -37.617 -34.295 37.071 1.000 74.917 296 THR B N 1
ATOM 4958 C CA . THR B 1 280 ? -38.321 -35.571 36.759 1.000 71.497 296 THR B CA 1
ATOM 4959 C C . THR B 1 280 ? -39.297 -35.911 37.891 1.000 71.860 296 THR B C 1
ATOM 4960 O O . THR B 1 280 ? -40.206 -36.707 37.653 1.000 89.609 296 THR B O 1
ATOM 4964 N N . ALA B 1 281 ? -39.118 -35.339 39.079 1.000 66.793 297 ALA B N 1
ATOM 4965 C CA . ALA B 1 281 ? -39.837 -35.750 40.305 1.000 66.910 297 ALA B CA 1
ATOM 4966 C C . ALA B 1 281 ? -41.276 -35.221 40.311 1.000 60.578 297 ALA B C 1
ATOM 4967 O O . ALA B 1 281 ? -42.123 -35.920 40.859 1.000 68.814 297 ALA B O 1
ATOM 4969 N N . ILE B 1 282 ? -41.535 -34.020 39.783 1.000 58.060 298 ILE B N 1
ATOM 4970 C CA . ILE B 1 282 ? -42.849 -33.319 39.933 1.000 59.870 298 ILE B CA 1
ATOM 4971 C C . ILE B 1 282 ? -43.757 -33.657 38.741 1.000 55.498 298 ILE B C 1
ATOM 4972 O O . ILE B 1 282 ? -43.453 -33.230 37.623 1.000 48.504 298 ILE B O 1
ATOM 4977 N N . ASP B 1 283 ? -44.868 -34.350 38.994 1.000 58.015 299 ASP B N 1
ATOM 4978 C CA . ASP B 1 283 ? -45.777 -34.874 37.937 1.000 61.365 299 ASP B CA 1
ATOM 4979 C C . ASP B 1 283 ? -46.344 -33.720 37.097 1.000 56.307 299 ASP B C 1
ATOM 4980 O O . ASP B 1 283 ? -46.375 -33.884 35.863 1.000 55.320 299 ASP B O 1
ATOM 4985 N N . TYR B 1 284 ? -46.718 -32.595 37.722 1.000 53.442 300 TYR B N 1
ATOM 4986 C CA . TYR B 1 284 ? -47.497 -31.493 37.096 1.000 56.952 300 TYR B CA 1
ATOM 4987 C C . TYR B 1 284 ? -46.688 -30.790 35.990 1.000 59.468 300 TYR B C 1
ATOM 4988 O O . TYR B 1 284 ? -47.306 -30.096 35.131 1.000 57.096 300 TYR B O 1
ATOM 4997 N N . LEU B 1 285 ? -45.360 -30.952 36.003 1.000 58.747 301 LEU B N 1
ATOM 4998 C CA . LEU B 1 285 ? -44.442 -30.440 34.948 1.000 58.377 301 LEU B CA 1
ATOM 4999 C C . LEU B 1 285 ? -44.565 -31.311 33.688 1.000 55.707 301 LEU B C 1
ATOM 5000 O O . LEU B 1 285 ? -44.276 -30.787 32.592 1.000 54.400 301 LEU B O 1
ATOM 5005 N N . GLY B 1 286 ? -44.937 -32.588 33.849 1.000 48.677 302 GLY B N 1
ATOM 5006 C CA . GLY B 1 286 ? -44.984 -33.589 32.768 1.000 49.488 302 GLY B CA 1
ATOM 5007 C C . GLY B 1 286 ? -43.590 -34.007 32.296 1.000 50.925 302 GLY B C 1
ATOM 5008 O O . GLY B 1 286 ? -43.203 -33.730 31.163 1.000 46.704 302 GLY B O 1
ATOM 5009 N N . PRO B 1 287 ? -42.792 -34.686 33.151 1.000 54.637 303 PRO B N 1
ATOM 5010 C CA . PRO B 1 287 ? -41.403 -35.024 32.823 1.000 54.624 303 PRO B CA 1
ATOM 5011 C C . PRO B 1 287 ? -41.163 -35.629 31.433 1.000 55.663 303 PRO B C 1
ATOM 5012 O O . PRO B 1 287 ? -40.238 -35.194 30.784 1.000 54.370 303 PRO B O 1
ATOM 5016 N N . THR B 1 288 ? -41.979 -36.594 31.001 1.000 59.345 304 THR B N 1
ATOM 5017 C CA . THR B 1 288 ? -41.798 -37.278 29.684 1.000 59.892 304 THR B CA 1
ATOM 5018 C C . THR B 1 288 ? -42.211 -36.344 28.531 1.000 56.318 304 THR B C 1
ATOM 5019 O O . THR B 1 288 ? -41.653 -36.490 27.438 1.000 53.642 304 THR B O 1
ATOM 5023 N N . SER B 1 289 ? -43.144 -35.419 28.754 1.000 52.311 305 SER B N 1
ATOM 5024 C CA . SER B 1 289 ? -43.509 -34.369 27.773 1.000 51.868 305 SER B CA 1
ATOM 5025 C C . SER B 1 289 ? -42.293 -33.479 27.535 1.000 54.162 305 SER B C 1
ATOM 5026 O O . SER B 1 289 ? -41.824 -33.408 26.388 1.000 65.093 305 SER B O 1
ATOM 5029 N N . ASN B 1 290 ? -41.795 -32.840 28.592 1.000 53.896 306 ASN B N 1
ATOM 5030 C CA . ASN B 1 290 ? -40.603 -31.957 28.549 1.000 51.678 306 ASN B CA 1
ATOM 5031 C C . ASN B 1 290 ? -39.517 -32.615 27.688 1.000 52.950 306 ASN B C 1
ATOM 5032 O O . ASN B 1 290 ? -39.027 -31.948 26.746 1.000 54.728 306 ASN B O 1
ATOM 5037 N N . TYR B 1 291 ? -39.164 -33.871 27.969 1.000 45.435 307 TYR B N 1
ATOM 5038 C CA . TYR B 1 291 ? -38.006 -34.533 27.317 1.000 46.104 307 TYR B CA 1
ATOM 5039 C C . TYR B 1 291 ? -38.290 -34.770 25.829 1.000 43.748 307 TYR B C 1
ATOM 5040 O O . TYR B 1 291 ? -37.424 -34.452 25.003 1.000 43.387 307 TYR B O 1
ATOM 5049 N N . HIS B 1 292 ? -39.447 -35.339 25.497 1.000 45.456 308 HIS B N 1
ATOM 5050 C CA . HIS B 1 292 ? -39.820 -35.739 24.112 1.000 48.889 308 HIS B CA 1
ATOM 5051 C C . HIS B 1 292 ? -40.074 -34.491 23.254 1.000 47.827 308 HIS B C 1
ATOM 5052 O O . HIS B 1 292 ? -39.692 -34.503 22.061 1.000 46.986 308 HIS B O 1
ATOM 5059 N N . CYS B 1 293 ? -40.650 -33.451 23.862 1.000 45.189 309 CYS B N 1
ATOM 5060 C CA . CYS B 1 293 ? -40.964 -32.140 23.240 1.000 43.175 309 CYS B CA 1
ATOM 5061 C C . CYS B 1 293 ? -39.666 -31.428 22.855 1.000 42.801 309 CYS B C 1
ATOM 5062 O O . CYS B 1 293 ? -39.531 -30.990 21.695 1.000 33.371 309 CYS B O 1
ATOM 5065 N N . ALA B 1 294 ? -38.761 -31.297 23.826 1.000 46.149 310 ALA B N 1
ATOM 5066 C CA . ALA B 1 294 ? -37.423 -30.698 23.651 1.000 47.660 310 ALA B CA 1
ATOM 5067 C C . ALA B 1 294 ? -36.685 -31.444 22.533 1.000 49.933 310 ALA B C 1
ATOM 5068 O O . ALA B 1 294 ? -36.172 -30.765 21.613 1.000 51.525 310 ALA B O 1
ATOM 5070 N N . THR B 1 295 ? -36.664 -32.779 22.593 1.000 43.694 311 THR B N 1
ATOM 5071 C CA . THR B 1 295 ? -35.912 -33.654 21.657 1.000 44.235 311 THR B CA 1
ATOM 5072 C C . THR B 1 295 ? -36.375 -33.396 20.219 1.000 43.326 311 THR B C 1
ATOM 5073 O O . THR B 1 295 ? -35.522 -33.507 19.295 1.000 41.571 311 THR B O 1
ATOM 5077 N N . ALA B 1 296 ? -37.662 -33.079 20.051 1.000 40.648 312 ALA B N 1
ATOM 5078 C CA . ALA B 1 296 ? -38.288 -32.723 18.759 1.000 43.589 312 ALA B CA 1
ATOM 5079 C C . ALA B 1 296 ? -37.865 -31.318 18.341 1.000 44.120 312 ALA B C 1
ATOM 5080 O O . ALA B 1 296 ? -37.549 -31.118 17.158 1.000 47.236 312 ALA B O 1
ATOM 5082 N N . GLY B 1 297 ? -37.882 -30.377 19.285 1.000 45.009 313 GLY B N 1
ATOM 5083 C CA . GLY B 1 297 ? -37.439 -28.989 19.058 1.000 49.125 313 GLY B CA 1
ATOM 5084 C C . GLY B 1 297 ? -36.015 -28.926 18.539 1.000 49.890 313 GLY B C 1
ATOM 5085 O O . GLY B 1 297 ? -35.759 -28.100 17.650 1.000 49.860 313 GLY B O 1
ATOM 5086 N N . ARG B 1 298 ? -35.132 -29.790 19.059 1.000 50.462 314 ARG B N 1
ATOM 5087 C CA . ARG B 1 298 ? -33.669 -29.785 18.768 1.000 51.724 314 ARG B CA 1
ATOM 5088 C C . ARG B 1 298 ? -33.413 -30.247 17.327 1.000 52.402 314 ARG B C 1
ATOM 5089 O O . ARG B 1 298 ? -32.300 -30.054 16.825 1.000 50.446 314 ARG B O 1
ATOM 5097 N N . LYS B 1 299 ? -34.410 -30.846 16.684 1.000 55.617 315 LYS B N 1
ATOM 5098 C CA . LYS B 1 299 ? -34.304 -31.302 15.274 1.000 56.450 315 LYS B CA 1
ATOM 5099 C C . LYS B 1 299 ? -34.059 -30.085 14.370 1.000 53.398 315 LYS B C 1
ATOM 5100 O O . LYS B 1 299 ? -33.317 -30.233 13.366 1.000 50.145 315 LYS B O 1
ATOM 5106 N N . VAL B 1 300 ? -34.624 -28.926 14.719 1.000 50.928 316 VAL B N 1
ATOM 5107 C CA . VAL B 1 300 ? -34.461 -27.670 13.931 1.000 50.154 316 VAL B CA 1
ATOM 5108 C C . VAL B 1 300 ? -33.029 -27.181 14.120 1.000 51.504 316 VAL B C 1
ATOM 5109 O O . VAL B 1 300 ? -32.361 -26.897 13.105 1.000 46.089 316 VAL B O 1
ATOM 5113 N N . HIS B 1 301 ? -32.564 -27.134 15.367 1.000 57.252 317 HIS B N 1
ATOM 5114 C CA . HIS B 1 301 ? -31.133 -26.900 15.715 1.000 60.388 317 HIS B CA 1
ATOM 5115 C C . HIS B 1 301 ? -30.232 -27.849 14.905 1.000 56.882 317 HIS B C 1
ATOM 5116 O O . HIS B 1 301 ? -29.208 -27.377 14.371 1.000 53.527 317 HIS B O 1
ATOM 5123 N N . GLU B 1 302 ? -30.594 -29.134 14.818 1.000 55.998 318 GLU B N 1
ATOM 5124 C CA . GLU B 1 302 ? -29.797 -30.202 14.146 1.000 57.013 318 GLU B CA 1
ATOM 5125 C C . GLU B 1 302 ? -29.666 -29.888 12.651 1.000 51.687 318 GLU B C 1
ATOM 5126 O O . GLU B 1 302 ? -28.537 -29.934 12.136 1.000 48.460 318 GLU B O 1
ATOM 5132 N N . ALA B 1 303 ? -30.784 -29.597 11.991 1.000 49.137 319 ALA B N 1
ATOM 5133 C CA . ALA B 1 303 ? -30.856 -29.226 10.563 1.000 51.407 319 ALA B CA 1
ATOM 5134 C C . ALA B 1 303 ? -29.902 -28.067 10.284 1.000 53.021 319 ALA B C 1
ATOM 5135 O O . ALA B 1 303 ? -29.065 -28.201 9.362 1.000 61.000 319 ALA B O 1
ATOM 5137 N N . LEU B 1 304 ? -30.014 -26.993 11.075 1.000 54.194 320 LEU B N 1
ATOM 5138 C CA . LEU B 1 304 ? -29.256 -25.717 10.914 1.000 50.758 320 LEU B CA 1
ATOM 5139 C C . LEU B 1 304 ? -27.861 -25.827 11.547 1.000 47.825 320 LEU B C 1
ATOM 5140 O O . LEU B 1 304 ? -27.209 -24.804 11.675 1.000 49.248 320 LEU B O 1
ATOM 5145 N N . GLY B 1 305 ? -27.438 -27.020 11.960 1.000 52.503 321 GLY B N 1
ATOM 5146 C CA . GLY B 1 305 ? -26.061 -27.316 12.410 1.000 56.553 321 GLY B CA 1
ATOM 5147 C C . GLY B 1 305 ? -25.672 -26.620 13.704 1.000 54.448 321 GLY B C 1
ATOM 5148 O O . GLY B 1 305 ? -24.462 -26.506 13.963 1.000 50.698 321 GLY B O 1
ATOM 5149 N N . VAL B 1 306 ? -26.656 -26.205 14.506 1.000 62.708 322 VAL B N 1
ATOM 5150 C CA . VAL B 1 306 ? -26.470 -25.488 15.806 1.000 65.954 322 VAL B CA 1
ATOM 5151 C C . VAL B 1 306 ? -27.080 -26.345 16.925 1.000 64.364 322 VAL B C 1
ATOM 5152 O O . VAL B 1 306 ? -27.604 -25.782 17.898 1.000 61.868 322 VAL B O 1
ATOM 5156 N N . LYS B 1 307 ? -26.997 -27.670 16.763 1.000 66.965 323 LYS B N 1
ATOM 5157 C CA A LYS B 1 307 ? -27.501 -28.696 17.719 0.500 62.521 323 LYS B CA 1
ATOM 5158 C CA B LYS B 1 307 ? -27.485 -28.703 17.716 0.500 64.024 323 LYS B CA 1
ATOM 5159 C C . LYS B 1 307 ? -27.056 -28.339 19.143 1.000 63.881 323 LYS B C 1
ATOM 5160 O O . LYS B 1 307 ? -27.911 -28.306 20.031 1.000 71.219 323 LYS B O 1
ATOM 5171 N N . ASP B 1 308 ? -25.774 -28.031 19.334 1.000 66.136 324 ASP B N 1
ATOM 5172 C CA . ASP B 1 308 ? -25.147 -27.919 20.676 1.000 66.187 324 ASP B CA 1
ATOM 5173 C C . ASP B 1 308 ? -25.511 -26.587 21.355 1.000 58.907 324 ASP B C 1
ATOM 5174 O O . ASP B 1 308 ? -25.066 -26.399 22.500 1.000 53.424 324 ASP B O 1
ATOM 5179 N N . TYR B 1 309 ? -26.294 -25.714 20.710 1.000 49.758 325 TYR B N 1
ATOM 5180 C CA . TYR B 1 309 ? -26.803 -24.449 21.306 1.000 47.882 325 TYR B CA 1
ATOM 5181 C C . TYR B 1 309 ? -28.059 -24.726 22.145 1.000 46.605 325 TYR B C 1
ATOM 5182 O O . TYR B 1 309 ? -28.529 -23.815 22.862 1.000 37.942 325 TYR B O 1
ATOM 5191 N N . PHE B 1 310 ? -28.621 -25.932 22.043 1.000 46.695 326 PHE B N 1
ATOM 5192 C CA . PHE B 1 310 ? -29.819 -26.370 22.816 1.000 49.129 326 PHE B CA 1
ATOM 5193 C C . PHE B 1 310 ? -29.425 -27.504 23.773 1.000 44.718 326 PHE B C 1
ATOM 5194 O O . PHE B 1 310 ? -29.105 -28.609 23.318 1.000 40.499 326 PHE B O 1
ATOM 5202 N N . GLY B 1 311 ? -29.444 -27.210 25.072 1.000 43.214 327 GLY B N 1
ATOM 5203 C CA . GLY B 1 311 ? -29.160 -28.173 26.148 1.000 48.426 327 GLY B CA 1
ATOM 5204 C C . GLY B 1 311 ? -30.414 -28.556 26.905 1.000 48.618 327 GLY B C 1
ATOM 5205 O O . GLY B 1 311 ? -31.338 -27.710 26.995 1.000 41.098 327 GLY B O 1
ATOM 5206 N N . PHE B 1 312 ? -30.440 -29.790 27.426 1.000 48.284 328 PHE B N 1
ATOM 5207 C CA . PHE B 1 312 ? -31.547 -30.352 28.242 1.000 50.243 328 PHE B CA 1
ATOM 5208 C C . PHE B 1 312 ? -30.986 -31.152 29.421 1.000 49.318 328 PHE B C 1
ATOM 5209 O O . PHE B 1 312 ? -30.188 -32.098 29.221 1.000 44.995 328 PHE B O 1
ATOM 5217 N N . SER B 1 313 ? -31.422 -30.798 30.626 1.000 50.252 329 SER B N 1
ATOM 5218 C CA . SER B 1 313 ? -31.011 -31.461 31.884 1.000 53.045 329 SER B CA 1
ATOM 5219 C C . SER B 1 313 ? -32.232 -31.648 32.793 1.000 53.315 329 SER B C 1
ATOM 5220 O O . SER B 1 313 ? -32.844 -30.626 33.192 1.000 54.063 329 SER B O 1
ATOM 5223 N N . GLN B 1 314 ? -32.589 -32.912 33.047 1.000 52.125 330 GLN B N 1
ATOM 5224 C CA . GLN B 1 314 ? -33.700 -33.345 33.934 1.000 52.375 330 GLN B CA 1
ATOM 5225 C C . GLN B 1 314 ? -33.113 -34.140 35.106 1.000 56.242 330 GLN B C 1
ATOM 5226 O O . GLN B 1 314 ? -32.388 -35.137 34.856 1.000 55.965 330 GLN B O 1
ATOM 5232 N N . ASN B 1 315 ? -33.393 -33.696 36.329 1.000 56.820 331 ASN B N 1
ATOM 5233 C CA . ASN B 1 315 ? -32.810 -34.260 37.572 1.000 58.690 331 ASN B CA 1
ATOM 5234 C C . ASN B 1 315 ? -33.961 -34.432 38.559 1.000 58.188 331 ASN B C 1
ATOM 5235 O O . ASN B 1 315 ? -34.772 -33.516 38.646 1.000 56.861 331 ASN B O 1
ATOM 5240 N N . SER B 1 316 ? -33.970 -35.514 39.335 1.000 54.945 332 SER B N 1
ATOM 5241 C CA . SER B 1 316 ? -35.033 -35.819 40.317 1.000 51.885 332 SER B CA 1
ATOM 5242 C C . SER B 1 316 ? -34.720 -35.115 41.634 1.000 51.391 332 SER B C 1
ATOM 5243 O O . SER B 1 316 ? -33.613 -35.334 42.156 1.000 56.660 332 SER B O 1
ATOM 5246 N N . HIS B 1 317 ? -35.646 -34.298 42.143 1.000 55.477 333 HIS B N 1
ATOM 5247 C CA . HIS B 1 317 ? -35.550 -33.676 43.495 1.000 57.802 333 HIS B CA 1
ATOM 5248 C C . HIS B 1 317 ? -36.938 -33.249 43.983 1.000 55.885 333 HIS B C 1
ATOM 5249 O O . HIS B 1 317 ? -37.738 -32.762 43.167 1.000 57.316 333 HIS B O 1
ATOM 5256 N N . SER B 1 318 ? -37.222 -33.471 45.266 1.000 57.507 334 SER B N 1
ATOM 5257 C CA . SER B 1 318 ? -38.568 -33.273 45.866 1.000 62.797 334 SER B CA 1
ATOM 5258 C C . SER B 1 318 ? -38.931 -31.786 45.883 1.000 62.969 334 SER B C 1
ATOM 5259 O O . SER B 1 318 ? -40.117 -31.475 45.650 1.000 58.295 334 SER B O 1
ATOM 5262 N N . ASP B 1 319 ? -37.947 -30.913 46.110 1.000 69.570 335 ASP B N 1
ATOM 5263 C CA . ASP B 1 319 ? -38.156 -29.445 46.278 1.000 76.005 335 ASP B CA 1
ATOM 5264 C C . ASP B 1 319 ? -38.306 -28.774 44.908 1.000 79.270 335 ASP B C 1
ATOM 5265 O O . ASP B 1 319 ? -37.415 -28.922 44.059 1.000 81.669 335 ASP B O 1
ATOM 5270 N N . HIS B 1 320 ? -39.426 -28.082 44.711 1.000 78.620 336 HIS B N 1
ATOM 5271 C CA A HIS B 1 320 ? -39.686 -27.231 43.526 0.500 74.452 336 HIS B CA 1
ATOM 5272 C CA B HIS B 1 320 ? -39.681 -27.233 43.521 0.500 75.267 336 HIS B CA 1
ATOM 5273 C C . HIS B 1 320 ? -38.682 -26.071 43.557 1.000 73.051 336 HIS B C 1
ATOM 5274 O O . HIS B 1 320 ? -38.591 -25.411 44.612 1.000 68.756 336 HIS B O 1
ATOM 5287 N N . CYS B 1 321 ? -37.918 -25.890 42.476 1.000 73.176 337 CYS B N 1
ATOM 5288 C CA . CYS B 1 321 ? -37.072 -24.694 42.199 1.000 68.876 337 CYS B CA 1
ATOM 5289 C C . CYS B 1 321 ? -35.731 -24.744 42.943 1.000 64.860 337 CYS B C 1
ATOM 5290 O O . CYS B 1 321 ? -34.967 -23.785 42.815 1.000 70.817 337 CYS B O 1
ATOM 5293 N N . GLY B 1 322 ? -35.439 -25.807 43.683 1.000 65.732 338 GLY B N 1
ATOM 5294 C CA . GLY B 1 322 ? -34.143 -25.957 44.372 1.000 64.966 338 GLY B CA 1
ATOM 5295 C C . GLY B 1 322 ? -33.100 -26.510 43.429 1.000 63.934 338 GLY B C 1
ATOM 5296 O O . GLY B 1 322 ? -33.179 -27.703 43.132 1.000 66.485 338 GLY B O 1
ATOM 5297 N N . PHE B 1 323 ? -32.175 -25.680 42.941 1.000 62.613 339 PHE B N 1
ATOM 5298 C CA . PHE B 1 323 ? -31.146 -26.122 41.964 1.000 61.733 339 PHE B CA 1
ATOM 5299 C C . PHE B 1 323 ? -30.249 -27.170 42.626 1.000 57.437 339 PHE B C 1
ATOM 5300 O O . PHE B 1 323 ? -29.608 -26.906 43.636 1.000 49.522 339 PHE B O 1
ATOM 5308 N N . PRO B 1 324 ? -30.188 -28.408 42.091 1.000 58.727 340 PRO B N 1
ATOM 5309 C CA . PRO B 1 324 ? -29.233 -29.403 42.577 1.000 58.019 340 PRO B CA 1
ATOM 5310 C C . PRO B 1 324 ? -27.818 -29.133 42.066 1.000 56.250 340 PRO B C 1
ATOM 5311 O O . PRO B 1 324 ? -27.685 -28.557 41.020 1.000 51.271 340 PRO B O 1
ATOM 5315 N N . LYS B 1 325 ? -26.814 -29.564 42.834 1.000 65.358 341 LYS B N 1
ATOM 5316 C CA . LYS B 1 325 ? -25.365 -29.422 42.533 1.000 69.740 341 LYS B CA 1
ATOM 5317 C C . LYS B 1 325 ? -25.008 -30.323 41.346 1.000 68.103 341 LYS B C 1
ATOM 5318 O O . LYS B 1 325 ? -24.001 -30.053 40.677 1.000 62.705 341 LYS B O 1
ATOM 5324 N N . ALA B 1 326 ? -25.800 -31.368 41.102 1.000 71.330 342 ALA B N 1
ATOM 5325 C CA . ALA B 1 326 ? -25.553 -32.344 40.019 1.000 66.347 342 ALA B CA 1
ATOM 5326 C C . ALA B 1 326 ? -25.677 -31.637 38.668 1.000 61.570 342 ALA B C 1
ATOM 5327 O O . ALA B 1 326 ? -24.992 -32.074 37.730 1.000 61.275 342 ALA B O 1
ATOM 5329 N N . GLN B 1 327 ? -26.496 -30.587 38.570 1.000 61.339 343 GLN B N 1
ATOM 5330 C CA . GLN B 1 327 ? -26.807 -29.894 37.291 1.000 67.642 343 GLN B CA 1
ATOM 5331 C C . GLN B 1 327 ? -25.843 -28.716 37.054 1.000 68.273 343 GLN B C 1
ATOM 5332 O O . GLN B 1 327 ? -25.955 -28.077 35.990 1.000 68.013 343 GLN B O 1
ATOM 5338 N N . GLN B 1 328 ? -24.916 -28.451 37.981 1.000 68.224 344 GLN B N 1
ATOM 5339 C CA . GLN B 1 328 ? -24.004 -27.279 37.928 1.000 66.643 344 GLN B CA 1
ATOM 5340 C C . GLN B 1 328 ? -23.084 -27.357 36.705 1.000 68.963 344 GLN B C 1
ATOM 5341 O O . GLN B 1 328 ? -23.000 -26.376 35.962 1.000 71.851 344 GLN B O 1
ATOM 5347 N N . PRO B 1 329 ? -22.358 -28.471 36.425 1.000 63.474 345 PRO B N 1
ATOM 5348 C CA . PRO B 1 329 ? -21.418 -28.503 35.298 1.000 61.023 345 PRO B CA 1
ATOM 5349 C C . PRO B 1 329 ? -22.053 -28.003 33.989 1.000 61.065 345 PRO B C 1
ATOM 5350 O O . PRO B 1 329 ? -21.416 -27.263 33.267 1.000 61.384 345 PRO B O 1
ATOM 5354 N N . GLU B 1 330 ? -23.308 -28.397 33.756 1.000 65.198 346 GLU B N 1
ATOM 5355 C CA . GLU B 1 330 ? -24.119 -28.093 32.546 1.000 63.378 346 GLU B CA 1
ATOM 5356 C C . GLU B 1 330 ? -24.448 -26.596 32.514 1.000 56.256 346 GLU B C 1
ATOM 5357 O O . GLU B 1 330 ? -24.287 -25.986 31.451 1.000 50.900 346 GLU B O 1
ATOM 5363 N N . LEU B 1 331 ? -24.884 -26.031 33.645 1.000 54.638 347 LEU B N 1
ATOM 5364 C CA . LEU B 1 331 ? -25.228 -24.588 33.790 1.000 54.426 347 LEU B CA 1
ATOM 5365 C C . LEU B 1 331 ? -23.968 -23.743 33.623 1.000 53.603 347 LEU B C 1
ATOM 5366 O O . LEU B 1 331 ? -24.054 -22.697 32.969 1.000 53.559 347 LEU B O 1
ATOM 5371 N N . THR B 1 332 ? -22.867 -24.155 34.258 1.000 52.474 348 THR B N 1
ATOM 5372 C CA . THR B 1 332 ? -21.556 -23.457 34.201 1.000 49.331 348 THR B CA 1
ATOM 5373 C C . THR B 1 332 ? -21.128 -23.357 32.733 1.000 52.021 348 THR B C 1
ATOM 5374 O O . THR B 1 332 ? -20.795 -22.243 32.297 1.000 50.197 348 THR B O 1
ATOM 5378 N N . ALA B 1 333 ? -21.182 -24.478 32.000 1.000 57.537 349 ALA B N 1
ATOM 5379 C CA . ALA B 1 333 ? -20.744 -24.612 30.592 1.000 57.137 349 ALA B CA 1
ATOM 5380 C C . ALA B 1 333 ? -21.524 -23.639 29.692 1.000 58.791 349 ALA B C 1
ATOM 5381 O O . ALA B 1 333 ? -20.887 -22.996 28.833 1.000 62.851 349 ALA B O 1
ATOM 5383 N N . PHE B 1 334 ? -22.843 -23.528 29.873 1.000 57.439 350 PHE B N 1
ATOM 5384 C CA . PHE B 1 334 ? -23.719 -22.659 29.038 1.000 62.308 350 PHE B CA 1
ATOM 5385 C C . PHE B 1 334 ? -23.493 -21.185 29.394 1.000 64.226 350 PHE B C 1
ATOM 5386 O O . PHE B 1 334 ? -23.479 -20.357 28.468 1.000 72.450 350 PHE B O 1
ATOM 5394 N N . ILE B 1 335 ? -23.310 -20.872 30.678 1.000 59.000 351 ILE B N 1
ATOM 5395 C CA . ILE B 1 335 ? -22.933 -19.504 31.134 1.000 57.904 351 ILE B CA 1
ATOM 5396 C C . ILE B 1 335 ? -21.566 -19.166 30.534 1.000 59.861 351 ILE B C 1
ATOM 5397 O O . ILE B 1 335 ? -21.426 -18.035 30.006 1.000 63.388 351 ILE B O 1
ATOM 5402 N N . GLU B 1 336 ? -20.623 -20.117 30.583 1.000 53.485 352 GLU B N 1
ATOM 5403 C CA . GLU B 1 336 ? -19.244 -19.944 30.053 1.000 55.171 352 GLU B CA 1
ATOM 5404 C C . GLU B 1 336 ? -19.301 -19.603 28.556 1.000 59.669 352 GLU B C 1
ATOM 5405 O O . GLU B 1 336 ? -18.749 -18.558 28.160 1.000 61.724 352 GLU B O 1
ATOM 5411 N N . ARG B 1 337 ? -19.947 -20.440 27.745 1.000 62.331 353 ARG B N 1
ATOM 5412 C CA . ARG B 1 337 ? -19.961 -20.279 26.267 1.000 65.830 353 ARG B CA 1
ATOM 5413 C C . ARG B 1 337 ? -20.653 -18.965 25.880 1.000 59.796 353 ARG B C 1
ATOM 5414 O O . ARG B 1 337 ? -20.059 -18.209 25.108 1.000 64.499 353 ARG B O 1
ATOM 5422 N N . PHE B 1 338 ? -21.855 -18.707 26.389 1.000 58.880 354 PHE B N 1
ATOM 5423 C CA . PHE B 1 338 ? -22.813 -17.715 25.821 1.000 61.775 354 PHE B CA 1
ATOM 5424 C C . PHE B 1 338 ? -22.834 -16.387 26.586 1.000 62.190 354 PHE B C 1
ATOM 5425 O O . PHE B 1 338 ? -23.399 -15.423 26.042 1.000 62.205 354 PHE B O 1
ATOM 5433 N N . LEU B 1 339 ? -22.244 -16.319 27.782 1.000 62.742 355 LEU B N 1
ATOM 5434 C CA . LEU B 1 339 ? -22.199 -15.057 28.568 1.000 65.938 355 LEU B CA 1
ATOM 5435 C C . LEU B 1 339 ? -20.748 -14.653 28.838 1.000 66.423 355 LEU B C 1
ATOM 5436 O O . LEU B 1 339 ? -20.438 -13.469 28.639 1.000 70.510 355 LEU B O 1
ATOM 5441 N N . LEU B 1 340 ? -19.895 -15.580 29.288 1.000 65.952 356 LEU B N 1
ATOM 5442 C CA . LEU B 1 340 ? -18.476 -15.275 29.623 1.000 67.266 356 LEU B CA 1
ATOM 5443 C C . LEU B 1 340 ? -17.596 -15.423 28.372 1.000 65.661 356 LEU B C 1
ATOM 5444 O O . LEU B 1 340 ? -16.352 -15.404 28.520 1.000 70.566 356 LEU B O 1
ATOM 5449 N N . ALA B 1 341 ? -18.204 -15.583 27.194 1.000 62.135 357 ALA B N 1
ATOM 5450 C CA . ALA B 1 341 ? -17.522 -15.592 25.878 1.000 61.504 357 ALA B CA 1
ATOM 5451 C C . ALA B 1 341 ? -16.356 -16.592 25.862 1.000 59.030 357 ALA B C 1
ATOM 5452 O O . ALA B 1 341 ? -15.414 -16.367 25.092 1.000 51.983 357 ALA B O 1
ATOM 5454 N N . LYS B 1 342 ? -16.429 -17.666 26.654 1.000 65.528 358 LYS B N 1
ATOM 5455 C CA . LYS B 1 342 ? -15.410 -18.750 26.673 1.000 71.864 358 LYS B CA 1
ATOM 5456 C C . LYS B 1 342 ? -15.741 -19.739 25.555 1.000 69.445 358 LYS B C 1
ATOM 5457 O O . LYS B 1 342 ? -16.749 -19.534 24.855 1.000 67.686 358 LYS B O 1
ATOM 5463 N N . ASP B 1 343 ? -14.898 -20.754 25.369 1.000 73.048 359 ASP B N 1
ATOM 5464 C CA . ASP B 1 343 ? -14.889 -21.628 24.168 1.000 79.212 359 ASP B CA 1
ATOM 5465 C C . ASP B 1 343 ? -15.182 -23.073 24.586 1.000 70.898 359 ASP B C 1
ATOM 5466 O O . ASP B 1 343 ? -14.585 -23.991 23.987 1.000 74.339 359 ASP B O 1
ATOM 5471 N N . THR B 1 344 ? -16.074 -23.270 25.561 1.000 70.100 360 THR B N 1
ATOM 5472 C CA . THR B 1 344 ? -16.286 -24.568 26.267 1.000 76.688 360 THR B CA 1
ATOM 5473 C C . THR B 1 344 ? -17.449 -25.329 25.622 1.000 73.744 360 THR B C 1
ATOM 5474 O O . THR B 1 344 ? -18.387 -24.653 25.148 1.000 70.868 360 THR B O 1
ATOM 5478 N N . LYS B 1 345 ? -17.354 -26.670 25.594 1.000 69.227 361 LYS B N 1
ATOM 5479 C CA . LYS B 1 345 ? -18.332 -27.614 24.984 1.000 67.835 361 LYS B CA 1
ATOM 5480 C C . LYS B 1 345 ? -19.669 -27.566 25.733 1.000 65.292 361 LYS B C 1
ATOM 5481 O O . LYS B 1 345 ? -19.630 -27.418 26.968 1.000 57.813 361 LYS B O 1
ATOM 5487 N N . THR B 1 346 ? -20.771 -27.738 24.992 1.000 65.987 362 THR B N 1
ATOM 5488 C CA . THR B 1 346 ? -22.170 -27.613 25.476 1.000 68.412 362 THR B CA 1
ATOM 5489 C C . THR B 1 346 ? -23.083 -28.623 24.756 1.000 66.804 362 THR B C 1
ATOM 5490 O O . THR B 1 346 ? -24.272 -28.270 24.525 1.000 58.028 362 THR B O 1
ATOM 5494 N N . ASP B 1 347 ? -22.581 -29.835 24.466 1.000 64.662 363 ASP B N 1
ATOM 5495 C CA . ASP B 1 347 ? -23.430 -30.993 24.079 1.000 70.389 363 ASP B CA 1
ATOM 5496 C C . ASP B 1 347 ? -23.898 -31.681 25.368 1.000 70.193 363 ASP B C 1
ATOM 5497 O O . ASP B 1 347 ? -23.252 -32.660 25.807 1.000 71.390 363 ASP B O 1
ATOM 5502 N N . VAL B 1 348 ? -24.975 -31.155 25.956 1.000 71.658 364 VAL B N 1
ATOM 5503 C CA . VAL B 1 348 ? -25.642 -31.687 27.180 1.000 64.239 364 VAL B CA 1
ATOM 5504 C C . VAL B 1 348 ? -27.099 -32.006 26.825 1.000 59.920 364 VAL B C 1
ATOM 5505 O O . VAL B 1 348 ? -27.862 -31.075 26.481 1.000 55.011 364 VAL B O 1
ATOM 5509 N N . TRP B 1 349 ? -27.446 -33.292 26.884 1.000 53.042 365 TRP B N 1
ATOM 5510 C CA . TRP B 1 349 ? -28.800 -33.824 26.622 1.000 49.557 365 TRP B CA 1
ATOM 5511 C C . TRP B 1 349 ? -29.006 -35.081 27.467 1.000 50.728 365 TRP B C 1
ATOM 5512 O O . TRP B 1 349 ? -28.637 -36.188 27.016 1.000 59.038 365 TRP B O 1
ATOM 5523 N N . LYS B 1 350 ? -29.527 -34.906 28.679 1.000 52.034 366 LYS B N 1
ATOM 5524 C CA . LYS B 1 350 ? -29.598 -35.982 29.699 1.000 56.601 366 LYS B CA 1
ATOM 5525 C C . LYS B 1 350 ? -30.892 -35.852 30.501 1.000 58.081 366 LYS B C 1
ATOM 5526 O O . LYS B 1 350 ? -31.349 -34.705 30.749 1.000 54.953 366 LYS B O 1
ATOM 5532 N N . THR B 1 351 ? -31.455 -37.001 30.869 1.000 58.368 367 THR B N 1
ATOM 5533 C CA . THR B 1 351 ? -32.491 -37.149 31.921 1.000 55.699 367 THR B CA 1
ATOM 5534 C C . THR B 1 351 ? -32.083 -38.316 32.824 1.000 50.093 367 THR B C 1
ATOM 5535 O O . THR B 1 351 ? -31.449 -39.258 32.313 1.000 46.401 367 THR B O 1
ATOM 5539 N N . ASP B 1 352 ? -32.428 -38.245 34.105 1.000 49.858 368 ASP B N 1
ATOM 5540 C CA . ASP B 1 352 ? -32.317 -39.387 35.051 1.000 54.712 368 ASP B CA 1
ATOM 5541 C C . ASP B 1 352 ? -33.710 -40.012 35.223 1.000 53.792 368 ASP B C 1
ATOM 5542 O O . ASP B 1 352 ? -33.854 -40.865 36.104 1.000 53.429 368 ASP B O 1
ATOM 5547 N N . GLY B 1 353 ? -34.675 -39.621 34.383 1.000 55.877 369 GLY B N 1
ATOM 5548 C CA . GLY B 1 353 ? -36.072 -40.107 34.417 1.000 60.125 369 GLY B CA 1
ATOM 5549 C C . GLY B 1 353 ? -36.189 -41.530 33.898 1.000 62.983 369 GLY B C 1
ATOM 5550 O O . GLY B 1 353 ? -35.492 -41.844 32.916 1.000 67.399 369 GLY B O 1
ATOM 5551 N N . LYS B 1 354 ? -37.045 -42.353 34.524 1.000 67.049 370 LYS B N 1
ATOM 5552 C CA . LYS B 1 354 ? -37.165 -43.814 34.265 1.000 68.917 370 LYS B CA 1
ATOM 5553 C C . LYS B 1 354 ? -38.406 -44.118 33.415 1.000 66.754 370 LYS B C 1
ATOM 5554 O O . LYS B 1 354 ? -38.715 -45.300 33.243 1.000 73.264 370 LYS B O 1
ATOM 5560 N N . PHE B 1 355 ? -39.064 -43.101 32.862 1.000 66.512 371 PHE B N 1
ATOM 5561 C CA . PHE B 1 355 ? -40.112 -43.243 31.813 1.000 64.774 371 PHE B CA 1
ATOM 5562 C C . PHE B 1 355 ? -39.480 -43.755 30.512 1.000 65.658 371 PHE B C 1
ATOM 5563 O O . PHE B 1 355 ? -38.260 -43.802 30.363 1.000 62.205 371 PHE B O 1
ATOM 5571 N N . THR B 1 356 ? -40.332 -44.096 29.557 1.000 69.201 372 THR B N 1
ATOM 5572 C CA . THR B 1 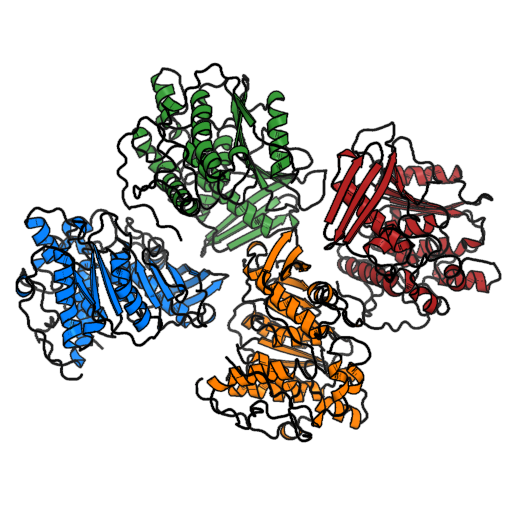356 ? -39.961 -44.770 28.292 1.000 71.462 372 THR B CA 1
ATOM 5573 C C . THR B 1 356 ? -39.466 -43.715 27.308 1.000 66.532 372 THR B C 1
ATOM 5574 O O . THR B 1 356 ? -40.105 -42.668 27.174 1.000 59.848 372 THR B O 1
ATOM 5578 N N . ILE B 1 357 ? -38.360 -43.966 26.635 1.000 69.580 373 ILE B N 1
ATOM 5579 C CA . ILE B 1 357 ? -37.843 -42.936 25.701 1.000 70.855 373 ILE B CA 1
ATOM 5580 C C . ILE B 1 357 ? -38.036 -43.454 24.288 1.000 65.135 373 ILE B C 1
ATOM 5581 O O . ILE B 1 357 ? -37.199 -44.238 23.839 1.000 71.203 373 ILE B O 1
ATOM 5586 N N . ASP B 1 358 ? -39.148 -43.071 23.665 1.000 65.480 374 ASP B N 1
ATOM 5587 C CA . ASP B 1 358 ? -39.480 -43.422 22.262 1.000 71.325 374 ASP B CA 1
ATOM 5588 C C . ASP B 1 358 ? -39.787 -42.145 21.476 1.000 71.101 374 ASP B C 1
ATOM 5589 O O . ASP B 1 358 ? -40.904 -41.596 21.630 1.000 77.388 374 ASP B O 1
ATOM 5594 N N . GLU B 1 359 ? -38.832 -41.715 20.645 1.000 66.869 375 GLU B N 1
ATOM 5595 C CA . GLU B 1 359 ? -38.966 -40.561 19.720 1.000 63.596 375 GLU B CA 1
ATOM 5596 C C . GLU B 1 359 ? -40.092 -40.816 18.712 1.000 66.612 375 GLU B C 1
ATOM 5597 O O . GLU B 1 359 ? -41.022 -39.981 18.638 1.000 60.419 375 GLU B O 1
ATOM 5603 N N . ARG B 1 360 ? -40.000 -41.926 17.968 1.000 71.503 376 ARG B N 1
ATOM 5604 C CA . ARG B 1 360 ? -40.849 -42.219 16.776 1.000 74.402 376 ARG B CA 1
ATOM 5605 C C . ARG B 1 360 ? -42.325 -42.065 17.165 1.000 67.147 376 ARG B C 1
ATOM 5606 O O . ARG B 1 360 ? -43.131 -41.833 16.257 1.000 67.510 376 ARG B O 1
ATOM 5614 N N . ARG B 1 361 ? -42.651 -42.163 18.462 1.000 65.648 377 ARG B N 1
ATOM 5615 C CA . ARG B 1 361 ? -44.025 -42.014 19.019 1.000 63.564 377 ARG B CA 1
ATOM 5616 C C . ARG B 1 361 ? -44.595 -40.633 18.698 1.000 63.254 377 ARG B C 1
ATOM 5617 O O . ARG B 1 361 ? -45.833 -40.542 18.550 1.000 64.454 377 ARG B O 1
ATOM 5625 N N . TRP B 1 362 ? -43.731 -39.612 18.628 1.000 58.257 378 TRP B N 1
ATOM 5626 C CA . TRP B 1 362 ? -44.113 -38.180 18.520 1.000 54.542 378 TRP B CA 1
ATOM 5627 C C . TRP B 1 362 ? -43.582 -37.535 17.234 1.000 56.323 378 TRP B C 1
ATOM 5628 O O . TRP B 1 362 ? -44.107 -36.461 16.857 1.000 56.444 378 TRP B O 1
ATOM 5639 N N . ILE B 1 363 ? -42.569 -38.150 16.612 1.000 55.977 379 ILE B N 1
ATOM 5640 C CA . ILE B 1 363 ? -41.793 -37.585 15.473 1.000 56.488 379 ILE B CA 1
ATOM 5641 C C . ILE B 1 363 ? -41.836 -38.571 14.302 1.000 54.485 379 ILE B C 1
ATOM 5642 O O . ILE B 1 363 ? -41.053 -39.539 14.300 1.000 45.821 379 ILE B O 1
ATOM 5647 N N . ASP B 1 364 ? -42.727 -38.297 13.342 1.000 56.633 380 ASP B N 1
ATOM 5648 C CA . ASP B 1 364 ? -42.901 -39.043 12.068 1.000 56.572 380 ASP B CA 1
ATOM 5649 C C . ASP B 1 364 ? -42.330 -38.218 10.899 1.000 56.948 380 ASP B C 1
ATOM 5650 O O . ASP B 1 364 ? -42.890 -38.306 9.790 1.000 55.416 380 ASP B O 1
ATOM 5655 N N . TRP B 1 365 ? -41.277 -37.423 11.129 1.000 58.434 381 TRP B N 1
ATOM 5656 C CA . TRP B 1 365 ? -40.650 -36.544 10.099 1.000 63.141 381 TRP B CA 1
ATOM 5657 C C . TRP B 1 365 ? -39.123 -36.523 10.254 1.000 63.089 381 TRP B C 1
ATOM 5658 O O . TRP B 1 365 ? -38.638 -36.659 11.396 1.000 58.674 381 TRP B O 1
ATOM 5669 N N . ALA B 1 366 ? -38.399 -36.334 9.143 1.000 62.968 382 ALA B N 1
ATOM 5670 C CA . ALA B 1 366 ? -36.921 -36.424 9.066 1.000 58.618 382 ALA B CA 1
ATOM 5671 C C . ALA B 1 366 ? -36.286 -35.026 9.097 1.000 50.891 382 ALA B C 1
ATOM 5672 O O . ALA B 1 366 ? -36.876 -34.080 8.567 1.000 46.069 382 ALA B O 1
ATOM 5674 N N . VAL B 1 367 ? -35.096 -34.923 9.675 1.000 46.223 383 VAL B N 1
ATOM 5675 C CA . VAL B 1 367 ? -34.244 -33.700 9.657 1.000 51.378 383 VAL B CA 1
ATOM 5676 C C . VAL B 1 367 ? -33.744 -33.500 8.226 1.000 56.039 383 VAL B C 1
ATOM 5677 O O . VAL B 1 367 ? -32.937 -34.294 7.732 1.000 63.444 383 VAL B O 1
ATOM 5681 N N . PRO B 1 368 ? -34.189 -32.448 7.506 1.000 56.958 384 PRO B N 1
ATOM 5682 C CA . PRO B 1 368 ? -33.737 -32.230 6.132 1.000 66.424 384 PRO B CA 1
ATOM 5683 C C . PRO B 1 368 ? -32.315 -31.656 6.131 1.000 78.877 384 PRO B C 1
ATOM 5684 O O . PRO B 1 368 ? -31.963 -31.017 7.100 1.000 86.964 384 PRO B O 1
ATOM 5688 N N . SER B 1 369 ? -31.524 -31.932 5.090 1.000 92.357 385 SER B N 1
ATOM 5689 C CA . SER B 1 369 ? -30.222 -31.245 4.852 1.000 94.945 385 SER B CA 1
ATOM 5690 C C . SER B 1 369 ? -30.520 -29.897 4.210 1.000 94.565 385 SER B C 1
ATOM 5691 O O . SER B 1 369 ? -31.053 -29.907 3.090 1.000 91.510 385 SER B O 1
ATOM 5694 N N . LEU B 1 370 ? -30.270 -28.799 4.929 1.000 100.663 386 LEU B N 1
ATOM 5695 C CA . LEU B 1 370 ? -30.571 -27.421 4.462 1.000 117.343 386 LEU B CA 1
ATOM 5696 C C . LEU B 1 370 ? -29.317 -26.852 3.780 1.000 130.446 386 LEU B C 1
ATOM 5697 O O . LEU B 1 370 ? -28.274 -26.755 4.473 1.000 143.993 386 LEU B O 1
ATOM 5702 N N . SER B 1 371 ? -29.394 -26.555 2.470 1.000 130.431 387 SER B N 1
ATOM 5703 C CA . SER B 1 371 ? -28.283 -25.996 1.650 1.000 126.168 387 SER B CA 1
ATOM 5704 C C . SER B 1 371 ? -28.390 -24.473 1.536 1.000 117.111 387 SER B C 1
ATOM 5705 O O . SER B 1 371 ? -29.505 -23.980 1.259 1.000 125.033 387 SER B O 1
ATOM 5708 N N . GLY B 1 372 ? -27.253 -23.790 1.701 1.000 109.450 388 GLY B N 1
ATOM 5709 C CA . GLY B 1 372 ? -27.142 -22.361 2.040 1.000 112.653 388 GLY B CA 1
ATOM 5710 C C . GLY B 1 372 ? -26.287 -22.177 3.283 1.000 119.337 388 GLY B C 1
ATOM 5711 O O . GLY B 1 372 ? -25.810 -21.043 3.489 1.000 118.217 388 GLY B O 1
ATOM 5712 N N . LEU B 1 373 ? -26.160 -23.238 4.101 1.000 125.014 389 LEU B N 1
ATOM 5713 C CA . LEU B 1 373 ? -25.256 -23.322 5.284 1.000 124.870 389 LEU B CA 1
ATOM 5714 C C . LEU B 1 373 ? -24.017 -24.155 4.932 1.000 120.025 389 LEU B C 1
ATOM 5715 O O . LEU B 1 373 ? -22.890 -23.722 5.186 1.000 110.399 389 LEU B O 1
ATOM 5720 N N . SER C 1 4 ? -17.259 10.782 13.304 1.000 100.081 20 SER C N 1
ATOM 5721 C CA . SER C 1 4 ? -16.074 11.332 14.036 1.000 97.680 20 SER C CA 1
ATOM 5722 C C . SER C 1 4 ? -15.627 12.641 13.364 1.000 94.195 20 SER C C 1
ATOM 5723 O O . SER C 1 4 ? -15.952 12.839 12.179 1.000 91.510 20 SER C O 1
ATOM 5726 N N . CYS C 1 5 ? -14.909 13.490 14.109 1.000 93.659 21 CYS C N 1
ATOM 5727 C CA . CYS C 1 5 ? -14.274 14.755 13.643 1.000 95.709 21 CYS C CA 1
ATOM 5728 C C . CYS C 1 5 ? -12.853 14.485 13.149 1.000 91.904 21 CYS C C 1
ATOM 5729 O O . CYS C 1 5 ? -12.209 13.547 13.621 1.000 93.075 21 CYS C O 1
ATOM 5732 N N . PRO C 1 6 ? -12.311 15.298 12.209 1.000 88.735 22 PRO C N 1
ATOM 5733 C CA . PRO C 1 6 ? -10.937 15.125 11.735 1.000 93.473 22 PRO C CA 1
ATOM 5734 C C . PRO C 1 6 ? -9.906 15.494 12.811 1.000 98.918 22 PRO C C 1
ATOM 5735 O O . PRO C 1 6 ? -10.275 16.199 13.738 1.000 105.711 22 PRO C O 1
ATOM 5739 N N . ASN C 1 7 ? -8.669 14.989 12.687 1.000 99.117 23 ASN C N 1
ATOM 5740 C CA . ASN C 1 7 ? -7.536 15.371 13.570 1.000 97.272 23 ASN C CA 1
ATOM 5741 C C . ASN C 1 7 ? -6.906 16.654 13.007 1.000 97.570 23 ASN C C 1
ATOM 5742 O O . ASN C 1 7 ? -7.262 17.045 11.871 1.000 90.984 23 ASN C O 1
ATOM 5747 N N . LEU C 1 8 ? -6.016 17.298 13.770 1.000 91.706 24 LEU C N 1
ATOM 5748 C CA . LEU C 1 8 ? -5.348 18.557 13.340 1.000 87.958 24 LEU C CA 1
ATOM 5749 C C . LEU C 1 8 ? -4.398 18.254 12.190 1.000 90.924 24 LEU C C 1
ATOM 5750 O O . LEU C 1 8 ? -3.802 17.175 12.148 1.000 79.867 24 LEU C O 1
ATOM 5755 N N . PRO C 1 9 ? -4.211 19.206 11.244 1.000 89.003 25 PRO C N 1
ATOM 5756 C CA . PRO C 1 9 ? -3.079 19.159 10.314 1.000 92.767 25 PRO C CA 1
ATOM 5757 C C . PRO C 1 9 ? -1.744 18.833 11.006 1.000 90.717 25 PRO C C 1
ATOM 5758 O O . PRO C 1 9 ? -1.590 19.194 12.145 1.000 94.876 25 PRO C O 1
ATOM 5762 N N . ALA C 1 10 ? -0.809 18.170 10.320 1.000 86.816 26 ALA C N 1
ATOM 5763 C CA . ALA C 1 10 ? 0.529 17.842 10.873 1.000 83.592 26 ALA C CA 1
ATOM 5764 C C . ALA C 1 10 ? 1.190 19.133 11.370 1.000 79.037 26 ALA C C 1
ATOM 5765 O O . ALA C 1 10 ? 1.842 19.091 12.437 1.000 73.012 26 ALA C O 1
ATOM 5767 N N . SER C 1 11 ? 1.019 20.231 10.620 1.000 76.689 27 SER C N 1
ATOM 5768 C CA . SER C 1 11 ? 1.581 21.571 10.927 1.000 73.241 27 SER C CA 1
ATOM 5769 C C . SER C 1 11 ? 0.512 22.653 10.722 1.000 70.245 27 SER C C 1
ATOM 5770 O O . SER C 1 11 ? -0.304 22.550 9.794 1.000 62.786 27 SER C O 1
ATOM 5773 N N . ILE C 1 12 ? 0.541 23.652 11.593 1.000 68.835 28 ILE C N 1
ATOM 5774 C CA . ILE C 1 12 ? -0.377 24.819 11.608 1.000 67.960 28 ILE C CA 1
ATOM 5775 C C . ILE C 1 12 ? 0.501 26.040 11.357 1.000 72.947 28 ILE C C 1
ATOM 5776 O O . ILE C 1 12 ? 1.574 26.128 12.010 1.000 75.019 28 ILE C O 1
ATOM 5781 N N . ASN C 1 13 ? 0.083 26.941 10.466 1.000 78.328 29 ASN C N 1
ATOM 5782 C CA . ASN C 1 13 ? 0.683 28.293 10.350 1.000 84.935 29 ASN C CA 1
ATOM 5783 C C . ASN C 1 13 ? -0.295 29.283 10.975 1.000 81.026 29 ASN C C 1
ATOM 5784 O O . ASN C 1 13 ? -1.388 29.460 10.412 1.000 75.636 29 ASN C O 1
ATOM 5789 N N . TYR C 1 14 ? 0.078 29.859 12.118 1.000 78.335 30 TYR C N 1
ATOM 5790 C CA . TYR C 1 14 ? -0.674 30.964 12.756 1.000 72.160 30 TYR C CA 1
ATOM 5791 C C . TYR C 1 14 ? 0.232 32.194 12.788 1.000 70.541 30 TYR C C 1
ATOM 5792 O O . TYR C 1 14 ? 1.279 32.179 13.463 1.000 72.245 30 TYR C O 1
ATOM 5801 N N . ALA C 1 15 ? -0.163 33.217 12.031 1.000 69.423 31 ALA C N 1
ATOM 5802 C CA . ALA C 1 15 ? 0.509 34.532 11.971 1.000 66.992 31 ALA C CA 1
ATOM 5803 C C . ALA C 1 15 ? 0.296 35.226 13.315 1.000 67.472 31 ALA C C 1
ATOM 5804 O O . ALA C 1 15 ? -0.863 35.268 13.797 1.000 71.637 31 ALA C O 1
ATOM 5806 N N . ALA C 1 16 ? 1.385 35.712 13.907 1.000 66.717 32 ALA C N 1
ATOM 5807 C CA . ALA C 1 16 ? 1.388 36.498 15.157 1.000 65.806 32 ALA C CA 1
ATOM 5808 C C . ALA C 1 16 ? 0.097 37.322 15.219 1.000 62.017 32 ALA C C 1
ATOM 5809 O O . ALA C 1 16 ? -0.176 38.068 14.263 1.000 58.193 32 ALA C O 1
ATOM 5811 N N . ASN C 1 17 ? -0.690 37.131 16.279 1.000 57.341 33 ASN C N 1
ATOM 5812 C CA . ASN C 1 17 ? -1.936 37.890 16.530 1.000 55.289 33 ASN C CA 1
ATOM 5813 C C . ASN C 1 17 ? -1.876 38.416 17.955 1.000 56.715 33 ASN C C 1
ATOM 5814 O O . ASN C 1 17 ? -1.828 37.628 18.896 1.000 57.866 33 ASN C O 1
ATOM 5819 N N . PRO C 1 18 ? -1.873 39.756 18.145 1.000 58.294 34 PRO C N 1
ATOM 5820 C CA . PRO C 1 18 ? -1.822 40.342 19.485 1.000 58.563 34 PRO C CA 1
ATOM 5821 C C . PRO C 1 18 ? -3.157 40.308 20.250 1.000 54.262 34 PRO C C 1
ATOM 5822 O O . PRO C 1 18 ? -3.155 40.657 21.415 1.000 53.311 34 PRO C O 1
ATOM 5826 N N . LYS C 1 19 ? -4.246 39.888 19.595 1.000 55.527 35 LYS C N 1
ATOM 5827 C CA . LYS C 1 19 ? -5.593 39.737 20.209 1.000 57.891 35 LYS C CA 1
ATOM 5828 C C . LYS C 1 19 ? -5.907 38.249 20.424 1.000 57.307 35 LYS C C 1
ATOM 5829 O O . LYS C 1 19 ? -5.098 37.409 19.992 1.000 57.776 35 LYS C O 1
ATOM 5835 N N . LEU C 1 20 ? -7.018 37.943 21.098 1.000 55.567 36 LEU C N 1
ATOM 5836 C CA . LEU C 1 20 ? -7.428 36.552 21.426 1.000 59.442 36 LEU C CA 1
ATOM 5837 C C . LEU C 1 20 ? -7.974 35.920 20.153 1.000 56.000 36 LEU C C 1
ATOM 5838 O O . LEU C 1 20 ? -8.918 36.447 19.567 1.000 60.227 36 LEU C O 1
ATOM 5843 N N . PRO C 1 21 ? -7.398 34.795 19.670 1.000 51.176 37 PRO C N 1
ATOM 5844 C CA . PRO C 1 21 ? -7.842 34.218 18.403 1.000 51.210 37 PRO C CA 1
ATOM 5845 C C . PRO C 1 21 ? -9.371 34.032 18.417 1.000 50.169 37 PRO C C 1
ATOM 5846 O O . PRO C 1 21 ? -9.912 33.752 19.465 1.000 55.477 37 PRO C O 1
ATOM 5850 N N . ASP C 1 22 ? -10.030 34.241 17.278 1.000 48.921 38 ASP C N 1
ATOM 5851 C CA . ASP C 1 22 ? -11.482 33.977 17.121 1.000 50.272 38 ASP C CA 1
ATOM 5852 C C . ASP C 1 22 ? -11.744 32.501 17.429 1.000 50.616 38 ASP C C 1
ATOM 5853 O O . ASP C 1 22 ? -11.224 31.625 16.738 1.000 49.514 38 ASP C O 1
ATOM 5858 N N . PRO C 1 23 ? -12.545 32.170 18.471 1.000 52.109 39 PRO C N 1
ATOM 5859 C CA . PRO C 1 23 ? -12.897 30.780 18.776 1.000 52.398 39 PRO C CA 1
ATOM 5860 C C . PRO C 1 23 ? -13.816 30.137 17.722 1.000 56.191 39 PRO C C 1
ATOM 5861 O O . PRO C 1 23 ? -13.910 28.921 17.669 1.000 58.769 39 PRO C O 1
ATOM 5865 N N . PHE C 1 24 ? -14.485 30.961 16.914 1.000 56.783 40 PHE C N 1
ATOM 5866 C CA . PHE C 1 24 ? -15.424 30.520 15.857 1.000 60.015 40 PHE C CA 1
ATOM 5867 C C . PHE C 1 24 ? -14.705 30.336 14.509 1.000 64.239 40 PHE C C 1
ATOM 5868 O O . PHE C 1 24 ? -15.374 30.008 13.525 1.000 67.390 40 PHE C O 1
ATOM 5876 N N . LEU C 1 25 ? -13.390 30.535 14.443 1.000 69.956 41 LEU C N 1
ATOM 5877 C CA . LEU C 1 25 ? -12.613 30.402 13.180 1.000 75.319 41 LEU C CA 1
ATOM 5878 C C . LEU C 1 25 ? -11.890 29.052 13.187 1.000 71.936 41 LEU C C 1
ATOM 5879 O O . LEU C 1 25 ? -10.814 28.937 13.832 1.000 60.417 41 LEU C O 1
ATOM 5884 N N . ALA C 1 26 ? -12.438 28.084 12.452 1.000 71.953 42 ALA C N 1
ATOM 5885 C CA . ALA C 1 26 ? -11.805 26.766 12.229 1.000 81.090 42 ALA C CA 1
ATOM 5886 C C . ALA C 1 26 ? -10.439 26.965 11.557 1.000 82.952 42 ALA C C 1
ATOM 5887 O O . ALA C 1 26 ? -10.261 27.974 10.857 1.000 85.883 42 ALA C O 1
ATOM 5889 N N . LEU C 1 27 ? -9.511 26.033 11.778 1.000 79.375 43 LEU C N 1
ATOM 5890 C CA . LEU C 1 27 ? -8.165 26.036 11.148 1.000 79.252 43 LEU C CA 1
ATOM 5891 C C . LEU C 1 27 ? -8.303 25.843 9.635 1.000 77.115 43 LEU C C 1
ATOM 5892 O O . LEU C 1 27 ? -7.470 26.379 8.891 1.000 68.078 43 LEU C O 1
ATOM 5897 N N . SER C 1 28 ? -9.322 25.095 9.210 1.000 81.250 44 SER C N 1
ATOM 5898 C CA . SER C 1 28 ? -9.765 24.977 7.794 1.000 79.878 44 SER C CA 1
ATOM 5899 C C . SER C 1 28 ? -9.766 26.361 7.133 1.000 71.532 44 SER C C 1
ATOM 5900 O O . SER C 1 28 ? -9.281 26.472 6.004 1.000 77.022 44 SER C O 1
ATOM 5903 N N . GLY C 1 29 ? -10.297 27.370 7.827 1.000 68.271 45 GLY C N 1
ATOM 5904 C CA . GLY C 1 29 ? -10.419 28.752 7.328 1.000 70.924 45 GLY C CA 1
ATOM 5905 C C . GLY C 1 29 ? -11.836 29.276 7.468 1.000 70.930 45 GLY C C 1
ATOM 5906 O O . GLY C 1 29 ? -11.988 30.468 7.732 1.000 73.559 45 GLY C O 1
ATOM 5907 N N . THR C 1 30 ? -12.840 28.414 7.296 1.000 78.143 46 THR C N 1
ATOM 5908 C CA . THR C 1 30 ? -14.281 28.778 7.394 1.000 84.001 46 THR C CA 1
ATOM 5909 C C . THR C 1 30 ? -14.642 29.115 8.846 1.000 80.150 46 THR C C 1
ATOM 5910 O O . THR C 1 30 ? -14.207 28.392 9.778 1.000 77.677 46 THR C O 1
ATOM 5914 N N . ARG C 1 31 ? -15.420 30.181 9.005 1.000 73.648 47 ARG C N 1
ATOM 5915 C CA . ARG C 1 31 ? -15.975 30.636 10.300 1.000 74.735 47 ARG C CA 1
ATOM 5916 C C . ARG C 1 31 ? -17.301 29.910 10.541 1.000 72.909 47 ARG C C 1
ATOM 5917 O O . ARG C 1 31 ? -18.093 29.823 9.595 1.000 78.865 47 ARG C O 1
ATOM 5925 N N . LEU C 1 32 ? -17.524 29.404 11.755 1.000 72.631 48 LEU C N 1
ATOM 5926 C CA . LEU C 1 32 ? -18.768 28.683 12.152 1.000 79.761 48 LEU C CA 1
ATOM 5927 C C . LEU C 1 32 ? -19.986 29.604 12.004 1.000 81.717 48 LEU C C 1
ATOM 5928 O O . LEU C 1 32 ? -19.917 30.779 12.438 1.000 86.207 48 LEU C O 1
ATOM 5933 N N . SER C 1 33 ? -21.049 29.073 11.393 1.000 82.282 49 SER C N 1
ATOM 5934 C CA . SER C 1 33 ? -22.361 29.737 11.166 1.000 82.223 49 SER C CA 1
ATOM 5935 C C . SER C 1 33 ? -23.521 28.818 11.587 1.000 84.718 49 SER C C 1
ATOM 5936 O O . SER C 1 33 ? -24.664 29.335 11.691 1.000 84.630 49 SER C O 1
ATOM 5939 N N . LYS C 1 34 ? -23.250 27.521 11.810 1.000 82.739 50 LYS C N 1
ATOM 5940 C CA . LYS C 1 34 ? -24.255 26.465 12.129 1.000 90.305 50 LYS C CA 1
ATOM 5941 C C . LYS C 1 34 ? -23.878 25.785 13.456 1.000 90.072 50 LYS C C 1
ATOM 5942 O O . LYS C 1 34 ? -22.687 25.484 13.651 1.000 88.814 50 LYS C O 1
ATOM 5948 N N . LYS C 1 35 ? -24.858 25.523 14.325 1.000 86.075 51 LYS C N 1
ATOM 5949 C CA . LYS C 1 35 ? -24.631 24.885 15.651 1.000 89.462 51 LYS C CA 1
ATOM 5950 C C . LYS C 1 35 ? -23.946 23.519 15.476 1.000 89.145 51 LYS C C 1
ATOM 5951 O O . LYS C 1 35 ? -23.011 23.213 16.254 1.000 85.921 51 LYS C O 1
ATOM 5957 N N . ASP C 1 36 ? -24.372 22.738 14.476 1.000 94.238 52 ASP C N 1
ATOM 5958 C CA . ASP C 1 36 ? -23.905 21.343 14.230 1.000 93.098 52 ASP C CA 1
ATOM 5959 C C . ASP C 1 36 ? -22.411 21.325 13.871 1.000 86.920 52 ASP C C 1
ATOM 5960 O O . ASP C 1 36 ? -21.848 20.214 13.802 1.000 77.708 52 ASP C O 1
ATOM 5965 N N . GLN C 1 37 ? -21.787 22.491 13.642 1.000 82.718 53 GLN C N 1
ATOM 5966 C CA . GLN C 1 37 ? -20.334 22.594 13.358 1.000 81.380 53 GLN C CA 1
ATOM 5967 C C . GLN C 1 37 ? -19.543 22.644 14.674 1.000 82.146 53 GLN C C 1
ATOM 5968 O O . GLN C 1 37 ? -18.332 22.304 14.622 1.000 84.808 53 GLN C O 1
ATOM 5974 N N . TRP C 1 38 ? -20.173 23.052 15.791 1.000 73.769 54 TRP C N 1
ATOM 5975 C CA . TRP C 1 38 ? -19.454 23.360 17.060 1.000 73.987 54 TRP C CA 1
ATOM 5976 C C . TRP C 1 38 ? -18.714 22.137 17.604 1.000 74.991 54 TRP C C 1
ATOM 5977 O O . TRP C 1 38 ? -17.562 22.258 18.031 1.000 68.001 54 TRP C O 1
ATOM 5988 N N . PRO C 1 39 ? -19.351 20.940 17.641 1.000 75.067 55 PRO C N 1
ATOM 5989 C CA . PRO C 1 39 ? -18.683 19.730 18.140 1.000 70.888 55 PRO C CA 1
ATOM 5990 C C . PRO C 1 39 ? -17.287 19.485 17.544 1.000 68.848 55 PRO C C 1
ATOM 5991 O O . PRO C 1 39 ? -16.403 19.079 18.279 1.000 66.793 55 PRO C O 1
ATOM 5995 N N . CYS C 1 40 ? -17.110 19.752 16.247 1.000 72.045 56 CYS C N 1
ATOM 5996 C CA . CYS C 1 40 ? -15.838 19.494 15.521 1.000 76.314 56 CYS C CA 1
ATOM 5997 C C . CYS C 1 40 ? -14.812 20.589 15.809 1.000 71.983 56 CYS C C 1
ATOM 5998 O O . CYS C 1 40 ? -13.607 20.271 15.813 1.000 71.392 56 CYS C O 1
ATOM 6001 N N . ARG C 1 41 ? -15.271 21.817 16.046 1.000 70.027 57 ARG C N 1
ATOM 6002 C CA . ARG C 1 41 ? -14.415 22.926 16.540 1.000 66.033 57 ARG C CA 1
ATOM 6003 C C . ARG C 1 41 ? -14.004 22.613 17.988 1.000 61.006 57 ARG C C 1
ATOM 6004 O O . ARG C 1 41 ? -12.810 22.741 18.298 1.000 56.703 57 ARG C O 1
ATOM 6012 N N . LYS C 1 42 ? -14.947 22.170 18.824 1.000 54.542 58 LYS C N 1
ATOM 6013 C CA . LYS C 1 42 ? -14.663 21.760 20.221 1.000 56.419 58 LYS C CA 1
ATOM 6014 C C . LYS C 1 42 ? -13.530 20.722 20.252 1.000 58.964 58 LYS C C 1
ATOM 6015 O O . LYS C 1 42 ? -12.652 20.873 21.122 1.000 58.389 58 LYS C O 1
ATOM 6021 N N . GLU C 1 43 ? -13.523 19.713 19.366 1.000 63.130 59 GLU C N 1
ATOM 6022 C CA . GLU C 1 43 ? -12.433 18.691 19.333 1.000 61.170 59 GLU C CA 1
ATOM 6023 C C . GLU C 1 43 ? -11.126 19.342 18.864 1.000 62.826 59 GLU C C 1
ATOM 6024 O O . GLU C 1 43 ? -10.078 19.091 19.496 1.000 65.248 59 GLU C O 1
ATOM 6030 N N . GLU C 1 44 ? -11.185 20.134 17.790 1.000 60.827 60 GLU C N 1
ATOM 6031 C CA . GLU C 1 44 ? -10.032 20.938 17.301 1.000 59.012 60 GLU C CA 1
ATOM 6032 C C . GLU C 1 44 ? -9.359 21.587 18.524 1.000 55.905 60 GLU C C 1
ATOM 6033 O O . GLU C 1 44 ? -8.168 21.346 18.766 1.000 46.622 60 GLU C O 1
ATOM 6039 N N . ILE C 1 45 ? -10.135 22.347 19.299 1.000 55.663 61 ILE C N 1
ATOM 6040 C CA . ILE C 1 45 ? -9.656 23.124 20.478 1.000 54.779 61 ILE C CA 1
ATOM 6041 C C . ILE C 1 45 ? -9.016 22.150 21.472 1.000 55.744 61 ILE C C 1
ATOM 6042 O O . ILE C 1 45 ? -7.872 22.411 21.891 1.000 59.147 61 ILE C O 1
ATOM 6047 N N . ARG C 1 46 ? -9.728 21.075 21.822 1.000 51.516 62 ARG C N 1
ATOM 6048 C CA . ARG C 1 46 ? -9.237 20.026 22.753 1.000 55.812 62 ARG C CA 1
ATOM 6049 C C . ARG C 1 46 ? -7.885 19.512 22.249 1.000 63.249 62 ARG C C 1
ATOM 6050 O O . ARG C 1 46 ? -6.942 19.380 23.068 1.000 63.778 62 ARG C O 1
ATOM 6058 N N . GLN C 1 47 ? -7.789 19.246 20.946 1.000 64.280 63 GLN C N 1
ATOM 6059 C CA . GLN C 1 47 ? -6.560 18.693 20.324 1.000 62.892 63 GLN C CA 1
ATOM 6060 C C . GLN C 1 47 ? -5.454 19.754 20.336 1.000 56.701 63 GLN C C 1
ATOM 6061 O O . GLN C 1 47 ? -4.281 19.364 20.505 1.000 56.738 63 GLN C O 1
ATOM 6067 N N . LEU C 1 48 ? -5.807 21.032 20.146 1.000 51.875 64 LEU C N 1
ATOM 6068 C CA . LEU C 1 48 ? -4.834 22.158 20.152 1.000 51.854 64 LEU C CA 1
ATOM 6069 C C . LEU C 1 48 ? -4.173 22.204 21.532 1.000 47.438 64 LEU C C 1
ATOM 6070 O O . LEU C 1 48 ? -2.931 22.126 21.612 1.000 39.494 64 LEU C O 1
ATOM 6075 N N . PHE C 1 49 ? -4.990 22.283 22.583 1.000 49.162 65 PHE C N 1
ATOM 6076 C CA . PHE C 1 49 ? -4.530 22.357 23.993 1.000 46.224 65 PHE C CA 1
ATOM 6077 C C . PHE C 1 49 ? -3.540 21.226 24.273 1.000 42.068 65 PHE C C 1
ATOM 6078 O O . PHE C 1 49 ? -2.489 21.490 24.873 1.000 38.909 65 PHE C O 1
ATOM 6086 N N . GLN C 1 50 ? -3.866 20.005 23.855 1.000 43.153 66 GLN C N 1
ATOM 6087 C CA . GLN C 1 50 ? -3.043 18.796 24.150 1.000 45.510 66 GLN C CA 1
ATOM 6088 C C . GLN C 1 50 ? -1.721 18.871 23.377 1.000 45.201 66 GLN C C 1
ATOM 6089 O O . GLN C 1 50 ? -0.679 18.516 23.961 1.000 45.132 66 GLN C O 1
ATOM 6095 N N . ARG C 1 51 ? -1.737 19.336 22.126 1.000 47.590 67 ARG C N 1
ATOM 6096 C CA . ARG C 1 51 ? -0.494 19.427 21.322 1.000 52.147 67 ARG C CA 1
ATOM 6097 C C . ARG C 1 51 ? 0.441 20.481 21.924 1.000 55.429 67 ARG C C 1
ATOM 6098 O O . ARG C 1 51 ? 1.599 20.125 22.201 1.000 54.329 67 ARG C O 1
ATOM 6106 N N . TYR C 1 52 ? -0.072 21.701 22.146 1.000 57.691 68 TYR C N 1
ATOM 6107 C CA . TYR C 1 52 ? 0.727 22.921 22.437 1.000 56.208 68 TYR C CA 1
ATOM 6108 C C . TYR C 1 52 ? 1.082 23.036 23.935 1.000 58.795 68 TYR C C 1
ATOM 6109 O O . TYR C 1 52 ? 2.191 23.498 24.217 1.000 65.032 68 TYR C O 1
ATOM 6118 N N . SER C 1 53 ? 0.193 22.666 24.867 1.000 60.010 69 SER C N 1
ATOM 6119 C CA . SER C 1 53 ? 0.299 23.046 26.306 1.000 56.887 69 SER C CA 1
ATOM 6120 C C . SER C 1 53 ? 0.204 21.835 27.250 1.000 55.999 69 SER C C 1
ATOM 6121 O O . SER C 1 53 ? 1.059 21.725 28.170 1.000 51.878 69 SER C O 1
ATOM 6124 N N . TYR C 1 54 ? -0.824 20.990 27.111 1.000 52.375 70 TYR C N 1
ATOM 6125 C CA . TYR C 1 54 ? -1.227 20.037 28.182 1.000 54.929 70 TYR C CA 1
ATOM 6126 C C . TYR C 1 54 ? -0.501 18.693 28.059 1.000 56.365 70 TYR C C 1
ATOM 6127 O O . TYR C 1 54 ? -0.087 18.160 29.103 1.000 69.768 70 TYR C O 1
ATOM 6136 N N . GLY C 1 55 ? -0.318 18.165 26.853 1.000 59.783 71 GLY C N 1
ATOM 6137 C CA . GLY C 1 55 ? 0.028 16.742 26.644 1.000 60.828 71 GLY C CA 1
ATOM 6138 C C . GLY C 1 55 ? -1.232 15.956 26.318 1.000 67.512 71 GLY C C 1
ATOM 6139 O O . GLY C 1 55 ? -2.324 16.556 26.412 1.000 61.796 71 GLY C O 1
ATOM 6140 N N . THR C 1 56 ? -1.108 14.686 25.917 1.000 71.674 72 THR C N 1
ATOM 6141 C CA . THR C 1 56 ? -2.263 13.837 25.508 1.000 71.998 72 THR C CA 1
ATOM 6142 C C . THR C 1 56 ? -3.100 13.463 26.735 1.000 72.192 72 THR C C 1
ATOM 6143 O O . THR C 1 56 ? -2.527 12.895 27.685 1.000 63.106 72 THR C O 1
ATOM 6147 N N . PHE C 1 57 ? -4.404 13.773 26.691 1.000 73.923 73 PHE C N 1
ATOM 6148 C CA . PHE C 1 57 ? -5.459 13.299 27.628 1.000 71.352 73 PHE C CA 1
ATOM 6149 C C . PHE C 1 57 ? -5.937 11.926 27.166 1.000 69.494 73 PHE C C 1
ATOM 6150 O O . PHE C 1 57 ? -6.745 11.842 26.240 1.000 73.134 73 PHE C O 1
ATOM 6158 N N . PRO C 1 58 ? -5.468 10.811 27.775 1.000 59.861 74 PRO C N 1
ATOM 6159 C CA . PRO C 1 58 ? -5.734 9.482 27.223 1.000 60.441 74 PRO C CA 1
ATOM 6160 C C . PRO C 1 58 ? -7.219 9.138 27.340 1.000 66.332 74 PRO C C 1
ATOM 6161 O O . PRO C 1 58 ? -7.936 9.744 28.141 1.000 73.985 74 PRO C O 1
ATOM 6165 N N . PRO C 1 59 ? -7.720 8.164 26.545 1.000 65.727 75 PRO C N 1
ATOM 6166 C CA . PRO C 1 59 ? -9.086 7.655 26.700 1.000 64.528 75 PRO C CA 1
ATOM 6167 C C . PRO C 1 59 ? -9.191 6.698 27.898 1.000 68.930 75 PRO C C 1
ATOM 6168 O O . PRO C 1 59 ? -8.155 6.356 28.460 1.000 62.392 75 PRO C O 1
ATOM 6172 N N . ARG C 1 60 ? -10.415 6.269 28.244 1.000 70.974 76 ARG C N 1
ATOM 6173 C CA . ARG C 1 60 ? -10.677 5.214 29.269 1.000 65.982 76 ARG C CA 1
ATOM 6174 C C . ARG C 1 60 ? -9.839 3.979 28.922 1.000 61.097 76 ARG C C 1
ATOM 6175 O O . ARG C 1 60 ? -9.872 3.480 27.795 1.000 53.176 76 ARG C O 1
ATOM 6183 N N . PRO C 1 61 ? -9.037 3.438 29.868 1.000 59.968 77 PRO C N 1
ATOM 6184 C CA . PRO C 1 61 ? -8.245 2.242 29.586 1.000 60.125 77 PRO C CA 1
ATOM 6185 C C . PRO C 1 61 ? -9.156 1.006 29.527 1.000 63.421 77 PRO C C 1
ATOM 6186 O O . PRO C 1 61 ? -10.321 1.124 29.853 1.000 68.663 77 PRO C O 1
ATOM 6190 N N . GLU C 1 62 ? -8.615 -0.150 29.135 1.000 61.349 78 GLU C N 1
ATOM 6191 C CA . GLU C 1 62 ? -9.464 -1.322 28.787 1.000 61.686 78 GLU C CA 1
ATOM 6192 C C . GLU C 1 62 ? -10.266 -1.720 30.026 1.000 62.341 78 GLU C C 1
ATOM 6193 O O . GLU C 1 62 ? -11.489 -1.904 29.880 1.000 59.443 78 GLU C O 1
ATOM 6199 N N . SER C 1 63 ? -9.637 -1.762 31.205 1.000 66.853 79 SER C N 1
ATOM 6200 C CA . SER C 1 63 ? -10.334 -2.066 32.483 1.000 68.703 79 SER C CA 1
ATOM 6201 C C . SER C 1 63 ? -10.330 -0.857 33.421 1.000 70.566 79 SER C C 1
ATOM 6202 O O . SER C 1 63 ? -9.266 -0.243 33.615 1.000 74.867 79 SER C O 1
ATOM 6205 N N . VAL C 1 64 ? -11.507 -0.564 33.969 1.000 72.073 80 VAL C N 1
ATOM 6206 C CA . VAL C 1 64 ? -11.703 0.239 35.209 1.000 75.276 80 VAL C CA 1
ATOM 6207 C C . VAL C 1 64 ? -12.575 -0.597 36.148 1.000 77.983 80 VAL C C 1
ATOM 6208 O O . VAL C 1 64 ? -13.667 -1.000 35.710 1.000 81.178 80 VAL C O 1
ATOM 6212 N N . THR C 1 65 ? -12.095 -0.862 37.364 1.000 81.916 81 THR C N 1
ATOM 6213 C CA . THR C 1 65 ? -12.870 -1.496 38.464 1.000 76.517 81 THR C CA 1
ATOM 6214 C C . THR C 1 65 ? -12.697 -0.652 39.734 1.000 72.810 81 THR C C 1
ATOM 6215 O O . THR C 1 65 ? -11.625 -0.052 39.925 1.000 59.209 81 THR C O 1
ATOM 6219 N N . ALA C 1 66 ? -13.733 -0.617 40.564 1.000 73.515 82 ALA C N 1
ATOM 6220 C CA . ALA C 1 66 ? -13.788 0.157 41.820 1.000 76.945 82 ALA C CA 1
ATOM 6221 C C . ALA C 1 66 ? -14.289 -0.753 42.943 1.000 81.050 82 ALA C C 1
ATOM 6222 O O . ALA C 1 66 ? -14.846 -1.819 42.637 1.000 92.097 82 ALA C O 1
ATOM 6224 N N . ALA C 1 67 ? -14.094 -0.331 44.189 1.000 81.586 83 ALA C N 1
ATOM 6225 C CA . ALA C 1 67 ? -14.412 -1.110 45.405 1.000 78.943 83 ALA C CA 1
ATOM 6226 C C . ALA C 1 67 ? -14.402 -0.177 46.618 1.000 81.440 83 ALA C C 1
ATOM 6227 O O . ALA C 1 67 ? -13.303 0.310 46.986 1.000 84.706 83 ALA C O 1
ATOM 6229 N N . MET C 1 68 ? -15.584 0.082 47.187 1.000 73.721 84 MET C N 1
ATOM 6230 C CA . MET C 1 68 ? -15.746 0.737 48.505 1.000 70.521 84 MET C CA 1
ATOM 6231 C C . MET C 1 68 ? -15.086 -0.148 49.574 1.000 74.564 84 MET C C 1
ATOM 6232 O O . MET C 1 68 ? -15.237 -1.377 49.494 1.000 84.572 84 MET C O 1
ATOM 6237 N N . SER C 1 69 ? -14.335 0.452 50.503 1.000 74.372 85 SER C N 1
ATOM 6238 C CA . SER C 1 69 ? -13.563 -0.233 51.580 1.000 68.584 85 SER C CA 1
ATOM 6239 C C . SER C 1 69 ? -13.464 0.721 52.773 1.000 66.637 85 SER C C 1
ATOM 6240 O O . SER C 1 69 ? -12.473 1.457 52.874 1.000 66.689 85 SER C O 1
ATOM 6243 N N . GLY C 1 70 ? -14.484 0.720 53.631 1.000 69.328 86 GLY C N 1
ATOM 6244 C CA . GLY C 1 70 ? -14.735 1.814 54.584 1.000 68.388 86 GLY C CA 1
ATOM 6245 C C . GLY C 1 70 ? -15.164 3.058 53.827 1.000 65.888 86 GLY C C 1
ATOM 6246 O O . GLY C 1 70 ? -16.082 2.941 52.990 1.000 60.899 86 GLY C O 1
ATOM 6247 N N . ASN C 1 71 ? -14.502 4.191 54.078 1.000 65.418 87 ASN C N 1
ATOM 6248 C CA . ASN C 1 71 ? -14.760 5.478 53.377 1.000 70.408 87 ASN C CA 1
ATOM 6249 C C . ASN C 1 71 ? -13.976 5.549 52.058 1.000 68.670 87 ASN C C 1
ATOM 6250 O O . ASN C 1 71 ? -14.355 6.357 51.204 1.000 61.363 87 ASN C O 1
ATOM 6255 N N . ALA C 1 72 ? -12.937 4.727 51.898 1.000 64.541 88 ALA C N 1
ATOM 6256 C CA . ALA C 1 72 ? -12.083 4.688 50.690 1.000 62.726 88 ALA C CA 1
ATOM 6257 C C . ALA C 1 72 ? -12.861 4.072 49.520 1.000 64.122 88 ALA C C 1
ATOM 6258 O O . ALA C 1 72 ? -13.412 2.979 49.702 1.000 67.423 88 ALA C O 1
ATOM 6260 N N . LEU C 1 73 ? -12.898 4.765 48.374 1.000 62.988 89 LEU C N 1
ATOM 6261 C CA . LEU C 1 73 ? -13.245 4.195 47.044 1.000 57.607 89 LEU C CA 1
ATOM 6262 C C . LEU C 1 73 ? -11.941 3.888 46.304 1.000 56.256 89 LEU C C 1
ATOM 6263 O O . LEU C 1 73 ? -11.307 4.831 45.820 1.000 56.744 89 LEU C O 1
ATOM 6268 N N . LYS C 1 74 ? -11.531 2.621 46.263 1.000 61.975 90 LYS C N 1
ATOM 6269 C CA . LYS C 1 74 ? -10.239 2.190 45.665 1.000 59.069 90 LYS C CA 1
ATOM 6270 C C . LYS C 1 74 ? -10.458 1.810 44.201 1.000 53.966 90 LYS C C 1
ATOM 6271 O O . LYS C 1 74 ? -11.122 0.795 43.956 1.000 55.239 90 LYS C O 1
ATOM 6277 N N . ILE C 1 75 ? -9.881 2.591 43.282 1.000 53.472 91 ILE C N 1
ATOM 6278 C CA . ILE C 1 75 ? -10.074 2.470 41.810 1.000 48.712 91 ILE C CA 1
ATOM 6279 C C . ILE C 1 75 ? -8.827 1.821 41.212 1.000 50.479 91 ILE C C 1
ATOM 6280 O O . ILE C 1 75 ? -7.744 2.400 41.334 1.000 51.130 91 ILE C O 1
ATOM 6285 N N . THR C 1 76 ? -8.998 0.632 40.635 1.000 51.757 92 THR C N 1
ATOM 6286 C CA . THR C 1 76 ? -7.957 -0.142 39.919 1.000 49.940 92 THR C CA 1
ATOM 6287 C C . THR C 1 76 ? -8.229 -0.015 38.422 1.000 50.644 92 THR C C 1
ATOM 6288 O O . THR C 1 76 ? -9.403 -0.113 38.032 1.000 47.589 92 THR C O 1
ATOM 6292 N N . VAL C 1 77 ? -7.180 0.199 37.628 1.000 51.255 93 VAL C N 1
ATOM 6293 C CA . VAL C 1 77 ? -7.264 0.230 36.139 1.000 52.362 93 VAL C CA 1
ATOM 6294 C C . VAL C 1 77 ? -6.171 -0.694 35.599 1.000 50.737 93 VAL C C 1
ATOM 6295 O O . VAL C 1 77 ? -5.191 -0.946 36.327 1.000 43.843 93 VAL C O 1
ATOM 6299 N N . SER C 1 78 ? -6.333 -1.176 34.373 1.000 50.689 94 SER C N 1
ATOM 6300 C CA . SER C 1 78 ? -5.280 -1.949 33.665 1.000 54.772 94 SER C CA 1
ATOM 6301 C C . SER C 1 78 ? -5.428 -1.781 32.152 1.000 50.346 94 SER C C 1
ATOM 6302 O O . SER C 1 78 ? -6.521 -1.383 31.697 1.000 42.120 94 SER C O 1
ATOM 6305 N N . GLU C 1 79 ? -4.334 -2.045 31.436 1.000 48.809 95 GLU C N 1
ATOM 6306 C CA . GLU C 1 79 ? -4.207 -1.929 29.961 1.000 54.002 95 GLU C CA 1
ATOM 6307 C C . GLU C 1 79 ? -3.048 -2.842 29.560 1.000 57.187 95 GLU C C 1
ATOM 6308 O O . GLU C 1 79 ? -1.908 -2.555 29.972 1.000 61.554 95 GLU C O 1
ATOM 6314 N N . GLY C 1 80 ? -3.332 -3.925 28.832 1.000 59.658 96 GLY C N 1
ATOM 6315 C CA . GLY C 1 80 ? -2.398 -5.056 28.717 1.000 61.794 96 GLY C CA 1
ATOM 6316 C C . GLY C 1 80 ? -1.999 -5.526 30.106 1.000 65.238 96 GLY C C 1
ATOM 6317 O O . GLY C 1 80 ? -2.876 -5.534 30.998 1.000 61.338 96 GLY C O 1
ATOM 6318 N N . SER C 1 81 ? -0.713 -5.835 30.303 1.000 77.648 97 SER C N 1
ATOM 6319 C CA . SER C 1 81 ? -0.143 -6.431 31.545 1.000 78.788 97 SER C CA 1
ATOM 6320 C C . SER C 1 81 ? -0.034 -5.386 32.664 1.000 74.820 97 SER C C 1
ATOM 6321 O O . SER C 1 81 ? 0.176 -5.791 33.815 1.000 78.974 97 SER C O 1
ATOM 6324 N N . LYS C 1 82 ? -0.150 -4.093 32.339 1.000 68.016 98 LYS C N 1
ATOM 6325 C CA . LYS C 1 82 ? 0.057 -2.983 33.300 1.000 67.166 98 LYS C CA 1
ATOM 6326 C C . LYS C 1 82 ? -1.230 -2.716 34.077 1.000 61.612 98 LYS C C 1
ATOM 6327 O O . LYS C 1 82 ? -2.326 -2.785 33.493 1.000 60.695 98 LYS C O 1
ATOM 6333 N N . SER C 1 83 ? -1.063 -2.390 35.351 1.000 60.606 99 SER C N 1
ATOM 6334 C CA . SER C 1 83 ? -2.142 -2.170 36.345 1.000 61.157 99 SER C CA 1
ATOM 6335 C C . SER C 1 83 ? -1.687 -1.098 37.354 1.000 60.679 99 SER C C 1
ATOM 6336 O O . SER C 1 83 ? -0.479 -1.040 37.655 1.000 63.701 99 SER C O 1
ATOM 6339 N N . MET C 1 84 ? -2.611 -0.253 37.815 1.000 54.385 100 MET C N 1
ATOM 6340 C CA . MET C 1 84 ? -2.367 0.821 38.819 1.000 53.249 100 MET C CA 1
ATOM 6341 C C . MET C 1 84 ? -3.616 0.960 39.693 1.000 57.734 100 MET C C 1
ATOM 6342 O O . MET C 1 84 ? -4.720 0.767 39.163 1.000 64.593 100 MET C O 1
ATOM 6347 N N . SER C 1 85 ? -3.461 1.284 40.974 1.000 57.420 101 SER C N 1
ATOM 6348 C CA . SER C 1 85 ? -4.595 1.584 41.887 1.000 60.520 101 SER C CA 1
ATOM 6349 C C . SER C 1 85 ? -4.384 2.962 42.506 1.000 60.433 101 SER C C 1
ATOM 6350 O O . SER C 1 85 ? -3.233 3.296 42.828 1.000 65.080 101 SER C O 1
ATOM 6353 N N . PHE C 1 86 ? -5.462 3.720 42.656 1.000 56.674 102 PHE C N 1
ATOM 6354 C CA . PHE C 1 86 ? -5.476 4.998 43.403 1.000 54.233 102 PHE C CA 1
ATOM 6355 C C . PHE C 1 86 ? -6.799 5.065 44.159 1.000 56.433 102 PHE C C 1
ATOM 6356 O O . PHE C 1 86 ? -7.817 4.557 43.673 1.000 66.599 102 PHE C O 1
ATOM 6364 N N . SER C 1 87 ? -6.760 5.641 45.349 1.000 58.700 103 SER C N 1
ATOM 6365 C CA . SER C 1 87 ? -7.875 5.645 46.324 1.000 62.542 103 SER C CA 1
ATOM 6366 C C . SER C 1 87 ? -8.331 7.093 46.525 1.000 57.737 103 SER C C 1
ATOM 6367 O O . SER C 1 87 ? -7.466 7.975 46.547 1.000 55.870 103 SER C O 1
ATOM 6370 N N . VAL C 1 88 ? -9.635 7.336 46.600 1.000 55.706 104 VAL C N 1
ATOM 6371 C CA . VAL C 1 88 ? -10.192 8.675 46.942 1.000 59.298 104 VAL C CA 1
ATOM 6372 C C . VAL C 1 88 ? -11.071 8.501 48.179 1.000 68.190 104 VAL C C 1
ATOM 6373 O O . VAL C 1 88 ? -11.811 7.516 48.256 1.000 73.475 104 VAL C O 1
ATOM 6377 N N . ASN C 1 89 ? -10.944 9.415 49.136 1.000 75.723 105 ASN C N 1
ATOM 6378 C CA . ASN C 1 89 ? -11.800 9.460 50.348 1.000 71.176 105 ASN C CA 1
ATOM 6379 C C . ASN C 1 89 ? -13.148 10.077 49.964 1.000 65.350 105 ASN C C 1
ATOM 6380 O O . ASN C 1 89 ? -13.155 11.126 49.318 1.000 58.490 105 ASN C O 1
ATOM 6385 N N . ILE C 1 90 ? -14.249 9.427 50.323 1.000 65.876 106 ILE C N 1
ATOM 6386 C CA . ILE C 1 90 ? -15.612 10.016 50.227 1.000 72.720 106 ILE C CA 1
ATOM 6387 C C . ILE C 1 90 ? -16.118 10.250 51.648 1.000 72.957 106 ILE C C 1
ATOM 6388 O O . ILE C 1 90 ? -16.174 9.287 52.418 1.000 68.337 106 ILE C O 1
ATOM 6393 N N . LYS C 1 91 ? -16.436 11.504 51.966 1.000 76.992 107 LYS C N 1
ATOM 6394 C CA . LYS C 1 91 ? -17.174 11.891 53.195 1.000 78.706 107 LYS C CA 1
ATOM 6395 C C . LYS C 1 91 ? -18.618 12.221 52.793 1.000 74.244 107 LYS C C 1
ATOM 6396 O O . LYS C 1 91 ? -18.851 13.316 52.237 1.000 67.657 107 LYS C O 1
ATOM 6402 N N . LEU C 1 92 ? -19.537 11.275 53.003 1.000 70.234 108 LEU C N 1
ATOM 6403 C CA . LEU C 1 92 ? -20.976 11.429 52.669 1.000 65.642 108 LEU C CA 1
ATOM 6404 C C . LEU C 1 92 ? -21.522 12.622 53.453 1.000 57.639 108 LEU C C 1
ATOM 6405 O O . LEU C 1 92 ? -21.007 12.937 54.525 1.000 56.640 108 LEU C O 1
ATOM 6410 N N . PRO C 1 93 ? -22.565 13.324 52.951 1.000 52.995 109 PRO C N 1
ATOM 6411 C CA . PRO C 1 93 ? -23.129 14.471 53.652 1.000 59.106 109 PRO C CA 1
ATOM 6412 C C . PRO C 1 93 ? -24.087 13.998 54.749 1.000 66.181 109 PRO C C 1
ATOM 6413 O O . PRO C 1 93 ? -24.177 12.819 54.945 1.000 73.047 109 PRO C O 1
ATOM 6417 N N . SER C 1 94 ? -24.768 14.924 55.424 1.000 73.453 110 SER C N 1
ATOM 6418 C CA . SER C 1 94 ? -25.670 14.633 56.573 1.000 77.350 110 SER C CA 1
ATOM 6419 C C . SER C 1 94 ? -27.058 15.244 56.334 1.000 74.310 110 SER C C 1
ATOM 6420 O O . SER C 1 94 ? -27.742 15.578 57.312 1.000 75.800 110 SER C O 1
ATOM 6423 N N . SER C 1 95 ? -27.471 15.353 55.072 1.000 74.920 111 SER C N 1
ATOM 6424 C CA . SER C 1 95 ? -28.762 15.963 54.658 1.000 74.380 111 SER C CA 1
ATOM 6425 C C . SER C 1 95 ? -29.105 15.532 53.226 1.000 76.532 111 SER C C 1
ATOM 6426 O O . SER C 1 95 ? -28.184 15.495 52.374 1.000 74.633 111 SER C O 1
ATOM 6429 N N . GLY C 1 96 ? -30.387 15.230 52.990 1.000 78.826 112 GLY C N 1
ATOM 6430 C CA . GLY C 1 96 ? -30.908 14.651 51.738 1.000 75.135 112 GLY C CA 1
ATOM 6431 C C . GLY C 1 96 ? -30.727 13.144 51.728 1.000 77.240 112 GLY C C 1
ATOM 6432 O O . GLY C 1 96 ? -30.226 12.592 52.734 1.000 75.726 112 GLY C O 1
ATOM 6433 N N . ALA C 1 97 ? -31.095 12.501 50.616 1.000 82.339 113 ALA C N 1
ATOM 6434 C CA . ALA C 1 97 ? -31.066 11.033 50.427 1.000 85.855 113 ALA C CA 1
ATOM 6435 C C . ALA C 1 97 ? -30.157 10.653 49.252 1.000 88.212 113 ALA C C 1
ATOM 6436 O O . ALA C 1 97 ? -30.116 11.407 48.245 1.000 87.913 113 ALA C O 1
ATOM 6438 N N . ALA C 1 98 ? -29.479 9.504 49.367 1.000 89.167 114 ALA C N 1
ATOM 6439 C CA . ALA C 1 98 ? -28.703 8.858 48.280 1.000 88.515 114 ALA C CA 1
ATOM 6440 C C . ALA C 1 98 ? -29.591 8.702 47.041 1.000 95.112 114 ALA C C 1
ATOM 6441 O O . ALA C 1 98 ? -30.816 8.689 47.147 1.000 100.970 114 ALA C O 1
ATOM 6443 N N . PRO C 1 99 ? -29.014 8.593 45.820 1.000 90.631 115 PRO C N 1
ATOM 6444 C CA . PRO C 1 99 ? -27.583 8.827 45.618 1.000 83.486 115 PRO C CA 1
ATOM 6445 C C . PRO C 1 99 ? -27.338 10.341 45.745 1.000 75.940 115 PRO C C 1
ATOM 6446 O O . PRO C 1 99 ? -28.206 11.121 45.359 1.000 68.902 115 PRO C O 1
ATOM 6450 N N . TYR C 1 100 ? -26.189 10.713 46.319 1.000 72.352 116 TYR C N 1
ATOM 6451 C CA . TYR C 1 100 ? -25.858 12.091 46.773 1.000 65.697 116 TYR C CA 1
ATOM 6452 C C . TYR C 1 100 ? -25.133 12.854 45.669 1.000 67.417 116 TYR C C 1
ATOM 6453 O O . TYR C 1 100 ? -24.407 12.261 44.871 1.000 86.654 116 TYR C O 1
ATOM 6462 N N . PRO C 1 101 ? -25.309 14.191 45.584 1.000 67.418 117 PRO C N 1
ATOM 6463 C CA . PRO C 1 101 ? -24.432 15.030 44.768 1.000 63.509 117 PRO C CA 1
ATOM 6464 C C . PRO C 1 101 ? -23.091 15.183 45.501 1.000 61.444 117 PRO C C 1
ATOM 6465 O O . PRO C 1 101 ? -23.099 15.196 46.740 1.000 55.351 117 PRO C O 1
ATOM 6469 N N . ALA C 1 102 ? -21.988 15.257 44.745 1.000 57.364 118 ALA C N 1
ATOM 6470 C CA . ALA C 1 102 ? -20.610 15.323 45.286 1.000 55.055 118 ALA C CA 1
ATOM 6471 C C . ALA C 1 102 ? -19.842 16.487 44.660 1.000 59.133 118 ALA C C 1
ATOM 6472 O O . ALA C 1 102 ? -20.288 17.039 43.620 1.000 60.053 118 ALA C O 1
ATOM 6474 N N . ILE C 1 103 ? -18.722 16.836 45.302 1.000 58.733 119 ILE C N 1
ATOM 6475 C CA . ILE C 1 103 ? -17.656 17.723 44.757 1.000 51.439 119 ILE C CA 1
ATOM 6476 C C . ILE C 1 103 ? -16.313 17.011 44.962 1.000 54.347 119 ILE C C 1
ATOM 6477 O O . ILE C 1 103 ? -15.972 16.690 46.126 1.000 50.567 119 ILE C O 1
ATOM 6482 N N . ILE C 1 104 ? -15.601 16.740 43.863 1.000 57.109 120 ILE C N 1
ATOM 6483 C CA . ILE C 1 104 ? -14.186 16.275 43.896 1.000 58.326 120 ILE C CA 1
ATOM 6484 C C . ILE C 1 104 ? -13.330 17.505 44.198 1.000 61.668 120 ILE C C 1
ATOM 6485 O O . ILE C 1 104 ? -13.415 18.480 43.437 1.000 57.824 120 ILE C O 1
ATOM 6490 N N . ALA C 1 105 ? -12.561 17.459 45.285 1.000 62.469 121 ALA C N 1
ATOM 6491 C CA . ALA C 1 105 ? -11.598 18.508 45.669 1.000 61.464 121 ALA C CA 1
ATOM 6492 C C . ALA C 1 105 ? -10.193 18.060 45.258 1.000 59.413 121 ALA C C 1
ATOM 6493 O O . ALA C 1 105 ? -9.774 16.948 45.657 1.000 54.961 121 ALA C O 1
ATOM 6495 N N . TYR C 1 106 ? -9.497 18.881 44.469 1.000 57.768 122 TYR C N 1
ATOM 6496 C CA . TYR C 1 106 ? -8.050 18.691 44.186 1.000 58.825 122 TYR C CA 1
ATOM 6497 C C . TYR C 1 106 ? -7.294 19.015 45.483 1.000 54.360 122 TYR C C 1
ATOM 6498 O O . TYR C 1 106 ? -7.224 20.204 45.857 1.000 54.280 122 TYR C O 1
ATOM 6507 N N . GLY C 1 107 ? -6.829 17.978 46.182 1.000 52.017 123 GLY C N 1
ATOM 6508 C CA . GLY C 1 107 ? -6.144 18.071 47.486 1.000 54.374 123 GLY C CA 1
ATOM 6509 C C . GLY C 1 107 ? -7.104 18.371 48.627 1.000 53.393 123 GLY C C 1
ATOM 6510 O O . GLY C 1 107 ? -7.188 17.553 49.564 1.000 57.423 123 GLY C O 1
ATOM 6511 N N . SER C 1 108 ? -7.777 19.521 48.569 1.000 51.549 124 SER C N 1
ATOM 6512 C CA . SER C 1 108 ? -8.796 19.972 49.558 1.000 50.659 124 SER C CA 1
ATOM 6513 C C . SER C 1 108 ? -9.584 21.152 48.988 1.000 50.026 124 SER C C 1
ATOM 6514 O O . SER C 1 108 ? -9.054 21.862 48.112 1.000 52.072 124 SER C O 1
ATOM 6517 N N . ALA C 1 109 ? -10.815 21.341 49.460 1.000 50.503 125 ALA C N 1
ATOM 6518 C CA . ALA C 1 109 ? -11.646 22.505 49.113 1.000 52.558 125 ALA C CA 1
ATOM 6519 C C . ALA C 1 109 ? -11.187 23.670 49.980 1.000 52.555 125 ALA C C 1
ATOM 6520 O O . ALA C 1 109 ? -10.718 23.409 51.083 1.000 53.876 125 ALA C O 1
ATOM 6522 N N . SER C 1 110 ? -11.281 24.887 49.452 1.000 56.574 126 SER C N 1
ATOM 6523 C CA . SER C 1 110 ? -11.241 26.167 50.203 1.000 56.128 126 SER C CA 1
ATOM 6524 C C . SER C 1 110 ? -12.537 26.946 49.943 1.000 54.011 126 SER C C 1
ATOM 6525 O O . SER C 1 110 ? -12.591 28.134 50.287 1.000 55.090 126 SER C O 1
ATOM 6528 N N . LEU C 1 111 ? -13.533 26.289 49.343 1.000 53.599 127 LEU C N 1
ATOM 6529 C CA . LEU C 1 111 ? -14.932 26.762 49.284 1.000 57.392 127 LEU C CA 1
ATOM 6530 C C . LEU C 1 111 ? -15.689 26.096 50.423 1.000 58.312 127 LEU C C 1
ATOM 6531 O O . LEU C 1 111 ? -15.375 24.975 50.821 1.000 59.937 127 LEU C O 1
ATOM 6536 N N . PRO C 1 112 ? -16.717 26.767 50.977 1.000 55.059 128 PRO C N 1
ATOM 6537 C CA . PRO C 1 112 ? -17.692 26.080 51.814 1.000 55.763 128 PRO C CA 1
ATOM 6538 C C . PRO C 1 112 ? -18.573 25.140 50.963 1.000 60.331 128 PRO C C 1
ATOM 6539 O O . PRO C 1 112 ? -19.399 25.625 50.163 1.000 61.261 128 PRO C O 1
ATOM 6543 N N . ILE C 1 113 ? -18.360 23.827 51.121 1.000 57.161 129 ILE C N 1
ATOM 6544 C CA . ILE C 1 113 ? -19.218 22.735 50.565 1.000 56.327 129 ILE C CA 1
ATOM 6545 C C . ILE C 1 113 ? -20.361 22.503 51.545 1.000 54.646 129 ILE C C 1
ATOM 6546 O O . ILE C 1 113 ? -20.100 22.151 52.700 1.000 49.046 129 ILE C O 1
ATOM 6551 N N . PRO C 1 114 ? -21.645 22.683 51.140 1.000 55.591 130 PRO C N 1
ATOM 6552 C CA . PRO C 1 114 ? -22.763 22.482 52.065 1.000 58.204 130 PRO C CA 1
ATOM 6553 C C . PRO C 1 114 ? -22.811 21.058 52.655 1.000 61.087 130 PRO C C 1
ATOM 6554 O O . PRO C 1 114 ? -22.097 20.188 52.179 1.000 65.365 130 PRO C O 1
ATOM 6558 N N . ASN C 1 115 ? -23.662 20.844 53.664 1.000 64.100 131 ASN C N 1
ATOM 6559 C CA . ASN C 1 115 ? -23.878 19.523 54.318 1.000 67.661 131 ASN C CA 1
ATOM 6560 C C . ASN C 1 115 ? -24.834 18.664 53.465 1.000 74.023 131 ASN C C 1
ATOM 6561 O O . ASN C 1 115 ? -25.142 17.542 53.910 1.000 82.331 131 ASN C O 1
ATOM 6566 N N . THR C 1 116 ? -25.293 19.166 52.304 1.000 73.723 132 THR C N 1
ATOM 6567 C CA . THR C 1 116 ? -26.188 18.465 51.333 1.000 65.710 132 THR C CA 1
ATOM 6568 C C . THR C 1 116 ? -25.355 17.787 50.231 1.000 63.717 132 THR C C 1
ATOM 6569 O O . THR C 1 116 ? -25.938 17.006 49.459 1.000 67.551 132 THR C O 1
ATOM 6573 N N . VAL C 1 117 ? -24.046 18.064 50.172 1.000 57.649 133 VAL C N 1
ATOM 6574 C CA . VAL C 1 117 ? -23.134 17.643 49.069 1.000 53.144 133 VAL C CA 1
ATOM 6575 C C . VAL C 1 117 ? -21.937 16.883 49.652 1.000 49.557 133 VAL C C 1
ATOM 6576 O O . VAL C 1 117 ? -21.294 17.404 50.583 1.000 42.329 133 VAL C O 1
ATOM 6580 N N . ALA C 1 118 ? -21.619 15.713 49.095 1.000 46.217 134 ALA C N 1
ATOM 6581 C CA . ALA C 1 118 ? -20.491 14.870 49.544 1.000 49.040 134 ALA C CA 1
ATOM 6582 C C . ALA C 1 118 ? -19.175 15.542 49.152 1.000 51.691 134 ALA C C 1
ATOM 6583 O O . ALA C 1 118 ? -19.174 16.341 48.196 1.000 52.896 134 ALA C O 1
ATOM 6585 N N . THR C 1 119 ? -18.102 15.208 49.867 1.000 51.320 135 THR C N 1
ATOM 6586 C CA . THR C 1 119 ? -16.738 15.742 49.651 1.000 56.557 135 THR C CA 1
ATOM 6587 C C . THR C 1 119 ? -15.827 14.580 49.250 1.000 59.220 135 THR C C 1
ATOM 6588 O O . THR C 1 119 ? -15.398 13.814 50.158 1.000 59.391 135 THR C O 1
ATOM 6592 N N . ILE C 1 120 ? -15.561 14.432 47.948 1.000 56.800 136 ILE C N 1
ATOM 6593 C CA . ILE C 1 120 ? -14.567 13.438 47.453 1.000 54.216 136 ILE C CA 1
ATOM 6594 C C . ILE C 1 120 ? -13.215 14.140 47.461 1.000 50.654 136 ILE C C 1
ATOM 6595 O O . ILE C 1 120 ? -13.096 15.163 46.780 1.000 41.760 136 ILE C O 1
ATOM 6600 N N . THR C 1 121 ? -12.264 13.616 48.241 1.000 52.585 137 THR C N 1
ATOM 6601 C CA . THR C 1 121 ? -10.889 14.155 48.415 1.000 49.617 137 THR C CA 1
ATOM 6602 C C . THR C 1 121 ? -9.943 13.398 47.473 1.000 52.887 137 THR C C 1
ATOM 6603 O O . THR C 1 121 ? -9.586 12.249 47.775 1.000 46.672 137 THR C O 1
ATOM 6607 N N . TYR C 1 122 ? -9.563 14.041 46.366 1.000 54.618 138 TYR C N 1
ATOM 6608 C CA . TYR C 1 122 ? -8.713 13.479 45.287 1.000 49.502 138 TYR C CA 1
ATOM 6609 C C . TYR C 1 122 ? -7.265 13.889 45.567 1.000 47.001 138 TYR C C 1
ATOM 6610 O O . TYR C 1 122 ? -7.004 15.073 45.808 1.000 52.379 138 TYR C O 1
ATOM 6619 N N . GLN C 1 123 ? -6.364 12.911 45.584 1.000 44.487 139 GLN C N 1
ATOM 6620 C CA . GLN C 1 123 ? -4.900 13.107 45.736 1.000 47.082 139 GLN C CA 1
ATOM 6621 C C . GLN C 1 123 ? -4.331 13.311 44.322 1.000 44.254 139 GLN C C 1
ATOM 6622 O O . GLN C 1 123 ? -3.815 12.343 43.713 1.000 46.582 139 GLN C O 1
ATOM 6628 N N . ASN C 1 124 ? -4.475 14.536 43.804 1.000 40.248 140 ASN C N 1
ATOM 6629 C CA . ASN C 1 124 ? -4.158 14.904 42.397 1.000 40.883 140 ASN C CA 1
ATOM 6630 C C . ASN C 1 124 ? -2.639 14.959 42.176 1.000 43.355 140 ASN C C 1
ATOM 6631 O O . ASN C 1 124 ? -2.190 14.616 41.072 1.000 41.998 140 ASN C O 1
ATOM 6636 N N . PHE C 1 125 ? -1.869 15.380 43.181 1.000 49.250 141 PHE C N 1
ATOM 6637 C CA . PHE C 1 125 ? -0.382 15.430 43.124 1.000 47.642 141 PHE C CA 1
ATOM 6638 C C . PHE C 1 125 ? 0.172 14.016 43.317 1.000 43.618 141 PHE C C 1
ATOM 6639 O O . PHE C 1 125 ? 1.272 13.725 42.830 1.000 38.115 141 PHE C O 1
ATOM 6647 N N . GLU C 1 126 ? -0.601 13.148 43.963 1.000 46.267 142 GLU C N 1
ATOM 6648 C CA . GLU C 1 126 ? -0.305 11.703 44.103 1.000 49.983 142 GLU C CA 1
ATOM 6649 C C . GLU C 1 126 ? -0.467 11.028 42.735 1.000 46.274 142 GLU C C 1
ATOM 6650 O O . GLU C 1 126 ? 0.356 10.137 42.414 1.000 42.930 142 GLU C O 1
ATOM 6656 N N . MET C 1 127 ? -1.478 11.450 41.963 1.000 44.473 143 MET C N 1
ATOM 6657 C CA . MET C 1 127 ? -1.780 10.923 40.605 1.000 45.294 143 MET C CA 1
ATOM 6658 C C . MET C 1 127 ? -0.656 11.319 39.647 1.000 48.797 143 MET C C 1
ATOM 6659 O O . MET C 1 127 ? -0.133 10.442 38.938 1.000 47.638 143 MET C O 1
ATOM 6664 N N . ALA C 1 128 ? -0.338 12.615 39.607 1.000 57.647 144 ALA C N 1
ATOM 6665 C CA . ALA C 1 128 ? 0.782 13.209 38.836 1.000 62.235 144 ALA C CA 1
ATOM 6666 C C . ALA C 1 128 ? 1.330 14.407 39.613 1.000 63.344 144 ALA C C 1
ATOM 6667 O O . ALA C 1 128 ? 0.543 15.348 39.870 1.000 81.443 144 ALA C O 1
ATOM 6669 N N . ALA C 1 129 ? 2.626 14.379 39.933 1.000 58.016 145 ALA C N 1
ATOM 6670 C CA . ALA C 1 129 ? 3.287 15.245 40.937 1.000 60.077 145 ALA C CA 1
ATOM 6671 C C . ALA C 1 129 ? 3.287 16.718 40.513 1.000 60.990 145 ALA C C 1
ATOM 6672 O O . ALA C 1 129 ? 3.305 17.010 39.282 1.000 58.621 145 ALA C O 1
ATOM 6674 N N . ASP C 1 130 ? 3.282 17.593 41.528 1.000 61.657 146 ASP C N 1
ATOM 6675 C CA . ASP C 1 130 ? 3.344 19.075 41.422 1.000 64.070 146 ASP C CA 1
ATOM 6676 C C . ASP C 1 130 ? 4.594 19.488 40.644 1.000 62.661 146 ASP C C 1
ATOM 6677 O O . ASP C 1 130 ? 4.442 20.117 39.581 1.000 60.064 146 ASP C O 1
ATOM 6682 N N . ASN C 1 131 ? 5.778 19.158 41.170 1.000 65.420 147 ASN C N 1
ATOM 6683 C CA . ASN C 1 131 ? 7.085 19.473 40.536 1.000 64.175 147 ASN C CA 1
ATOM 6684 C C . ASN C 1 131 ? 7.938 18.204 40.440 1.000 62.716 147 ASN C C 1
ATOM 6685 O O . ASN C 1 131 ? 8.977 18.117 41.133 1.000 57.453 147 ASN C O 1
ATOM 6690 N N . GLY C 1 132 ? 7.509 17.275 39.581 1.000 63.712 148 GLY C N 1
ATOM 6691 C CA . GLY C 1 132 ? 8.254 16.060 39.207 1.000 64.588 148 GLY C CA 1
ATOM 6692 C C . GLY C 1 132 ? 7.827 15.606 37.825 1.000 66.156 148 GLY C C 1
ATOM 6693 O O . GLY C 1 132 ? 6.681 15.120 37.687 1.000 61.558 148 GLY C O 1
ATOM 6694 N N . ARG C 1 133 ? 8.679 15.820 36.821 1.000 65.706 149 ARG C N 1
ATOM 6695 C CA . ARG C 1 133 ? 8.438 15.346 35.437 1.000 63.695 149 ARG C CA 1
ATOM 6696 C C . ARG C 1 133 ? 8.308 13.821 35.498 1.000 68.730 149 ARG C C 1
ATOM 6697 O O . ARG C 1 133 ? 9.222 13.176 36.057 1.000 71.394 149 ARG C O 1
ATOM 6705 N N . GLY C 1 134 ? 7.167 13.290 35.039 1.000 72.443 150 GLY C N 1
ATOM 6706 C CA . GLY C 1 134 ? 6.903 11.845 34.870 1.000 67.941 150 GLY C CA 1
ATOM 6707 C C . GLY C 1 134 ? 6.774 11.084 36.185 1.000 66.069 150 GLY C C 1
ATOM 6708 O O . GLY C 1 134 ? 7.036 9.871 36.182 1.000 61.307 150 GLY C O 1
ATOM 6709 N N . LYS C 1 135 ? 6.344 11.750 37.259 1.000 67.999 151 LYS C N 1
ATOM 6710 C CA . LYS C 1 135 ? 6.173 11.166 38.612 1.000 68.902 151 LYS C CA 1
ATOM 6711 C C . LYS C 1 135 ? 4.688 11.168 38.967 1.000 60.897 151 LYS C C 1
ATOM 6712 O O . LYS C 1 135 ? 4.053 12.221 38.845 1.000 54.015 151 LYS C O 1
ATOM 6718 N N . GLY C 1 136 ? 4.187 10.034 39.455 1.000 61.159 152 GLY C N 1
ATOM 6719 C CA . GLY C 1 136 ? 2.795 9.852 39.911 1.000 59.130 152 GLY C CA 1
ATOM 6720 C C . GLY C 1 136 ? 2.235 8.534 39.411 1.000 57.684 152 GLY C C 1
ATOM 6721 O O . GLY C 1 136 ? 2.868 7.895 38.537 1.000 56.208 152 GLY C O 1
ATOM 6722 N N . LYS C 1 137 ? 1.080 8.145 39.939 1.000 61.294 153 LYS C N 1
ATOM 6723 C CA . LYS C 1 137 ? 0.381 6.887 39.576 1.000 61.636 153 LYS C CA 1
ATOM 6724 C C . LYS C 1 137 ? 0.182 6.860 38.056 1.000 58.059 153 LYS C C 1
ATOM 6725 O O . LYS C 1 137 ? 0.541 5.851 37.430 1.000 60.632 153 LYS C O 1
ATOM 6731 N N . PHE C 1 138 ? -0.354 7.945 37.490 1.000 53.416 154 PHE C N 1
ATOM 6732 C CA . PHE C 1 138 ? -0.598 8.104 36.033 1.000 51.061 154 PHE C CA 1
ATOM 6733 C C . PHE C 1 138 ? 0.603 7.595 35.226 1.000 48.460 154 PHE C C 1
ATOM 6734 O O . PHE C 1 138 ? 0.403 6.879 34.230 1.000 45.446 154 PHE C O 1
ATOM 6742 N N . TYR C 1 139 ? 1.816 7.977 35.627 1.000 49.410 155 TYR C N 1
ATOM 6743 C CA . TYR C 1 139 ? 3.063 7.702 34.867 1.000 55.650 155 TYR C CA 1
ATOM 6744 C C . TYR C 1 139 ? 3.578 6.296 35.200 1.000 63.408 155 TYR C C 1
ATOM 6745 O O . TYR C 1 139 ? 4.196 5.689 34.313 1.000 66.405 155 TYR C O 1
ATOM 6754 N N . GLU C 1 140 ? 3.333 5.790 36.415 1.000 71.088 156 GLU C N 1
ATOM 6755 C CA . GLU C 1 140 ? 3.594 4.365 36.770 1.000 74.829 156 GLU C CA 1
ATOM 6756 C C . GLU C 1 140 ? 2.800 3.480 35.805 1.000 68.416 156 GLU C C 1
ATOM 6757 O O . GLU C 1 140 ? 3.338 2.470 35.335 1.000 70.728 156 GLU C O 1
ATOM 6763 N N . PHE C 1 141 ? 1.574 3.892 35.488 1.000 65.204 157 PHE C N 1
ATOM 6764 C CA . PHE C 1 141 ? 0.611 3.146 34.637 1.000 60.926 157 PHE C CA 1
ATOM 6765 C C . PHE C 1 141 ? 0.962 3.313 33.154 1.000 62.193 157 PHE C C 1
ATOM 6766 O O . PHE C 1 141 ? 1.105 2.283 32.471 1.000 61.683 157 PHE C O 1
ATOM 6774 N N . TYR C 1 142 ? 1.080 4.559 32.675 1.000 59.979 158 TYR C N 1
ATOM 6775 C CA . TYR C 1 142 ? 1.168 4.916 31.233 1.000 55.578 158 TYR C CA 1
ATOM 6776 C C . TYR C 1 142 ? 2.622 5.032 30.760 1.000 53.324 158 TYR C C 1
ATOM 6777 O O . TYR C 1 142 ? 2.839 4.983 29.536 1.000 52.561 158 TYR C O 1
ATOM 6786 N N . GLY C 1 143 ? 3.578 5.202 31.676 1.000 56.939 159 GLY C N 1
ATOM 6787 C CA . GLY C 1 143 ? 5.008 5.406 31.363 1.000 58.220 159 GLY C CA 1
ATOM 6788 C C . GLY C 1 143 ? 5.475 6.796 31.770 1.000 60.732 159 GLY C C 1
ATOM 6789 O O . GLY C 1 143 ? 4.691 7.743 31.632 1.000 57.033 159 GLY C O 1
ATOM 6790 N N . SER C 1 144 ? 6.708 6.910 32.274 1.000 66.900 160 SER C N 1
ATOM 6791 C CA . SER C 1 144 ? 7.324 8.191 32.708 1.000 70.035 160 SER C CA 1
ATOM 6792 C C . SER C 1 144 ? 7.554 9.091 31.485 1.000 64.803 160 SER C C 1
ATOM 6793 O O . SER C 1 144 ? 7.487 10.324 31.635 1.000 74.054 160 SER C O 1
ATOM 6796 N N . ASN C 1 145 ? 7.775 8.496 30.312 1.000 59.749 161 ASN C N 1
ATOM 6797 C CA . ASN C 1 145 ? 8.042 9.222 29.043 1.000 64.157 161 ASN C CA 1
ATOM 6798 C C . ASN C 1 145 ? 6.740 9.707 28.394 1.000 57.318 161 ASN C C 1
ATOM 6799 O O . ASN C 1 145 ? 6.827 10.401 27.355 1.000 53.659 161 ASN C O 1
ATOM 6804 N N . HIS C 1 146 ? 5.584 9.365 28.965 1.000 49.658 162 HIS C N 1
ATOM 6805 C CA . HIS C 1 146 ? 4.264 9.834 28.467 1.000 49.753 162 HIS C CA 1
ATOM 6806 C C . HIS C 1 146 ? 4.225 11.364 28.530 1.000 49.137 162 HIS C C 1
ATOM 6807 O O . HIS C 1 146 ? 4.608 11.933 29.587 1.000 44.496 162 HIS C O 1
ATOM 6814 N N . ASN C 1 147 ? 3.786 11.999 27.442 1.000 48.377 163 ASN C N 1
ATOM 6815 C CA . ASN C 1 147 ? 3.976 13.455 27.203 1.000 56.601 163 ASN C CA 1
ATOM 6816 C C . ASN C 1 147 ? 2.944 14.266 28.002 1.000 56.352 163 ASN C C 1
ATOM 6817 O O . ASN C 1 147 ? 3.046 15.504 27.999 1.000 58.720 163 ASN C O 1
ATOM 6822 N N . ALA C 1 148 ? 1.979 13.617 28.657 1.000 54.678 164 ALA C N 1
ATOM 6823 C CA . ALA C 1 148 ? 0.939 14.305 29.463 1.000 49.870 164 ALA C CA 1
ATOM 6824 C C . ALA C 1 148 ? 1.614 15.092 30.582 1.000 46.593 164 ALA C C 1
ATOM 6825 O O . ALA C 1 148 ? 2.597 14.580 31.172 1.000 44.614 164 ALA C O 1
ATOM 6827 N N . GLY C 1 149 ? 1.123 16.310 30.824 1.000 44.137 165 GLY C N 1
ATOM 6828 C CA . GLY C 1 149 ? 1.502 17.126 31.989 1.000 48.585 165 GLY C CA 1
ATOM 6829 C C . GLY C 1 149 ? 0.698 16.722 33.206 1.000 50.761 165 GLY C C 1
ATOM 6830 O O . GLY C 1 149 ? -0.362 16.134 33.026 1.000 48.666 165 GLY C O 1
ATOM 6831 N N . GLY C 1 150 ? 1.178 17.064 34.399 1.000 55.530 166 GLY C N 1
ATOM 6832 C CA . GLY C 1 150 ? 0.540 16.716 35.681 1.000 59.689 166 GLY C CA 1
ATOM 6833 C C . GLY C 1 150 ? -0.864 17.283 35.833 1.000 60.146 166 GLY C C 1
ATOM 6834 O O . GLY C 1 150 ? -1.560 16.844 36.768 1.000 66.418 166 GLY C O 1
ATOM 6835 N N . MET C 1 151 ? -1.262 18.240 34.992 1.000 57.498 167 MET C N 1
ATOM 6836 C CA . MET C 1 151 ? -2.595 18.889 35.073 1.000 64.445 167 MET C CA 1
ATOM 6837 C C . MET C 1 151 ? -3.611 18.042 34.315 1.000 60.156 167 MET C C 1
ATOM 6838 O O . MET C 1 151 ? -4.721 17.836 34.847 1.000 62.155 167 MET C O 1
ATOM 6843 N N . ILE C 1 152 ? -3.241 17.586 33.116 1.000 57.506 168 ILE C N 1
ATOM 6844 C CA . ILE C 1 152 ? -4.121 16.782 32.218 1.000 49.930 168 ILE C CA 1
ATOM 6845 C C . ILE C 1 152 ? -4.126 15.319 32.700 1.000 48.208 168 ILE C C 1
ATOM 6846 O O . ILE C 1 152 ? -5.147 14.637 32.483 1.000 47.070 168 ILE C O 1
ATOM 6851 N N . ALA C 1 153 ? -3.054 14.854 33.353 1.000 44.122 169 ALA C N 1
ATOM 6852 C CA . ALA C 1 153 ? -2.975 13.506 33.965 1.000 44.938 169 ALA C CA 1
ATOM 6853 C C . ALA C 1 153 ? -3.882 13.452 35.197 1.000 45.454 169 ALA C C 1
ATOM 6854 O O . ALA C 1 153 ? -4.512 12.406 35.418 1.000 46.770 169 ALA C O 1
ATOM 6856 N N . ALA C 1 154 ? -3.943 14.526 35.984 1.000 44.023 170 ALA C N 1
ATOM 6857 C CA . ALA C 1 154 ? -4.876 14.647 37.128 1.000 46.898 170 ALA C CA 1
ATOM 6858 C C . ALA C 1 154 ? -6.315 14.617 36.604 1.000 50.871 170 ALA C C 1
ATOM 6859 O O . ALA C 1 154 ? -7.140 13.934 37.222 1.000 59.923 170 ALA C O 1
ATOM 6861 N N . ALA C 1 155 ? -6.594 15.325 35.507 1.000 51.340 171 ALA C N 1
ATOM 6862 C CA . ALA C 1 155 ? -7.935 15.422 34.875 1.000 53.089 171 ALA C CA 1
ATOM 6863 C C . ALA C 1 155 ? -8.393 14.034 34.406 1.000 52.692 171 ALA C C 1
ATOM 6864 O O . ALA C 1 155 ? -9.600 13.744 34.494 1.000 48.518 171 ALA C O 1
ATOM 6866 N N . TRP C 1 156 ? -7.459 13.209 33.923 1.000 51.762 172 TRP C N 1
ATOM 6867 C CA . TRP C 1 156 ? -7.710 11.810 33.490 1.000 52.747 172 TRP C CA 1
ATOM 6868 C C . TRP C 1 156 ? -8.183 10.999 34.699 1.000 55.016 172 TRP C C 1
ATOM 6869 O O . TRP C 1 156 ? -9.100 10.185 34.548 1.000 55.198 172 TRP C O 1
ATOM 6880 N N . GLY C 1 157 ? -7.576 11.236 35.857 1.000 56.952 173 GLY C N 1
ATOM 6881 C CA . GLY C 1 157 ? -7.980 10.604 37.126 1.000 58.752 173 GLY C CA 1
ATOM 6882 C C . GLY C 1 157 ? -9.402 10.970 37.499 1.000 52.422 173 GLY C C 1
ATOM 6883 O O . GLY C 1 157 ? -10.057 10.146 38.136 1.000 51.496 173 GLY C O 1
ATOM 6884 N N . VAL C 1 158 ? -9.867 12.164 37.128 1.000 46.392 174 VAL C N 1
ATOM 6885 C CA . VAL C 1 158 ? -11.247 12.619 37.444 1.000 46.464 174 VAL C CA 1
ATOM 6886 C C . VAL C 1 158 ? -12.216 11.889 36.511 1.000 49.714 174 VAL C C 1
ATOM 6887 O O . VAL C 1 158 ? -13.315 11.537 36.973 1.000 55.898 174 VAL C O 1
ATOM 6891 N N . ASP C 1 159 ? -11.810 11.611 35.271 1.000 56.588 175 ASP C N 1
ATOM 6892 C CA . ASP C 1 159 ? -12.607 10.791 34.309 1.000 54.923 175 ASP C CA 1
ATOM 6893 C C . ASP C 1 159 ? -12.766 9.394 34.935 1.000 55.222 175 ASP C C 1
ATOM 6894 O O . ASP C 1 159 ? -13.907 8.882 34.967 1.000 56.199 175 ASP C O 1
ATOM 6899 N N . ARG C 1 160 ? -11.678 8.826 35.474 1.000 51.646 176 ARG C N 1
ATOM 6900 C CA . ARG C 1 160 ? -11.680 7.484 36.111 1.000 50.133 176 ARG C CA 1
ATOM 6901 C C . ARG C 1 160 ? -12.480 7.535 37.412 1.000 51.367 176 ARG C C 1
ATOM 6902 O O . ARG C 1 160 ? -13.157 6.553 37.697 1.000 55.367 176 ARG C O 1
ATOM 6910 N N . ILE C 1 161 ? -12.406 8.620 38.183 1.000 54.010 177 ILE C N 1
ATOM 6911 C CA . ILE C 1 161 ? -13.190 8.745 39.449 1.000 53.411 177 ILE C CA 1
ATOM 6912 C C . ILE C 1 161 ? -14.665 8.563 39.101 1.000 48.063 177 ILE C C 1
ATOM 6913 O O . ILE C 1 161 ? -15.348 7.826 39.823 1.000 46.960 177 ILE C O 1
ATOM 6918 N N . ILE C 1 162 ? -15.129 9.188 38.022 1.000 49.126 178 ILE C N 1
ATOM 6919 C CA . ILE C 1 162 ? -16.574 9.166 37.652 1.000 51.731 178 ILE C CA 1
ATOM 6920 C C . ILE C 1 162 ? -16.934 7.797 37.056 1.000 51.858 178 ILE C C 1
ATOM 6921 O O . ILE C 1 162 ? -17.993 7.279 37.438 1.000 56.206 178 ILE C O 1
ATOM 6926 N N . ASP C 1 163 ? -16.082 7.202 36.214 1.000 47.106 179 ASP C N 1
ATOM 6927 C CA . ASP C 1 163 ? -16.251 5.793 35.767 1.000 44.987 179 ASP C CA 1
ATOM 6928 C C . ASP C 1 163 ? -16.572 4.923 36.989 1.000 43.991 179 ASP C C 1
ATOM 6929 O O . ASP C 1 163 ? -17.532 4.158 36.934 1.000 46.870 179 ASP C O 1
ATOM 6934 N N . ALA C 1 164 ? -15.801 5.077 38.061 1.000 44.812 180 ALA C N 1
ATOM 6935 C CA . ALA C 1 164 ? -15.845 4.254 39.293 1.000 46.094 180 ALA C CA 1
ATOM 6936 C C . ALA C 1 164 ? -17.093 4.559 40.128 1.000 48.215 180 ALA C C 1
ATOM 6937 O O . ALA C 1 164 ? -17.529 3.645 40.847 1.000 54.920 180 ALA C O 1
ATOM 6939 N N . LEU C 1 165 ? -17.636 5.778 40.062 1.000 46.203 181 LEU C N 1
ATOM 6940 C CA . LEU C 1 165 ? -18.909 6.137 40.747 1.000 51.513 181 LEU C CA 1
ATOM 6941 C C . LEU C 1 165 ? -20.110 5.557 39.983 1.000 58.399 181 LEU C C 1
ATOM 6942 O O . LEU C 1 165 ? -21.144 5.314 40.630 1.000 75.134 181 LEU C O 1
ATOM 6947 N N . GLU C 1 166 ? -19.995 5.352 38.667 1.000 56.139 182 GLU C N 1
ATOM 6948 C CA . GLU C 1 166 ? -21.047 4.724 37.812 1.000 50.837 182 GLU C CA 1
ATOM 6949 C C . GLU C 1 166 ? -21.110 3.213 38.116 1.000 50.704 182 GLU C C 1
ATOM 6950 O O . GLU C 1 166 ? -22.189 2.615 37.928 1.000 42.779 182 GLU C O 1
ATOM 6956 N N . MET C 1 167 ? -19.982 2.623 38.542 1.000 53.171 183 MET C N 1
ATOM 6957 C CA . MET C 1 167 ? -19.780 1.161 38.738 1.000 52.774 183 MET C CA 1
ATOM 6958 C C . MET C 1 167 ? -20.142 0.754 40.156 1.000 54.518 183 MET C C 1
ATOM 6959 O O . MET C 1 167 ? -20.402 -0.453 40.376 1.000 62.341 183 MET C O 1
ATOM 6964 N N . THR C 1 168 ? -20.117 1.713 41.083 1.000 51.807 184 THR C N 1
ATOM 6965 C CA . THR C 1 168 ? -20.161 1.456 42.541 1.000 50.458 184 THR C CA 1
ATOM 6966 C C . THR C 1 168 ? -21.263 2.314 43.144 1.000 51.194 184 THR C C 1
ATOM 6967 O O . THR C 1 168 ? -20.989 3.336 43.754 1.000 53.498 184 THR C O 1
ATOM 6971 N N . PRO C 1 169 ? -22.547 1.929 43.001 1.000 59.892 185 PRO C N 1
ATOM 6972 C CA . PRO C 1 169 ? -23.631 2.672 43.648 1.000 63.157 185 PRO C CA 1
ATOM 6973 C C . PRO C 1 169 ? -23.439 2.620 45.171 1.000 57.755 185 PRO C C 1
ATOM 6974 O O . PRO C 1 169 ? -23.870 3.536 45.840 1.000 54.420 185 PRO C O 1
ATOM 6978 N N . ALA C 1 170 ? -22.765 1.566 45.646 1.000 59.178 186 ALA C N 1
ATOM 6979 C CA . ALA C 1 170 ? -22.285 1.366 47.037 1.000 64.968 186 ALA C CA 1
ATOM 6980 C C . ALA C 1 170 ? -21.724 2.671 47.630 1.000 68.467 186 ALA C C 1
ATOM 6981 O O . ALA C 1 170 ? -21.945 2.920 48.826 1.000 72.595 186 ALA C O 1
ATOM 6983 N N . ALA C 1 171 ? -21.012 3.472 46.834 1.000 70.654 187 ALA C N 1
ATOM 6984 C CA . ALA C 1 171 ? -20.395 4.759 47.246 1.000 65.917 187 ALA C CA 1
ATOM 6985 C C . ALA C 1 171 ? -21.480 5.776 47.623 1.000 60.036 187 ALA C C 1
ATOM 6986 O O . ALA C 1 171 ? -21.173 6.644 48.456 1.000 54.666 187 ALA C O 1
ATOM 6988 N N . LYS C 1 172 ? -22.672 5.675 47.010 1.000 53.830 188 LYS C N 1
ATOM 6989 C CA . LYS C 1 172 ? -23.913 6.437 47.336 1.000 53.161 188 LYS C CA 1
ATOM 6990 C C . LYS C 1 172 ? -23.880 7.801 46.644 1.000 48.695 188 LYS C C 1
ATOM 6991 O O . LYS C 1 172 ? -24.514 8.728 47.163 1.000 47.093 188 LYS C O 1
ATOM 6997 N N . ILE C 1 173 ? -23.193 7.905 45.501 1.000 49.760 189 ILE C N 1
ATOM 6998 C CA . ILE C 1 173 ? -22.939 9.189 44.777 1.000 47.859 189 ILE C CA 1
ATOM 6999 C C . ILE C 1 173 ? -23.592 9.143 43.394 1.000 46.239 189 ILE C C 1
ATOM 7000 O O . ILE C 1 173 ? -23.237 8.242 42.630 1.000 48.632 189 ILE C O 1
ATOM 7005 N N . ASP C 1 174 ? -24.458 10.109 43.079 1.000 45.131 190 ASP C N 1
ATOM 7006 C CA . ASP C 1 174 ? -25.041 10.282 41.724 1.000 45.275 190 ASP C CA 1
ATOM 7007 C C . ASP C 1 174 ? -23.916 10.701 40.784 1.000 47.782 190 ASP C C 1
ATOM 7008 O O . ASP C 1 174 ? -23.428 11.824 40.881 1.000 55.534 190 ASP C O 1
ATOM 7013 N N . PRO C 1 175 ? -23.470 9.827 39.856 1.000 46.387 191 PRO C N 1
ATOM 7014 C CA . PRO C 1 175 ? -22.400 10.167 38.917 1.000 47.488 191 PRO C CA 1
ATOM 7015 C C . PRO C 1 175 ? -22.682 11.381 38.016 1.000 49.229 191 PRO C C 1
ATOM 7016 O O . PRO C 1 175 ? -21.756 11.976 37.543 1.000 54.622 191 PRO C O 1
ATOM 7020 N N . LYS C 1 176 ? -23.949 11.708 37.783 1.000 50.072 192 LYS C N 1
ATOM 7021 C CA . LYS C 1 176 ? -24.359 12.790 36.850 1.000 55.512 192 LYS C CA 1
ATOM 7022 C C . LYS C 1 176 ? -24.282 14.154 37.542 1.000 54.382 192 LYS C C 1
ATOM 7023 O O . LYS C 1 176 ? -24.520 15.161 36.850 1.000 51.442 192 LYS C O 1
ATOM 7029 N N . ARG C 1 177 ? -23.960 14.189 38.840 1.000 59.777 193 ARG C N 1
ATOM 7030 C CA . ARG C 1 177 ? -23.958 15.425 39.676 1.000 61.869 193 ARG C CA 1
ATOM 7031 C C . ARG C 1 177 ? -22.688 15.469 40.536 1.000 59.886 193 ARG C C 1
ATOM 7032 O O . ARG C 1 177 ? -22.780 15.711 41.773 1.000 51.585 193 ARG C O 1
ATOM 7040 N N . VAL C 1 178 ? -21.536 15.251 39.897 1.000 60.179 194 VAL C N 1
ATOM 7041 C CA . VAL C 1 178 ? -20.198 15.345 40.545 1.000 57.999 194 VAL C CA 1
ATOM 7042 C C . VAL C 1 178 ? -19.541 16.656 40.106 1.000 55.776 194 VAL C C 1
ATOM 7043 O O . VAL C 1 178 ? -19.231 16.810 38.919 1.000 50.350 194 VAL C O 1
ATOM 7047 N N . GLY C 1 179 ? -19.355 17.567 41.060 1.000 59.620 195 GLY C N 1
ATOM 7048 C CA . GLY C 1 179 ? -18.616 18.820 40.861 1.000 58.792 195 GLY C CA 1
ATOM 7049 C C . GLY C 1 179 ? -17.122 18.621 41.050 1.000 58.770 195 GLY C C 1
ATOM 7050 O O . GLY C 1 179 ? -16.683 17.476 41.358 1.000 54.650 195 GLY C O 1
ATOM 7051 N N . VAL C 1 180 ? -16.365 19.701 40.847 1.000 51.350 196 VAL C N 1
ATOM 7052 C CA . VAL C 1 180 ? -14.892 19.730 41.053 1.000 50.834 196 VAL C CA 1
ATOM 7053 C C . VAL C 1 180 ? -14.483 21.162 41.429 1.000 51.240 196 VAL C C 1
ATOM 7054 O O . VAL C 1 180 ? -15.115 22.124 40.917 1.000 43.794 196 VAL C O 1
ATOM 7058 N N . THR C 1 181 ? -13.502 21.279 42.333 1.000 47.581 197 THR C N 1
ATOM 7059 C CA . THR C 1 181 ? -12.992 22.561 42.875 1.000 46.824 197 THR C CA 1
ATOM 7060 C C . THR C 1 181 ? -11.570 22.378 43.397 1.000 50.370 197 THR C C 1
ATOM 7061 O O . THR C 1 181 ? -11.172 21.234 43.742 1.000 49.819 197 THR C O 1
ATOM 7065 N N . GLY C 1 182 ? -10.870 23.506 43.491 1.000 52.850 198 GLY C N 1
ATOM 7066 C CA . GLY C 1 182 ? -9.513 23.625 44.045 1.000 54.048 198 GLY C CA 1
ATOM 7067 C C . GLY C 1 182 ? -9.094 25.077 44.066 1.000 55.911 198 GLY C C 1
ATOM 7068 O O . GLY C 1 182 ? -9.739 25.901 43.369 1.000 48.454 198 GLY C O 1
ATOM 7069 N N . CYS C 1 183 ? -8.065 25.391 44.851 1.000 64.823 199 CYS C N 1
ATOM 7070 C CA . CYS C 1 183 ? -7.549 26.772 44.994 1.000 72.263 199 CYS C CA 1
ATOM 7071 C C . CYS C 1 183 ? -6.097 26.829 44.519 1.000 73.318 199 CYS C C 1
ATOM 7072 O O . CYS C 1 183 ? -5.375 25.814 44.659 1.000 70.321 199 CYS C O 1
ATOM 7075 N N . SER C 1 184 ? -5.709 27.978 43.958 1.000 68.936 200 SER C N 1
ATOM 7076 C CA . SER C 1 184 ? -4.336 28.247 43.481 1.000 62.368 200 SER C CA 1
ATOM 7077 C C . SER C 1 184 ? -3.979 27.184 42.428 1.000 60.647 200 SER C C 1
ATOM 7078 O O . SER C 1 184 ? -4.786 27.031 41.473 1.000 65.194 200 SER C O 1
ATOM 7081 N N . ARG C 1 185 ? -2.890 26.427 42.603 1.000 51.846 201 ARG C N 1
ATOM 7082 C CA . ARG C 1 185 ? -2.472 25.347 41.669 1.000 50.029 201 ARG C CA 1
ATOM 7083 C C . ARG C 1 185 ? -3.684 24.501 41.267 1.000 46.093 201 ARG C C 1
ATOM 7084 O O . ARG C 1 185 ? -3.739 24.040 40.126 1.000 46.059 201 ARG C O 1
ATOM 7092 N N . ASN C 1 186 ? -4.606 24.294 42.212 1.000 47.760 202 ASN C N 1
ATOM 7093 C CA . ASN C 1 186 ? -5.766 23.369 42.110 1.000 44.786 202 ASN C CA 1
ATOM 7094 C C . ASN C 1 186 ? -6.990 24.116 41.559 1.000 46.832 202 ASN C C 1
ATOM 7095 O O . ASN C 1 186 ? -7.968 23.447 41.151 1.000 46.578 202 ASN C O 1
ATOM 7100 N N . GLY C 1 187 ? -6.945 25.448 41.550 1.000 44.430 203 GLY C N 1
ATOM 7101 C CA . GLY C 1 187 ? -7.807 26.255 40.679 1.000 45.315 203 GLY C CA 1
ATOM 7102 C C . GLY C 1 187 ? -7.541 25.879 39.236 1.000 47.216 203 GLY C C 1
ATOM 7103 O O . GLY C 1 187 ? -8.512 25.647 38.496 1.000 47.739 203 GLY C O 1
ATOM 7104 N N . LYS C 1 188 ? -6.263 25.778 38.867 1.000 51.430 204 LYS C N 1
ATOM 7105 C CA . LYS C 1 188 ? -5.806 25.398 37.502 1.000 56.263 204 LYS C CA 1
ATOM 7106 C C . LYS C 1 188 ? -6.287 23.979 37.201 1.000 55.912 204 LYS C C 1
ATOM 7107 O O . LYS C 1 188 ? -7.059 23.815 36.234 1.000 55.100 204 LYS C O 1
ATOM 7113 N N . GLY C 1 189 ? -5.874 23.011 38.029 1.000 56.154 205 GLY C N 1
ATOM 7114 C CA . GLY C 1 189 ? -6.230 21.587 37.881 1.000 58.362 205 GLY C CA 1
ATOM 7115 C C . GLY C 1 189 ? -7.727 21.405 37.685 1.000 60.150 205 GLY C C 1
ATOM 7116 O O . GLY C 1 189 ? -8.126 20.803 36.659 1.000 61.629 205 GLY C O 1
ATOM 7117 N N . SER C 1 190 ? -8.516 21.936 38.626 1.000 58.525 206 SER C N 1
ATOM 7118 C CA . SER C 1 190 ? -10.000 21.868 38.641 1.000 54.221 206 SER C CA 1
ATOM 7119 C C . SER C 1 190 ? -10.563 22.489 37.356 1.000 46.817 206 SER C C 1
ATOM 7120 O O . SER C 1 190 ? -11.459 21.888 36.764 1.000 46.304 206 SER C O 1
ATOM 7123 N N . MET C 1 191 ? -10.044 23.637 36.928 1.000 45.613 207 MET C N 1
ATOM 7124 C CA . MET C 1 191 ? -10.496 24.300 35.677 1.000 49.984 207 MET C CA 1
ATOM 7125 C C . MET C 1 191 ? -10.290 23.333 34.504 1.000 52.500 207 MET C C 1
ATOM 7126 O O . MET C 1 191 ? -11.202 23.240 33.638 1.000 50.546 207 MET C O 1
ATOM 7131 N N . ILE C 1 192 ? -9.146 22.642 34.471 1.000 49.136 208 ILE C N 1
ATOM 7132 C CA . ILE C 1 192 ? -8.762 21.770 33.323 1.000 53.695 208 ILE C CA 1
ATOM 7133 C C . ILE C 1 192 ? -9.577 20.471 33.392 1.000 56.240 208 ILE C C 1
ATOM 7134 O O . ILE C 1 192 ? -10.103 20.031 32.324 1.000 57.220 208 ILE C O 1
ATOM 7139 N N . ALA C 1 193 ? -9.709 19.897 34.597 1.000 52.837 209 ALA C N 1
ATOM 7140 C CA . ALA C 1 193 ? -10.551 18.706 34.866 1.000 46.223 209 ALA C CA 1
ATOM 7141 C C . ALA C 1 193 ? -11.949 18.933 34.278 1.000 47.354 209 ALA C C 1
ATOM 7142 O O . ALA C 1 193 ? -12.428 18.071 33.542 1.000 54.136 209 ALA C O 1
ATOM 7144 N N . GLY C 1 194 ? -12.567 20.074 34.574 1.000 47.626 210 GLY C N 1
ATOM 7145 C CA . GLY C 1 194 ? -13.938 20.388 34.132 1.000 48.847 210 GLY C CA 1
ATOM 7146 C C . GLY C 1 194 ? -14.012 20.610 32.636 1.000 46.917 210 GLY C C 1
ATOM 7147 O O . GLY C 1 194 ? -15.075 20.319 32.055 1.000 46.657 210 GLY C O 1
ATOM 7148 N N . ALA C 1 195 ? -12.932 21.107 32.033 1.000 46.459 211 ALA C N 1
ATOM 7149 C CA . ALA C 1 195 ? -12.858 21.404 30.583 1.000 48.822 211 ALA C CA 1
ATOM 7150 C C . ALA C 1 195 ? -12.789 20.104 29.783 1.000 48.625 211 ALA C C 1
ATOM 7151 O O . ALA C 1 195 ? -13.361 20.086 28.685 1.000 54.175 211 ALA C O 1
ATOM 7153 N N . PHE C 1 196 ? -12.129 19.065 30.307 1.000 43.571 212 PHE C N 1
ATOM 7154 C CA . PHE C 1 196 ? -11.828 17.824 29.549 1.000 47.080 212 PHE C CA 1
ATOM 7155 C C . PHE C 1 196 ? -12.742 16.645 29.931 1.000 51.635 212 PHE C C 1
ATOM 7156 O O . PHE C 1 196 ? -12.928 15.726 29.097 1.000 49.848 212 PHE C O 1
ATOM 7164 N N . VAL C 1 197 ? -13.282 16.640 31.151 1.000 50.847 213 VAL C N 1
ATOM 7165 C CA . VAL C 1 197 ? -14.256 15.619 31.632 1.000 46.083 213 VAL C CA 1
ATOM 7166 C C . VAL C 1 197 ? -15.663 16.201 31.455 1.000 52.744 213 VAL C C 1
ATOM 7167 O O . VAL C 1 197 ? -16.077 17.057 32.275 1.000 59.379 213 VAL C O 1
ATOM 7171 N N . ASP C 1 198 ? -16.358 15.766 30.400 1.000 60.074 214 ASP C N 1
ATOM 7172 C CA . ASP C 1 198 ? -17.649 16.339 29.934 1.000 62.491 214 ASP C CA 1
ATOM 7173 C C . ASP C 1 198 ? -18.762 15.976 30.925 1.000 60.077 214 ASP C C 1
ATOM 7174 O O . ASP C 1 198 ? -19.792 16.686 30.922 1.000 66.860 214 ASP C O 1
ATOM 7179 N N . ARG C 1 199 ? -18.564 14.933 31.737 1.000 56.555 215 ARG C N 1
ATOM 7180 C CA . ARG C 1 199 ? -19.583 14.405 32.685 1.000 53.716 215 ARG C CA 1
ATOM 7181 C C . ARG C 1 199 ? -19.620 15.226 33.978 1.000 51.969 215 ARG C C 1
ATOM 7182 O O . ARG C 1 199 ? -20.615 15.090 34.705 1.000 56.001 215 ARG C O 1
ATOM 7190 N N . ILE C 1 200 ? -18.593 16.036 34.254 1.000 52.986 216 ILE C N 1
ATOM 7191 C CA . ILE C 1 200 ? -18.563 16.932 35.449 1.000 47.889 216 ILE C CA 1
ATOM 7192 C C . ILE C 1 200 ? -19.731 17.917 35.319 1.000 50.102 216 ILE C C 1
ATOM 7193 O O . ILE C 1 200 ? -19.902 18.511 34.226 1.000 47.314 216 ILE C O 1
ATOM 7198 N N . ALA C 1 201 ? -20.506 18.062 36.399 1.000 50.220 217 ALA C N 1
ATOM 7199 C CA . ALA C 1 201 ? -21.764 18.834 36.444 1.000 49.666 217 ALA C CA 1
ATOM 7200 C C . ALA C 1 201 ? -21.442 20.314 36.631 1.000 51.112 217 ALA C C 1
ATOM 7201 O O . ALA C 1 201 ? -22.153 21.160 36.040 1.000 51.927 217 ALA C O 1
ATOM 7203 N N . LEU C 1 202 ? -20.404 20.593 37.427 1.000 52.931 218 LEU C N 1
ATOM 7204 C CA . LEU C 1 202 ? -20.034 21.957 37.881 1.000 54.975 218 LEU C CA 1
ATOM 7205 C C . LEU C 1 202 ? -18.556 22.000 38.286 1.000 53.205 218 LEU C C 1
ATOM 7206 O O . LEU C 1 202 ? -18.147 21.195 39.143 1.000 49.002 218 LEU C O 1
ATOM 7211 N N . ALA C 1 203 ? -17.792 22.926 37.703 1.000 51.697 219 ALA C N 1
ATOM 7212 C CA . ALA C 1 203 ? -16.409 23.246 38.117 1.000 54.429 219 ALA C CA 1
ATOM 7213 C C . ALA C 1 203 ? -16.436 24.542 38.933 1.000 56.273 219 ALA C C 1
ATOM 7214 O O . ALA C 1 203 ? -17.146 25.498 38.536 1.000 59.166 219 ALA C O 1
ATOM 7216 N N . LEU C 1 204 ? -15.680 24.566 40.028 1.000 53.735 220 LEU C N 1
ATOM 7217 C CA . LEU C 1 204 ? -15.449 25.775 40.858 1.000 52.449 220 LEU C CA 1
ATOM 7218 C C . LEU C 1 204 ? -13.941 25.988 40.986 1.000 52.529 220 LEU C C 1
ATOM 7219 O O . LEU C 1 204 ? -13.340 25.599 41.985 1.000 52.832 220 LEU C O 1
ATOM 7224 N N . PRO C 1 205 ? -13.266 26.586 39.977 1.000 49.475 221 PRO C N 1
ATOM 7225 C CA . PRO C 1 205 ? -11.868 26.952 40.112 1.000 50.153 221 PRO C CA 1
ATOM 7226 C C . PRO C 1 205 ? -11.819 28.239 40.943 1.000 55.869 221 PRO C C 1
ATOM 7227 O O . PRO C 1 205 ? -12.590 29.144 40.660 1.000 55.855 221 PRO C O 1
ATOM 7231 N N . GLN C 1 206 ? -10.943 28.264 41.952 1.000 61.209 222 GLN C N 1
ATOM 7232 C CA . GLN C 1 206 ? -10.751 29.400 42.890 1.000 55.486 222 GLN C CA 1
ATOM 7233 C C . GLN C 1 206 ? -9.298 29.871 42.809 1.000 48.830 222 GLN C C 1
ATOM 7234 O O . GLN C 1 206 ? -8.394 29.046 43.046 1.000 44.878 222 GLN C O 1
ATOM 7240 N N . GLU C 1 207 ? -9.096 31.139 42.444 1.000 50.250 223 GLU C N 1
ATOM 7241 C CA . GLU C 1 207 ? -7.774 31.822 42.414 1.000 54.908 223 GLU C CA 1
ATOM 7242 C C . GLU C 1 207 ? -6.774 30.948 41.646 1.000 49.151 223 GLU C C 1
ATOM 7243 O O . GLU C 1 207 ? -5.603 30.845 42.078 1.000 46.775 223 GLU C O 1
ATOM 7249 N N . GLY C 1 208 ? -7.228 30.362 40.535 1.000 45.142 224 GLY C N 1
ATOM 7250 C CA . GLY C 1 208 ? -6.382 29.584 39.611 1.000 48.203 224 GLY C CA 1
ATOM 7251 C C . GLY C 1 208 ? -5.555 30.500 38.727 1.000 47.397 224 GLY C C 1
ATOM 7252 O O . GLY C 1 208 ? -4.472 30.088 38.285 1.000 44.446 224 GLY C O 1
ATOM 7253 N N . GLY C 1 209 ? -6.071 31.701 38.472 1.000 47.520 225 GLY C N 1
ATOM 7254 C CA . GLY C 1 209 ? -5.370 32.776 37.743 1.000 52.903 225 GLY C CA 1
ATOM 7255 C C . GLY C 1 209 ? -4.986 32.337 36.350 1.000 51.261 225 GLY C C 1
ATOM 7256 O O . GLY C 1 209 ? -5.787 31.614 35.735 1.000 52.571 225 GLY C O 1
ATOM 7257 N N . GLN C 1 210 ? -3.801 32.741 35.889 1.000 50.884 226 GLN C N 1
ATOM 7258 C CA . GLN C 1 210 ? -3.299 32.451 34.519 1.000 53.032 226 GLN C CA 1
ATOM 7259 C C . GLN C 1 210 ? -3.224 30.930 34.333 1.000 55.012 226 GLN C C 1
ATOM 7260 O O . GLN C 1 210 ? -3.021 30.219 35.341 1.000 47.626 226 GLN C O 1
ATOM 7266 N N . SER C 1 211 ? -3.423 30.477 33.085 1.000 57.148 227 SER C N 1
ATOM 7267 C CA . SER C 1 211 ? -3.567 29.058 32.643 1.000 53.601 227 SER C CA 1
ATOM 7268 C C . SER C 1 211 ? -5.012 28.586 32.812 1.000 46.524 227 SER C C 1
ATOM 7269 O O . SER C 1 211 ? -5.429 27.701 32.043 1.000 44.579 227 SER C O 1
ATOM 7272 N N . ALA C 1 212 ? -5.711 29.147 33.797 1.000 46.407 228 ALA C N 1
ATOM 7273 C CA . ALA C 1 212 ? -7.071 28.770 34.230 1.000 53.865 228 ALA C CA 1
ATOM 7274 C C . ALA C 1 212 ? -8.064 29.835 33.754 1.000 58.020 228 ALA C C 1
ATOM 7275 O O . ALA C 1 212 ? -8.606 29.656 32.653 1.000 68.423 228 ALA C O 1
ATOM 7277 N N . ALA C 1 213 ? -8.259 30.907 34.533 1.000 55.170 229 ALA C N 1
ATOM 7278 C CA . ALA C 1 213 ? -9.218 32.001 34.252 1.000 56.121 229 ALA C CA 1
ATOM 7279 C C . ALA C 1 213 ? -8.623 32.986 33.243 1.000 53.687 229 ALA C C 1
ATOM 7280 O O . ALA C 1 213 ? -9.390 33.540 32.433 1.000 55.128 229 ALA C O 1
ATOM 7282 N N . GLY C 1 214 ? -7.306 33.191 33.295 1.000 52.107 230 GLY C N 1
ATOM 7283 C CA . GLY C 1 214 ? -6.602 34.222 32.503 1.000 50.930 230 GLY C CA 1
ATOM 7284 C C . GLY C 1 214 ? -6.052 33.696 31.189 1.000 45.312 230 GLY C C 1
ATOM 7285 O O . GLY C 1 214 ? -5.810 32.478 31.075 1.000 43.319 230 GLY C O 1
ATOM 7286 N N . CYS C 1 215 ? -5.852 34.611 30.242 1.000 41.583 231 CYS C N 1
ATOM 7287 C CA . CYS C 1 215 ? -5.332 34.364 28.875 1.000 42.918 231 CYS C CA 1
ATOM 7288 C C . CYS C 1 215 ? -3.825 34.660 28.860 1.000 42.413 231 CYS C C 1
ATOM 7289 O O . CYS C 1 215 ? -3.403 35.598 29.557 1.000 39.714 231 CYS C O 1
ATOM 7292 N N . TRP C 1 216 ? -3.052 33.909 28.073 1.000 44.879 232 TRP C N 1
ATOM 7293 C CA . TRP C 1 216 ? -1.576 34.046 27.978 1.000 51.444 232 TRP C CA 1
ATOM 7294 C C . TRP C 1 216 ? -1.187 35.417 27.406 1.000 54.148 232 TRP C C 1
ATOM 7295 O O . TRP C 1 216 ? -0.180 35.982 27.880 1.000 53.304 232 TRP C O 1
ATOM 7306 N N . ARG C 1 217 ? -1.927 35.925 26.419 1.000 55.719 233 ARG C N 1
ATOM 7307 C CA . ARG C 1 217 ? -1.589 37.195 25.720 1.000 60.145 233 ARG C CA 1
ATOM 7308 C C . ARG C 1 217 ? -1.675 38.370 26.701 1.000 61.191 233 ARG C C 1
ATOM 7309 O O . ARG C 1 217 ? -0.792 39.261 26.637 1.000 66.546 233 ARG C O 1
ATOM 7317 N N . ILE C 1 218 ? -2.677 38.359 27.583 1.000 56.723 234 ILE C N 1
ATOM 7318 C CA . ILE C 1 218 ? -2.952 39.485 28.519 1.000 53.641 234 ILE C CA 1
ATOM 7319 C C . ILE C 1 218 ? -1.938 39.415 29.664 1.000 57.540 234 ILE C C 1
ATOM 7320 O O . ILE C 1 218 ? -1.459 40.478 30.103 1.000 65.124 234 ILE C O 1
ATOM 7325 N N . ALA C 1 219 ? -1.584 38.210 30.109 1.000 58.667 235 ALA C N 1
ATOM 7326 C CA . ALA C 1 219 ? -0.481 37.991 31.073 1.000 57.120 235 ALA C CA 1
ATOM 7327 C C . ALA C 1 219 ? 0.797 38.591 30.493 1.000 53.509 235 ALA C C 1
ATOM 7328 O O . ALA C 1 219 ? 1.500 39.279 31.235 1.000 56.864 235 ALA C O 1
ATOM 7330 N N . ASP C 1 220 ? 1.073 38.336 29.212 1.000 53.124 236 ASP C N 1
ATOM 7331 C CA . ASP C 1 220 ? 2.293 38.837 28.524 1.000 54.205 236 ASP C CA 1
ATOM 7332 C C . ASP C 1 220 ? 2.290 40.368 28.568 1.000 52.607 236 ASP C C 1
ATOM 7333 O O . ASP C 1 220 ? 3.353 40.931 28.872 1.000 48.070 236 ASP C O 1
ATOM 7338 N N . GLU C 1 221 ? 1.139 41.004 28.318 1.000 52.801 237 GLU C N 1
ATOM 7339 C CA . GLU C 1 221 ? 1.012 42.490 28.314 1.000 51.850 237 GLU C CA 1
ATOM 7340 C C . GLU C 1 221 ? 1.043 43.043 29.747 1.000 52.662 237 GLU C C 1
ATOM 7341 O O . GLU C 1 221 ? 1.563 44.166 29.913 1.000 51.248 237 GLU C O 1
ATOM 7347 N N . ILE C 1 222 ? 0.497 42.323 30.739 1.000 52.226 238 ILE C N 1
ATOM 7348 C CA . ILE C 1 222 ? 0.591 42.742 32.173 1.000 49.777 238 ILE C CA 1
ATOM 7349 C C . ILE C 1 222 ? 2.077 42.798 32.557 1.000 50.245 238 ILE C C 1
ATOM 7350 O O . ILE C 1 222 ? 2.495 43.813 33.163 1.000 53.829 238 ILE C O 1
ATOM 7355 N N . GLN C 1 223 ? 2.830 41.749 32.202 1.000 48.973 239 GLN C N 1
ATOM 7356 C CA . GLN C 1 223 ? 4.296 41.656 32.408 1.000 47.472 239 GLN C CA 1
ATOM 7357 C C . GLN C 1 223 ? 4.977 42.864 31.761 1.000 57.844 239 GLN C C 1
ATOM 7358 O O . GLN C 1 223 ? 5.768 43.545 32.454 1.000 71.592 239 GLN C O 1
ATOM 7364 N N . LYS C 1 224 ? 4.662 43.116 30.484 1.000 58.929 240 LYS C N 1
ATOM 7365 C CA . LYS C 1 224 ? 5.295 44.155 29.621 1.000 52.259 240 LYS C CA 1
ATOM 7366 C C . LYS C 1 224 ? 5.111 45.542 30.249 1.000 50.527 240 LYS C C 1
ATOM 7367 O O . LYS C 1 224 ? 5.988 46.404 30.038 1.000 42.350 240 LYS C O 1
ATOM 7373 N N . ASN C 1 225 ? 4.018 45.718 31.005 1.000 50.001 241 ASN C N 1
ATOM 7374 C CA . ASN C 1 225 ? 3.596 46.992 31.632 1.000 51.919 241 ASN C CA 1
ATOM 7375 C C . ASN C 1 225 ? 4.202 47.162 33.028 1.000 59.212 241 ASN C C 1
ATOM 7376 O O . ASN C 1 225 ? 3.875 48.194 33.658 1.000 74.578 241 ASN C O 1
ATOM 7381 N N . GLY C 1 226 ? 5.013 46.209 33.512 1.000 57.704 242 GLY C N 1
ATOM 7382 C CA . GLY C 1 226 ? 5.848 46.391 34.719 1.000 53.871 242 GLY C CA 1
ATOM 7383 C C . GLY C 1 226 ? 5.476 45.501 35.898 1.000 56.478 242 GLY C C 1
ATOM 7384 O O . GLY C 1 226 ? 6.393 45.265 36.736 1.000 49.228 242 GLY C O 1
ATOM 7385 N N . THR C 1 227 ? 4.235 44.990 35.975 1.000 62.115 243 THR C N 1
ATOM 7386 C CA . THR C 1 227 ? 3.752 44.200 37.144 1.000 61.773 243 THR C CA 1
ATOM 7387 C C . THR C 1 227 ? 4.083 42.717 36.945 1.000 55.991 243 THR C C 1
ATOM 7388 O O . THR C 1 227 ? 3.803 42.158 35.869 1.000 47.735 243 THR C O 1
ATOM 7392 N N . LYS C 1 228 ? 4.682 42.130 37.985 1.000 54.079 244 LYS C N 1
ATOM 7393 C CA . LYS C 1 228 ? 5.041 40.703 38.103 1.000 50.355 244 LYS C CA 1
ATOM 7394 C C . LYS C 1 228 ? 3.756 39.875 38.088 1.000 49.143 244 LYS C C 1
ATOM 7395 O O . LYS C 1 228 ? 2.890 40.122 38.945 1.000 52.693 244 LYS C O 1
ATOM 7401 N N . VAL C 1 229 ? 3.642 38.935 37.150 1.000 45.952 245 VAL C N 1
ATOM 7402 C CA . VAL C 1 229 ? 2.428 38.089 36.951 1.000 44.164 245 VAL C CA 1
ATOM 7403 C C . VAL C 1 229 ? 2.879 36.715 36.449 1.000 41.126 245 VAL C C 1
ATOM 7404 O O . VAL C 1 229 ? 4.045 36.583 36.016 1.000 39.456 245 VAL C O 1
ATOM 7408 N N . GLU C 1 230 ? 1.998 35.723 36.548 1.000 41.162 246 GLU C N 1
ATOM 7409 C CA . GLU C 1 230 ? 2.258 34.333 36.101 1.000 46.365 246 GLU C CA 1
ATOM 7410 C C . GLU C 1 230 ? 2.120 34.264 34.576 1.000 44.734 246 GLU C C 1
ATOM 7411 O O . GLU C 1 230 ? 1.027 33.969 34.096 1.000 46.356 246 GLU C O 1
ATOM 7417 N N . THR C 1 231 ? 3.186 34.574 33.839 1.000 45.044 247 THR C N 1
ATOM 7418 C CA . THR C 1 231 ? 3.223 34.491 32.354 1.000 44.412 247 THR C CA 1
ATOM 7419 C C . THR C 1 231 ? 3.580 33.073 31.937 1.000 47.675 247 THR C C 1
ATOM 7420 O O . THR C 1 231 ? 4.041 32.302 32.800 1.000 56.251 247 THR C O 1
ATOM 7424 N N . ALA C 1 232 ? 3.406 32.762 30.654 1.000 51.299 248 ALA C N 1
ATOM 7425 C CA . ALA C 1 232 ? 3.798 31.464 30.058 1.000 52.357 248 ALA C CA 1
ATOM 7426 C C . ALA C 1 232 ? 5.282 31.220 30.330 1.000 50.155 248 ALA C C 1
ATOM 7427 O O . ALA C 1 232 ? 5.617 30.092 30.710 1.000 54.339 248 ALA C O 1
ATOM 7429 N N . HIS C 1 233 ? 6.124 32.242 30.167 1.000 49.424 249 HIS C N 1
ATOM 7430 C CA . HIS C 1 233 ? 7.594 32.153 30.379 1.000 49.115 249 HIS C CA 1
ATOM 7431 C C . HIS C 1 233 ? 7.870 31.667 31.801 1.000 46.075 249 HIS C C 1
ATOM 7432 O O . HIS C 1 233 ? 8.779 30.802 31.957 1.000 46.398 249 HIS C O 1
ATOM 7439 N N . GLN C 1 234 ? 7.102 32.180 32.773 1.000 44.048 250 GLN C N 1
ATOM 7440 C CA . GLN C 1 234 ? 7.278 31.912 34.225 1.000 45.482 250 GLN C CA 1
ATOM 7441 C C . GLN C 1 234 ? 6.783 30.511 34.582 1.000 47.975 250 GLN C C 1
ATOM 7442 O O . GLN C 1 234 ? 7.513 29.798 35.314 1.000 52.197 250 GLN C O 1
ATOM 7448 N N . ILE C 1 235 ? 5.602 30.133 34.080 1.000 46.879 251 ILE C N 1
ATOM 7449 C CA . ILE C 1 235 ? 4.790 29.017 34.646 1.000 46.422 251 ILE C CA 1
ATOM 7450 C C . ILE C 1 235 ? 5.451 27.672 34.351 1.000 42.999 251 ILE C C 1
ATOM 7451 O O . ILE C 1 235 ? 5.155 26.737 35.088 1.000 45.652 251 ILE C O 1
ATOM 7456 N N . VAL C 1 236 ? 6.307 27.570 33.339 1.000 40.862 252 VAL C N 1
ATOM 7457 C CA . VAL C 1 236 ? 6.912 26.262 32.954 1.000 43.993 252 VAL C CA 1
ATOM 7458 C C . VAL C 1 236 ? 8.156 25.979 33.808 1.000 48.966 252 VAL C C 1
ATOM 7459 O O . VAL C 1 236 ? 8.939 25.126 33.368 1.000 54.942 252 VAL C O 1
ATOM 7463 N N . ASN C 1 237 ? 8.346 26.623 34.970 1.000 50.905 253 ASN C N 1
ATOM 7464 C CA . ASN C 1 237 ? 9.654 26.584 35.687 1.000 57.416 253 ASN C CA 1
ATOM 7465 C C . ASN C 1 237 ? 9.564 25.831 37.021 1.000 63.220 253 ASN C C 1
ATOM 7466 O O . ASN C 1 237 ? 10.336 24.875 37.198 1.000 67.703 253 ASN C O 1
ATOM 7471 N N . GLY C 1 238 ? 8.680 26.230 37.932 1.000 67.302 254 GLY C N 1
ATOM 7472 C CA . GLY C 1 238 ? 8.617 25.646 39.288 1.000 67.969 254 GLY C CA 1
ATOM 7473 C C . GLY C 1 238 ? 7.775 24.376 39.370 1.000 68.208 254 GLY C C 1
ATOM 7474 O O . GLY C 1 238 ? 7.467 23.959 40.515 1.000 73.162 254 GLY C O 1
ATOM 7475 N N . ASP C 1 239 ? 7.446 23.733 38.243 1.000 58.857 255 ASP C N 1
ATOM 7476 C CA . ASP C 1 239 ? 6.411 22.668 38.211 1.000 56.670 255 ASP C CA 1
ATOM 7477 C C . ASP C 1 239 ? 6.558 21.761 36.985 1.000 54.671 255 ASP C C 1
ATOM 7478 O O . ASP C 1 239 ? 7.380 22.061 36.103 1.000 58.149 255 ASP C O 1
ATOM 7483 N N . SER C 1 240 ? 5.759 20.689 36.951 1.000 51.852 256 SER C N 1
ATOM 7484 C CA . SER C 1 240 ? 5.566 19.786 35.790 1.000 47.629 256 SER C CA 1
ATOM 7485 C C . SER C 1 240 ? 4.082 19.776 35.401 1.000 43.260 256 SER C C 1
ATOM 7486 O O . SER C 1 240 ? 3.597 18.735 34.920 1.000 45.557 256 SER C O 1
ATOM 7489 N N . TRP C 1 241 ? 3.401 20.909 35.582 1.000 41.112 257 TRP C N 1
ATOM 7490 C CA . TRP C 1 241 ? 1.946 21.084 35.311 1.000 47.085 257 TRP C CA 1
ATOM 7491 C C . TRP C 1 241 ? 1.621 20.897 33.822 1.000 44.136 257 TRP C C 1
ATOM 7492 O O . TRP C 1 241 ? 0.566 20.328 33.516 1.000 42.469 257 TRP C O 1
ATOM 7503 N N . PHE C 1 242 ? 2.470 21.422 32.943 1.000 42.418 258 PHE C N 1
ATOM 7504 C CA . PHE C 1 242 ? 2.283 21.381 31.475 1.000 41.437 258 PHE C CA 1
ATOM 7505 C C . PHE C 1 242 ? 3.305 20.429 30.858 1.000 44.561 258 PHE C C 1
ATOM 7506 O O . PHE C 1 242 ? 4.330 20.094 31.509 1.000 39.051 258 PHE C O 1
ATOM 7514 N N . SER C 1 243 ? 3.014 19.991 29.631 1.000 45.935 259 SER C N 1
ATOM 7515 C CA . SER C 1 243 ? 3.901 19.085 28.854 1.000 47.141 259 SER C CA 1
ATOM 7516 C C . SER C 1 243 ? 5.250 19.779 28.632 1.000 44.112 259 SER C C 1
ATOM 7517 O O . SER C 1 243 ? 5.275 21.017 28.635 1.000 44.222 259 SER C O 1
ATOM 7520 N N . THR C 1 244 ? 6.325 19.020 28.429 1.000 43.405 260 THR C N 1
ATOM 7521 C CA . THR C 1 244 ? 7.666 19.577 28.120 1.000 46.609 260 THR C CA 1
ATOM 7522 C C . THR C 1 244 ? 7.589 20.342 26.797 1.000 47.167 260 THR C C 1
ATOM 7523 O O . THR C 1 244 ? 8.421 21.236 26.588 1.000 49.374 260 THR C O 1
ATOM 7527 N N . ASP C 1 245 ? 6.616 20.035 25.954 1.000 49.055 261 ASP C N 1
ATOM 7528 C CA . ASP C 1 245 ? 6.391 20.749 24.668 1.000 56.348 261 ASP C CA 1
ATOM 7529 C C . ASP C 1 245 ? 6.007 22.212 24.944 1.000 50.967 261 ASP C C 1
ATOM 7530 O O . ASP C 1 245 ? 6.387 23.070 24.134 1.000 56.913 261 ASP C O 1
ATOM 7535 N N . PHE C 1 246 ? 5.287 22.515 26.032 1.000 51.080 262 PHE C N 1
ATOM 7536 C CA . PHE C 1 246 ? 4.696 23.862 26.258 1.000 55.086 262 PHE C CA 1
ATOM 7537 C C . PHE C 1 246 ? 5.800 24.914 26.253 1.000 56.334 262 PHE C C 1
ATOM 7538 O O . PHE C 1 246 ? 5.517 26.038 25.814 1.000 55.600 262 PHE C O 1
ATOM 7546 N N . SER C 1 247 ? 7.008 24.564 26.703 1.000 58.891 263 SER C N 1
ATOM 7547 C CA . SER C 1 247 ? 8.108 25.542 26.925 1.000 58.048 263 SER C CA 1
ATOM 7548 C C . SER C 1 247 ? 8.780 25.952 25.600 1.000 53.726 263 SER C C 1
ATOM 7549 O O . SER C 1 247 ? 9.570 26.904 25.619 1.000 54.284 263 SER C O 1
ATOM 7552 N N . LYS C 1 248 ? 8.441 25.346 24.466 1.000 57.105 264 LYS C N 1
ATOM 7553 C CA . LYS C 1 248 ? 8.933 25.885 23.167 1.000 59.697 264 LYS C CA 1
ATOM 7554 C C . LYS C 1 248 ? 8.054 27.061 22.735 1.000 58.717 264 LYS C C 1
ATOM 7555 O O . LYS C 1 248 ? 8.587 27.910 22.010 1.000 70.997 264 LYS C O 1
ATOM 7561 N N . TYR C 1 249 ? 6.816 27.170 23.220 1.000 54.326 265 TYR C N 1
ATOM 7562 C CA . TYR C 1 249 ? 5.828 28.179 22.741 1.000 54.359 265 TYR C CA 1
ATOM 7563 C C . TYR C 1 249 ? 5.735 29.387 23.690 1.000 54.355 265 TYR C C 1
ATOM 7564 O O . TYR C 1 249 ? 5.232 30.426 23.243 1.000 59.792 265 TYR C O 1
ATOM 7573 N N . VAL C 1 250 ? 6.235 29.298 24.928 1.000 59.069 266 VAL C N 1
ATOM 7574 C CA . VAL C 1 250 ? 5.966 30.314 26.001 1.000 56.738 266 VAL C CA 1
ATOM 7575 C C . VAL C 1 250 ? 6.427 31.698 25.546 1.000 58.405 266 VAL C C 1
ATOM 7576 O O . VAL C 1 250 ? 5.843 32.701 26.020 1.000 57.783 266 VAL C O 1
ATOM 7580 N N . ASP C 1 251 ? 7.454 31.740 24.691 1.000 58.397 267 ASP C N 1
ATOM 7581 C CA . ASP C 1 251 ? 8.112 33.002 24.280 1.000 56.787 267 ASP C CA 1
ATOM 7582 C C . ASP C 1 251 ? 7.491 33.518 22.984 1.000 59.996 267 ASP C C 1
ATOM 7583 O O . ASP C 1 251 ? 7.929 34.594 22.543 1.000 64.692 267 ASP C O 1
ATOM 7588 N N . THR C 1 252 ? 6.512 32.812 22.406 1.000 61.255 268 THR C N 1
ATOM 7589 C CA . THR C 1 252 ? 5.921 33.152 21.078 1.000 67.854 268 THR C CA 1
ATOM 7590 C C . THR C 1 252 ? 4.389 33.081 21.159 1.000 60.522 268 THR C C 1
ATOM 7591 O O . THR C 1 252 ? 3.740 32.721 20.148 1.000 52.079 268 THR C O 1
ATOM 7595 N N . VAL C 1 253 ? 3.832 33.490 22.300 1.000 57.387 269 VAL C N 1
ATOM 7596 C CA . VAL C 1 253 ? 2.370 33.393 22.595 1.000 56.937 269 VAL C CA 1
ATOM 7597 C C . VAL C 1 253 ? 1.542 33.905 21.415 1.000 54.382 269 VAL C C 1
ATOM 7598 O O . VAL C 1 253 ? 0.578 33.254 21.031 1.000 55.165 269 VAL C O 1
ATOM 7602 N N . PRO C 1 254 ? 1.853 35.067 20.800 1.000 57.792 270 PRO C N 1
ATOM 7603 C CA . PRO C 1 254 ? 1.036 35.578 19.699 1.000 56.607 270 PRO C CA 1
ATOM 7604 C C . PRO C 1 254 ? 0.846 34.579 18.550 1.000 52.274 270 PRO C C 1
ATOM 7605 O O . PRO C 1 254 ? -0.151 34.707 17.874 1.000 49.189 270 PRO C O 1
ATOM 7609 N N . THR C 1 255 ? 1.760 33.617 18.368 1.000 55.178 271 THR C N 1
ATOM 7610 C CA . THR C 1 255 ? 1.713 32.640 17.240 1.000 62.611 271 THR C CA 1
ATOM 7611 C C . THR C 1 255 ? 0.920 31.387 17.629 1.000 65.533 271 THR C C 1
ATOM 7612 O O . THR C 1 255 ? 0.821 30.487 16.763 1.000 76.384 271 THR C O 1
ATOM 7616 N N . LEU C 1 256 ? 0.364 31.320 18.848 1.000 66.433 272 LEU C N 1
ATOM 7617 C CA . LEU C 1 256 ? -0.481 30.178 19.309 1.000 55.874 272 LEU C CA 1
ATOM 7618 C C . LEU C 1 256 ? -1.880 30.308 18.723 1.000 55.238 272 LEU C C 1
ATOM 7619 O O . LEU C 1 256 ? -2.539 31.325 18.925 1.000 53.937 272 LEU C O 1
ATOM 7624 N N . PRO C 1 257 ? -2.382 29.287 17.997 1.000 57.541 273 PRO C N 1
ATOM 7625 C CA . PRO C 1 257 ? -3.698 29.368 17.359 1.000 59.926 273 PRO C CA 1
ATOM 7626 C C . PRO C 1 257 ? -4.841 29.138 18.365 1.000 60.917 273 PRO C C 1
ATOM 7627 O O . PRO C 1 257 ? -5.831 28.483 18.025 1.000 52.152 273 PRO C O 1
ATOM 7631 N N . TRP C 1 258 ? -4.666 29.665 19.583 1.000 62.850 274 TRP C N 1
ATOM 7632 C CA . TRP C 1 258 ? -5.570 29.461 20.746 1.000 56.564 274 TRP C CA 1
ATOM 7633 C C . TRP C 1 258 ? -5.174 30.396 21.895 1.000 55.588 274 TRP C C 1
ATOM 7634 O O . TRP C 1 258 ? -4.047 30.942 21.881 1.000 47.923 274 TRP C O 1
ATOM 7645 N N . ASP C 1 259 ? -6.092 30.562 22.846 1.000 52.764 275 ASP C N 1
ATOM 7646 C CA . ASP C 1 259 ? -5.805 31.104 24.192 1.000 54.009 275 ASP C CA 1
ATOM 7647 C C . ASP C 1 259 ? -6.823 30.505 25.160 1.000 53.680 275 ASP C C 1
ATOM 7648 O O . ASP C 1 259 ? -7.761 29.838 24.679 1.000 56.256 275 ASP C O 1
ATOM 7653 N N . ASN C 1 260 ? -6.661 30.765 26.461 1.000 50.011 276 ASN C N 1
ATOM 7654 C CA . ASN C 1 260 ? -7.400 30.069 27.546 1.000 45.928 276 ASN C CA 1
ATOM 7655 C C . ASN C 1 260 ? -8.888 30.444 27.522 1.000 46.156 276 ASN C C 1
ATOM 7656 O O . ASN C 1 260 ? -9.657 29.747 28.204 1.000 47.862 276 ASN C O 1
ATOM 7661 N N . HIS C 1 261 ? -9.302 31.471 26.768 1.000 44.438 277 HIS C N 1
ATOM 7662 C CA . HIS C 1 261 ? -10.743 31.771 26.563 1.000 46.303 277 HIS C CA 1
ATOM 7663 C C . HIS C 1 261 ? -11.409 30.579 25.875 1.000 48.245 277 HIS C C 1
ATOM 7664 O O . HIS C 1 261 ? -12.602 30.353 26.115 1.000 49.538 277 HIS C O 1
ATOM 7671 N N . MET C 1 262 ? -10.651 29.822 25.080 1.000 53.238 278 MET C N 1
ATOM 7672 C CA . MET C 1 262 ? -11.148 28.608 24.368 1.000 50.685 278 MET C CA 1
ATOM 7673 C C . MET C 1 262 ? -11.193 27.392 25.305 1.000 45.067 278 MET C C 1
ATOM 7674 O O . MET C 1 262 ? -11.914 26.428 24.979 1.000 42.340 278 MET C O 1
ATOM 7679 N N . LEU C 1 263 ? -10.454 27.420 26.418 1.000 42.772 279 LEU C N 1
ATOM 7680 C CA . LEU C 1 263 ? -10.596 26.409 27.502 1.000 43.470 279 LEU C CA 1
ATOM 7681 C C . LEU C 1 263 ? -11.990 26.539 28.123 1.000 42.701 279 LEU C C 1
ATOM 7682 O O . LEU C 1 263 ? -12.633 25.510 28.335 1.000 40.551 279 LEU C O 1
ATOM 7687 N N . HIS C 1 264 ? -12.439 27.765 28.394 1.000 44.256 280 HIS C N 1
ATOM 7688 C CA . HIS C 1 264 ? -13.793 28.047 28.945 1.000 44.125 280 HIS C CA 1
ATOM 7689 C C . HIS C 1 264 ? -14.852 27.568 27.943 1.000 47.338 280 HIS C C 1
ATOM 7690 O O . HIS C 1 264 ? -15.902 27.066 28.389 1.000 55.668 280 HIS C O 1
ATOM 7697 N N . ALA C 1 265 ? -14.583 27.699 26.641 1.000 45.939 281 ALA C N 1
ATOM 7698 C CA . ALA C 1 265 ? -15.517 27.333 25.551 1.000 43.408 281 ALA C CA 1
ATOM 7699 C C . ALA C 1 265 ? -15.828 25.827 25.591 1.000 43.453 281 ALA C C 1
ATOM 7700 O O . ALA C 1 265 ? -16.897 25.440 25.102 1.000 45.279 281 ALA C O 1
ATOM 7702 N N . LEU C 1 266 ? -14.943 24.997 26.144 1.000 41.881 282 LEU C N 1
ATOM 7703 C CA . LEU C 1 266 ? -15.173 23.531 26.247 1.000 45.233 282 LEU C CA 1
ATOM 7704 C C . LEU C 1 266 ? -16.364 23.247 27.177 1.000 49.950 282 LEU C C 1
ATOM 7705 O O . LEU C 1 266 ? -16.960 22.163 27.046 1.000 53.555 282 LEU C O 1
ATOM 7710 N N . TYR C 1 267 ? -16.727 24.188 28.056 1.000 50.619 283 TYR C N 1
ATOM 7711 C CA . TYR C 1 267 ? -17.842 24.053 29.034 1.000 48.289 283 TYR C CA 1
ATOM 7712 C C . TYR C 1 267 ? -19.213 24.376 28.399 1.000 52.548 283 TYR C C 1
ATOM 7713 O O . TYR C 1 267 ? -20.226 24.140 29.105 1.000 64.944 283 TYR C O 1
ATOM 7722 N N . ALA C 1 268 ? -19.275 24.859 27.150 1.000 47.345 284 ALA C N 1
ATOM 7723 C CA . ALA C 1 268 ? -20.510 25.353 26.494 1.000 48.104 284 ALA C CA 1
ATOM 7724 C C . ALA C 1 268 ? -21.255 24.190 25.813 1.000 54.908 284 ALA C C 1
ATOM 7725 O O . ALA C 1 268 ? -22.445 24.368 25.453 1.000 56.380 284 ALA C O 1
ATOM 7727 N N . TYR C 1 269 ? -20.590 23.041 25.639 1.000 61.511 285 TYR C N 1
ATOM 7728 C CA . TYR C 1 269 ? -21.133 21.821 24.978 1.000 61.827 285 TYR C CA 1
ATOM 7729 C C . TYR C 1 269 ? -20.319 20.589 25.390 1.000 60.490 285 TYR C C 1
ATOM 7730 O O . TYR C 1 269 ? -19.122 20.532 25.130 1.000 64.158 285 TYR C O 1
ATOM 7739 N N . PRO C 1 270 ? -20.910 19.561 26.044 1.000 57.817 286 PRO C N 1
ATOM 7740 C CA . PRO C 1 270 ? -22.289 19.615 26.527 1.000 57.851 286 PRO C CA 1
ATOM 7741 C C . PRO C 1 270 ? -22.347 20.650 27.641 1.000 54.242 286 PRO C C 1
ATOM 7742 O O . PRO C 1 270 ? -21.441 20.706 28.468 1.000 58.289 286 PRO C O 1
ATOM 7746 N N . PRO C 1 271 ? -23.396 21.495 27.701 1.000 52.496 287 PRO C N 1
ATOM 7747 C CA . PRO C 1 271 ? -23.427 22.603 28.656 1.000 52.260 287 PRO C CA 1
ATOM 7748 C C . PRO C 1 271 ? -23.309 22.098 30.107 1.000 48.505 287 PRO C C 1
ATOM 7749 O O . PRO C 1 271 ? -24.047 21.209 30.481 1.000 43.580 287 PRO C O 1
ATOM 7753 N N . ARG C 1 272 ? -22.374 22.663 30.875 1.000 46.957 288 ARG C N 1
ATOM 7754 C CA . ARG C 1 272 ? -22.159 22.341 32.311 1.000 50.605 288 ARG C CA 1
ATOM 7755 C C . ARG C 1 272 ? -21.711 23.610 33.053 1.000 54.799 288 ARG C C 1
ATOM 7756 O O . ARG C 1 272 ? -21.123 24.525 32.407 1.000 58.429 288 ARG C O 1
ATOM 7764 N N . GLY C 1 273 ? -21.992 23.661 34.356 1.000 54.841 289 GLY C N 1
ATOM 7765 C CA . GLY C 1 273 ? -21.713 24.821 35.223 1.000 56.019 289 GLY C CA 1
ATOM 7766 C C . GLY C 1 273 ? -20.229 25.109 35.372 1.000 53.365 289 GLY C C 1
ATOM 7767 O O . GLY C 1 273 ? -19.439 24.163 35.601 1.000 47.389 289 GLY C O 1
ATOM 7768 N N . LEU C 1 274 ? -19.862 26.383 35.242 1.000 51.963 290 LEU C N 1
ATOM 7769 C CA . LEU C 1 274 ? -18.491 26.880 35.506 1.000 51.953 290 LEU C CA 1
ATOM 7770 C C . LEU C 1 274 ? -18.631 28.207 36.236 1.000 52.555 290 LEU C C 1
ATOM 7771 O O . LEU C 1 274 ? -19.024 29.198 35.587 1.000 58.402 290 LEU C O 1
ATOM 7776 N N . LEU C 1 275 ? -18.373 28.213 37.534 1.000 49.960 291 LEU C N 1
ATOM 7777 C CA . LEU C 1 275 ? -18.220 29.480 38.275 1.000 55.206 291 LEU C CA 1
ATOM 7778 C C . LEU C 1 275 ? -16.724 29.648 38.532 1.000 55.751 291 LEU C C 1
ATOM 7779 O O . LEU C 1 275 ? -16.134 28.758 39.168 1.000 62.304 291 LEU C O 1
ATOM 7784 N N . ILE C 1 276 ? -16.141 30.709 37.979 1.000 53.683 292 ILE C N 1
ATOM 7785 C CA . ILE C 1 276 ? -14.759 31.159 38.287 1.000 55.968 292 ILE C CA 1
ATOM 7786 C C . ILE C 1 276 ? -14.846 32.106 39.488 1.000 57.669 292 ILE C C 1
ATOM 7787 O O . ILE C 1 276 ? -15.537 33.138 39.389 1.000 58.311 292 ILE C O 1
ATOM 7792 N N . ILE C 1 277 ? -14.190 31.739 40.588 1.000 61.857 293 ILE C N 1
ATOM 7793 C CA . ILE C 1 277 ? -14.026 32.596 41.797 1.000 65.127 293 ILE C CA 1
ATOM 7794 C C . ILE C 1 277 ? -12.587 33.100 41.803 1.000 63.778 293 ILE C C 1
ATOM 7795 O O . ILE C 1 277 ? -11.669 32.257 41.809 1.000 60.707 293 ILE C O 1
ATOM 7800 N N . GLU C 1 278 ? -12.418 34.423 41.777 1.000 68.543 294 GLU C N 1
ATOM 7801 C CA . GLU C 1 278 ? -11.098 35.076 41.595 1.000 66.921 294 GLU C CA 1
ATOM 7802 C C . GLU C 1 278 ? -10.949 36.235 42.580 1.000 62.099 294 GLU C C 1
ATOM 7803 O O . GLU C 1 278 ? -11.932 36.594 43.265 1.000 60.445 294 GLU C O 1
ATOM 7809 N N . ASN C 1 279 ? -9.733 36.765 42.652 1.000 55.834 295 ASN C N 1
ATOM 7810 C CA . ASN C 1 279 ? -9.268 37.716 43.692 1.000 53.617 295 ASN C CA 1
ATOM 7811 C C . ASN C 1 279 ? -8.563 38.863 42.973 1.000 61.538 295 ASN C C 1
ATOM 7812 O O . ASN C 1 279 ? -7.490 38.604 42.385 1.000 70.944 295 ASN C O 1
ATOM 7817 N N . THR C 1 280 ? -9.153 40.064 43.002 1.000 60.095 296 THR C N 1
ATOM 7818 C CA . THR C 1 280 ? -8.608 41.299 42.371 1.000 54.235 296 THR C CA 1
ATOM 7819 C C . THR C 1 280 ? -7.348 41.758 43.111 1.000 49.589 296 THR C C 1
ATOM 7820 O O . THR C 1 280 ? -6.571 42.508 42.519 1.000 57.464 296 THR C O 1
ATOM 7824 N N . ALA C 1 281 ? -7.149 41.325 44.351 1.000 48.861 297 ALA C N 1
ATOM 7825 C CA . ALA C 1 281 ? -6.104 41.857 45.254 1.000 49.187 297 ALA C CA 1
ATOM 7826 C C . ALA C 1 281 ? -4.716 41.328 44.889 1.000 47.636 297 ALA C C 1
ATOM 7827 O O . ALA C 1 281 ? -3.763 42.095 45.063 1.000 50.059 297 ALA C O 1
ATOM 7829 N N . ILE C 1 282 ? -4.592 40.074 44.440 1.000 49.880 298 ILE C N 1
ATOM 7830 C CA . ILE C 1 282 ? -3.266 39.405 44.244 1.000 57.170 298 ILE C CA 1
ATOM 7831 C C . ILE C 1 282 ? -2.794 39.604 42.798 1.000 59.825 298 ILE C C 1
ATOM 7832 O O . ILE C 1 282 ? -3.420 39.057 41.877 1.000 63.123 298 ILE C O 1
ATOM 7837 N N . ASP C 1 283 ? -1.689 40.323 42.609 1.000 66.124 299 ASP C N 1
ATOM 7838 C CA . ASP C 1 283 ? -1.184 40.711 41.264 1.000 65.817 299 ASP C CA 1
ATOM 7839 C C . ASP C 1 283 ? -0.868 39.463 40.430 1.000 59.605 299 ASP C C 1
ATOM 7840 O O . ASP C 1 283 ? -1.213 39.486 39.234 1.000 68.332 299 ASP C O 1
ATOM 7845 N N . TYR C 1 284 ? -0.279 38.420 41.029 1.000 47.931 300 TYR C N 1
ATOM 7846 C CA . TYR C 1 284 ? 0.314 37.250 40.321 1.000 46.036 300 TYR C CA 1
ATOM 7847 C C . TYR C 1 284 ? -0.760 36.432 39.600 1.000 45.286 300 TYR C C 1
ATOM 7848 O O . TYR C 1 284 ? -0.411 35.645 38.694 1.000 43.333 300 TYR C O 1
ATOM 7857 N N . LEU C 1 285 ? -2.022 36.592 40.002 1.000 51.183 301 LEU C N 1
ATOM 7858 C CA . LEU C 1 285 ? -3.204 35.967 39.340 1.000 57.723 301 LEU C CA 1
ATOM 7859 C C . LEU C 1 285 ? -3.494 36.673 38.006 1.000 61.365 301 LEU C C 1
ATOM 7860 O O . LEU C 1 285 ? -4.079 36.023 37.118 1.000 62.637 301 LEU C O 1
ATOM 7865 N N . GLY C 1 286 ? -3.136 37.961 37.898 1.000 59.272 302 GLY C N 1
ATOM 7866 C CA . GLY C 1 286 ? -3.451 38.834 36.746 1.000 57.998 302 GLY C CA 1
ATOM 7867 C C . GLY C 1 286 ? -4.938 39.188 36.689 1.000 56.715 302 GLY C C 1
ATOM 7868 O O . GLY C 1 286 ? -5.635 38.776 35.761 1.000 55.548 302 GLY C O 1
ATOM 7869 N N . PRO C 1 287 ? -5.466 39.955 37.671 1.000 56.538 303 PRO C N 1
ATOM 7870 C CA . PRO C 1 287 ? -6.898 40.255 37.747 1.000 56.445 303 PRO C CA 1
ATOM 7871 C C . PRO C 1 287 ? -7.567 40.697 36.434 1.000 58.257 303 PRO C C 1
ATOM 7872 O O . PRO C 1 287 ? -8.629 40.186 36.146 1.000 56.201 303 PRO C O 1
ATOM 7876 N N . THR C 1 288 ? -6.955 41.606 35.671 1.000 59.051 304 THR C N 1
ATOM 7877 C CA . THR C 1 288 ? -7.553 42.130 34.404 1.000 54.868 304 THR C CA 1
ATOM 7878 C C . THR C 1 288 ? -7.472 41.069 33.291 1.000 51.088 304 THR C C 1
ATOM 7879 O O . THR C 1 288 ? -8.346 41.089 32.404 1.000 48.767 304 THR C O 1
ATOM 7883 N N . SER C 1 289 ? -6.466 40.185 33.311 1.000 49.519 305 SER C N 1
ATOM 7884 C CA . SER C 1 289 ? -6.384 39.029 32.380 1.000 49.758 305 SER C CA 1
ATOM 7885 C C . SER C 1 289 ? -7.588 38.107 32.629 1.000 51.988 305 SER C C 1
ATOM 7886 O O . SER C 1 289 ? -8.387 37.908 31.696 1.000 48.651 305 SER C O 1
ATOM 7889 N N . ASN C 1 290 ? -7.716 37.594 33.856 1.000 49.102 306 ASN C N 1
ATOM 7890 C CA . ASN C 1 290 ? -8.837 36.718 34.280 1.000 46.471 306 ASN C CA 1
ATOM 7891 C C . ASN C 1 290 ? -10.160 37.266 33.732 1.000 47.601 306 ASN C C 1
ATOM 7892 O O . ASN C 1 290 ? -10.894 36.503 33.081 1.000 53.476 306 ASN C O 1
ATOM 7897 N N . TYR C 1 291 ? -10.455 38.545 33.954 1.000 48.265 307 TYR C N 1
ATOM 7898 C CA . TYR C 1 291 ? -11.779 39.131 33.617 1.000 50.077 307 TYR C CA 1
ATOM 7899 C C . TYR C 1 291 ? -11.965 39.190 32.097 1.000 50.926 307 TYR C C 1
ATOM 7900 O O . TYR C 1 291 ? -13.038 38.761 31.634 1.000 49.799 307 TYR C O 1
ATOM 7909 N N . HIS C 1 292 ? -10.980 39.725 31.360 1.000 49.889 308 HIS C N 1
ATOM 7910 C CA . HIS C 1 292 ? -11.066 39.952 29.888 1.000 51.360 308 HIS C CA 1
ATOM 7911 C C . HIS C 1 292 ? -11.061 38.606 29.157 1.000 51.449 308 HIS C C 1
ATOM 7912 O O . HIS C 1 292 ? -11.793 38.478 28.147 1.000 48.593 308 HIS C O 1
ATOM 7919 N N . CYS C 1 293 ? -10.280 37.649 29.672 1.000 51.348 309 CYS C N 1
ATOM 7920 C CA . CYS C 1 293 ? -10.136 36.266 29.142 1.000 50.515 309 CYS C CA 1
ATOM 7921 C C . CYS C 1 293 ? -11.457 35.513 29.268 1.000 50.623 309 CYS C C 1
ATOM 7922 O O . CYS C 1 293 ? -11.919 34.945 28.261 1.000 47.246 309 CYS C O 1
ATOM 7925 N N . ALA C 1 294 ? -12.015 35.497 30.480 1.000 52.160 310 ALA C N 1
ATOM 7926 C CA . ALA C 1 294 ? -13.314 34.875 30.804 1.000 54.232 310 ALA C CA 1
ATOM 7927 C C . ALA C 1 294 ? -14.390 35.474 29.889 1.000 56.992 310 ALA C C 1
ATOM 7928 O O . ALA C 1 294 ? -15.126 34.696 29.258 1.000 68.532 310 ALA C O 1
ATOM 7930 N N . THR C 1 295 ? -14.443 36.805 29.791 1.000 53.667 311 THR C N 1
ATOM 7931 C CA . THR C 1 295 ? -15.480 37.562 29.038 1.000 55.269 311 THR C CA 1
ATOM 7932 C C . THR C 1 295 ? -15.464 37.130 27.572 1.000 50.290 311 THR C C 1
ATOM 7933 O O . THR C 1 295 ? -16.541 37.141 26.960 1.000 44.510 311 THR C O 1
ATOM 7937 N N . ALA C 1 296 ? -14.279 36.797 27.050 1.000 52.703 312 ALA C N 1
ATOM 7938 C CA . ALA C 1 296 ? -14.051 36.309 25.672 1.000 54.869 312 ALA C CA 1
ATOM 7939 C C . ALA C 1 296 ? -14.533 34.864 25.568 1.000 57.441 312 ALA C C 1
ATOM 7940 O O . ALA C 1 296 ? -15.177 34.527 24.565 1.000 59.748 312 ALA C O 1
ATOM 7942 N N . GLY C 1 297 ? -14.202 34.039 26.562 1.000 63.954 313 GLY C N 1
ATOM 7943 C CA . GLY C 1 297 ? -14.643 32.633 26.646 1.000 62.048 313 GLY C CA 1
ATOM 7944 C C . GLY C 1 297 ? -16.152 32.503 26.603 1.000 58.623 313 GLY C C 1
ATOM 7945 O O . GLY C 1 297 ? -16.640 31.590 25.912 1.000 67.204 313 GLY C O 1
ATOM 7946 N N . ARG C 1 298 ? -16.860 33.414 27.271 1.000 61.444 314 ARG C N 1
ATOM 7947 C CA . ARG C 1 298 ? -18.340 33.387 27.453 1.000 63.812 314 ARG C CA 1
ATOM 7948 C C . ARG C 1 298 ? -19.027 33.702 26.120 1.000 62.462 314 ARG C C 1
ATOM 7949 O O . ARG C 1 298 ? -20.238 33.455 26.018 1.000 61.426 314 ARG C O 1
ATOM 7957 N N . LYS C 1 299 ? -18.294 34.239 25.141 1.000 58.371 315 LYS C N 1
ATOM 7958 C CA . LYS C 1 299 ? -18.838 34.550 23.795 1.000 61.169 315 LYS C CA 1
ATOM 7959 C C . LYS C 1 299 ? -19.325 33.243 23.144 1.000 64.929 315 LYS C C 1
ATOM 7960 O O . LYS C 1 299 ? -20.349 33.284 22.421 1.000 70.913 315 LYS C O 1
ATOM 7966 N N . VAL C 1 300 ? -18.645 32.120 23.400 1.000 56.473 316 VAL C N 1
ATOM 7967 C CA . VAL C 1 300 ? -19.019 30.800 22.820 1.000 52.887 316 VAL C CA 1
ATOM 7968 C C . VAL C 1 300 ? -20.302 30.336 23.520 1.000 56.524 316 VAL C C 1
ATOM 7969 O O . VAL C 1 300 ? -21.240 29.951 22.802 1.000 55.532 316 VAL C O 1
ATOM 7973 N N . HIS C 1 301 ? -20.348 30.395 24.858 1.000 56.415 317 HIS C N 1
ATOM 7974 C CA . HIS C 1 301 ? -21.586 30.192 25.657 1.000 60.440 317 HIS C CA 1
ATOM 7975 C C . HIS C 1 301 ? -22.730 31.067 25.095 1.000 65.057 317 HIS C C 1
ATOM 7976 O O . HIS C 1 301 ? -23.855 30.543 24.963 1.000 70.939 317 HIS C O 1
ATOM 7983 N N . GLU C 1 302 ? -22.448 32.338 24.762 1.000 62.695 318 GLU C N 1
ATOM 7984 C CA . GLU C 1 302 ? -23.447 33.330 24.273 1.000 67.837 318 GLU C CA 1
ATOM 7985 C C . GLU C 1 302 ? -24.026 32.867 22.932 1.000 70.189 318 GLU C C 1
ATOM 7986 O O . GLU C 1 302 ? -25.263 32.860 22.800 1.000 68.586 318 GLU C O 1
ATOM 7992 N N . ALA C 1 303 ? -23.158 32.511 21.979 1.000 71.239 319 ALA C N 1
ATOM 7993 C CA . ALA C 1 303 ? -23.523 31.996 20.639 1.000 69.458 319 ALA C CA 1
ATOM 7994 C C . ALA C 1 303 ? -24.473 30.801 20.790 1.000 65.548 319 ALA C C 1
ATOM 7995 O O . ALA C 1 303 ? -25.547 30.826 20.170 1.000 71.247 319 ALA C O 1
ATOM 7997 N N . LEU C 1 304 ? -24.100 29.825 21.622 1.000 66.626 320 LEU C N 1
ATOM 7998 C CA . LEU C 1 304 ? -24.832 28.544 21.841 1.000 65.176 320 LEU C CA 1
ATOM 7999 C C . LEU C 1 304 ? -25.962 28.721 22.863 1.000 62.780 320 LEU C C 1
ATOM 8000 O O . LEU C 1 304 ? -26.504 27.685 23.300 1.000 63.472 320 LEU C O 1
ATOM 8005 N N . GLY C 1 305 ? -26.272 29.961 23.268 1.000 59.155 321 GLY C N 1
ATOM 8006 C CA . GLY C 1 305 ? -27.441 30.300 24.108 1.000 59.183 321 GLY C CA 1
ATOM 8007 C C . GLY C 1 305 ? -27.391 29.703 25.508 1.000 61.251 321 GLY C C 1
ATOM 8008 O O . GLY C 1 305 ? -28.461 29.599 26.127 1.000 61.448 321 GLY C O 1
ATOM 8009 N N . VAL C 1 306 ? -26.196 29.363 26.006 1.000 69.676 322 VAL C N 1
ATOM 8010 C CA . VAL C 1 306 ? -25.954 28.785 27.366 1.000 68.240 322 VAL C CA 1
ATOM 8011 C C . VAL C 1 306 ? -25.051 29.749 28.148 1.000 66.044 322 VAL C C 1
ATOM 8012 O O . VAL C 1 306 ? -24.237 29.291 28.973 1.000 62.909 322 VAL C O 1
ATOM 8016 N N . LYS C 1 307 ? -25.234 31.049 27.904 1.000 69.838 323 LYS C N 1
ATOM 8017 C CA . LYS C 1 307 ? -24.491 32.169 28.542 1.000 70.384 323 LYS C CA 1
ATOM 8018 C C . LYS C 1 307 ? -24.461 31.965 30.062 1.000 66.109 323 LYS C C 1
ATOM 8019 O O . LYS C 1 307 ? -23.375 32.033 30.636 1.000 56.904 323 LYS C O 1
ATOM 8025 N N . ASP C 1 308 ? -25.611 31.692 30.676 1.000 69.285 324 ASP C N 1
ATOM 8026 C CA . ASP C 1 308 ? -25.792 31.713 32.154 1.000 70.544 324 ASP C CA 1
ATOM 8027 C C . ASP C 1 308 ? -25.169 30.472 32.819 1.000 66.047 324 ASP C C 1
ATOM 8028 O O . ASP C 1 308 ? -25.221 30.410 34.067 1.000 57.027 324 ASP C O 1
ATOM 8033 N N . TYR C 1 309 ? -24.589 29.533 32.053 1.000 58.310 325 TYR C N 1
ATOM 8034 C CA . TYR C 1 309 ? -23.885 28.344 32.600 1.000 58.753 325 TYR C CA 1
ATOM 8035 C C . TYR C 1 309 ? -22.450 28.717 33.000 1.000 63.020 325 TYR C C 1
ATOM 8036 O O . TYR C 1 309 ? -21.765 27.892 33.652 1.000 70.648 325 TYR C O 1
ATOM 8045 N N . PHE C 1 310 ? -21.985 29.897 32.577 1.000 64.163 326 PHE C N 1
ATOM 8046 C CA . PHE C 1 310 ? -20.627 30.427 32.878 1.000 69.335 326 PHE C CA 1
ATOM 8047 C C . PHE C 1 310 ? -20.763 31.668 33.777 1.000 70.408 326 PHE C C 1
ATOM 8048 O O . PHE C 1 310 ? -21.241 32.730 33.312 1.000 67.463 326 PHE C O 1
ATOM 8056 N N . GLY C 1 311 ? -20.350 31.525 35.040 1.000 69.466 327 GLY C N 1
ATOM 8057 C CA . GLY C 1 311 ? -20.319 32.614 36.030 1.000 68.778 327 GLY C CA 1
ATOM 8058 C C . GLY C 1 311 ? -18.897 33.083 36.294 1.000 67.739 327 GLY C C 1
ATOM 8059 O O . GLY C 1 311 ? -17.969 32.250 36.194 1.000 59.676 327 GLY C O 1
ATOM 8060 N N . PHE C 1 312 ? -18.742 34.371 36.624 1.000 71.098 328 PHE C N 1
ATOM 8061 C CA . PHE C 1 312 ? -17.455 35.029 36.981 1.000 67.156 328 PHE C CA 1
ATOM 8062 C C . PHE C 1 312 ? -17.652 35.971 38.173 1.000 63.422 328 PHE C C 1
ATOM 8063 O O . PHE C 1 312 ? -18.512 36.876 38.121 1.000 68.777 328 PHE C O 1
ATOM 8071 N N . SER C 1 313 ? -16.852 35.773 39.216 1.000 59.974 329 SER C N 1
ATOM 8072 C CA . SER C 1 313 ? -16.892 36.576 40.466 1.000 59.135 329 SER C CA 1
ATOM 8073 C C . SER C 1 313 ? -15.461 36.869 40.923 1.000 59.395 329 SER C C 1
ATOM 8074 O O . SER C 1 313 ? -14.722 35.895 41.217 1.000 55.001 329 SER C O 1
ATOM 8077 N N . GLN C 1 314 ? -15.088 38.160 40.895 1.000 58.026 330 GLN C N 1
ATOM 8078 C CA . GLN C 1 314 ? -13.791 38.702 41.381 1.000 57.425 330 GLN C CA 1
ATOM 8079 C C . GLN C 1 314 ? -14.052 39.628 42.565 1.000 59.946 330 GLN C C 1
ATOM 8080 O O . GLN C 1 314 ? -14.863 40.596 42.432 1.000 58.208 330 GLN C O 1
ATOM 8086 N N . ASN C 1 315 ? -13.372 39.345 43.673 1.000 53.313 331 ASN C N 1
ATOM 8087 C CA . ASN C 1 315 ? -13.569 40.042 44.961 1.000 53.907 331 ASN C CA 1
ATOM 8088 C C . ASN C 1 315 ? -12.188 40.346 45.515 1.000 56.520 331 ASN C C 1
ATOM 8089 O O . ASN C 1 315 ? -11.355 39.454 45.453 1.000 67.835 331 ASN C O 1
ATOM 8094 N N . SER C 1 316 ? -11.999 41.511 46.130 1.000 55.253 332 SER C N 1
ATOM 8095 C CA . SER C 1 316 ? -10.704 41.935 46.709 1.000 52.907 332 SER C CA 1
ATOM 8096 C C . SER C 1 316 ? -10.585 41.378 48.133 1.000 53.345 332 SER C C 1
ATOM 8097 O O . SER C 1 316 ? -11.500 41.639 48.946 1.000 57.068 332 SER C O 1
ATOM 8100 N N . HIS C 1 317 ? -9.514 40.630 48.415 1.000 52.374 333 HIS C N 1
ATOM 8101 C CA . HIS C 1 317 ? -9.160 40.183 49.787 1.000 55.427 333 HIS C CA 1
ATOM 8102 C C . HIS C 1 317 ? -7.669 39.840 49.864 1.000 58.290 333 HIS C C 1
ATOM 8103 O O . HIS C 1 317 ? -7.135 39.267 48.904 1.000 59.361 333 HIS C O 1
ATOM 8110 N N . SER C 1 318 ? -7.026 40.220 50.968 1.000 64.992 334 SER C N 1
ATOM 8111 C CA . SER C 1 318 ? -5.559 40.124 51.181 1.000 68.300 334 SER C CA 1
ATOM 8112 C C . SER C 1 318 ? -5.129 38.651 51.201 1.000 66.590 334 SER C C 1
ATOM 8113 O O . SER C 1 318 ? -4.052 38.340 50.654 1.000 67.966 334 SER C O 1
ATOM 8116 N N . ASP C 1 319 ? -5.946 37.782 51.808 1.000 69.134 335 ASP C N 1
ATOM 8117 C CA . ASP C 1 319 ? -5.605 36.355 52.070 1.000 67.720 335 ASP C CA 1
ATOM 8118 C C . ASP C 1 319 ? -5.858 35.540 50.800 1.000 65.005 335 ASP C C 1
ATOM 8119 O O . ASP C 1 319 ? -6.978 35.567 50.277 1.000 65.867 335 ASP C O 1
ATOM 8124 N N . HIS C 1 320 ? -4.828 34.859 50.311 1.000 64.691 336 HIS C N 1
ATOM 8125 C CA . HIS C 1 320 ? -4.935 33.903 49.187 1.000 66.718 336 HIS C CA 1
ATOM 8126 C C . HIS C 1 320 ? -5.778 32.721 49.676 1.000 66.139 336 HIS C C 1
ATOM 8127 O O . HIS C 1 320 ? -5.484 32.219 50.772 1.000 68.142 336 HIS C O 1
ATOM 8134 N N . CYS C 1 321 ? -6.847 32.385 48.949 1.000 62.102 337 CYS C N 1
ATOM 8135 C CA . CYS C 1 321 ? -7.635 31.132 49.084 1.000 63.339 337 CYS C CA 1
ATOM 8136 C C . CYS C 1 321 ? -8.664 31.221 50.214 1.000 53.737 337 CYS C C 1
ATOM 8137 O O . CYS C 1 321 ? -9.378 30.227 50.427 1.000 47.698 337 CYS C O 1
ATOM 8140 N N . GLY C 1 322 ? -8.763 32.355 50.900 1.000 51.843 338 GLY C N 1
ATOM 8141 C CA . GLY C 1 322 ? -9.797 32.564 51.929 1.000 54.133 338 GLY C CA 1
ATOM 8142 C C . GLY C 1 322 ? -11.094 32.997 51.272 1.000 52.927 338 GLY C C 1
ATOM 8143 O O . GLY C 1 322 ? -11.169 34.147 50.825 1.000 50.416 338 GLY C O 1
ATOM 8144 N N . PHE C 1 323 ? -12.082 32.110 51.184 1.000 53.163 339 PHE C N 1
ATOM 8145 C CA . PHE C 1 323 ? -13.378 32.432 50.537 1.000 53.445 339 PHE C CA 1
ATOM 8146 C C . PHE C 1 323 ? -14.069 33.534 51.342 1.000 53.157 339 PHE C C 1
ATOM 8147 O O . PHE C 1 323 ? -14.352 33.370 52.525 1.000 57.932 339 PHE C O 1
ATOM 8155 N N . PRO C 1 324 ? -14.352 34.704 50.738 1.000 55.701 340 PRO C N 1
ATOM 8156 C CA . PRO C 1 324 ? -15.145 35.732 51.411 1.000 56.394 340 PRO C CA 1
ATOM 8157 C C . PRO C 1 324 ? -16.640 35.377 51.406 1.000 54.366 340 PRO C C 1
ATOM 8158 O O . PRO C 1 324 ? -17.070 34.686 50.500 1.000 47.921 340 PRO C O 1
ATOM 8162 N N . LYS C 1 325 ? -17.385 35.864 52.400 1.000 53.698 341 LYS C N 1
ATOM 8163 C CA . LYS C 1 325 ? -18.848 35.629 52.519 1.000 58.553 341 LYS C CA 1
ATOM 8164 C C . LYS C 1 325 ? -19.591 36.465 51.466 1.000 52.839 341 LYS C C 1
ATOM 8165 O O . LYS C 1 325 ? -20.740 36.150 51.152 1.000 57.357 341 LYS C O 1
ATOM 8171 N N . ALA C 1 326 ? -18.950 37.481 50.918 1.000 49.962 342 ALA C N 1
ATOM 8172 C CA . ALA C 1 326 ? -19.497 38.325 49.829 1.000 55.081 342 ALA C CA 1
ATOM 8173 C C . ALA C 1 326 ? -19.799 37.481 48.580 1.000 53.803 342 ALA C C 1
ATOM 8174 O O . ALA C 1 326 ? -20.761 37.819 47.853 1.000 48.177 342 ALA C O 1
ATOM 8176 N N . GLN C 1 327 ? -19.017 36.423 48.342 1.000 57.300 343 GLN C N 1
ATOM 8177 C CA . GLN C 1 327 ? -19.107 35.601 47.103 1.000 60.983 343 GLN C CA 1
ATOM 8178 C C . GLN C 1 327 ? -20.048 34.394 47.312 1.000 64.384 343 GLN C C 1
ATOM 8179 O O . GLN C 1 327 ? -20.250 33.632 46.342 1.000 64.152 343 GLN C O 1
ATOM 8185 N N . GLN C 1 328 ? -20.623 34.228 48.509 1.000 62.662 344 GLN C N 1
ATOM 8186 C CA . GLN C 1 328 ? -21.463 33.056 48.876 1.000 60.974 344 GLN C CA 1
ATOM 8187 C C . GLN C 1 328 ? -22.726 32.982 48.007 1.000 65.953 344 GLN C C 1
ATOM 8188 O O . GLN C 1 328 ? -22.994 31.925 47.439 1.000 66.613 344 GLN C O 1
ATOM 8194 N N . PRO C 1 329 ? -23.550 34.051 47.847 1.000 62.951 345 PRO C N 1
ATOM 8195 C CA . PRO C 1 329 ? -24.791 33.942 47.071 1.000 61.859 345 PRO C CA 1
ATOM 8196 C C . PRO C 1 329 ? -24.572 33.311 45.686 1.000 60.718 345 PRO C C 1
ATOM 8197 O O . PRO C 1 329 ? -25.368 32.487 45.292 1.000 61.111 345 PRO C O 1
ATOM 8201 N N . GLU C 1 330 ? -23.469 33.676 45.030 1.000 66.902 346 GLU C N 1
ATOM 8202 C CA . GLU C 1 330 ? -23.057 33.228 43.667 1.000 63.850 346 GLU C CA 1
ATOM 8203 C C . GLU C 1 330 ? -22.694 31.738 43.709 1.000 57.269 346 GLU C C 1
ATOM 8204 O O . GLU C 1 330 ? -23.152 30.996 42.837 1.000 57.093 346 GLU C O 1
ATOM 8210 N N . LEU C 1 331 ? -21.907 31.318 44.701 1.000 51.481 347 LEU C N 1
ATOM 8211 C CA . LEU C 1 331 ? -21.475 29.903 44.886 1.000 49.358 347 LEU C CA 1
ATOM 8212 C C . LEU C 1 331 ? -22.683 29.042 45.237 1.000 52.202 347 LEU C C 1
ATOM 8213 O O . LEU C 1 331 ? -22.765 27.922 44.728 1.000 53.618 347 LEU C O 1
ATOM 8218 N N . THR C 1 332 ? -23.547 29.526 46.130 1.000 61.395 348 THR C N 1
ATOM 8219 C CA . THR C 1 332 ? -24.783 28.824 46.576 1.000 66.664 348 THR C CA 1
ATOM 8220 C C . THR C 1 332 ? -25.648 28.546 45.344 1.000 61.266 348 THR C C 1
ATOM 8221 O O . THR C 1 332 ? -26.049 27.383 45.177 1.000 57.613 348 THR C O 1
ATOM 8225 N N . ALA C 1 333 ? -25.870 29.568 44.507 1.000 58.336 349 ALA C N 1
ATOM 8226 C CA . ALA C 1 333 ? -26.727 29.521 43.299 1.000 63.889 349 ALA C CA 1
ATOM 8227 C C . ALA C 1 333 ? -26.234 28.442 42.324 1.000 68.176 349 ALA C C 1
ATOM 8228 O O . ALA C 1 333 ? -27.084 27.696 41.796 1.000 68.479 349 ALA C O 1
ATOM 8230 N N . PHE C 1 334 ? -24.919 28.354 42.090 1.000 67.299 350 PHE C N 1
ATOM 8231 C CA . PHE C 1 334 ? -24.305 27.391 41.132 1.000 58.662 350 PHE C CA 1
ATOM 8232 C C . PHE C 1 334 ? -24.352 25.978 41.719 1.000 55.227 350 PHE C C 1
ATOM 8233 O O . PHE C 1 334 ? -24.626 25.048 40.948 1.000 69.571 350 PHE C O 1
ATOM 8241 N N . ILE C 1 335 ? -24.106 25.823 43.022 1.000 50.391 351 ILE C N 1
ATOM 8242 C CA . ILE C 1 335 ? -24.256 24.519 43.734 1.000 51.865 351 ILE C CA 1
ATOM 8243 C C . ILE C 1 335 ? -25.726 24.109 43.646 1.000 55.307 351 ILE C C 1
ATOM 8244 O O . ILE C 1 335 ? -25.986 22.933 43.337 1.000 51.792 351 ILE C O 1
ATOM 8249 N N . GLU C 1 336 ? -26.644 25.050 43.877 1.000 63.954 352 GLU C N 1
ATOM 8250 C CA . GLU C 1 336 ? -28.112 24.809 43.830 1.000 71.416 352 GLU C CA 1
ATOM 8251 C C . GLU C 1 336 ? -28.518 24.290 42.444 1.000 68.606 352 GLU C C 1
ATOM 8252 O O . GLU C 1 336 ? -29.108 23.193 42.393 1.000 65.178 352 GLU C O 1
ATOM 8258 N N . ARG C 1 337 ? -28.204 25.030 41.373 1.000 64.161 353 ARG C N 1
ATOM 8259 C CA . ARG C 1 337 ? -28.652 24.698 39.991 1.000 68.256 353 ARG C CA 1
ATOM 8260 C C . ARG C 1 337 ? -28.061 23.347 39.566 1.000 76.601 353 ARG C C 1
ATOM 8261 O O . ARG C 1 337 ? -28.853 22.472 39.145 1.000 88.973 353 ARG C O 1
ATOM 8269 N N . PHE C 1 338 ? -26.739 23.171 39.689 1.000 66.695 354 PHE C N 1
ATOM 8270 C CA . PHE C 1 338 ? -25.973 22.121 38.972 1.000 66.472 354 PHE C CA 1
ATOM 8271 C C . PHE C 1 338 ? -25.658 20.904 39.853 1.000 66.484 354 PHE C C 1
ATOM 8272 O O . PHE C 1 338 ? -25.255 19.882 39.276 1.000 72.851 354 PHE C O 1
ATOM 8280 N N . LEU C 1 339 ? -25.830 20.976 41.173 1.000 64.560 355 LEU C N 1
ATOM 8281 C CA . LEU C 1 339 ? -25.563 19.821 42.077 1.000 65.441 355 LEU C CA 1
ATOM 8282 C C . LEU C 1 339 ? -26.819 19.441 42.867 1.000 64.352 355 LEU C C 1
ATOM 8283 O O . LEU C 1 339 ? -27.120 18.245 42.923 1.000 66.256 355 LEU C O 1
ATOM 8288 N N . LEU C 1 340 ? -27.525 20.405 43.464 1.000 66.740 356 LEU C N 1
ATOM 8289 C CA . LEU C 1 340 ? -28.750 20.137 44.275 1.000 69.399 356 LEU C CA 1
ATOM 8290 C C . LEU C 1 340 ? -29.985 20.109 43.366 1.000 71.822 356 LEU C C 1
ATOM 8291 O O . LEU C 1 340 ? -31.096 20.056 43.905 1.000 71.841 356 LEU C O 1
ATOM 8296 N N . ALA C 1 341 ? -29.798 20.139 42.043 1.000 75.798 357 ALA C N 1
ATOM 8297 C CA . ALA C 1 341 ? -30.866 19.966 41.029 1.000 78.755 357 ALA C CA 1
ATOM 8298 C C . ALA C 1 341 ? -32.020 20.946 41.278 1.000 76.105 357 ALA C C 1
ATOM 8299 O O . ALA C 1 341 ? -33.149 20.621 40.896 1.000 74.191 357 ALA C O 1
ATOM 8301 N N . LYS C 1 342 ? -31.747 22.105 41.882 1.000 82.139 358 LYS C N 1
ATOM 8302 C CA . LYS C 1 342 ? -32.760 23.165 42.130 1.000 80.653 358 LYS C CA 1
ATOM 8303 C C . LYS C 1 342 ? -32.857 24.043 40.877 1.000 77.294 358 LYS C C 1
ATOM 8304 O O . LYS C 1 342 ? -32.124 23.775 39.906 1.000 68.510 358 LYS C O 1
ATOM 8310 N N . ASP C 1 343 ? -33.735 25.046 40.909 1.000 79.458 359 ASP C N 1
ATOM 8311 C CA . ASP C 1 343 ? -34.239 25.747 39.701 1.000 89.234 359 ASP C CA 1
ATOM 8312 C C . ASP C 1 343 ? -33.858 27.233 39.756 1.000 93.292 359 ASP C C 1
ATOM 8313 O O . ASP C 1 343 ? -34.644 28.057 39.255 1.000 96.752 359 ASP C O 1
ATOM 8318 N N . THR C 1 344 ? -32.699 27.561 40.345 1.000 91.516 360 THR C N 1
ATOM 8319 C CA . THR C 1 344 ? -32.299 28.947 40.727 1.000 84.535 360 THR C CA 1
ATOM 8320 C C . THR C 1 344 ? -31.434 29.564 39.619 1.000 80.712 360 THR C C 1
ATOM 8321 O O . THR C 1 344 ? -30.676 28.821 38.985 1.000 79.212 360 THR C O 1
ATOM 8325 N N . LYS C 1 345 ? -31.587 30.874 39.392 1.000 78.958 361 LYS C N 1
ATOM 8326 C CA . LYS C 1 345 ? -30.918 31.660 38.316 1.000 71.531 361 LYS C CA 1
ATOM 8327 C C . LYS C 1 345 ? -29.427 31.797 38.631 1.000 65.933 361 LYS C C 1
ATOM 8328 O O . LYS C 1 345 ? -29.079 31.864 39.841 1.000 57.540 361 LYS C O 1
ATOM 8334 N N . THR C 1 346 ? -28.603 31.862 37.576 1.000 59.546 362 THR C N 1
ATOM 8335 C CA . THR C 1 346 ? -27.119 31.848 37.648 1.000 62.071 362 THR C CA 1
ATOM 8336 C C . THR C 1 346 ? -26.503 32.785 36.594 1.000 68.452 362 THR C C 1
ATOM 8337 O O . THR C 1 346 ? -25.428 32.426 36.050 1.000 76.188 362 THR C O 1
ATOM 8341 N N . ASP C 1 347 ? -27.123 33.942 36.323 1.000 70.612 363 ASP C N 1
ATOM 8342 C CA . ASP C 1 347 ? -26.485 35.053 35.560 1.000 67.592 363 ASP C CA 1
ATOM 8343 C C . ASP C 1 347 ? -25.667 35.899 36.547 1.000 68.479 363 ASP C C 1
ATOM 8344 O O . ASP C 1 347 ? -26.196 36.897 37.072 1.000 61.988 363 ASP C O 1
ATOM 8349 N N . VAL C 1 348 ? -24.431 35.465 36.808 1.000 77.083 364 VAL C N 1
ATOM 8350 C CA . VAL C 1 348 ? -23.445 36.142 37.704 1.000 72.454 364 VAL C CA 1
ATOM 8351 C C . VAL C 1 348 ? -22.195 36.483 36.883 1.000 66.952 364 VAL C C 1
ATOM 8352 O O . VAL C 1 348 ? -21.530 35.545 36.396 1.000 67.045 364 VAL C O 1
ATOM 8356 N N . TRP C 1 349 ? -21.918 37.776 36.712 1.000 61.336 365 TRP C N 1
ATOM 8357 C CA . TRP C 1 349 ? -20.743 38.292 35.960 1.000 63.992 365 TRP C CA 1
ATOM 8358 C C . TRP C 1 349 ? -20.334 39.641 36.560 1.000 63.010 365 TRP C C 1
ATOM 8359 O O . TRP C 1 349 ? -20.865 40.685 36.127 1.000 55.307 365 TRP C O 1
ATOM 8370 N N . LYS C 1 350 ? -19.441 39.603 37.548 1.000 64.802 366 LYS C N 1
ATOM 8371 C CA . LYS C 1 350 ? -19.090 40.777 38.380 1.000 65.753 366 LYS C CA 1
ATOM 8372 C C . LYS C 1 350 ? -17.599 40.755 38.718 1.000 69.153 366 LYS C C 1
ATOM 8373 O O . LYS C 1 350 ? -17.035 39.662 38.924 1.000 66.260 366 LYS C O 1
ATOM 8379 N N . THR C 1 351 ? -17.004 41.948 38.745 1.000 65.709 367 THR C N 1
ATOM 8380 C CA . THR C 1 351 ? -15.705 42.238 39.392 1.000 66.929 367 THR C CA 1
ATOM 8381 C C . THR C 1 351 ? -15.880 43.505 40.231 1.000 63.902 367 THR C C 1
ATOM 8382 O O . THR C 1 351 ? -16.691 44.361 39.833 1.000 54.760 367 THR C O 1
ATOM 8386 N N . ASP C 1 352 ? -15.154 43.603 41.346 1.000 63.955 368 ASP C N 1
ATOM 8387 C CA . ASP C 1 352 ? -15.030 44.849 42.148 1.000 66.421 368 ASP C CA 1
ATOM 8388 C C . ASP C 1 352 ? -13.686 45.511 41.811 1.000 67.330 368 ASP C C 1
ATOM 8389 O O . ASP C 1 352 ? -13.284 46.447 42.530 1.000 64.815 368 ASP C O 1
ATOM 8394 N N . GLY C 1 353 ? -13.027 45.053 40.742 1.000 68.932 369 GLY C N 1
ATOM 8395 C CA . GLY C 1 353 ? -11.733 45.572 40.259 1.000 69.776 369 GLY C CA 1
ATOM 8396 C C . GLY C 1 353 ? -11.864 46.948 39.629 1.000 68.554 369 GLY C C 1
ATOM 8397 O O . GLY C 1 353 ? -12.877 47.198 38.940 1.000 64.266 369 GLY C O 1
ATOM 8398 N N . LYS C 1 354 ? -10.852 47.798 39.836 1.000 68.247 370 LYS C N 1
ATOM 8399 C CA . LYS C 1 354 ? -10.828 49.227 39.415 1.000 70.839 370 LYS C CA 1
ATOM 8400 C C . LYS C 1 354 ? -9.961 49.391 38.155 1.000 65.689 370 LYS C C 1
ATOM 8401 O O . LYS C 1 354 ? -9.737 50.545 37.733 1.000 67.153 370 LYS C O 1
ATOM 8407 N N . PHE C 1 355 ? -9.485 48.293 37.555 1.000 59.212 371 PHE C N 1
ATOM 8408 C CA . PHE C 1 355 ? -8.770 48.301 36.249 1.000 52.578 371 PHE C CA 1
ATOM 8409 C C . PHE C 1 355 ? -9.764 48.631 35.136 1.000 53.960 371 PHE C C 1
ATOM 8410 O O . PHE C 1 355 ? -10.993 48.638 35.359 1.000 52.691 371 PHE C O 1
ATOM 8418 N N . THR C 1 356 ? -9.234 48.843 33.939 1.000 60.985 372 THR C N 1
ATOM 8419 C CA . THR C 1 356 ? -9.983 49.354 32.766 1.000 59.533 372 THR C CA 1
ATOM 8420 C C . THR C 1 356 ? -10.717 48.187 32.112 1.000 62.598 372 THR C C 1
ATOM 8421 O O . THR C 1 356 ? -10.109 47.139 31.918 1.000 63.929 372 THR C O 1
ATOM 8425 N N . ILE C 1 357 ? -11.979 48.344 31.766 1.000 67.247 373 ILE C N 1
ATOM 8426 C CA . ILE C 1 357 ? -12.701 47.227 31.113 1.000 64.587 373 ILE C CA 1
ATOM 8427 C C . ILE C 1 357 ? -12.931 47.628 29.663 1.000 67.161 373 ILE C C 1
ATOM 8428 O O . ILE C 1 357 ? -13.895 48.351 29.395 1.000 65.201 373 ILE C O 1
ATOM 8433 N N . ASP C 1 358 ? -12.020 47.206 28.785 1.000 75.157 374 ASP C N 1
ATOM 8434 C CA . ASP C 1 358 ? -12.117 47.398 27.317 1.000 74.652 374 ASP C CA 1
ATOM 8435 C C . ASP C 1 358 ? -12.008 46.039 26.617 1.000 72.387 374 ASP C C 1
ATOM 8436 O O . ASP C 1 358 ? -10.884 45.510 26.491 1.000 71.322 374 ASP C O 1
ATOM 8441 N N . GLU C 1 359 ? -13.148 45.528 26.149 1.000 73.805 375 GLU C N 1
ATOM 8442 C CA . GLU C 1 359 ? -13.257 44.271 25.366 1.000 79.820 375 GLU C CA 1
ATOM 8443 C C . GLU C 1 359 ? -12.502 44.412 24.045 1.000 85.303 375 GLU C C 1
ATOM 8444 O O . GLU C 1 359 ? -11.618 43.564 23.805 1.000 89.368 375 GLU C O 1
ATOM 8450 N N . ARG C 1 360 ? -12.839 45.434 23.240 1.000 84.230 376 ARG C N 1
ATOM 8451 C CA . ARG C 1 360 ? -12.364 45.586 21.833 1.000 84.088 376 ARG C CA 1
ATOM 8452 C C . ARG C 1 360 ? -10.842 45.454 21.777 1.000 73.974 376 ARG C C 1
ATOM 8453 O O . ARG C 1 360 ? -10.336 45.091 20.696 1.000 69.616 376 ARG C O 1
ATOM 8461 N N . ARG C 1 361 ? -10.160 45.699 22.904 1.000 67.205 377 ARG C N 1
ATOM 8462 C CA . ARG C 1 361 ? -8.684 45.588 23.036 1.000 64.832 377 ARG C CA 1
ATOM 8463 C C . ARG C 1 361 ? -8.205 44.166 22.714 1.000 64.382 377 ARG C C 1
ATOM 8464 O O . ARG C 1 361 ? -7.067 44.023 22.222 1.000 70.499 377 ARG C O 1
ATOM 8472 N N . TRP C 1 362 ? -9.025 43.165 23.034 1.000 61.376 378 TRP C N 1
ATOM 8473 C CA . TRP C 1 362 ? -8.667 41.723 23.002 1.000 61.524 378 TRP C CA 1
ATOM 8474 C C . TRP C 1 362 ? -9.544 40.938 22.019 1.000 61.680 378 TRP C C 1
ATOM 8475 O O . TRP C 1 362 ? -9.129 39.836 21.617 1.000 59.149 378 TRP C O 1
ATOM 8486 N N . ILE C 1 363 ? -10.713 41.480 21.669 1.000 64.630 379 ILE C N 1
ATOM 8487 C CA . ILE C 1 363 ? -11.788 40.786 20.898 1.000 67.453 379 ILE C CA 1
ATOM 8488 C C . ILE C 1 363 ? -12.135 41.645 19.674 1.000 72.196 379 ILE C C 1
ATOM 8489 O O . ILE C 1 363 ? -12.922 42.615 19.813 1.000 74.705 379 ILE C O 1
ATOM 8494 N N . ASP C 1 364 ? -11.565 41.281 18.521 1.000 72.946 380 ASP C N 1
ATOM 8495 C CA . ASP C 1 364 ? -11.825 41.895 17.191 1.000 75.770 380 ASP C CA 1
ATOM 8496 C C . ASP C 1 364 ? -12.703 40.954 16.347 1.000 74.212 380 ASP C C 1
ATOM 8497 O O . ASP C 1 364 ? -12.542 40.967 15.121 1.000 81.686 380 ASP C O 1
ATOM 8502 N N . TRP C 1 365 ? -13.601 40.182 16.974 1.000 68.548 381 TRP C N 1
ATOM 8503 C CA . TRP C 1 365 ? -14.493 39.198 16.296 1.000 63.251 381 TRP C CA 1
ATOM 8504 C C . TRP C 1 365 ? -15.888 39.227 16.923 1.000 65.281 381 TRP C C 1
ATOM 8505 O O . TRP C 1 365 ? -15.993 39.501 18.136 1.000 80.935 381 TRP C O 1
ATOM 8516 N N . ALA C 1 366 ? -16.919 38.938 16.125 1.000 65.679 382 ALA C N 1
ATOM 8517 C CA . ALA C 1 366 ? -18.344 39.045 16.522 1.000 74.327 382 ALA C CA 1
ATOM 8518 C C . ALA C 1 366 ? -18.896 37.671 16.919 1.000 77.765 382 ALA C C 1
ATOM 8519 O O . ALA C 1 366 ? -18.464 36.661 16.334 1.000 92.774 382 ALA C O 1
ATOM 8521 N N . VAL C 1 367 ? -19.833 37.639 17.868 1.000 74.855 383 VAL C N 1
ATOM 8522 C CA . VAL C 1 367 ? -20.608 36.418 18.242 1.000 79.090 383 VAL C CA 1
ATOM 8523 C C . VAL C 1 367 ? -21.537 36.090 17.073 1.000 84.370 383 VAL C C 1
ATOM 8524 O O . VAL C 1 367 ? -22.480 36.836 16.807 1.000 83.641 383 VAL C O 1
ATOM 8528 N N . PRO C 1 368 ? -21.321 34.974 16.336 1.000 84.582 384 PRO C N 1
ATOM 8529 C CA . PRO C 1 368 ? -22.190 34.627 15.213 1.000 82.856 384 PRO C CA 1
ATOM 8530 C C . PRO C 1 368 ? -23.511 34.059 15.753 1.000 90.490 384 PRO C C 1
ATOM 8531 O O . PRO C 1 368 ? -23.502 33.498 16.840 1.000 90.278 384 PRO C O 1
ATOM 8535 N N . SER C 1 369 ? -24.614 34.244 15.022 1.000 98.490 385 SER C N 1
ATOM 8536 C CA . SER C 1 369 ? -25.896 33.543 15.287 1.000 101.995 385 SER C CA 1
ATOM 8537 C C . SER C 1 369 ? -25.770 32.140 14.693 1.000 115.703 385 SER C C 1
ATOM 8538 O O . SER C 1 369 ? -25.634 32.042 13.452 1.000 121.379 385 SER C O 1
ATOM 8541 N N . LEU C 1 370 ? -25.758 31.118 15.552 1.000 121.237 386 LEU C N 1
ATOM 8542 C CA . LEU C 1 370 ? -25.596 29.699 15.150 1.000 126.890 386 LEU C CA 1
ATOM 8543 C C . LEU C 1 370 ? -26.992 29.091 14.943 1.000 140.122 386 LEU C C 1
ATOM 8544 O O . LEU C 1 370 ? -27.773 29.080 15.910 1.000 146.628 386 LEU C O 1
ATOM 8549 N N . SER C 1 371 ? -27.296 28.663 13.708 1.000 143.060 387 SER C N 1
ATOM 8550 C CA . SER C 1 371 ? -28.601 28.100 13.263 1.000 135.414 387 SER C CA 1
ATOM 8551 C C . SER C 1 371 ? -28.528 26.567 13.265 1.000 140.644 387 SER C C 1
ATOM 8552 O O . SER C 1 371 ? -27.533 26.010 12.771 1.000 144.575 387 SER C O 1
ATOM 8555 N N . GLY C 1 372 ? -29.584 25.921 13.769 1.000 139.399 388 GLY C N 1
ATOM 8556 C CA . GLY C 1 372 ? -29.570 24.558 14.346 1.000 137.258 388 GLY C CA 1
ATOM 8557 C C . GLY C 1 372 ? -30.101 24.589 15.775 1.000 143.424 388 GLY C C 1
ATOM 8558 O O . GLY C 1 372 ? -30.746 23.610 16.207 1.000 154.163 388 GLY C O 1
ATOM 8559 N N . LEU C 1 373 ? -29.852 25.700 16.479 1.000 138.298 389 LEU C N 1
ATOM 8560 C CA . LEU C 1 373 ? -30.572 26.171 17.696 1.000 130.570 389 LEU C CA 1
ATOM 8561 C C . LEU C 1 373 ? -31.482 27.327 17.262 1.000 117.683 389 LEU C C 1
ATOM 8562 O O . LEU C 1 373 ? -32.668 27.392 17.545 1.000 119.041 389 LEU C O 1
ATOM 8567 N N . CYS D 1 5 ? -35.412 -10.317 45.984 1.000 111.796 21 CYS D N 1
ATOM 8568 C CA . CYS D 1 5 ? -36.204 -11.367 46.689 1.000 107.287 21 CYS D CA 1
ATOM 8569 C C . CYS D 1 5 ? -37.365 -11.851 45.821 1.000 103.405 21 CYS D C 1
ATOM 8570 O O . CYS D 1 5 ? -37.955 -11.071 45.075 1.000 106.712 21 CYS D O 1
ATOM 8573 N N . PRO D 1 6 ? -37.733 -13.152 45.893 1.000 101.238 22 PRO D N 1
ATOM 8574 C CA . PRO D 1 6 ? -38.835 -13.682 45.091 1.000 97.282 22 PRO D CA 1
ATOM 8575 C C . PRO D 1 6 ? -40.194 -13.187 45.604 1.000 92.195 22 PRO D C 1
ATOM 8576 O O . PRO D 1 6 ? -40.261 -12.734 46.719 1.000 88.615 22 PRO D O 1
ATOM 8580 N N . ASN D 1 7 ? -41.223 -13.251 44.755 1.000 89.218 23 ASN D N 1
ATOM 8581 C CA . ASN D 1 7 ? -42.638 -12.951 45.104 1.000 84.461 23 ASN D CA 1
ATOM 8582 C C . ASN D 1 7 ? -43.246 -14.235 45.686 1.000 78.056 23 ASN D C 1
ATOM 8583 O O . ASN D 1 7 ? -42.597 -15.299 45.578 1.000 76.400 23 ASN D O 1
ATOM 8588 N N . LEU D 1 8 ? -44.446 -14.168 46.266 1.000 77.892 24 LEU D N 1
ATOM 8589 C CA . LEU D 1 8 ? -45.100 -15.344 46.910 1.000 82.752 24 LEU D CA 1
ATOM 8590 C C . LEU D 1 8 ? -45.520 -16.331 45.832 1.000 86.723 24 LEU D C 1
ATOM 8591 O O . LEU D 1 8 ? -45.875 -15.921 44.727 1.000 106.665 24 LEU D O 1
ATOM 8596 N N . PRO D 1 9 ? -45.517 -17.652 46.129 1.000 79.425 25 PRO D N 1
ATOM 8597 C CA . PRO D 1 9 ? -46.235 -18.637 45.317 1.000 82.506 25 PRO D CA 1
ATOM 8598 C C . PRO D 1 9 ? -47.643 -18.173 44.905 1.000 78.965 25 PRO D C 1
ATOM 8599 O O . PRO D 1 9 ? -48.244 -17.436 45.644 1.000 76.627 25 PRO D O 1
ATOM 8603 N N . ALA D 1 10 ? -48.137 -18.626 43.749 1.000 75.280 26 ALA D N 1
ATOM 8604 C CA . ALA D 1 10 ? -49.497 -18.315 43.253 1.000 79.779 26 ALA D CA 1
ATOM 8605 C C . ALA D 1 10 ? -50.524 -18.623 44.354 1.000 79.229 26 ALA D C 1
ATOM 8606 O O . ALA D 1 10 ? -51.460 -17.822 44.560 1.000 76.678 26 ALA D O 1
ATOM 8608 N N . SER D 1 11 ? -50.333 -19.752 45.041 1.000 78.831 27 SER D N 1
ATOM 8609 C CA . SER D 1 11 ? -51.213 -20.280 46.113 1.000 82.360 27 SER D CA 1
ATOM 8610 C C . SER D 1 11 ? -50.343 -20.832 47.254 1.000 92.664 27 SER D C 1
ATOM 8611 O O . SER D 1 11 ? -49.247 -21.408 46.983 1.000 86.955 27 SER D O 1
ATOM 8614 N N . ILE D 1 12 ? -50.822 -20.671 48.486 1.000 94.768 28 ILE D N 1
ATOM 8615 C CA . ILE D 1 12 ? -50.132 -21.130 49.720 1.000 89.839 28 ILE D CA 1
ATOM 8616 C C . ILE D 1 12 ? -51.012 -22.199 50.361 1.000 80.218 28 ILE D C 1
ATOM 8617 O O . ILE D 1 12 ? -52.219 -21.970 50.444 1.000 70.084 28 ILE D O 1
ATOM 8622 N N . ASN D 1 13 ? -50.429 -23.320 50.785 1.000 84.039 29 ASN D N 1
ATOM 8623 C CA . ASN D 1 13 ? -51.069 -24.297 51.699 1.000 86.473 29 ASN D CA 1
ATOM 8624 C C . ASN D 1 13 ? -50.492 -24.077 53.098 1.000 75.910 29 ASN D C 1
ATOM 8625 O O . ASN D 1 13 ? -49.281 -24.333 53.288 1.000 64.326 29 ASN D O 1
ATOM 8630 N N . TYR D 1 14 ? -51.317 -23.568 54.010 1.000 67.175 30 TYR D N 1
ATOM 8631 C CA . TYR D 1 14 ? -50.989 -23.516 55.451 1.000 70.340 30 TYR D CA 1
ATOM 8632 C C . TYR D 1 14 ? -52.015 -24.365 56.196 1.000 71.399 30 TYR D C 1
ATOM 8633 O O . TYR D 1 14 ? -53.230 -24.041 56.179 1.000 74.262 30 TYR D O 1
ATOM 8642 N N . ALA D 1 15 ? -51.534 -25.451 56.803 1.000 73.154 31 ALA D N 1
ATOM 8643 C CA . ALA D 1 15 ? -52.316 -26.344 57.681 1.000 81.220 31 ALA D CA 1
ATOM 8644 C C . ALA D 1 15 ? -52.703 -25.564 58.939 1.000 82.212 31 ALA D C 1
ATOM 8645 O O . ALA D 1 15 ? -51.811 -24.948 59.558 1.000 80.214 31 ALA D O 1
ATOM 8647 N N . ALA D 1 16 ? -53.991 -25.589 59.283 1.000 80.025 32 ALA D N 1
ATOM 8648 C CA . ALA D 1 16 ? -54.550 -25.013 60.522 1.000 70.836 32 ALA D CA 1
ATOM 8649 C C . ALA D 1 16 ? -53.500 -25.136 61.629 1.000 70.134 32 ALA D C 1
ATOM 8650 O O . ALA D 1 16 ? -53.019 -26.261 61.867 1.000 66.620 32 ALA D O 1
ATOM 8652 N N . ASN D 1 17 ? -53.106 -24.008 62.223 1.000 69.247 33 ASN D N 1
ATOM 8653 C CA . ASN D 1 17 ? -52.157 -23.953 63.361 1.000 65.048 33 ASN D CA 1
ATOM 8654 C C . ASN D 1 17 ? -52.786 -23.104 64.456 1.000 68.923 33 ASN D C 1
ATOM 8655 O O . ASN D 1 17 ? -53.040 -21.923 64.243 1.000 67.328 33 ASN D O 1
ATOM 8660 N N . PRO D 1 18 ? -53.060 -23.679 65.651 1.000 71.502 34 PRO D N 1
ATOM 8661 C CA . PRO D 1 18 ? -53.657 -22.919 66.751 1.000 70.861 34 PRO D CA 1
ATOM 8662 C C . PRO D 1 18 ? -52.664 -22.015 67.511 1.000 67.062 34 PRO D C 1
ATOM 8663 O O . PRO D 1 18 ? -53.121 -21.265 68.355 1.000 61.426 34 PRO D O 1
ATOM 8667 N N . LYS D 1 19 ? -51.366 -22.087 67.196 1.000 63.275 35 LYS D N 1
ATOM 8668 C CA . LYS D 1 19 ? -50.308 -21.207 67.782 1.000 65.966 35 LYS D CA 1
ATOM 8669 C C . LYS D 1 19 ? -49.863 -20.164 66.742 1.000 68.105 35 LYS D C 1
ATOM 8670 O O . LYS D 1 19 ? -50.348 -20.221 65.595 1.000 65.862 35 LYS D O 1
ATOM 8676 N N . LEU D 1 20 ? -48.994 -19.229 67.134 1.000 66.465 36 LEU D N 1
ATOM 8677 C CA . LEU D 1 20 ? -48.515 -18.131 66.258 1.000 63.373 36 LEU D CA 1
ATOM 8678 C C . LEU D 1 20 ? -47.489 -18.714 65.295 1.000 62.622 36 LEU D C 1
ATOM 8679 O O . LEU D 1 20 ? -46.494 -19.286 65.736 1.000 49.216 36 LEU D O 1
ATOM 8684 N N . PRO D 1 21 ? -47.696 -18.601 63.962 1.000 68.469 37 PRO D N 1
ATOM 8685 C CA . PRO D 1 21 ? -46.764 -19.209 63.010 1.000 63.691 37 PRO D CA 1
ATOM 8686 C C . PRO D 1 21 ? -45.330 -18.772 63.328 1.000 57.123 37 PRO D C 1
ATOM 8687 O O . PRO D 1 21 ? -45.143 -17.665 63.764 1.000 58.379 37 PRO D O 1
ATOM 8691 N N . ASP D 1 22 ? -44.364 -19.669 63.152 1.000 61.279 38 ASP D N 1
ATOM 8692 C CA . ASP D 1 22 ? -42.920 -19.358 63.310 1.000 65.839 38 ASP D CA 1
ATOM 8693 C C . ASP D 1 22 ? -42.570 -18.251 62.322 1.000 72.681 38 ASP D C 1
ATOM 8694 O O . ASP D 1 22 ? -42.698 -18.448 61.110 1.000 72.019 38 ASP D O 1
ATOM 8699 N N . PRO D 1 23 ? -42.130 -17.059 62.797 1.000 76.097 39 PRO D N 1
ATOM 8700 C CA . PRO D 1 23 ? -41.706 -15.978 61.901 1.000 78.696 39 PRO D CA 1
ATOM 8701 C C . PRO D 1 23 ? -40.405 -16.288 61.138 1.000 74.089 39 PRO D C 1
ATOM 8702 O O . PRO D 1 23 ? -40.142 -15.652 60.134 1.000 74.666 39 PRO D O 1
ATOM 8706 N N . PHE D 1 24 ? -39.624 -17.250 61.627 1.000 70.272 40 PHE D N 1
ATOM 8707 C CA . PHE D 1 24 ? -38.333 -17.670 61.030 1.000 68.785 40 PHE D CA 1
ATOM 8708 C C . PHE D 1 24 ? -38.518 -18.817 60.021 1.000 68.627 40 PHE D C 1
ATOM 8709 O O . PHE D 1 24 ? -37.523 -19.297 59.487 1.000 67.547 40 PHE D O 1
ATOM 8717 N N . LEU D 1 25 ? -39.745 -19.268 59.761 1.000 74.025 41 LEU D N 1
ATOM 8718 C CA . LEU D 1 25 ? -40.017 -20.381 58.809 1.000 77.609 41 LEU D CA 1
ATOM 8719 C C . LEU D 1 25 ? -40.495 -19.793 57.478 1.000 81.780 41 LEU D C 1
ATOM 8720 O O . LEU D 1 25 ? -41.693 -19.439 57.380 1.000 88.383 41 LEU D O 1
ATOM 8725 N N . ALA D 1 26 ? -39.604 -19.731 56.489 1.000 77.675 42 ALA D N 1
ATOM 8726 C CA . ALA D 1 26 ? -39.946 -19.298 55.113 1.000 81.904 42 ALA D CA 1
ATOM 8727 C C . ALA D 1 26 ? -41.016 -20.240 54.535 1.000 85.372 42 ALA D C 1
ATOM 8728 O O . ALA D 1 26 ? -41.070 -21.412 54.961 1.000 87.563 42 ALA D O 1
ATOM 8730 N N . LEU D 1 27 ? -41.846 -19.737 53.617 1.000 80.174 43 LEU D N 1
ATOM 8731 C CA . LEU D 1 27 ? -42.877 -20.524 52.890 1.000 83.148 43 LEU D CA 1
ATOM 8732 C C . LEU D 1 27 ? -42.196 -21.589 52.027 1.000 88.360 43 LEU D C 1
ATOM 8733 O O . LEU D 1 27 ? -42.788 -22.666 51.849 1.000 88.474 43 LEU D O 1
ATOM 8738 N N . SER D 1 28 ? -41.003 -21.278 51.508 1.000 91.978 44 SER D N 1
ATOM 8739 C CA . SER D 1 28 ? -40.091 -22.237 50.833 1.000 86.351 44 SER D CA 1
ATOM 8740 C C . SER D 1 28 ? -40.048 -23.551 51.622 1.000 87.061 44 SER D C 1
ATOM 8741 O O . SER D 1 28 ? -40.128 -24.613 50.988 1.000 100.178 44 SER D O 1
ATOM 8744 N N . GLY D 1 29 ? -39.926 -23.471 52.952 1.000 85.351 45 GLY D N 1
ATOM 8745 C CA . GLY D 1 29 ? -39.823 -24.635 53.852 1.000 82.319 45 GLY D CA 1
ATOM 8746 C C . GLY D 1 29 ? -38.616 -24.530 54.767 1.000 81.146 45 GLY D C 1
ATOM 8747 O O . GLY D 1 29 ? -38.720 -24.985 55.913 1.000 77.108 45 GLY D O 1
ATOM 8748 N N . THR D 1 30 ? -37.506 -23.958 54.288 1.000 85.602 46 THR D N 1
ATOM 8749 C CA . THR D 1 30 ? -36.256 -23.765 55.079 1.000 92.458 46 THR D CA 1
ATOM 8750 C C . THR D 1 30 ? -36.487 -22.728 56.187 1.000 90.533 46 THR D C 1
ATOM 8751 O O . THR D 1 30 ? -37.100 -21.677 55.929 1.000 90.726 46 THR D O 1
ATOM 8755 N N . ARG D 1 31 ? -36.001 -23.038 57.383 1.000 87.323 47 ARG D N 1
ATOM 8756 C CA . ARG D 1 31 ? -36.020 -22.149 58.570 1.000 89.030 47 ARG D CA 1
ATOM 8757 C C . ARG D 1 31 ? -34.743 -21.303 58.530 1.000 81.160 47 ARG D C 1
ATOM 8758 O O . ARG D 1 31 ? -33.676 -21.878 58.256 1.000 80.982 47 ARG D O 1
ATOM 8766 N N . LEU D 1 32 ? -34.854 -19.997 58.779 1.000 75.328 48 LEU D N 1
ATOM 8767 C CA . LEU D 1 32 ? -33.725 -19.026 58.713 1.000 75.771 48 LEU D CA 1
ATOM 8768 C C . LEU D 1 32 ? -32.634 -19.407 59.723 1.000 69.706 48 LEU D C 1
ATOM 8769 O O . LEU D 1 32 ? -32.964 -19.712 60.889 1.000 67.412 48 LEU D O 1
ATOM 8774 N N . SER D 1 33 ? -31.383 -19.388 59.259 1.000 71.175 49 SER D N 1
ATOM 8775 C CA . SER D 1 33 ? -30.148 -19.669 60.032 1.000 75.804 49 SER D CA 1
ATOM 8776 C C . SER D 1 33 ? -29.085 -18.582 59.798 1.000 80.755 49 SER D C 1
ATOM 8777 O O . SER D 1 33 ? -28.121 -18.548 60.585 1.000 87.383 49 SER D O 1
ATOM 8780 N N . LYS D 1 34 ? -29.251 -17.742 58.766 1.000 84.041 50 LYS D N 1
ATOM 8781 C CA . LYS D 1 34 ? -28.283 -16.692 58.333 1.000 87.341 50 LYS D CA 1
ATOM 8782 C C . LYS D 1 34 ? -28.977 -15.322 58.327 1.000 85.911 50 LYS D C 1
ATOM 8783 O O . LYS D 1 34 ? -30.114 -15.243 57.843 1.000 99.155 50 LYS D O 1
ATOM 8789 N N . LYS D 1 35 ? -28.314 -14.276 58.822 1.000 79.833 51 LYS D N 1
ATOM 8790 C CA . LYS D 1 35 ? -28.893 -12.905 58.902 1.000 81.692 51 LYS D CA 1
ATOM 8791 C C . LYS D 1 35 ? -29.295 -12.421 57.500 1.000 82.155 51 LYS D C 1
ATOM 8792 O O . LYS D 1 35 ? -30.385 -11.827 57.373 1.000 86.358 51 LYS D O 1
ATOM 8798 N N . ASP D 1 36 ? -28.468 -12.692 56.484 1.000 80.923 52 ASP D N 1
ATOM 8799 C CA . ASP D 1 36 ? -28.664 -12.210 55.086 1.000 81.263 52 ASP D CA 1
ATOM 8800 C C . ASP D 1 36 ? -29.938 -12.818 54.464 1.000 82.336 52 ASP D C 1
ATOM 8801 O O . ASP D 1 36 ? -30.318 -12.363 53.360 1.000 76.273 52 ASP D O 1
ATOM 8806 N N . GLN D 1 37 ? -30.581 -13.786 55.127 1.000 76.054 53 GLN D N 1
ATOM 8807 C CA . GLN D 1 37 ? -31.871 -14.363 54.670 1.000 78.054 53 GLN D CA 1
ATOM 8808 C C . GLN D 1 37 ? -33.041 -13.507 55.163 1.000 84.334 53 GLN D C 1
ATOM 8809 O O . GLN D 1 37 ? -34.103 -13.612 54.530 1.000 88.238 53 GLN D O 1
ATOM 8815 N N . TRP D 1 38 ? -32.872 -12.704 56.227 1.000 84.746 54 TRP D N 1
ATOM 8816 C CA . TRP D 1 38 ? -34.001 -11.997 56.899 1.000 82.861 54 TRP D CA 1
ATOM 8817 C C . TRP D 1 38 ? -34.694 -11.027 55.944 1.000 83.837 54 TRP D C 1
ATOM 8818 O O . TRP D 1 38 ? -35.927 -10.988 55.906 1.000 83.601 54 TRP D O 1
ATOM 8829 N N . PRO D 1 39 ? -33.941 -10.205 55.172 1.000 81.598 55 PRO D N 1
ATOM 8830 C CA . PRO D 1 39 ? -34.548 -9.272 54.218 1.000 79.738 55 PRO D CA 1
ATOM 8831 C C . PRO D 1 39 ? -35.619 -9.897 53.307 1.000 75.565 55 PRO D C 1
ATOM 8832 O O . PRO D 1 39 ? -36.630 -9.264 53.060 1.000 64.786 55 PRO D O 1
ATOM 8836 N N . CYS D 1 40 ? -35.392 -11.126 52.852 1.000 78.579 56 CYS D N 1
ATOM 8837 C CA . CYS D 1 40 ? -36.281 -11.836 51.895 1.000 85.673 56 CYS D CA 1
ATOM 8838 C C . CYS D 1 40 ? -37.495 -12.413 52.618 1.000 79.457 56 CYS D C 1
ATOM 8839 O O . CYS D 1 40 ? -38.567 -12.479 51.990 1.000 81.612 56 CYS D O 1
ATOM 8842 N N . ARG D 1 41 ? -37.332 -12.805 53.884 1.000 72.500 57 ARG D N 1
ATOM 8843 C CA . ARG D 1 41 ? -38.450 -13.205 54.775 1.000 70.612 57 ARG D CA 1
ATOM 8844 C C . ARG D 1 41 ? -39.269 -11.950 55.094 1.000 65.901 57 ARG D C 1
ATOM 8845 O O . ARG D 1 41 ? -40.502 -12.015 54.995 1.000 57.904 57 ARG D O 1
ATOM 8853 N N . LYS D 1 42 ? -38.612 -10.836 55.423 1.000 63.631 58 LYS D N 1
ATOM 8854 C CA . LYS D 1 42 ? -39.290 -9.545 55.685 1.000 63.350 58 LYS D CA 1
ATOM 8855 C C . LYS D 1 42 ? -40.205 -9.177 54.504 1.000 68.153 58 LYS D C 1
ATOM 8856 O O . LYS D 1 42 ? -41.333 -8.745 54.777 1.000 69.718 58 LYS D O 1
ATOM 8862 N N . GLU D 1 43 ? -39.772 -9.331 53.244 1.000 69.110 59 GLU D N 1
ATOM 8863 C CA . GLU D 1 43 ? -40.634 -9.017 52.059 1.000 67.749 59 GLU D CA 1
ATOM 8864 C C . GLU D 1 43 ? -41.776 -10.041 51.970 1.000 59.858 59 GLU D C 1
ATOM 8865 O O . GLU D 1 43 ? -42.922 -9.634 51.740 1.000 57.382 59 GLU D O 1
ATOM 8871 N N . GLU D 1 44 ? -41.471 -11.324 52.126 1.000 56.693 60 GLU D N 1
ATOM 8872 C CA . GLU D 1 44 ? -42.486 -12.403 52.205 1.000 63.697 60 GLU D CA 1
ATOM 8873 C C . GLU D 1 44 ? -43.616 -11.928 53.130 1.000 59.969 60 GLU D C 1
ATOM 8874 O O . GLU D 1 44 ? -44.776 -11.857 52.692 1.000 57.673 60 GLU D O 1
ATOM 8880 N N . ILE D 1 45 ? -43.266 -11.556 54.359 1.000 59.726 61 ILE D N 1
ATOM 8881 C CA . ILE D 1 45 ? -44.222 -11.122 55.421 1.000 57.503 61 ILE D CA 1
ATOM 8882 C C . ILE D 1 45 ? -45.014 -9.923 54.894 1.000 50.349 61 ILE D C 1
ATOM 8883 O O . ILE D 1 45 ? -46.253 -9.974 54.958 1.000 48.143 61 ILE D O 1
ATOM 8888 N N . ARG D 1 46 ? -44.316 -8.901 54.393 1.000 48.317 62 ARG D N 1
ATOM 8889 C CA . ARG D 1 46 ? -44.936 -7.684 53.801 1.000 53.178 62 ARG D CA 1
ATOM 8890 C C . ARG D 1 46 ? -45.951 -8.100 52.731 1.000 50.023 62 ARG D C 1
ATOM 8891 O O . ARG D 1 46 ? -47.068 -7.578 52.720 1.000 43.762 62 ARG D O 1
ATOM 8899 N N . GLN D 1 47 ? -45.571 -9.037 51.870 1.000 52.299 63 GLN D N 1
ATOM 8900 C CA . GLN D 1 47 ? -46.421 -9.504 50.748 1.000 52.418 63 GLN D CA 1
ATOM 8901 C C . GLN D 1 47 ? -47.596 -10.307 51.302 1.000 54.902 63 GLN D C 1
ATOM 8902 O O . GLN D 1 47 ? -48.680 -10.218 50.715 1.000 64.549 63 GLN D O 1
ATOM 8908 N N . LEU D 1 48 ? -47.389 -11.077 52.374 1.000 55.580 64 LEU D N 1
ATOM 8909 C CA . LEU D 1 48 ? -48.462 -11.889 53.016 1.000 52.528 64 LEU D CA 1
ATOM 8910 C C . LEU D 1 48 ? -49.546 -10.938 53.522 1.000 50.007 64 LEU D C 1
ATOM 8911 O O . LEU D 1 48 ? -50.719 -11.098 53.126 1.000 51.326 64 LEU D O 1
ATOM 8916 N N . PHE D 1 49 ? -49.146 -9.951 54.321 1.000 47.851 65 PHE D N 1
ATOM 8917 C CA . PHE D 1 49 ? -50.057 -8.943 54.910 1.000 48.629 65 PHE D CA 1
ATOM 8918 C C . PHE D 1 49 ? -50.908 -8.302 53.811 1.000 57.475 65 PHE D C 1
ATOM 8919 O O . PHE D 1 49 ? -52.131 -8.179 53.988 1.000 63.302 65 PHE D O 1
ATOM 8927 N N . GLN D 1 50 ? -50.282 -7.913 52.698 1.000 66.184 66 GLN D N 1
ATOM 8928 C CA . GLN D 1 50 ? -50.962 -7.203 51.578 1.000 61.071 66 GLN D CA 1
ATOM 8929 C C . GLN D 1 50 ? -51.952 -8.149 50.891 1.000 55.442 66 GLN D C 1
ATOM 8930 O O . GLN D 1 50 ? -53.047 -7.696 50.558 1.000 55.724 66 GLN D O 1
ATOM 8936 N N . ARG D 1 51 ? -51.594 -9.417 50.693 1.000 53.639 67 ARG D N 1
ATOM 8937 C CA . ARG D 1 51 ? -52.471 -10.385 49.992 1.000 54.992 67 ARG D CA 1
ATOM 8938 C C . ARG D 1 51 ? -53.702 -10.657 50.848 1.000 51.589 67 ARG D C 1
ATOM 8939 O O . ARG D 1 51 ? -54.818 -10.473 50.322 1.000 48.846 67 ARG D O 1
ATOM 8947 N N . TYR D 1 52 ? -53.492 -11.022 52.119 1.000 54.500 68 TYR D N 1
ATOM 8948 C CA . TYR D 1 52 ? -54.525 -11.620 53.004 1.000 57.079 68 TYR D CA 1
ATOM 8949 C C . TYR D 1 52 ? -55.364 -10.541 53.713 1.000 59.129 68 TYR D C 1
ATOM 8950 O O . TYR D 1 52 ? -56.559 -10.812 53.887 1.000 61.655 68 TYR D O 1
ATOM 8959 N N . SER D 1 53 ? -54.804 -9.384 54.098 1.000 56.391 69 SER D N 1
ATOM 8960 C CA . SER D 1 53 ? -55.450 -8.449 55.061 1.000 58.464 69 SER D CA 1
ATOM 8961 C C . SER D 1 53 ? -55.494 -7.008 54.549 1.000 53.029 69 SER D C 1
ATOM 8962 O O . SER D 1 53 ? -56.565 -6.398 54.631 1.000 55.315 69 SER D O 1
ATOM 8965 N N . TYR D 1 54 ? -54.366 -6.440 54.123 1.000 55.513 70 TYR D N 1
ATOM 8966 C CA . TYR D 1 54 ? -54.212 -4.967 53.966 1.000 62.100 70 TYR D CA 1
ATOM 8967 C C . TYR D 1 54 ? -54.617 -4.491 52.564 1.000 67.659 70 TYR D C 1
ATOM 8968 O O . TYR D 1 54 ? -55.282 -3.445 52.480 1.000 67.816 70 TYR D O 1
ATOM 8977 N N . GLY D 1 55 ? -54.289 -5.225 51.504 1.000 68.519 71 GLY D N 1
ATOM 8978 C CA . GLY D 1 55 ? -54.317 -4.705 50.120 1.000 68.483 71 GLY D CA 1
ATOM 8979 C C . GLY D 1 55 ? -52.922 -4.281 49.692 1.000 65.956 71 GLY D C 1
ATOM 8980 O O . GLY D 1 55 ? -52.038 -4.301 50.566 1.000 66.784 71 GLY D O 1
ATOM 8981 N N . THR D 1 56 ? -52.716 -3.952 48.411 1.000 62.081 72 THR D N 1
ATOM 8982 C CA . THR D 1 56 ? -51.384 -3.584 47.857 1.000 64.388 72 THR D CA 1
ATOM 8983 C C . THR D 1 56 ? -50.932 -2.216 48.387 1.000 60.750 72 THR D C 1
ATOM 8984 O O . THR D 1 56 ? -51.686 -1.247 48.216 1.000 59.433 72 THR D O 1
ATOM 8988 N N . PHE D 1 57 ? -49.745 -2.163 48.995 1.000 61.106 73 PHE D N 1
ATOM 8989 C CA . PHE D 1 57 ? -48.990 -0.936 49.367 1.000 69.202 73 PHE D CA 1
ATOM 8990 C C . PHE D 1 57 ? -48.176 -0.479 48.163 1.000 74.372 73 PHE D C 1
ATOM 8991 O O . PHE D 1 57 ? -47.109 -1.028 47.904 1.000 72.557 73 PHE D O 1
ATOM 8999 N N . PRO D 1 58 ? -48.634 0.526 47.385 1.000 82.506 74 PRO D N 1
ATOM 9000 C CA . PRO D 1 58 ? -47.996 0.843 46.113 1.000 84.038 74 PRO D CA 1
ATOM 9001 C C . PRO D 1 58 ? -46.609 1.433 46.341 1.000 86.293 74 PRO D C 1
ATOM 9002 O O . PRO D 1 58 ? -46.319 1.926 47.429 1.000 72.396 74 PRO D O 1
ATOM 9006 N N . PRO D 1 59 ? -45.721 1.388 45.319 1.000 93.866 75 PRO D N 1
ATOM 9007 C CA . PRO D 1 59 ? -44.435 2.083 45.371 1.000 87.303 75 PRO D CA 1
ATOM 9008 C C . PRO D 1 59 ? -44.613 3.589 45.133 1.000 77.382 75 PRO D C 1
ATOM 9009 O O . PRO D 1 59 ? -45.700 4.000 44.750 1.000 78.674 75 PRO D O 1
ATOM 9013 N N . ARG D 1 60 ? -43.555 4.368 45.354 1.000 71.047 76 ARG D N 1
ATOM 9014 C CA . ARG D 1 60 ? -43.608 5.842 45.151 1.000 79.517 76 ARG D CA 1
ATOM 9015 C C . ARG D 1 60 ? -43.938 6.119 43.685 1.000 81.968 76 ARG D C 1
ATOM 9016 O O . ARG D 1 60 ? -43.330 5.536 42.803 1.000 89.305 76 ARG D O 1
ATOM 9024 N N . PRO D 1 61 ? -44.917 7.000 43.395 1.000 89.037 77 PRO D N 1
ATOM 9025 C CA . PRO D 1 61 ? -45.357 7.293 42.034 1.000 90.353 77 PRO D CA 1
ATOM 9026 C C . PRO D 1 61 ? -44.277 8.013 41.216 1.000 96.809 77 PRO D C 1
ATOM 9027 O O . PRO D 1 61 ? -43.275 8.422 41.794 1.000 101.229 77 PRO D O 1
ATOM 9031 N N . GLU D 1 62 ? -44.480 8.157 39.902 1.000 93.313 78 GLU D N 1
ATOM 9032 C CA . GLU D 1 62 ? -43.420 8.644 38.979 1.000 92.038 78 GLU D CA 1
ATOM 9033 C C . GLU D 1 62 ? -42.982 10.040 39.444 1.000 81.046 78 GLU D C 1
ATOM 9034 O O . GLU D 1 62 ? -41.770 10.258 39.536 1.000 73.405 78 GLU D O 1
ATOM 9040 N N . SER D 1 63 ? -43.921 10.924 39.798 1.000 77.040 79 SER D N 1
ATOM 9041 C CA . SER D 1 63 ? -43.614 12.266 40.362 1.000 80.357 79 SER D CA 1
ATOM 9042 C C . SER D 1 63 ? -44.129 12.390 41.800 1.000 77.155 79 SER D C 1
ATOM 9043 O O . SER D 1 63 ? -45.299 12.011 42.062 1.000 73.401 79 SER D O 1
ATOM 9046 N N . VAL D 1 64 ? -43.274 12.915 42.679 1.000 72.027 80 VAL D N 1
ATOM 9047 C CA . VAL D 1 64 ? -43.662 13.518 43.986 1.000 80.604 80 VAL D CA 1
ATOM 9048 C C . VAL D 1 64 ? -43.034 14.913 44.050 1.000 72.897 80 VAL D C 1
ATOM 9049 O O . VAL D 1 64 ? -41.821 14.999 43.885 1.000 65.757 80 VAL D O 1
ATOM 9053 N N . THR D 1 65 ? -43.844 15.951 44.267 1.000 76.521 81 THR D N 1
ATOM 9054 C CA . THR D 1 65 ? -43.405 17.362 44.469 1.000 80.494 81 THR D CA 1
ATOM 9055 C C . THR D 1 65 ? -44.112 17.943 45.699 1.000 73.050 81 THR D C 1
ATOM 9056 O O . THR D 1 65 ? -45.249 17.536 45.982 1.000 63.937 81 THR D O 1
ATOM 9060 N N . ALA D 1 66 ? -43.436 18.847 46.404 1.000 77.286 82 ALA D N 1
ATOM 9061 C CA . ALA D 1 66 ? -43.894 19.453 47.672 1.000 82.092 82 ALA D CA 1
ATOM 9062 C C . ALA D 1 66 ? -43.671 20.965 47.621 1.000 79.370 82 ALA D C 1
ATOM 9063 O O . ALA D 1 66 ? -42.893 21.414 46.768 1.000 72.586 82 ALA D O 1
ATOM 9065 N N . ALA D 1 67 ? -44.325 21.707 48.517 1.000 84.107 83 ALA D N 1
ATOM 9066 C CA . ALA D 1 67 ? -44.358 23.187 48.530 1.000 82.503 83 ALA D CA 1
ATOM 9067 C C . ALA D 1 67 ? -44.931 23.668 49.864 1.000 81.163 83 ALA D C 1
ATOM 9068 O O . ALA D 1 67 ? -46.126 23.450 50.112 1.000 90.792 83 ALA D O 1
ATOM 9070 N N . MET D 1 68 ? -44.094 24.293 50.687 1.000 83.553 84 MET D N 1
ATOM 9071 C CA . MET D 1 68 ? -44.531 25.041 51.894 1.000 87.177 84 MET D CA 1
ATOM 9072 C C . MET D 1 68 ? -45.403 26.227 51.445 1.000 87.326 84 MET D C 1
ATOM 9073 O O . MET D 1 68 ? -45.064 26.850 50.432 1.000 91.749 84 MET D O 1
ATOM 9078 N N . SER D 1 69 ? -46.513 26.488 52.142 1.000 88.896 85 SER D N 1
ATOM 9079 C CA . SER D 1 69 ? -47.509 27.558 51.839 1.000 82.272 85 SER D CA 1
ATOM 9080 C C . SER D 1 69 ? -48.161 28.003 53.152 1.000 78.351 85 SER D C 1
ATOM 9081 O O . SER D 1 69 ? -49.215 27.464 53.515 1.000 78.804 85 SER D O 1
ATOM 9084 N N . GLY D 1 70 ? -47.534 28.944 53.854 1.000 75.923 86 GLY D N 1
ATOM 9085 C CA . GLY D 1 70 ? -47.804 29.190 55.281 1.000 77.764 86 GLY D CA 1
ATOM 9086 C C . GLY D 1 70 ? -47.284 28.025 56.102 1.000 80.120 86 GLY D C 1
ATOM 9087 O O . GLY D 1 70 ? -46.126 27.638 55.890 1.000 71.730 86 GLY D O 1
ATOM 9088 N N . ASN D 1 71 ? -48.117 27.451 56.972 1.000 91.871 87 ASN D N 1
ATOM 9089 C CA . ASN D 1 71 ? -47.776 26.251 57.784 1.000 105.193 87 ASN D CA 1
ATOM 9090 C C . ASN D 1 71 ? -48.062 24.962 57.002 1.000 101.511 87 ASN D C 1
ATOM 9091 O O . ASN D 1 71 ? -47.549 23.896 57.415 1.000 106.696 87 ASN D O 1
ATOM 9096 N N . ALA D 1 72 ? -48.865 25.038 55.939 1.000 88.693 88 ALA D N 1
ATOM 9097 C CA . ALA D 1 72 ? -49.241 23.880 55.099 1.000 82.492 88 ALA D CA 1
ATOM 9098 C C . ALA D 1 72 ? -48.034 23.423 54.271 1.000 82.126 88 ALA D C 1
ATOM 9099 O O . ALA D 1 72 ? -47.424 24.281 53.610 1.000 91.782 88 ALA D O 1
ATOM 9101 N N . LEU D 1 73 ? -47.709 22.126 54.325 1.000 75.559 89 LEU D N 1
ATOM 9102 C CA . LEU D 1 73 ? -46.844 21.417 53.342 1.000 71.889 89 LEU D CA 1
ATOM 9103 C C . LEU D 1 73 ? -47.761 20.710 52.340 1.000 71.608 89 LEU D C 1
ATOM 9104 O O . LEU D 1 73 ? -48.341 19.673 52.702 1.000 76.350 89 LEU D O 1
ATOM 9109 N N . LYS D 1 74 ? -47.907 21.268 51.137 1.000 82.056 90 LYS D N 1
ATOM 9110 C CA . LYS D 1 74 ? -48.834 20.750 50.093 1.000 88.071 90 LYS D CA 1
ATOM 9111 C C . LYS D 1 74 ? -48.067 19.788 49.178 1.000 86.972 90 LYS D C 1
ATOM 9112 O O . LYS D 1 74 ? -47.174 20.260 48.437 1.000 90.034 90 LYS D O 1
ATOM 9118 N N . ILE D 1 75 ? -48.429 18.503 49.215 1.000 83.268 91 ILE D N 1
ATOM 9119 C CA . ILE D 1 75 ? -47.729 17.403 48.487 1.000 76.081 91 ILE D CA 1
ATOM 9120 C C . ILE D 1 75 ? -48.583 17.006 47.286 1.000 74.634 91 ILE D C 1
ATOM 9121 O O . ILE D 1 75 ? -49.725 16.572 47.489 1.000 65.545 91 ILE D O 1
ATOM 9126 N N . THR D 1 76 ? -48.034 17.196 46.088 1.000 77.123 92 THR D N 1
ATOM 9127 C CA . THR D 1 76 ? -48.634 16.803 44.789 1.000 81.949 92 THR D CA 1
ATOM 9128 C C . THR D 1 76 ? -47.904 15.554 44.295 1.000 80.147 92 THR D C 1
ATOM 9129 O O . THR D 1 76 ? -46.674 15.519 44.415 1.000 73.531 92 THR D O 1
ATOM 9133 N N . VAL D 1 77 ? -48.639 14.583 43.760 1.000 80.199 93 VAL D N 1
ATOM 9134 C CA . VAL D 1 77 ? -48.073 13.378 43.095 1.000 79.346 93 VAL D CA 1
ATOM 9135 C C . VAL D 1 77 ? -48.781 13.224 41.748 1.000 76.306 93 VAL D C 1
ATOM 9136 O O . VAL D 1 77 ? -49.901 13.749 41.600 1.000 65.538 93 VAL D O 1
ATOM 9140 N N . SER D 1 78 ? -48.155 12.529 40.800 1.000 83.250 94 SER D N 1
ATOM 9141 C CA . SER D 1 78 ? -48.776 12.193 39.494 1.000 86.269 94 SER D CA 1
ATOM 9142 C C . SER D 1 78 ? -48.161 10.917 38.915 1.000 84.044 94 SER D C 1
ATOM 9143 O O . SER D 1 78 ? -47.048 10.544 39.349 1.000 81.466 94 SER D O 1
ATOM 9146 N N . GLU D 1 79 ? -48.869 10.306 37.959 1.000 82.178 95 GLU D N 1
ATOM 9147 C CA . GLU D 1 79 ? -48.397 9.168 37.121 1.000 85.164 95 GLU D CA 1
ATOM 9148 C C . GLU D 1 79 ? -49.189 9.225 35.808 1.000 94.394 95 GLU D C 1
ATOM 9149 O O . GLU D 1 79 ? -50.440 9.110 35.876 1.000 102.953 95 GLU D O 1
ATOM 9155 N N . GLY D 1 80 ? -48.515 9.447 34.672 1.000 89.392 96 GLY D N 1
ATOM 9156 C CA . GLY D 1 80 ? -49.188 9.878 33.435 1.000 85.492 96 GLY D CA 1
ATOM 9157 C C . GLY D 1 80 ? -50.012 11.125 33.727 1.000 92.229 96 GLY D C 1
ATOM 9158 O O . GLY D 1 80 ? -49.529 11.970 34.537 1.000 88.497 96 GLY D O 1
ATOM 9159 N N . SER D 1 81 ? -51.230 11.219 33.177 1.000 94.340 97 SER D N 1
ATOM 9160 C CA . SER D 1 81 ? -52.090 12.436 33.232 1.000 97.783 97 SER D CA 1
ATOM 9161 C C . SER D 1 81 ? -52.773 12.568 34.600 1.000 99.674 97 SER D C 1
ATOM 9162 O O . SER D 1 81 ? -53.319 13.661 34.879 1.000 93.735 97 SER D O 1
ATOM 9165 N N . LYS D 1 82 ? -52.745 11.513 35.423 1.000 101.924 98 LYS D N 1
ATOM 9166 C CA . LYS D 1 82 ? -53.430 11.481 36.743 1.000 96.710 98 LYS D CA 1
ATOM 9167 C C . LYS D 1 82 ? -52.555 12.162 37.803 1.000 96.869 98 LYS D C 1
ATOM 9168 O O . LYS D 1 82 ? -51.316 11.963 37.799 1.000 93.641 98 LYS D O 1
ATOM 9174 N N . SER D 1 83 ? -53.197 12.928 38.683 1.000 92.116 99 SER D N 1
ATOM 9175 C CA . SER D 1 83 ? -52.554 13.845 39.655 1.000 88.180 99 SER D CA 1
ATOM 9176 C C . SER D 1 83 ? -53.485 13.993 40.867 1.000 82.811 99 SER D C 1
ATOM 9177 O O . SER D 1 83 ? -54.724 13.981 40.671 1.000 68.970 99 SER D O 1
ATOM 9180 N N . MET D 1 84 ? -52.912 14.089 42.071 1.000 78.978 100 MET D N 1
ATOM 9181 C CA . MET D 1 84 ? -53.645 14.296 43.348 1.000 78.065 100 MET D CA 1
ATOM 9182 C C . MET D 1 84 ? -52.780 15.175 44.260 1.000 78.008 100 MET D C 1
ATOM 9183 O O . MET D 1 84 ? -51.542 15.050 44.196 1.000 75.325 100 MET D O 1
ATOM 9188 N N . SER D 1 85 ? -53.399 16.027 45.076 1.000 78.026 101 SER D N 1
ATOM 9189 C CA . SER D 1 85 ? -52.699 16.851 46.094 1.000 76.855 101 SER D CA 1
ATOM 9190 C C . SER D 1 85 ? -53.323 16.586 47.460 1.000 77.293 101 SER D C 1
ATOM 9191 O O . SER D 1 85 ? -54.554 16.453 47.530 1.000 82.743 101 SER D O 1
ATOM 9194 N N . PHE D 1 86 ? -52.492 16.506 48.494 1.000 72.751 102 PHE D N 1
ATOM 9195 C CA . PHE D 1 86 ? -52.933 16.419 49.905 1.000 70.600 102 PHE D CA 1
ATOM 9196 C C . PHE D 1 86 ? -51.969 17.263 50.737 1.000 70.946 102 PHE D C 1
ATOM 9197 O O . PHE D 1 86 ? -50.777 17.344 50.401 1.000 77.143 102 PHE D O 1
ATOM 9205 N N . SER D 1 87 ? -52.506 17.913 51.760 1.000 70.014 103 SER D N 1
ATOM 9206 C CA . SER D 1 87 ? -51.813 18.945 52.560 1.000 71.775 103 SER D CA 1
ATOM 9207 C C . SER D 1 87 ? -51.691 18.431 53.998 1.000 70.169 103 SER D C 1
ATOM 9208 O O . SER D 1 87 ? -52.657 17.804 54.478 1.000 66.051 103 SER D O 1
ATOM 9211 N N . VAL D 1 88 ? -50.538 18.631 54.641 1.000 64.972 104 VAL D N 1
ATOM 9212 C CA . VAL D 1 88 ? -50.344 18.302 56.083 1.000 61.566 104 VAL D CA 1
ATOM 9213 C C . VAL D 1 88 ? -49.912 19.586 56.792 1.000 63.758 104 VAL D C 1
ATOM 9214 O O . VAL D 1 88 ? -49.097 20.332 56.238 1.000 62.974 104 VAL D O 1
ATOM 9218 N N . ASN D 1 89 ? -50.484 19.850 57.962 1.000 70.702 105 ASN D N 1
ATOM 9219 C CA . ASN D 1 89 ? -50.108 21.002 58.819 1.000 74.639 105 ASN D CA 1
ATOM 9220 C C . ASN D 1 89 ? -48.825 20.627 59.567 1.000 76.858 105 ASN D C 1
ATOM 9221 O O . ASN D 1 89 ? -48.766 19.522 60.141 1.000 84.043 105 ASN D O 1
ATOM 9226 N N . ILE D 1 90 ? -47.818 21.496 59.537 1.000 78.522 106 ILE D N 1
ATOM 9227 C CA . ILE D 1 90 ? -46.602 21.365 60.388 1.000 74.645 106 ILE D CA 1
ATOM 9228 C C . ILE D 1 90 ? -46.636 22.497 61.408 1.000 76.886 106 ILE D C 1
ATOM 9229 O O . ILE D 1 90 ? -46.691 23.671 60.991 1.000 77.389 106 ILE D O 1
ATOM 9234 N N . LYS D 1 91 ? -46.637 22.137 62.689 1.000 85.291 107 LYS D N 1
ATOM 9235 C CA . LYS D 1 91 ? -46.464 23.085 63.815 1.000 92.967 107 LYS D CA 1
ATOM 9236 C C . LYS D 1 91 ? -45.050 22.875 64.364 1.000 89.858 107 LYS D C 1
ATOM 9237 O O . LYS D 1 91 ? -44.822 21.870 65.081 1.000 91.086 107 LYS D O 1
ATOM 9243 N N . LEU D 1 92 ? -44.123 23.764 63.989 1.000 79.510 108 LEU D N 1
ATOM 9244 C CA . LEU D 1 92 ? -42.704 23.684 64.409 1.000 78.075 108 LEU D CA 1
ATOM 9245 C C . LEU D 1 92 ? -42.663 23.762 65.938 1.000 74.764 108 LEU D C 1
ATOM 9246 O O . LEU D 1 92 ? -43.559 24.344 66.544 1.000 72.500 108 LEU D O 1
ATOM 9251 N N . PRO D 1 93 ? -41.641 23.181 66.614 1.000 74.765 109 PRO D N 1
ATOM 9252 C CA . PRO D 1 93 ? -41.549 23.241 68.076 1.000 74.541 109 PRO D CA 1
ATOM 9253 C C . PRO D 1 93 ? -40.964 24.593 68.507 1.000 82.083 109 PRO D C 1
ATOM 9254 O O . PRO D 1 93 ? -40.776 25.425 67.652 1.000 97.467 109 PRO D O 1
ATOM 9258 N N . SER D 1 94 ? -40.665 24.781 69.793 1.000 85.693 110 SER D N 1
ATOM 9259 C CA . SER D 1 94 ? -40.165 26.067 70.353 1.000 85.419 110 SER D CA 1
ATOM 9260 C C . SER D 1 94 ? -38.863 25.846 71.134 1.000 80.870 110 SER D C 1
ATOM 9261 O O . SER D 1 94 ? -38.584 26.627 72.057 1.000 76.219 110 SER D O 1
ATOM 9264 N N . SER D 1 95 ? -38.075 24.841 70.751 1.000 78.620 111 SER D N 1
ATOM 9265 C CA . SER D 1 95 ? -36.822 24.456 71.449 1.000 87.806 111 SER D CA 1
ATOM 9266 C C . SER D 1 95 ? -35.968 23.574 70.529 1.000 101.282 111 SER D C 1
ATOM 9267 O O . SER D 1 95 ? -36.541 22.712 69.827 1.000 106.751 111 SER D O 1
ATOM 9270 N N . GLY D 1 96 ? -34.647 23.783 70.549 1.000 103.015 112 GLY D N 1
ATOM 9271 C CA . GLY D 1 96 ? -33.680 23.152 69.628 1.000 94.323 112 GLY D CA 1
ATOM 9272 C C . GLY D 1 96 ? -33.598 23.924 68.324 1.000 83.511 112 GLY D C 1
ATOM 9273 O O . GLY D 1 96 ? -34.296 24.950 68.202 1.000 67.012 112 GLY D O 1
ATOM 9274 N N . ALA D 1 97 ? -32.797 23.435 67.373 1.000 83.120 113 ALA D N 1
ATOM 9275 C CA . ALA D 1 97 ? -32.517 24.094 66.074 1.000 90.772 113 ALA D CA 1
ATOM 9276 C C . ALA D 1 97 ? -32.917 23.181 64.910 1.000 92.807 113 ALA D C 1
ATOM 9277 O O . ALA D 1 97 ? -32.726 21.951 65.029 1.000 90.649 113 ALA D O 1
ATOM 9279 N N . ALA D 1 98 ? -33.416 23.779 63.820 1.000 91.450 114 ALA D N 1
ATOM 9280 C CA . ALA D 1 98 ? -33.683 23.105 62.527 1.000 88.213 114 ALA D CA 1
ATOM 9281 C C . ALA D 1 98 ? -32.419 22.372 62.063 1.000 87.066 114 ALA D C 1
ATOM 9282 O O . ALA D 1 98 ? -31.310 22.706 62.477 1.000 78.087 114 ALA D O 1
ATOM 9284 N N . PRO D 1 99 ? -32.540 21.337 61.201 1.000 88.778 115 PRO D N 1
ATOM 9285 C CA . PRO D 1 99 ? -33.834 20.733 60.889 1.000 96.025 115 PRO D CA 1
ATOM 9286 C C . PRO D 1 99 ? -34.320 19.956 62.127 1.000 100.149 115 PRO D C 1
ATOM 9287 O O . PRO D 1 99 ? -33.489 19.397 62.833 1.000 94.696 115 PRO D O 1
ATOM 9291 N N . TYR D 1 100 ? -35.634 19.983 62.381 1.000 101.373 116 TYR D N 1
ATOM 9292 C CA . TYR D 1 100 ? -36.296 19.531 63.637 1.000 98.373 116 TYR D CA 1
ATOM 9293 C C . TYR D 1 100 ? -36.715 18.066 63.541 1.000 88.131 116 TYR D C 1
ATOM 9294 O O . TYR D 1 100 ? -37.049 17.578 62.459 1.000 81.655 116 TYR D O 1
ATOM 9303 N N . PRO D 1 101 ? -36.712 17.321 64.672 1.000 80.672 117 PRO D N 1
ATOM 9304 C CA . PRO D 1 101 ? -37.378 16.021 64.732 1.000 78.709 117 PRO D CA 1
ATOM 9305 C C . PRO D 1 101 ? -38.893 16.250 64.813 1.000 72.944 117 PRO D C 1
ATOM 9306 O O . PRO D 1 101 ? -39.300 17.245 65.404 1.000 68.767 117 PRO D O 1
ATOM 9310 N N . ALA D 1 102 ? -39.674 15.365 64.186 1.000 71.820 118 ALA D N 1
ATOM 9311 C CA . ALA D 1 102 ? -41.145 15.488 64.051 1.000 73.562 118 ALA D CA 1
ATOM 9312 C C . ALA D 1 102 ? -41.828 14.188 64.473 1.000 71.674 118 ALA D C 1
ATOM 9313 O O . ALA D 1 102 ? -41.148 13.141 64.566 1.000 73.084 118 ALA D O 1
ATOM 9315 N N . ILE D 1 103 ? -43.137 14.287 64.713 1.000 64.802 119 ILE D N 1
ATOM 9316 C CA . ILE D 1 103 ? -44.082 13.145 64.860 1.000 58.764 119 ILE D CA 1
ATOM 9317 C C . ILE D 1 103 ? -45.290 13.421 63.950 1.000 61.606 119 ILE D C 1
ATOM 9318 O O . ILE D 1 103 ? -45.946 14.479 64.123 1.000 58.815 119 ILE D O 1
ATOM 9323 N N . ILE D 1 104 ? -45.541 12.524 62.989 1.000 61.335 120 ILE D N 1
ATOM 9324 C CA . ILE D 1 104 ? -46.793 12.507 62.177 1.000 59.786 120 ILE D CA 1
ATOM 9325 C C . ILE D 1 104 ? -47.883 11.919 63.074 1.000 60.685 120 ILE D C 1
ATOM 9326 O O . ILE D 1 104 ? -47.696 10.786 63.562 1.000 67.742 120 ILE D O 1
ATOM 9331 N N . ALA D 1 105 ? -48.955 12.675 63.314 1.000 54.514 121 ALA D N 1
ATOM 9332 C CA . ALA D 1 105 ? -50.125 12.228 64.094 1.000 51.576 121 ALA D CA 1
ATOM 9333 C C . ALA D 1 105 ? -51.236 11.840 63.112 1.000 56.063 121 ALA D C 1
ATOM 9334 O O . ALA D 1 105 ? -51.600 12.689 62.250 1.000 48.440 121 ALA D O 1
ATOM 9336 N N . TYR D 1 106 ? -51.736 10.602 63.201 1.000 59.081 122 TYR D N 1
ATOM 9337 C CA . TYR D 1 106 ? -52.951 10.166 62.472 1.000 60.333 122 TYR D CA 1
ATOM 9338 C C . TYR D 1 106 ? -54.138 10.896 63.119 1.000 63.597 122 TYR D C 1
ATOM 9339 O O . TYR D 1 106 ? -54.521 10.531 64.251 1.000 57.999 122 TYR D O 1
ATOM 9348 N N . GLY D 1 107 ? -54.642 11.941 62.446 1.000 66.614 123 GLY D N 1
ATOM 9349 C CA . GLY D 1 107 ? -55.729 12.816 62.931 1.000 67.637 123 GLY D CA 1
ATOM 9350 C C . GLY D 1 107 ? -55.273 13.764 64.034 1.000 63.034 123 GLY D C 1
ATOM 9351 O O . GLY D 1 107 ? -55.397 14.982 63.858 1.000 63.494 123 GLY D O 1
ATOM 9352 N N . SER D 1 108 ? -54.779 13.220 65.145 1.000 61.086 124 SER D N 1
ATOM 9353 C CA . SER D 1 108 ? -54.266 13.971 66.324 1.000 61.807 124 SER D CA 1
ATOM 9354 C C . SER D 1 108 ? -53.479 13.020 67.233 1.000 61.415 124 SER D C 1
ATOM 9355 O O . SER D 1 108 ? -53.744 11.803 67.210 1.000 70.274 124 SER D O 1
ATOM 9358 N N . ALA D 1 109 ? -52.538 13.550 68.000 1.000 55.345 125 ALA D N 1
ATOM 9359 C CA . ALA D 1 109 ? -51.824 12.790 69.044 1.000 61.200 125 ALA D CA 1
ATOM 9360 C C . ALA D 1 109 ? -52.728 12.737 70.272 1.000 65.500 125 ALA D C 1
ATOM 9361 O O . ALA D 1 109 ? -53.518 13.677 70.441 1.000 62.229 125 ALA D O 1
ATOM 9363 N N . SER D 1 110 ? -52.635 11.662 71.056 1.000 70.569 126 SER D N 1
ATOM 9364 C CA . SER D 1 110 ? -53.124 11.588 72.457 1.000 71.103 126 SER D CA 1
ATOM 9365 C C . SER D 1 110 ? -51.953 11.249 73.392 1.000 78.968 126 SER D C 1
ATOM 9366 O O . SER D 1 110 ? -52.192 10.909 74.566 1.000 85.948 126 SER D O 1
ATOM 9369 N N . LEU D 1 111 ? -50.724 11.334 72.878 1.000 83.280 127 LEU D N 1
ATOM 9370 C CA . LEU D 1 111 ? -49.478 11.324 73.681 1.000 86.137 127 LEU D CA 1
ATOM 9371 C C . LEU D 1 111 ? -49.054 12.768 73.900 1.000 84.206 127 LEU D C 1
ATOM 9372 O O . LEU D 1 111 ? -49.321 13.633 73.069 1.000 80.291 127 LEU D O 1
ATOM 9377 N N . PRO D 1 112 ? -48.381 13.066 75.025 1.000 84.224 128 PRO D N 1
ATOM 9378 C CA . PRO D 1 112 ? -47.657 14.325 75.160 1.000 84.868 128 PRO D CA 1
ATOM 9379 C C . PRO D 1 112 ? -46.412 14.349 74.256 1.000 82.218 128 PRO D C 1
ATOM 9380 O O . PRO D 1 112 ? -45.455 13.621 74.523 1.000 70.862 128 PRO D O 1
ATOM 9384 N N . ILE D 1 113 ? -46.475 15.157 73.187 1.000 82.034 129 ILE D N 1
ATOM 9385 C CA . ILE D 1 113 ? -45.335 15.486 72.278 1.000 75.639 129 ILE D CA 1
ATOM 9386 C C . ILE D 1 113 ? -44.549 16.629 72.914 1.000 76.331 129 ILE D C 1
ATOM 9387 O O . ILE D 1 113 ? -45.111 17.702 73.126 1.000 76.750 129 ILE D O 1
ATOM 9392 N N . PRO D 1 114 ? -43.245 16.451 73.243 1.000 74.091 130 PRO D N 1
ATOM 9393 C CA . PRO D 1 114 ? -42.467 17.530 73.858 1.000 82.469 130 PRO D CA 1
ATOM 9394 C C . PRO D 1 114 ? -42.396 18.789 72.970 1.000 92.297 130 PRO D C 1
ATOM 9395 O O . PRO D 1 114 ? -42.781 18.734 71.805 1.000 84.518 130 PRO D O 1
ATOM 9399 N N . ASN D 1 115 ? -41.895 19.895 73.532 1.000 101.377 131 ASN D N 1
ATOM 9400 C CA . ASN D 1 115 ? -41.727 21.195 72.824 1.000 103.404 131 ASN D CA 1
ATOM 9401 C C . ASN D 1 115 ? -40.443 21.171 71.975 1.000 102.902 131 ASN D C 1
ATOM 9402 O O . ASN D 1 115 ? -40.153 22.212 71.349 1.000 115.525 131 ASN D O 1
ATOM 9407 N N . THR D 1 116 ? -39.709 20.044 71.959 1.000 90.265 132 THR D N 1
ATOM 9408 C CA . THR D 1 116 ? -38.461 19.821 71.172 1.000 78.019 132 THR D CA 1
ATOM 9409 C C . THR D 1 116 ? -38.779 19.122 69.843 1.000 72.750 132 THR D C 1
ATOM 9410 O O . THR D 1 116 ? -37.875 19.041 68.996 1.000 74.402 132 THR D O 1
ATOM 9414 N N . VAL D 1 117 ? -40.019 18.659 69.662 1.000 67.710 133 VAL D N 1
ATOM 9415 C CA . VAL D 1 117 ? -40.444 17.799 68.519 1.000 65.535 133 VAL D CA 1
ATOM 9416 C C . VAL D 1 117 ? -41.637 18.445 67.807 1.000 63.578 133 VAL D C 1
ATOM 9417 O O . VAL D 1 117 ? -42.614 18.792 68.482 1.000 71.694 133 VAL D O 1
ATOM 9421 N N . ALA D 1 118 ? -41.566 18.568 66.483 1.000 63.005 134 ALA D N 1
ATOM 9422 C CA . ALA D 1 118 ? -42.635 19.159 65.644 1.000 64.248 134 ALA D CA 1
ATOM 9423 C C . ALA D 1 118 ? -43.833 18.208 65.616 1.000 61.279 134 ALA D C 1
ATOM 9424 O O . ALA D 1 118 ? -43.639 16.998 65.826 1.000 50.493 134 ALA D O 1
ATOM 9426 N N . THR D 1 119 ? -45.015 18.758 65.342 1.000 63.980 135 THR D N 1
ATOM 9427 C CA . THR D 1 119 ? -46.297 18.022 65.225 1.000 66.014 135 THR D CA 1
ATOM 9428 C C . THR D 1 119 ? -46.792 18.152 63.784 1.000 64.726 135 THR D C 1
ATOM 9429 O O . THR D 1 119 ? -47.363 19.210 63.447 1.000 62.494 135 THR D O 1
ATOM 9433 N N . ILE D 1 120 ? -46.569 17.124 62.963 1.000 64.829 136 ILE D N 1
ATOM 9434 C CA . ILE D 1 120 ? -47.181 17.045 61.606 1.000 65.804 136 ILE D CA 1
ATOM 9435 C C . ILE D 1 120 ? -48.554 16.399 61.792 1.000 63.474 136 ILE D C 1
ATOM 9436 O O . ILE D 1 120 ? -48.599 15.255 62.287 1.000 63.322 136 ILE D O 1
ATOM 9441 N N . THR D 1 121 ? -49.613 17.122 61.426 1.000 66.915 137 THR D N 1
ATOM 9442 C CA . THR D 1 121 ? -51.029 16.689 61.546 1.000 71.458 137 THR D CA 1
ATOM 9443 C C . THR D 1 121 ? -51.475 16.118 60.199 1.000 67.967 137 THR D C 1
ATOM 9444 O O . THR D 1 121 ? -51.719 16.918 59.264 1.000 67.028 137 THR D O 1
ATOM 9448 N N . TYR D 1 122 ? -51.559 14.785 60.110 1.000 62.393 138 TYR D N 1
ATOM 9449 C CA . TYR D 1 122 ? -51.886 14.033 58.875 1.000 60.989 138 TYR D CA 1
ATOM 9450 C C . TYR D 1 122 ? -53.388 13.740 58.904 1.000 62.069 138 TYR D C 1
ATOM 9451 O O . TYR D 1 122 ? -53.887 13.232 59.922 1.000 69.069 138 TYR D O 1
ATOM 9460 N N . GLN D 1 123 ? -54.083 14.099 57.822 1.000 62.358 139 GLN D N 1
ATOM 9461 C CA . GLN D 1 123 ? -55.523 13.821 57.611 1.000 57.568 139 GLN D CA 1
ATOM 9462 C C . GLN D 1 123 ? -55.611 12.446 56.938 1.000 59.701 139 GLN D C 1
ATOM 9463 O O . GLN D 1 123 ? -55.739 12.374 55.683 1.000 55.576 139 GLN D O 1
ATOM 9469 N N . ASN D 1 124 ? -55.489 11.388 57.756 1.000 60.085 140 ASN D N 1
ATOM 9470 C CA . ASN D 1 124 ? -55.369 9.976 57.303 1.000 60.238 140 ASN D CA 1
ATOM 9471 C C . ASN D 1 124 ? -56.721 9.472 56.778 1.000 58.616 140 ASN D C 1
ATOM 9472 O O . ASN D 1 124 ? -56.702 8.663 55.833 1.000 56.982 140 ASN D O 1
ATOM 9477 N N . PHE D 1 125 ? -57.842 9.904 57.366 1.000 62.900 141 PHE D N 1
ATOM 9478 C CA . PHE D 1 125 ? -59.206 9.509 56.919 1.000 73.831 141 PHE D CA 1
ATOM 9479 C C . PHE D 1 125 ? -59.565 10.312 55.665 1.000 72.924 141 PHE D C 1
ATOM 9480 O O . PHE D 1 125 ? -60.376 9.825 54.850 1.000 71.551 141 PHE D O 1
ATOM 9488 N N . GLU D 1 126 ? -58.933 11.476 55.493 1.000 71.562 142 GLU D N 1
ATOM 9489 C CA . GLU D 1 126 ? -59.030 12.311 54.266 1.000 73.452 142 GLU D CA 1
ATOM 9490 C C . GLU D 1 126 ? -58.319 11.583 53.117 1.000 66.591 142 GLU D C 1
ATOM 9491 O O . GLU D 1 126 ? -58.828 11.627 51.982 1.000 62.882 142 GLU D O 1
ATOM 9497 N N . MET D 1 127 ? -57.188 10.936 53.414 1.000 62.662 143 MET D N 1
ATOM 9498 C CA . MET D 1 127 ? -56.365 10.171 52.437 1.000 63.434 143 MET D CA 1
ATOM 9499 C C . MET D 1 127 ? -57.148 8.938 51.979 1.000 59.935 143 MET D C 1
ATOM 9500 O O . MET D 1 127 ? -57.254 8.727 50.761 1.000 62.305 143 MET D O 1
ATOM 9505 N N . ALA D 1 128 ? -57.623 8.139 52.939 1.000 68.129 144 ALA D N 1
ATOM 9506 C CA . ALA D 1 128 ? -58.483 6.946 52.741 1.000 68.021 144 ALA D CA 1
ATOM 9507 C C . ALA D 1 128 ? -59.429 6.797 53.942 1.000 63.869 144 ALA D C 1
ATOM 9508 O O . ALA D 1 128 ? -58.933 6.685 55.078 1.000 60.123 144 ALA D O 1
ATOM 9510 N N . ALA D 1 129 ? -60.738 6.771 53.683 1.000 67.228 145 ALA D N 1
ATOM 9511 C CA . ALA D 1 129 ? -61.813 6.995 54.683 1.000 69.812 145 ALA D CA 1
ATOM 9512 C C . ALA D 1 129 ? -61.890 5.853 55.703 1.000 64.572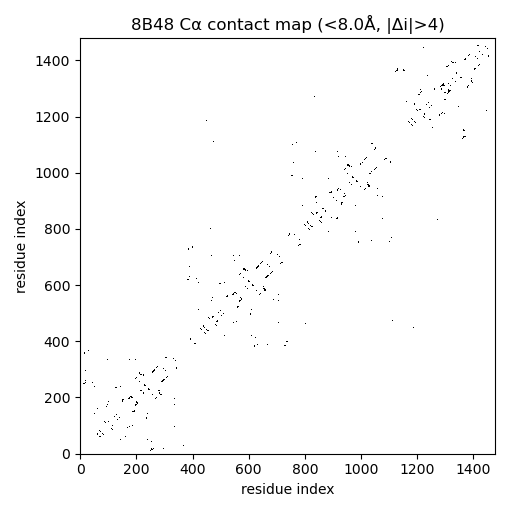 145 ALA D C 1
ATOM 9513 O O . ALA D 1 129 ? -61.516 4.693 55.382 1.000 63.174 145 ALA D O 1
ATOM 9515 N N . ASP D 1 130 ? -62.386 6.207 56.893 1.000 66.270 146 ASP D N 1
ATOM 9516 C CA . ASP D 1 130 ? -62.671 5.315 58.047 1.000 68.305 146 ASP D CA 1
ATOM 9517 C C . ASP D 1 130 ? -63.652 4.219 57.612 1.000 72.047 146 ASP D C 1
ATOM 9518 O O . ASP D 1 130 ? -63.262 3.036 57.678 1.000 65.447 146 ASP D O 1
ATOM 9523 N N . ASN D 1 131 ? -64.873 4.594 57.210 1.000 73.151 147 ASN D N 1
ATOM 9524 C CA . ASN D 1 131 ? -65.936 3.640 56.779 1.000 70.126 147 ASN D CA 1
ATOM 9525 C C . ASN D 1 131 ? -66.509 4.067 55.421 1.000 67.960 147 ASN D C 1
ATOM 9526 O O . ASN D 1 131 ? -67.685 4.455 55.346 1.000 70.345 147 ASN D O 1
ATOM 9531 N N . GLY D 1 132 ? -65.696 3.965 54.377 1.000 71.734 148 GLY D N 1
ATOM 9532 C CA . GLY D 1 132 ? -66.092 4.159 52.970 1.000 70.818 148 GLY D CA 1
ATOM 9533 C C . GLY D 1 132 ? -65.143 3.407 52.063 1.000 69.613 148 GLY D C 1
ATOM 9534 O O . GLY D 1 132 ? -63.970 3.821 51.958 1.000 69.733 148 GLY D O 1
ATOM 9535 N N . ARG D 1 133 ? -65.603 2.295 51.493 1.000 70.164 149 ARG D N 1
ATOM 9536 C CA . ARG D 1 133 ? -64.817 1.498 50.522 1.000 72.114 149 ARG D CA 1
ATOM 9537 C C . ARG D 1 133 ? -64.471 2.419 49.348 1.000 74.564 149 ARG D C 1
ATOM 9538 O O . ARG D 1 133 ? -65.416 3.015 48.779 1.000 81.295 149 ARG D O 1
ATOM 9546 N N . GLY D 1 134 ? -63.175 2.592 49.067 1.000 69.247 150 GLY D N 1
ATOM 9547 C CA . GLY D 1 134 ? -62.675 3.313 47.881 1.000 75.462 150 GLY D CA 1
ATOM 9548 C C . GLY D 1 134 ? -62.879 4.824 47.935 1.000 78.128 150 GLY D C 1
ATOM 9549 O O . GLY D 1 134 ? -62.939 5.443 46.855 1.000 90.811 150 GLY D O 1
ATOM 9550 N N . LYS D 1 135 ? -62.940 5.410 49.130 1.000 73.918 151 LYS D N 1
ATOM 9551 C CA . LYS D 1 135 ? -63.148 6.868 49.344 1.000 73.363 151 LYS D CA 1
ATOM 9552 C C . LYS D 1 135 ? -61.871 7.467 49.941 1.000 73.045 151 LYS D C 1
ATOM 9553 O O . LYS D 1 135 ? -61.383 6.910 50.952 1.000 78.007 151 LYS D O 1
ATOM 9559 N N . GLY D 1 136 ? -61.386 8.559 49.348 1.000 73.745 152 GLY D N 1
ATOM 9560 C CA . GLY D 1 136 ? -60.196 9.282 49.826 1.000 73.350 152 GLY D CA 1
ATOM 9561 C C . GLY D 1 136 ? -59.305 9.705 48.675 1.000 77.659 152 GLY D C 1
ATOM 9562 O O . GLY D 1 136 ? -59.520 9.226 47.546 1.000 68.845 152 GLY D O 1
ATOM 9563 N N . LYS D 1 137 ? -58.331 10.570 48.966 1.000 79.376 153 LYS D N 1
ATOM 9564 C CA . LYS D 1 137 ? -57.344 11.094 47.987 1.000 76.227 153 LYS D CA 1
ATOM 9565 C C . LYS D 1 137 ? -56.664 9.908 47.297 1.000 68.239 153 LYS D C 1
ATOM 9566 O O . LYS D 1 137 ? -56.628 9.875 46.049 1.000 81.182 153 LYS D O 1
ATOM 9572 N N . PHE D 1 138 ? -56.161 8.960 48.087 1.000 58.514 154 PHE D N 1
ATOM 9573 C CA . PHE D 1 138 ? -55.482 7.734 47.600 1.000 60.729 154 PHE D CA 1
ATOM 9574 C C . PHE D 1 138 ? -56.260 7.125 46.422 1.000 59.703 154 PHE D C 1
ATOM 9575 O O . PHE D 1 138 ? -55.633 6.732 45.409 1.000 60.326 154 PHE D O 1
ATOM 9583 N N . TYR D 1 139 ? -57.582 7.013 46.559 1.000 60.880 155 TYR D N 1
ATOM 9584 C CA . TYR D 1 139 ? -58.462 6.301 45.598 1.000 69.117 155 TYR D CA 1
ATOM 9585 C C . TYR D 1 139 ? -58.822 7.234 44.436 1.000 68.832 155 TYR D C 1
ATOM 9586 O O . TYR D 1 139 ? -59.022 6.714 43.329 1.000 65.385 155 TYR D O 1
ATOM 9595 N N . GLU D 1 140 ? -58.907 8.551 44.667 1.000 73.020 156 GLU D N 1
ATOM 9596 C CA . GLU D 1 140 ? -59.037 9.567 43.582 1.000 72.183 156 GLU D CA 1
ATOM 9597 C C . GLU D 1 140 ? -57.843 9.406 42.637 1.000 71.893 156 GLU D C 1
ATOM 9598 O O . GLU D 1 140 ? -58.041 9.465 41.420 1.000 69.285 156 GLU D O 1
ATOM 9604 N N . PHE D 1 141 ? -56.659 9.155 43.195 1.000 79.146 157 PHE D N 1
ATOM 9605 C CA . PHE D 1 141 ? -55.378 9.026 42.454 1.000 85.098 157 PHE D CA 1
ATOM 9606 C C . PHE D 1 141 ? -55.269 7.650 41.777 1.000 85.002 157 PHE D C 1
ATOM 9607 O O . PHE D 1 141 ? -55.043 7.607 40.551 1.000 94.119 157 PHE D O 1
ATOM 9615 N N . TYR D 1 142 ? -55.419 6.566 42.549 1.000 76.328 158 TYR D N 1
ATOM 9616 C CA . TYR D 1 142 ? -55.103 5.170 42.135 1.000 70.848 158 TYR D CA 1
ATOM 9617 C C . TYR D 1 142 ? -56.333 4.445 41.573 1.000 74.334 158 TYR D C 1
ATOM 9618 O O . TYR D 1 142 ? -56.140 3.412 40.901 1.000 75.689 158 TYR D O 1
ATOM 9627 N N . GLY D 1 143 ? -57.544 4.931 41.859 1.000 79.236 159 GLY D N 1
ATOM 9628 C CA . GLY D 1 143 ? -58.815 4.288 41.467 1.000 91.285 159 GLY D CA 1
ATOM 9629 C C . GLY D 1 143 ? -59.590 3.779 42.678 1.000 99.620 159 GLY D C 1
ATOM 9630 O O . GLY D 1 143 ? -58.943 3.298 43.630 1.000 118.490 159 GLY D O 1
ATOM 9631 N N . SER D 1 144 ? -60.922 3.895 42.658 1.000 91.219 160 SER D N 1
ATOM 9632 C CA . SER D 1 144 ? -61.829 3.424 43.739 1.000 82.780 160 SER D CA 1
ATOM 9633 C C . SER D 1 144 ? -61.783 1.891 43.834 1.000 73.783 160 SER D C 1
ATOM 9634 O O . SER D 1 144 ? -61.955 1.358 44.935 1.000 77.974 160 SER D O 1
ATOM 9637 N N . ASN D 1 145 ? -61.519 1.211 42.730 1.000 73.702 161 ASN D N 1
ATOM 9638 C CA . ASN D 1 145 ? -61.477 -0.274 42.639 1.000 74.468 161 ASN D CA 1
ATOM 9639 C C . ASN D 1 145 ? -60.111 -0.808 43.099 1.000 68.617 161 ASN D C 1
ATOM 9640 O O . ASN D 1 145 ? -59.946 -2.041 43.124 1.000 65.434 161 ASN D O 1
ATOM 9645 N N . HIS D 1 146 ? -59.159 0.066 43.435 1.000 66.742 162 HIS D N 1
ATOM 9646 C CA . HIS D 1 146 ? -57.837 -0.349 43.979 1.000 70.725 162 HIS D CA 1
ATOM 9647 C C . HIS D 1 146 ? -58.060 -1.111 45.292 1.000 79.777 162 HIS D C 1
ATOM 9648 O O . HIS D 1 146 ? -58.841 -0.625 46.143 1.000 85.978 162 HIS D O 1
ATOM 9655 N N . ASN D 1 147 ? -57.408 -2.267 45.442 1.000 81.592 163 ASN D N 1
ATOM 9656 C CA . ASN D 1 147 ? -57.726 -3.287 46.480 1.000 72.170 163 ASN D CA 1
ATOM 9657 C C . ASN D 1 147 ? -57.139 -2.862 47.834 1.000 71.173 163 ASN D C 1
ATOM 9658 O O . ASN D 1 147 ? -57.417 -3.547 48.826 1.000 73.002 163 ASN D O 1
ATOM 9663 N N . ALA D 1 148 ? -56.349 -1.787 47.896 1.000 63.611 164 ALA D N 1
ATOM 9664 C CA . ALA D 1 148 ? -55.763 -1.287 49.158 1.000 66.071 164 ALA D CA 1
ATOM 9665 C C . ALA D 1 148 ? -56.898 -0.938 50.130 1.000 69.994 164 ALA D C 1
ATOM 9666 O O . ALA D 1 148 ? -57.943 -0.381 49.690 1.000 63.085 164 ALA D O 1
ATOM 9668 N N . GLY D 1 149 ? -56.711 -1.292 51.402 1.000 70.770 165 GLY D N 1
ATOM 9669 C CA . GLY D 1 149 ? -57.587 -0.850 52.496 1.000 71.753 165 GLY D CA 1
ATOM 9670 C C . GLY D 1 149 ? -57.159 0.508 53.000 1.000 71.801 165 GLY D C 1
ATOM 9671 O O . GLY D 1 149 ? -56.005 0.892 52.744 1.000 75.520 165 GLY D O 1
ATOM 9672 N N . GLY D 1 150 ? -58.046 1.198 53.719 1.000 71.360 166 GLY D N 1
ATOM 9673 C CA . GLY D 1 150 ? -57.811 2.551 54.251 1.000 77.768 166 GLY D CA 1
ATOM 9674 C C . GLY D 1 150 ? -56.622 2.639 55.202 1.000 78.856 166 GLY D C 1
ATOM 9675 O O . GLY D 1 150 ? -56.202 3.781 55.499 1.000 81.557 166 GLY D O 1
ATOM 9676 N N . MET D 1 151 ? -56.118 1.504 55.698 1.000 72.960 167 MET D N 1
ATOM 9677 C CA . MET D 1 151 ? -54.992 1.465 56.667 1.000 64.158 167 MET D CA 1
ATOM 9678 C C . MET D 1 151 ? -53.675 1.540 55.894 1.000 60.535 167 MET D C 1
ATOM 9679 O O . MET D 1 151 ? -52.788 2.328 56.307 1.000 71.160 167 MET D O 1
ATOM 9684 N N . ILE D 1 152 ? -53.560 0.745 54.827 1.000 52.089 168 ILE D N 1
ATOM 9685 C CA . ILE D 1 152 ? -52.321 0.633 54.001 1.000 52.557 168 ILE D CA 1
ATOM 9686 C C . ILE D 1 152 ? -52.245 1.821 53.029 1.000 51.687 168 ILE D C 1
ATOM 9687 O O . ILE D 1 152 ? -51.122 2.224 52.669 1.000 51.040 168 ILE D O 1
ATOM 9692 N N . ALA D 1 153 ? -53.386 2.391 52.642 1.000 56.875 169 ALA D N 1
ATOM 9693 C CA . ALA D 1 153 ? -53.453 3.598 51.783 1.000 57.336 169 ALA D CA 1
ATOM 9694 C C . ALA D 1 153 ? -53.009 4.821 52.595 1.000 57.407 169 ALA D C 1
ATOM 9695 O O . ALA D 1 153 ? -52.347 5.697 52.025 1.000 58.221 169 ALA D O 1
ATOM 9697 N N . ALA D 1 154 ? -53.379 4.888 53.876 1.000 60.871 170 ALA D N 1
ATOM 9698 C CA . ALA D 1 154 ? -52.919 5.951 54.797 1.000 61.268 170 ALA D CA 1
ATOM 9699 C C . ALA D 1 154 ? -51.403 5.840 54.959 1.000 59.129 170 ALA D C 1
ATOM 9700 O O . ALA D 1 154 ? -50.747 6.881 54.942 1.000 64.305 170 ALA D O 1
ATOM 9702 N N . ALA D 1 155 ? -50.882 4.619 55.105 1.000 58.222 171 ALA D N 1
ATOM 9703 C CA . ALA D 1 155 ? -49.442 4.326 55.296 1.000 59.990 171 ALA D CA 1
ATOM 9704 C C . ALA D 1 155 ? -48.649 4.782 54.063 1.000 59.585 171 ALA D C 1
ATOM 9705 O O . ALA D 1 155 ? -47.515 5.262 54.230 1.000 54.404 171 ALA D O 1
ATOM 9707 N N . TRP D 1 156 ? -49.228 4.640 52.870 1.000 61.971 172 TRP D N 1
ATOM 9708 C CA . TRP D 1 156 ? -48.640 5.099 51.579 1.000 63.748 172 TRP D CA 1
ATOM 9709 C C . TRP D 1 156 ? -48.487 6.622 51.622 1.000 64.391 172 TRP D C 1
ATOM 9710 O O . TRP D 1 156 ? -47.457 7.126 51.160 1.000 69.039 172 TRP D O 1
ATOM 9721 N N . GLY D 1 157 ? -49.482 7.316 52.179 1.000 59.889 173 GLY D N 1
ATOM 9722 C CA . GLY D 1 157 ? -49.443 8.770 52.391 1.000 58.323 173 GLY D CA 1
ATOM 9723 C C . GLY D 1 157 ? -48.288 9.172 53.292 1.000 57.931 173 GLY D C 1
ATOM 9724 O O . GLY D 1 157 ? -47.758 10.274 53.108 1.000 65.179 173 GLY D O 1
ATOM 9725 N N . VAL D 1 158 ? -47.911 8.322 54.246 1.000 55.001 174 VAL D N 1
ATOM 9726 C CA . VAL D 1 158 ? -46.806 8.615 55.198 1.000 52.252 174 VAL D CA 1
ATOM 9727 C C . VAL D 1 158 ? -45.484 8.455 54.442 1.000 63.215 174 VAL D C 1
ATOM 9728 O O . VAL D 1 158 ? -44.561 9.256 54.708 1.000 75.170 174 VAL D O 1
ATOM 9732 N N . ASP D 1 159 ? -45.404 7.505 53.502 1.000 67.754 175 ASP D N 1
ATOM 9733 C CA . ASP D 1 159 ? -44.213 7.335 52.623 1.000 73.142 175 ASP D CA 1
ATOM 9734 C C . ASP D 1 159 ? -44.062 8.631 51.806 1.000 81.800 175 ASP D C 1
ATOM 9735 O O . ASP D 1 159 ? -42.935 9.172 51.751 1.000 94.945 175 ASP D O 1
ATOM 9740 N N . ARG D 1 160 ? -45.165 9.148 51.253 1.000 77.764 176 ARG D N 1
ATOM 9741 C CA . ARG D 1 160 ? -45.169 10.392 50.438 1.000 78.928 176 ARG D CA 1
ATOM 9742 C C . ARG D 1 160 ? -44.868 11.602 51.330 1.000 75.235 176 ARG D C 1
ATOM 9743 O O . ARG D 1 160 ? -44.171 12.505 50.858 1.000 69.045 176 ARG D O 1
ATOM 9751 N N . ILE D 1 161 ? -45.366 11.633 52.568 1.000 74.751 177 ILE D N 1
ATOM 9752 C CA . ILE D 1 161 ? -45.075 12.755 53.507 1.000 70.226 177 ILE D CA 1
ATOM 9753 C C . ILE D 1 161 ? -43.556 12.874 53.630 1.000 64.966 177 ILE D C 1
ATOM 9754 O O . ILE D 1 161 ? -43.043 14.008 53.560 1.000 66.202 177 ILE D O 1
ATOM 9759 N N . ILE D 1 162 ? -42.861 11.748 53.785 1.000 58.445 178 ILE D N 1
ATOM 9760 C CA . ILE D 1 162 ? -41.398 11.754 54.056 1.000 62.849 178 ILE D CA 1
ATOM 9761 C C . ILE D 1 162 ? -40.647 12.069 52.755 1.000 70.479 178 ILE D C 1
ATOM 9762 O O . ILE D 1 162 ? -39.693 12.865 52.830 1.000 74.577 178 ILE D O 1
ATOM 9767 N N . ASP D 1 163 ? -41.067 11.526 51.607 1.000 70.218 179 ASP D N 1
ATOM 9768 C CA . ASP D 1 163 ? -40.520 11.934 50.281 1.000 66.814 179 ASP D CA 1
ATOM 9769 C C . ASP D 1 163 ? -40.480 13.465 50.223 1.000 64.747 179 ASP D C 1
ATOM 9770 O O . ASP D 1 163 ? -39.422 14.009 49.872 1.000 62.454 179 ASP D O 1
ATOM 9775 N N . ALA D 1 164 ? -41.583 14.114 50.604 1.000 65.530 180 ALA D N 1
ATOM 9776 C CA . ALA D 1 164 ? -41.806 15.576 50.501 1.000 66.756 180 ALA D CA 1
ATOM 9777 C C . ALA D 1 164 ? -40.960 16.350 51.519 1.000 69.045 180 ALA D C 1
ATOM 9778 O O . ALA D 1 164 ? -40.623 17.505 51.219 1.000 68.494 180 ALA D O 1
ATOM 9780 N N . LEU D 1 165 ? -40.648 15.763 52.680 1.000 75.311 181 LEU D N 1
ATOM 9781 C CA . LEU D 1 165 ? -39.755 16.383 53.698 1.000 71.880 181 LEU D CA 1
ATOM 9782 C C . LEU D 1 165 ? -38.287 16.291 53.245 1.000 74.315 181 LEU D C 1
ATOM 9783 O O . LEU D 1 165 ? -37.504 17.155 53.665 1.000 78.736 181 LEU D O 1
ATOM 9788 N N . GLU D 1 166 ? -37.922 15.286 52.437 1.000 77.470 182 GLU D N 1
ATOM 9789 C CA . GLU D 1 166 ? -36.556 15.119 51.857 1.000 83.902 182 GLU D CA 1
ATOM 9790 C C . GLU D 1 166 ? -36.327 16.171 50.760 1.000 83.706 182 GLU D C 1
ATOM 9791 O O . GLU D 1 166 ? -35.152 16.538 50.534 1.000 77.435 182 GLU D O 1
ATOM 9797 N N . MET D 1 167 ? -37.406 16.618 50.105 1.000 83.254 183 MET D N 1
ATOM 9798 C CA . MET D 1 167 ? -37.384 17.526 48.928 1.000 78.057 183 MET D CA 1
ATOM 9799 C C . MET D 1 167 ? -37.439 18.989 49.374 1.000 86.697 183 MET D C 1
ATOM 9800 O O . MET D 1 167 ? -37.032 19.861 48.582 1.000 90.171 183 MET D O 1
ATOM 9805 N N . THR D 1 168 ? -37.962 19.241 50.573 1.000 90.388 184 THR D N 1
ATOM 9806 C CA . THR D 1 168 ? -38.391 20.584 51.033 1.000 93.668 184 THR D CA 1
ATOM 9807 C C . THR D 1 168 ? -37.768 20.853 52.398 1.000 91.616 184 THR D C 1
ATOM 9808 O O . THR D 1 168 ? -38.431 20.742 53.427 1.000 100.726 184 THR D O 1
ATOM 9812 N N . PRO D 1 169 ? -36.465 21.212 52.455 1.000 85.564 185 PRO D N 1
ATOM 9813 C CA . PRO D 1 169 ? -35.836 21.563 53.729 1.000 80.710 185 PRO D CA 1
ATOM 9814 C C . PRO D 1 169 ? -36.552 22.788 54.318 1.000 80.284 185 PRO D C 1
ATOM 9815 O O . PRO D 1 169 ? -36.533 22.944 55.519 1.000 71.000 185 PRO D O 1
ATOM 9819 N N . ALA D 1 170 ? -37.169 23.597 53.445 1.000 84.256 186 ALA D N 1
ATOM 9820 C CA . ALA D 1 170 ? -38.067 24.735 53.768 1.000 85.112 186 ALA D CA 1
ATOM 9821 C C . ALA D 1 170 ? -39.009 24.392 54.938 1.000 82.334 186 ALA D C 1
ATOM 9822 O O . ALA D 1 170 ? -39.271 25.285 55.765 1.000 88.749 186 ALA D O 1
ATOM 9824 N N . ALA D 1 171 ? -39.508 23.154 55.010 1.000 78.265 187 ALA D N 1
ATOM 9825 C CA . ALA D 1 171 ? -40.412 22.664 56.082 1.000 65.870 187 ALA D CA 1
ATOM 9826 C C . ALA D 1 171 ? -39.713 22.676 57.446 1.000 63.575 187 ALA D C 1
ATOM 9827 O O . ALA D 1 171 ? -40.422 22.836 58.460 1.000 69.789 187 ALA D O 1
ATOM 9829 N N . LYS D 1 172 ? -38.387 22.501 57.455 1.000 64.571 188 LYS D N 1
ATOM 9830 C CA . LYS D 1 172 ? -37.468 22.624 58.626 1.000 68.772 188 LYS D CA 1
ATOM 9831 C C . LYS D 1 172 ? -37.459 21.319 59.425 1.000 67.429 188 LYS D C 1
ATOM 9832 O O . LYS D 1 172 ? -37.189 21.383 60.635 1.000 62.869 188 LYS D O 1
ATOM 9838 N N . ILE D 1 173 ? -37.715 20.183 58.767 1.000 69.634 189 ILE D N 1
ATOM 9839 C CA . ILE D 1 173 ? -37.900 18.852 59.417 1.000 72.735 189 ILE D CA 1
ATOM 9840 C C . ILE D 1 173 ? -36.815 17.891 58.929 1.000 71.237 189 ILE D C 1
ATOM 9841 O O . ILE D 1 173 ? -36.729 17.687 57.709 1.000 69.454 189 ILE D O 1
ATOM 9846 N N . ASP D 1 174 ? -36.061 17.290 59.855 1.000 72.434 190 ASP D N 1
ATOM 9847 C CA . ASP D 1 174 ? -35.068 16.231 59.549 1.000 73.456 190 ASP D CA 1
ATOM 9848 C C . ASP D 1 174 ? -35.839 15.004 59.088 1.000 75.046 190 ASP D C 1
ATOM 9849 O O . ASP D 1 174 ? -36.506 14.374 59.897 1.000 76.897 190 ASP D O 1
ATOM 9854 N N . PRO D 1 175 ? -35.777 14.635 57.788 1.000 76.438 191 PRO D N 1
ATOM 9855 C CA . PRO D 1 175 ? -36.493 13.461 57.283 1.000 78.113 191 PRO D CA 1
ATOM 9856 C C . PRO D 1 175 ? -36.129 12.127 57.953 1.000 68.560 191 PRO D C 1
ATOM 9857 O O . PRO D 1 175 ? -36.946 11.237 57.934 1.000 61.700 191 PRO D O 1
ATOM 9861 N N . LYS D 1 176 ? -34.929 12.021 58.523 1.000 65.734 192 LYS D N 1
ATOM 9862 C CA . LYS D 1 176 ? -34.415 10.756 59.107 1.000 73.434 192 LYS D CA 1
ATOM 9863 C C . LYS D 1 176 ? -34.959 10.564 60.530 1.000 73.874 192 LYS D C 1
ATOM 9864 O O . LYS D 1 176 ? -34.662 9.509 61.120 1.000 70.246 192 LYS D O 1
ATOM 9870 N N . ARG D 1 177 ? -35.705 11.541 61.063 1.000 75.213 193 ARG D N 1
ATOM 9871 C CA . ARG D 1 177 ? -36.158 11.588 62.485 1.000 73.757 193 ARG D CA 1
ATOM 9872 C C . ARG D 1 177 ? -37.637 11.999 62.534 1.000 64.116 193 ARG D C 1
ATOM 9873 O O . ARG D 1 177 ? -38.003 12.892 63.341 1.000 56.918 193 ARG D O 1
ATOM 9881 N N . VAL D 1 178 ? -38.460 11.360 61.705 1.000 61.005 194 VAL D N 1
ATOM 9882 C CA . VAL D 1 178 ? -39.934 11.560 61.665 1.000 62.438 194 VAL D CA 1
ATOM 9883 C C . VAL D 1 178 ? -40.591 10.355 62.344 1.000 68.730 194 VAL D C 1
ATOM 9884 O O . VAL D 1 178 ? -40.504 9.230 61.803 1.000 74.362 194 VAL D O 1
ATOM 9888 N N . GLY D 1 179 ? -41.229 10.597 63.489 1.000 69.867 195 GLY D N 1
ATOM 9889 C CA . GLY D 1 179 ? -42.030 9.592 64.208 1.000 69.986 195 GLY D CA 1
ATOM 9890 C C . GLY D 1 179 ? -43.455 9.536 63.683 1.000 69.912 195 GLY D C 1
ATOM 9891 O O . GLY D 1 179 ? -43.793 10.316 62.747 1.000 64.991 195 GLY D O 1
ATOM 9892 N N . VAL D 1 180 ? -44.260 8.636 64.255 1.000 62.489 196 VAL D N 1
ATOM 9893 C CA . VAL D 1 180 ? -45.705 8.483 63.932 1.000 56.095 196 VAL D CA 1
ATOM 9894 C C . VAL D 1 180 ? -46.423 7.927 65.170 1.000 56.900 196 VAL D C 1
ATOM 9895 O O . VAL D 1 180 ? -45.820 7.121 65.913 1.000 56.592 196 VAL D O 1
ATOM 9899 N N . THR D 1 181 ? -47.653 8.391 65.397 1.000 59.068 197 THR D N 1
ATOM 9900 C CA . THR D 1 181 ? -48.512 8.020 66.551 1.000 54.628 197 THR D CA 1
ATOM 9901 C C . THR D 1 181 ? -49.986 8.243 66.213 1.000 51.322 197 THR D C 1
ATOM 9902 O O . THR D 1 181 ? -50.304 9.062 65.316 1.000 48.300 197 THR D O 1
ATOM 9906 N N . GLY D 1 182 ? -50.832 7.560 66.973 1.000 55.932 198 GLY D N 1
ATOM 9907 C CA . GLY D 1 182 ? -52.297 7.641 66.927 1.000 61.157 198 GLY D CA 1
ATOM 9908 C C . GLY D 1 182 ? -52.901 6.766 68.007 1.000 62.369 198 GLY D C 1
ATOM 9909 O O . GLY D 1 182 ? -52.190 5.890 68.546 1.000 57.622 198 GLY D O 1
ATOM 9910 N N . CYS D 1 183 ? -54.167 7.008 68.335 1.000 64.432 199 CYS D N 1
ATOM 9911 C CA . CYS D 1 183 ? -54.897 6.258 69.383 1.000 60.035 199 CYS D CA 1
ATOM 9912 C C . CYS D 1 183 ? -56.101 5.557 68.761 1.000 66.860 199 CYS D C 1
ATOM 9913 O O . CYS D 1 183 ? -56.663 6.082 67.764 1.000 72.676 199 CYS D O 1
ATOM 9916 N N . SER D 1 184 ? -56.472 4.404 69.318 1.000 72.596 200 SER D N 1
ATOM 9917 C CA . SER D 1 184 ? -57.627 3.588 68.868 1.000 70.089 200 SER D CA 1
ATOM 9918 C C . SER D 1 184 ? -57.411 3.228 67.385 1.000 63.388 200 SER D C 1
ATOM 9919 O O . SER D 1 184 ? -56.329 2.722 67.063 1.000 54.823 200 SER D O 1
ATOM 9922 N N . ARG D 1 185 ? -58.362 3.558 66.510 1.000 57.604 201 ARG D N 1
ATOM 9923 C CA . ARG D 1 185 ? -58.292 3.317 65.044 1.000 55.230 201 ARG D CA 1
ATOM 9924 C C . ARG D 1 185 ? -56.902 3.706 64.535 1.000 56.599 201 ARG D C 1
ATOM 9925 O O . ARG D 1 185 ? -56.396 3.034 63.623 1.000 55.699 201 ARG D O 1
ATOM 9933 N N . ASN D 1 186 ? -56.336 4.776 65.102 1.000 59.173 202 ASN D N 1
ATOM 9934 C CA . ASN D 1 186 ? -55.082 5.432 64.645 1.000 57.591 202 ASN D CA 1
ATOM 9935 C C . ASN D 1 186 ? -53.878 4.824 65.376 1.000 57.875 202 ASN D C 1
ATOM 9936 O O . ASN D 1 186 ? -52.739 5.057 64.931 1.000 56.878 202 ASN D O 1
ATOM 9941 N N . GLY D 1 187 ? -54.116 4.082 66.460 1.000 55.615 203 GLY D N 1
ATOM 9942 C CA . GLY D 1 187 ? -53.146 3.113 66.988 1.000 52.842 203 GLY D CA 1
ATOM 9943 C C . GLY D 1 187 ? -52.844 2.087 65.918 1.000 51.567 203 GLY D C 1
ATOM 9944 O O . GLY D 1 187 ? -51.654 1.826 65.670 1.000 48.116 203 GLY D O 1
ATOM 9945 N N . LYS D 1 188 ? -53.897 1.580 65.266 1.000 51.149 204 LYS D N 1
ATOM 9946 C CA . LYS D 1 188 ? -53.808 0.581 64.172 1.000 53.945 204 LYS D CA 1
ATOM 9947 C C . LYS D 1 188 ? -53.036 1.203 63.005 1.000 56.938 204 LYS D C 1
ATOM 9948 O O . LYS D 1 188 ? -51.970 0.673 62.641 1.000 58.245 204 LYS D O 1
ATOM 9954 N N . GLY D 1 189 ? -53.554 2.306 62.462 1.000 58.149 205 GLY D N 1
ATOM 9955 C CA . GLY D 1 189 ? -52.967 3.026 61.314 1.000 59.221 205 GLY D CA 1
ATOM 9956 C C . GLY D 1 189 ? -51.491 3.295 61.532 1.000 59.386 205 GLY D C 1
ATOM 9957 O O . GLY D 1 189 ? -50.685 2.881 60.671 1.000 58.419 205 GLY D O 1
ATOM 9958 N N . SER D 1 190 ? -51.156 3.937 62.658 1.000 60.751 206 SER D N 1
ATOM 9959 C CA . SER D 1 190 ? -49.773 4.318 63.050 1.000 62.479 206 SER D CA 1
ATOM 9960 C C . SER D 1 190 ? -48.903 3.059 63.128 1.000 59.221 206 SER D C 1
ATOM 9961 O O . SER D 1 190 ? -47.781 3.098 62.622 1.000 59.111 206 SER D O 1
ATOM 9964 N N . MET D 1 191 ? -49.405 1.976 63.722 1.000 57.482 207 MET D N 1
ATOM 9965 C CA . MET D 1 191 ? -48.661 0.692 63.808 1.000 52.468 207 MET D CA 1
ATOM 9966 C C . MET D 1 191 ? -48.304 0.222 62.391 1.000 47.211 207 MET D C 1
ATOM 9967 O O . MET D 1 191 ? -47.172 -0.230 62.184 1.000 40.044 207 MET D O 1
ATOM 9972 N N . ILE D 1 192 ? -49.242 0.328 61.456 1.000 46.369 208 ILE D N 1
ATOM 9973 C CA . ILE D 1 192 ? -49.087 -0.207 60.070 1.000 46.840 208 ILE D CA 1
ATOM 9974 C C . ILE D 1 192 ? -48.170 0.732 59.277 1.000 46.137 208 ILE D C 1
ATOM 9975 O O . ILE D 1 192 ? -47.266 0.234 58.563 1.000 40.063 208 ILE D O 1
ATOM 9980 N N . ALA D 1 193 ? -48.361 2.040 59.429 1.000 48.900 209 ALA D N 1
ATOM 9981 C CA . ALA D 1 193 ? -47.508 3.087 58.827 1.000 48.904 209 ALA D CA 1
ATOM 9982 C C . ALA D 1 193 ? -46.053 2.773 59.153 1.000 48.952 209 ALA D C 1
ATOM 9983 O O . ALA D 1 193 ? -45.236 2.747 58.224 1.000 60.746 209 ALA D O 1
ATOM 9985 N N . GLY D 1 194 ? -45.749 2.525 60.423 1.000 47.399 210 GLY D N 1
ATOM 9986 C CA . GLY D 1 194 ? -44.373 2.290 60.889 1.000 49.962 210 GLY D CA 1
ATOM 9987 C C . GLY D 1 194 ? -43.835 0.969 60.389 1.000 50.711 210 GLY D C 1
ATOM 9988 O O . GLY D 1 194 ? -42.613 0.871 60.197 1.000 54.646 210 GLY D O 1
ATOM 9989 N N . ALA D 1 195 ? -44.713 -0.015 60.186 1.000 51.589 211 ALA D N 1
ATOM 9990 C CA . ALA D 1 195 ? -44.345 -1.369 59.721 1.000 55.361 211 ALA D CA 1
ATOM 9991 C C . ALA D 1 195 ? -43.938 -1.332 58.248 1.000 55.981 211 ALA D C 1
ATOM 9992 O O . ALA D 1 195 ? -43.038 -2.100 57.894 1.000 55.045 211 ALA D O 1
ATOM 9994 N N . PHE D 1 196 ? -44.566 -0.482 57.430 1.000 57.019 212 PHE D N 1
ATOM 9995 C CA . PHE D 1 196 ? -44.394 -0.491 55.950 1.000 57.984 212 PHE D CA 1
ATOM 9996 C C . PHE D 1 196 ? -43.490 0.648 55.450 1.000 63.175 212 PHE D C 1
ATOM 9997 O O . PHE D 1 196 ? -42.888 0.498 54.366 1.000 68.135 212 PHE D O 1
ATOM 10005 N N . VAL D 1 197 ? -43.411 1.759 56.183 1.000 63.632 213 VAL D N 1
ATOM 10006 C CA . VAL D 1 197 ? -42.516 2.911 55.870 1.000 59.737 213 VAL D CA 1
ATOM 10007 C C . VAL D 1 197 ? -41.231 2.758 56.701 1.000 58.948 213 VAL D C 1
ATOM 10008 O O . VAL D 1 197 ? -41.253 3.049 57.917 1.000 48.157 213 VAL D O 1
ATOM 10012 N N . ASP D 1 198 ? -40.160 2.303 56.047 1.000 61.087 214 ASP D N 1
ATOM 10013 C CA . ASP D 1 198 ? -38.888 1.876 56.686 1.000 64.078 214 ASP D CA 1
ATOM 10014 C C . ASP D 1 198 ? -38.139 3.103 57.210 1.000 61.942 214 ASP D C 1
ATOM 10015 O O . ASP D 1 198 ? -37.288 2.925 58.111 1.000 67.772 214 ASP D O 1
ATOM 10020 N N . ARG D 1 199 ? -38.438 4.291 56.674 1.000 59.121 215 ARG D N 1
ATOM 10021 C CA . ARG D 1 199 ? -37.720 5.551 57.014 1.000 60.155 215 ARG D CA 1
ATOM 10022 C C . ARG D 1 199 ? -38.281 6.179 58.294 1.000 59.904 215 ARG D C 1
ATOM 10023 O O . ARG D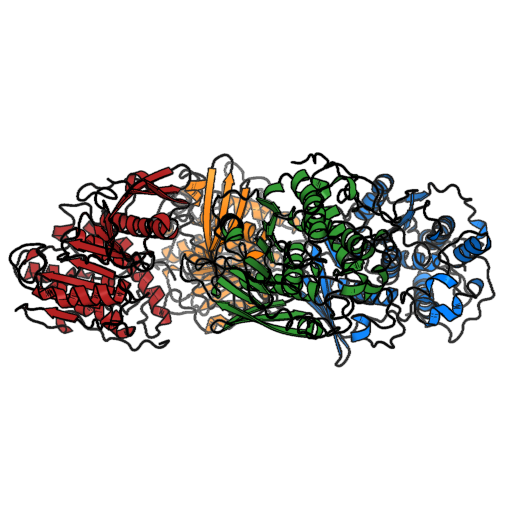 1 199 ? -37.619 7.090 58.819 1.000 69.184 215 ARG D O 1
ATOM 10031 N N . ILE D 1 200 ? -39.443 5.733 58.781 1.000 58.432 216 ILE D N 1
ATOM 10032 C CA . ILE D 1 200 ? -40.003 6.198 60.085 1.000 55.885 216 ILE D CA 1
ATOM 10033 C C . ILE D 1 200 ? -39.014 5.807 61.186 1.000 58.247 216 ILE D C 1
ATOM 10034 O O . ILE D 1 200 ? -38.569 4.645 61.203 1.000 58.716 216 ILE D O 1
ATOM 10039 N N . ALA D 1 201 ? -38.679 6.762 62.056 1.000 63.281 217 ALA D N 1
ATOM 10040 C CA . ALA D 1 201 ? -37.640 6.641 63.106 1.000 61.866 217 ALA D CA 1
ATOM 10041 C C . ALA D 1 201 ? -38.225 5.913 64.316 1.000 64.396 217 ALA D C 1
ATOM 10042 O O . ALA D 1 201 ? -37.488 5.131 64.952 1.000 55.069 217 ALA D O 1
ATOM 10044 N N . LEU D 1 202 ? -39.503 6.189 64.607 1.000 64.439 218 LEU D N 1
ATOM 10045 C CA . LEU D 1 202 ? -40.202 5.753 65.840 1.000 63.888 218 LEU D CA 1
ATOM 10046 C C . LEU D 1 202 ? -41.718 5.756 65.621 1.000 62.104 218 LEU D C 1
ATOM 10047 O O . LEU D 1 202 ? -42.266 6.808 65.246 1.000 56.541 218 LEU D O 1
ATOM 10052 N N . ALA D 1 203 ? -42.369 4.619 65.881 1.000 61.825 219 ALA D N 1
ATOM 10053 C CA . ALA D 1 203 ? -43.841 4.491 65.914 1.000 64.823 219 ALA D CA 1
ATOM 10054 C C . ALA D 1 203 ? -44.284 4.448 67.373 1.000 67.594 219 ALA D C 1
ATOM 10055 O O . ALA D 1 203 ? -43.631 3.756 68.187 1.000 69.345 219 ALA D O 1
ATOM 10057 N N . LEU D 1 204 ? -45.363 5.168 67.679 1.000 70.232 220 LEU D N 1
ATOM 10058 C CA . LEU D 1 204 ? -46.040 5.135 68.998 1.000 62.488 220 LEU D CA 1
ATOM 10059 C C . LEU D 1 204 ? -47.514 4.807 68.766 1.000 62.731 220 LEU D C 1
ATOM 10060 O O . LEU D 1 204 ? -48.350 5.704 68.737 1.000 59.531 220 LEU D O 1
ATOM 10065 N N . PRO D 1 205 ? -47.887 3.517 68.577 1.000 59.854 221 PRO D N 1
ATOM 10066 C CA . PRO D 1 205 ? -49.287 3.126 68.531 1.000 60.198 221 PRO D CA 1
ATOM 10067 C C . PRO D 1 205 ? -49.802 3.094 69.977 1.000 60.713 221 PRO D C 1
ATOM 10068 O O . PRO D 1 205 ? -49.125 2.550 70.830 1.000 61.991 221 PRO D O 1
ATOM 10072 N N . GLN D 1 206 ? -50.956 3.719 70.209 1.000 59.703 222 GLN D N 1
ATOM 10073 C CA . GLN D 1 206 ? -51.620 3.826 71.531 1.000 60.211 222 GLN D CA 1
ATOM 10074 C C . GLN D 1 206 ? -53.012 3.192 71.439 1.000 66.468 222 GLN D C 1
ATOM 10075 O O . GLN D 1 206 ? -53.805 3.640 70.588 1.000 65.473 222 GLN D O 1
ATOM 10081 N N . GLU D 1 207 ? -53.283 2.180 72.262 1.000 69.404 223 GLU D N 1
ATOM 10082 C CA . GLU D 1 207 ? -54.611 1.520 72.401 1.000 72.583 223 GLU D CA 1
ATOM 10083 C C . GLU D 1 207 ? -55.168 1.161 71.013 1.000 72.735 223 GLU D C 1
ATOM 10084 O O . GLU D 1 207 ? -56.384 1.336 70.777 1.000 70.545 223 GLU D O 1
ATOM 10090 N N . GLY D 1 208 ? -54.297 0.659 70.132 1.000 67.060 224 GLY D N 1
ATOM 10091 C CA . GLY D 1 208 ? -54.666 0.151 68.797 1.000 59.889 224 GLY D CA 1
ATOM 10092 C C . GLY D 1 208 ? -55.280 -1.232 68.897 1.000 56.157 224 GLY D C 1
ATOM 10093 O O . GLY D 1 208 ? -56.075 -1.596 68.007 1.000 48.207 224 GLY D O 1
ATOM 10094 N N . GLY D 1 209 ? -54.904 -1.978 69.940 1.000 51.449 225 GLY D N 1
ATOM 10095 C CA . GLY D 1 209 ? -55.441 -3.308 70.261 1.000 49.744 225 GLY D CA 1
ATOM 10096 C C . GLY D 1 209 ? -55.239 -4.280 69.119 1.000 47.933 225 GLY D C 1
ATOM 10097 O O . GLY D 1 209 ? -54.186 -4.215 68.471 1.000 42.768 225 GLY D O 1
ATOM 10098 N N . GLN D 1 210 ? -56.237 -5.132 68.875 1.000 49.812 226 GLN D N 1
ATOM 10099 C CA . GLN D 1 210 ? -56.214 -6.192 67.833 1.000 47.380 226 GLN D CA 1
ATOM 10100 C C . GLN D 1 210 ? -56.006 -5.537 66.465 1.000 51.494 226 GLN D C 1
ATOM 10101 O O . GLN D 1 210 ? -56.430 -4.376 66.289 1.000 50.677 226 GLN D O 1
ATOM 10107 N N . SER D 1 211 ? -55.346 -6.259 65.555 1.000 54.593 227 SER D N 1
ATOM 10108 C CA . SER D 1 211 ? -54.863 -5.814 64.211 1.000 54.406 227 SER D CA 1
ATOM 10109 C C . SER D 1 211 ? -53.510 -5.105 64.336 1.000 58.069 227 SER D C 1
ATOM 10110 O O . SER D 1 211 ? -52.744 -5.158 63.358 1.000 70.582 227 SER D O 1
ATOM 10113 N N . ALA D 1 212 ? -53.264 -4.456 65.480 1.000 56.014 228 ALA D N 1
ATOM 10114 C CA . ALA D 1 212 ? -52.080 -3.622 65.778 1.000 54.822 228 ALA D CA 1
ATOM 10115 C C . ALA D 1 212 ? -51.145 -4.383 66.724 1.000 61.717 228 ALA D C 1
ATOM 10116 O O . ALA D 1 212 ? -50.244 -5.069 66.212 1.000 64.619 228 ALA D O 1
ATOM 10118 N N . ALA D 1 213 ? -51.366 -4.278 68.042 1.000 66.872 229 ALA D N 1
ATOM 10119 C CA . ALA D 1 213 ? -50.540 -4.889 69.114 1.000 63.385 229 ALA D CA 1
ATOM 10120 C C . ALA D 1 213 ? -50.900 -6.366 69.282 1.000 66.178 229 ALA D C 1
ATOM 10121 O O . ALA D 1 213 ? -50.010 -7.159 69.597 1.000 65.600 229 ALA D O 1
ATOM 10123 N N . GLY D 1 214 ? -52.169 -6.712 69.078 1.000 72.679 230 GLY D N 1
ATOM 10124 C CA . GLY D 1 214 ? -52.723 -8.053 69.337 1.000 73.484 230 GLY D CA 1
ATOM 10125 C C . GLY D 1 214 ? -52.719 -8.938 68.102 1.000 61.517 230 GLY D C 1
ATOM 10126 O O . GLY D 1 214 ? -52.738 -8.426 66.981 1.000 57.630 230 GLY D O 1
ATOM 10127 N N . CYS D 1 215 ? -52.710 -10.244 68.337 1.000 62.186 231 CYS D N 1
ATOM 10128 C CA . CYS D 1 215 ? -52.696 -11.330 67.326 1.000 66.390 231 CYS D CA 1
ATOM 10129 C C . CYS D 1 215 ? -54.135 -11.829 67.116 1.000 62.913 231 CYS D C 1
ATOM 10130 O O . CYS D 1 215 ? -54.909 -11.846 68.086 1.000 67.291 231 CYS D O 1
ATOM 10133 N N . TRP D 1 216 ? -54.478 -12.240 65.897 1.000 62.965 232 TRP D N 1
ATOM 10134 C CA . TRP D 1 216 ? -55.843 -12.709 65.533 1.000 61.135 232 TRP D CA 1
ATOM 10135 C C . TRP D 1 216 ? -56.198 -14.006 66.277 1.000 53.839 232 TRP D C 1
ATOM 10136 O O . TRP D 1 216 ? -57.372 -14.155 66.664 1.000 49.859 232 TRP D O 1
ATOM 10147 N N . ARG D 1 217 ? -55.236 -14.915 66.454 1.000 48.235 233 ARG D N 1
ATOM 10148 C CA . ARG D 1 217 ? -55.480 -16.248 67.071 1.000 49.977 233 ARG D CA 1
ATOM 10149 C C . ARG D 1 217 ? -55.905 -16.079 68.535 1.000 47.704 233 ARG D C 1
ATOM 10150 O O . ARG D 1 217 ? -56.822 -16.806 68.991 1.000 46.225 233 ARG D O 1
ATOM 10158 N N . ILE D 1 218 ? -55.277 -15.134 69.230 1.000 44.279 234 ILE D N 1
ATOM 10159 C CA . ILE D 1 218 ? -55.494 -14.907 70.685 1.000 47.303 234 ILE D CA 1
ATOM 10160 C C . ILE D 1 218 ? -56.815 -14.153 70.874 1.000 42.777 234 ILE D C 1
ATOM 10161 O O . ILE D 1 218 ? -57.549 -14.455 71.823 1.000 46.246 234 ILE D O 1
ATOM 10166 N N . ALA D 1 219 ? -57.139 -13.237 69.977 1.000 43.189 235 ALA D N 1
ATOM 10167 C CA . ALA D 1 219 ? -58.464 -12.580 69.923 1.000 47.642 235 ALA D CA 1
ATOM 10168 C C . ALA D 1 219 ? -59.536 -13.656 69.777 1.000 48.592 235 ALA D C 1
ATOM 10169 O O . ALA D 1 219 ? -60.545 -13.573 70.489 1.000 57.563 235 ALA D O 1
ATOM 10171 N N . ASP D 1 220 ? -59.309 -14.634 68.898 1.000 52.056 236 ASP D N 1
ATOM 10172 C CA . ASP D 1 220 ? -60.275 -15.733 68.630 1.000 55.460 236 ASP D CA 1
ATOM 10173 C C . ASP D 1 220 ? -60.489 -16.515 69.933 1.000 51.191 236 ASP D C 1
ATOM 10174 O O . ASP D 1 220 ? -61.651 -16.830 70.234 1.000 41.506 236 ASP D O 1
ATOM 10179 N N . GLU D 1 221 ? -59.412 -16.784 70.686 1.000 51.840 237 GLU D N 1
ATOM 10180 C CA . GLU D 1 221 ? -59.476 -17.540 71.967 1.000 49.093 237 GLU D CA 1
ATOM 10181 C C . GLU D 1 221 ? -60.081 -16.678 73.082 1.000 48.905 237 GLU D C 1
ATOM 10182 O O . GLU D 1 221 ? -60.766 -17.260 73.964 1.000 50.192 237 GLU D O 1
ATOM 10188 N N . ILE D 1 222 ? -59.836 -15.365 73.090 1.000 44.677 238 ILE D N 1
ATOM 10189 C CA . ILE D 1 222 ? -60.476 -14.448 74.081 1.000 47.417 238 ILE D CA 1
ATOM 10190 C C . ILE D 1 222 ? -61.993 -14.504 73.879 1.000 50.046 238 ILE D C 1
ATOM 10191 O O . ILE D 1 222 ? -62.726 -14.647 74.894 1.000 57.000 238 ILE D O 1
ATOM 10196 N N . GLN D 1 223 ? -62.440 -14.403 72.621 1.000 45.206 239 GLN D N 1
ATOM 10197 C CA . GLN D 1 223 ? -63.869 -14.512 72.229 1.000 43.029 239 GLN D CA 1
ATOM 10198 C C . GLN D 1 223 ? -64.411 -15.853 72.741 1.000 47.377 239 GLN D C 1
ATOM 10199 O O . GLN D 1 223 ? -65.467 -15.836 73.403 1.000 54.320 239 GLN D O 1
ATOM 10205 N N . LYS D 1 224 ? -63.707 -16.954 72.449 1.000 49.988 240 LYS D N 1
ATOM 10206 C CA . LYS D 1 224 ? -64.128 -18.355 72.735 1.000 50.834 240 LYS D CA 1
ATOM 10207 C C . LYS D 1 224 ? -64.351 -18.543 74.240 1.000 51.184 240 LYS D C 1
ATOM 10208 O O . LYS D 1 224 ? -65.180 -19.397 74.605 1.000 46.870 240 LYS D O 1
ATOM 10214 N N . ASN D 1 225 ? -63.639 -17.760 75.059 1.000 50.789 241 ASN D N 1
ATOM 10215 C CA . ASN D 1 225 ? -63.646 -17.823 76.543 1.000 48.885 241 ASN D CA 1
ATOM 10216 C C . ASN D 1 225 ? -64.756 -16.955 77.146 1.000 51.147 241 ASN D C 1
ATOM 10217 O O . ASN D 1 225 ? -64.872 -16.975 78.383 1.000 53.762 241 ASN D O 1
ATOM 10222 N N . GLY D 1 226 ? -65.526 -16.223 76.328 1.000 49.382 242 GLY D N 1
ATOM 10223 C CA . GLY D 1 226 ? -66.736 -15.505 76.773 1.000 51.071 242 GLY D CA 1
ATOM 10224 C C . GLY D 1 226 ? -66.629 -13.983 76.765 1.000 55.268 242 GLY D C 1
ATOM 10225 O O . GLY D 1 226 ? -67.686 -13.340 76.842 1.000 54.854 242 GLY D O 1
ATOM 10226 N N . THR D 1 227 ? -65.426 -13.397 76.730 1.000 61.009 243 THR D N 1
ATOM 10227 C CA . THR D 1 227 ? -65.241 -11.918 76.799 1.000 62.975 243 THR D CA 1
ATOM 10228 C C . THR D 1 227 ? -65.284 -11.318 75.384 1.000 55.345 243 THR D C 1
ATOM 10229 O O . THR D 1 227 ? -64.614 -11.838 74.471 1.000 44.341 243 THR D O 1
ATOM 10233 N N . LYS D 1 228 ? -66.100 -10.275 75.231 1.000 57.191 244 LYS D N 1
ATOM 10234 C CA . LYS D 1 228 ? -66.341 -9.546 73.959 1.000 64.641 244 LYS D CA 1
ATOM 10235 C C . LYS D 1 228 ? -65.061 -8.803 73.587 1.000 64.471 244 LYS D C 1
ATOM 10236 O O . LYS D 1 228 ? -64.609 -8.024 74.422 1.000 70.550 244 LYS D O 1
ATOM 10242 N N . VAL D 1 229 ? -64.510 -9.051 72.394 1.000 63.660 245 VAL D N 1
ATOM 10243 C CA . VAL D 1 229 ? -63.199 -8.492 71.948 1.000 59.234 245 VAL D CA 1
ATOM 10244 C C . VAL D 1 229 ? -63.261 -8.250 70.438 1.000 60.030 245 VAL D C 1
ATOM 10245 O O . VAL D 1 229 ? -64.179 -8.791 69.781 1.000 62.220 245 VAL D O 1
ATOM 10249 N N . GLU D 1 230 ? -62.338 -7.433 69.922 1.000 61.953 246 GLU D N 1
ATOM 10250 C CA . GLU D 1 230 ? -62.231 -7.086 68.484 1.000 58.999 246 GLU D CA 1
ATOM 10251 C C . GLU D 1 230 ? -61.558 -8.259 67.755 1.000 60.911 246 GLU D C 1
ATOM 10252 O O . GLU D 1 230 ? -60.326 -8.254 67.617 1.000 51.842 246 GLU D O 1
ATOM 10258 N N . THR D 1 231 ? -62.340 -9.254 67.330 1.000 63.137 247 THR D N 1
ATOM 10259 C CA . THR D 1 231 ? -61.850 -10.410 66.535 1.000 61.526 247 THR D CA 1
ATOM 10260 C C . THR D 1 231 ? -61.841 -10.041 65.052 1.000 62.660 247 THR D C 1
ATOM 10261 O O . THR D 1 231 ? -62.462 -9.022 64.693 1.000 63.424 247 THR D O 1
ATOM 10265 N N . ALA D 1 232 ? -61.190 -10.862 64.228 1.000 61.538 248 ALA D N 1
ATOM 10266 C CA . ALA D 1 232 ? -61.160 -10.721 62.753 1.000 60.848 248 ALA D CA 1
ATOM 10267 C C . ALA D 1 232 ? -62.602 -10.692 62.227 1.000 63.012 248 ALA D C 1
ATOM 10268 O O . ALA D 1 232 ? -62.908 -9.848 61.367 1.000 59.240 248 ALA D O 1
ATOM 10270 N N . HIS D 1 233 ? -63.460 -11.577 62.743 1.000 58.578 249 HIS D N 1
ATOM 10271 C CA . HIS D 1 233 ? -64.883 -11.691 62.342 1.000 56.527 249 HIS D CA 1
ATOM 10272 C C . HIS D 1 233 ? -65.570 -10.336 62.539 1.000 53.820 249 HIS D C 1
ATOM 10273 O O . HIS D 1 233 ? -66.368 -9.952 61.644 1.000 56.375 249 HIS D O 1
ATOM 10280 N N . GLN D 1 234 ? -65.258 -9.646 63.647 1.000 48.420 250 GLN D N 1
ATOM 10281 C CA . GLN D 1 234 ? -65.901 -8.372 64.067 1.000 48.773 250 GLN D CA 1
ATOM 10282 C C . GLN D 1 234 ? -65.367 -7.211 63.228 1.000 50.527 250 GLN D C 1
ATOM 10283 O O . GLN D 1 234 ? -66.181 -6.389 62.775 1.000 57.873 250 GLN D O 1
ATOM 10289 N N . ILE D 1 235 ? -64.050 -7.150 63.028 1.000 47.921 251 ILE D N 1
ATOM 10290 C CA . ILE D 1 235 ? -63.334 -5.909 62.614 1.000 46.101 251 ILE D CA 1
ATOM 10291 C C . ILE D 1 235 ? -63.657 -5.548 61.164 1.000 48.452 251 ILE D C 1
ATOM 10292 O O . ILE D 1 235 ? -63.487 -4.372 60.817 1.000 56.503 251 ILE D O 1
ATOM 10297 N N . VAL D 1 236 ? -64.102 -6.491 60.341 1.000 47.708 252 VAL D N 1
ATOM 10298 C CA . VAL D 1 236 ? -64.364 -6.215 58.898 1.000 51.086 252 VAL D CA 1
ATOM 10299 C C . VAL D 1 236 ? -65.775 -5.641 58.713 1.000 54.928 252 VAL D C 1
ATOM 10300 O O . VAL D 1 236 ? -66.264 -5.709 57.573 1.000 53.911 252 VAL D O 1
ATOM 10304 N N . ASN D 1 237 ? -66.402 -5.069 59.750 1.000 61.719 253 ASN D N 1
ATOM 10305 C CA . ASN D 1 237 ? -67.844 -4.695 59.704 1.000 70.932 253 ASN D CA 1
ATOM 10306 C C . ASN D 1 237 ? -68.042 -3.177 59.739 1.000 71.941 253 ASN D C 1
ATOM 10307 O O . ASN D 1 237 ? -68.721 -2.678 58.821 1.000 76.800 253 ASN D O 1
ATOM 10312 N N . GLY D 1 238 ? -67.509 -2.466 60.736 1.000 66.826 254 GLY D N 1
ATOM 10313 C CA . GLY D 1 238 ? -67.809 -1.030 60.917 1.000 66.825 254 GLY D CA 1
ATOM 10314 C C . GLY D 1 238 ? -66.949 -0.094 60.068 1.000 61.405 254 GLY D C 1
ATOM 10315 O O . GLY D 1 238 ? -66.993 1.125 60.335 1.000 53.101 254 GLY D O 1
ATOM 10316 N N . ASP D 1 239 ? -66.187 -0.610 59.093 1.000 57.792 255 ASP D N 1
ATOM 10317 C CA . ASP D 1 239 ? -65.041 0.147 58.515 1.000 55.528 255 ASP D CA 1
ATOM 10318 C C . ASP D 1 239 ? -64.636 -0.382 57.136 1.000 52.036 255 ASP D C 1
ATOM 10319 O O . ASP D 1 239 ? -65.149 -1.418 56.715 1.000 51.953 255 ASP D O 1
ATOM 10324 N N . SER D 1 240 ? -63.713 0.330 56.487 1.000 53.153 256 SER D N 1
ATOM 10325 C CA . SER D 1 240 ? -62.997 -0.078 55.252 1.000 54.201 256 SER D CA 1
ATOM 10326 C C . SER D 1 240 ? -61.489 -0.070 55.527 1.000 49.071 256 SER D C 1
ATOM 10327 O O . SER D 1 240 ? -60.714 0.231 54.605 1.000 49.452 256 SER D O 1
ATOM 10330 N N . TRP D 1 241 ? -61.091 -0.418 56.752 1.000 47.102 257 TRP D N 1
ATOM 10331 C CA . TRP D 1 241 ? -59.672 -0.431 57.220 1.000 47.934 257 TRP D CA 1
ATOM 10332 C C . TRP D 1 241 ? -58.845 -1.468 56.448 1.000 47.724 257 TRP D C 1
ATOM 10333 O O . TRP D 1 241 ? -57.679 -1.200 56.153 1.000 45.900 257 TRP D O 1
ATOM 10344 N N . PHE D 1 242 ? -59.424 -2.633 56.190 1.000 50.800 258 PHE D N 1
ATOM 10345 C CA . PHE D 1 242 ? -58.760 -3.770 55.523 1.000 54.035 258 PHE D CA 1
ATOM 10346 C C . PHE D 1 242 ? -59.338 -3.950 54.122 1.000 54.654 258 PHE D C 1
ATOM 10347 O O . PHE D 1 242 ? -60.442 -3.442 53.841 1.000 49.755 258 PHE D O 1
ATOM 10355 N N . SER D 1 243 ? -58.593 -4.645 53.264 1.000 56.983 259 SER D N 1
ATOM 10356 C CA . SER D 1 243 ? -59.011 -4.976 51.883 1.000 66.100 259 SER D CA 1
ATOM 10357 C C . SER D 1 243 ? -60.303 -5.798 51.936 1.000 66.190 259 SER D C 1
ATOM 10358 O O . SER D 1 243 ? -60.524 -6.479 52.952 1.000 69.044 259 SER D O 1
ATOM 10361 N N . THR D 1 244 ? -61.114 -5.765 50.875 1.000 63.675 260 THR D N 1
ATOM 10362 C CA . THR D 1 244 ? -62.368 -6.565 50.792 1.000 67.885 260 THR D CA 1
ATOM 10363 C C . THR D 1 244 ? -61.994 -8.052 50.839 1.000 70.610 260 THR D C 1
ATOM 10364 O O . THR D 1 244 ? -62.842 -8.861 51.239 1.000 67.792 260 THR D O 1
ATOM 10368 N N . ASP D 1 245 ? -60.758 -8.393 50.467 1.000 75.089 261 ASP D N 1
ATOM 10369 C CA . ASP D 1 245 ? -60.239 -9.786 50.501 1.000 77.517 261 ASP D CA 1
ATOM 10370 C C . ASP D 1 245 ? -60.177 -10.291 51.953 1.000 75.189 261 ASP D C 1
ATOM 10371 O O . ASP D 1 245 ? -60.420 -11.491 52.152 1.000 83.117 261 ASP D O 1
ATOM 10376 N N . PHE D 1 246 ? -59.895 -9.433 52.941 1.000 73.519 262 PHE D N 1
ATOM 10377 C CA . PHE D 1 246 ? -59.618 -9.866 54.339 1.000 70.729 262 PHE D CA 1
ATOM 10378 C C . PHE D 1 246 ? -60.802 -10.672 54.869 1.000 70.840 262 PHE D C 1
ATOM 10379 O O . PHE D 1 246 ? -60.545 -11.590 55.666 1.000 76.437 262 PHE D O 1
ATOM 10387 N N . SER D 1 247 ? -62.031 -10.354 54.444 1.000 63.872 263 SER D N 1
ATOM 10388 C CA . SER D 1 247 ? -63.264 -10.918 55.054 1.000 68.453 263 SER D CA 1
ATOM 10389 C C . SER D 1 247 ? -63.520 -12.360 54.572 1.000 65.107 263 SER D C 1
ATOM 10390 O O . SER D 1 247 ? -64.403 -13.022 55.145 1.000 61.910 263 SER D O 1
ATOM 10393 N N . LYS D 1 248 ? -62.756 -12.887 53.614 1.000 66.796 264 LYS D N 1
ATOM 10394 C CA . LYS D 1 248 ? -62.884 -14.335 53.293 1.000 65.527 264 LYS D CA 1
ATOM 10395 C C . LYS D 1 248 ? -62.089 -15.157 54.313 1.000 64.639 264 LYS D C 1
ATOM 10396 O O . LYS D 1 248 ? -62.473 -16.314 54.515 1.000 69.450 264 LYS D O 1
ATOM 10402 N N . TYR D 1 249 ? -61.088 -14.580 54.985 1.000 61.651 265 TYR D N 1
ATOM 10403 C CA . TYR D 1 249 ? -60.148 -15.326 55.859 1.000 60.944 265 TYR D CA 1
ATOM 10404 C C . TYR D 1 249 ? -60.518 -15.180 57.347 1.000 60.472 265 TYR D C 1
ATOM 10405 O O . TYR D 1 249 ? -60.026 -15.999 58.139 1.000 57.243 265 TYR D O 1
ATOM 10414 N N . VAL D 1 250 ? -61.365 -14.216 57.732 1.000 62.461 266 VAL D N 1
ATOM 10415 C CA . VAL D 1 250 ? -61.588 -13.837 59.168 1.000 64.474 266 VAL D CA 1
ATOM 10416 C C . VAL D 1 250 ? -62.054 -15.058 59.961 1.000 65.476 266 VAL D C 1
ATOM 10417 O O . VAL D 1 250 ? -61.827 -15.106 61.181 1.000 67.334 266 VAL D O 1
ATOM 10421 N N . ASP D 1 251 ? -62.735 -15.984 59.290 1.000 69.971 267 ASP D N 1
ATOM 10422 C CA . ASP D 1 251 ? -63.396 -17.148 59.927 1.000 61.587 267 ASP D CA 1
ATOM 10423 C C . ASP D 1 251 ? -62.457 -18.355 59.911 1.000 52.897 267 ASP D C 1
ATOM 10424 O O . ASP D 1 251 ? -62.870 -19.372 60.455 1.000 49.265 267 ASP D O 1
ATOM 10429 N N . THR D 1 252 ? -61.250 -18.238 59.344 1.000 50.530 268 THR D N 1
ATOM 10430 C CA . THR D 1 252 ? -60.288 -19.367 59.187 1.000 56.662 268 THR D CA 1
ATOM 10431 C C . THR D 1 252 ? -58.884 -18.928 59.629 1.000 54.612 268 THR D C 1
ATOM 10432 O O . THR D 1 252 ? -57.881 -19.410 59.053 1.000 55.014 268 THR D O 1
ATOM 10436 N N . VAL D 1 253 ? -58.817 -18.107 60.674 1.000 54.559 269 VAL D N 1
ATOM 10437 C CA . VAL D 1 253 ? -57.554 -17.514 61.210 1.000 55.089 269 VAL D CA 1
ATOM 10438 C C . VAL D 1 253 ? -56.462 -18.577 61.312 1.000 54.865 269 VAL D C 1
ATOM 10439 O O . VAL D 1 253 ? -55.339 -18.329 60.884 1.000 57.803 269 VAL D O 1
ATOM 10443 N N . PRO D 1 254 ? -56.719 -19.781 61.881 1.000 56.270 270 PRO D N 1
ATOM 10444 C CA . PRO D 1 254 ? -55.657 -20.775 62.035 1.000 55.934 270 PRO D CA 1
ATOM 10445 C C . PRO D 1 254 ? -54.936 -21.119 60.721 1.000 57.992 270 PRO D C 1
ATOM 10446 O O . PRO D 1 254 ? -53.789 -21.520 60.811 1.000 61.017 270 PRO D O 1
ATOM 10450 N N . THR D 1 255 ? -55.578 -20.942 59.557 1.000 54.489 271 THR D N 1
ATOM 10451 C CA . THR D 1 255 ? -55.002 -21.321 58.236 1.000 54.002 271 THR D CA 1
ATOM 10452 C C . THR D 1 255 ? -54.201 -20.165 57.632 1.000 51.898 271 THR D C 1
ATOM 10453 O O . THR D 1 255 ? -53.670 -20.366 56.517 1.000 48.827 271 THR D O 1
ATOM 10457 N N . LEU D 1 256 ? -54.100 -19.019 58.320 1.000 53.040 272 LEU D N 1
ATOM 10458 C CA . LEU D 1 256 ? -53.325 -17.840 57.843 1.000 50.137 272 LEU D CA 1
ATOM 10459 C C . LEU D 1 256 ? -51.846 -18.082 58.108 1.000 53.040 272 LEU D C 1
ATOM 10460 O O . LEU D 1 256 ? -51.445 -18.332 59.243 1.000 53.046 272 LEU D O 1
ATOM 10465 N N . PRO D 1 257 ? -50.983 -18.008 57.069 1.000 61.498 273 PRO D N 1
ATOM 10466 C CA . PRO D 1 257 ? -49.552 -18.291 57.234 1.000 63.821 273 PRO D CA 1
ATOM 10467 C C . PRO D 1 257 ? -48.813 -17.093 57.853 1.000 65.882 273 PRO D C 1
ATOM 10468 O O . PRO D 1 257 ? -47.697 -16.800 57.451 1.000 63.450 273 PRO D O 1
ATOM 10472 N N . TRP D 1 258 ? -49.459 -16.438 58.822 1.000 71.103 274 TRP D N 1
ATOM 10473 C CA . TRP D 1 258 ? -48.991 -15.190 59.483 1.000 66.383 274 TRP D CA 1
ATOM 10474 C C . TRP D 1 258 ? -49.888 -14.863 60.684 1.000 66.266 274 TRP D C 1
ATOM 10475 O O . TRP D 1 258 ? -51.012 -15.412 60.786 1.000 66.551 274 TRP D O 1
ATOM 10486 N N . ASP D 1 259 ? -49.392 -13.990 61.557 1.000 60.423 275 ASP D N 1
ATOM 10487 C CA . ASP D 1 259 ? -50.201 -13.261 62.560 1.000 58.772 275 ASP D CA 1
ATOM 10488 C C . ASP D 1 259 ? -49.495 -11.939 62.845 1.000 64.945 275 ASP D C 1
ATOM 10489 O O . ASP D 1 259 ? -48.356 -11.772 62.359 1.000 70.479 275 ASP D O 1
ATOM 10494 N N . ASN D 1 260 ? -50.128 -11.061 63.630 1.000 62.705 276 ASN D N 1
ATOM 10495 C CA . ASN D 1 260 ? -49.710 -9.645 63.799 1.000 58.484 276 ASN D CA 1
ATOM 10496 C C . ASN D 1 260 ? -48.367 -9.552 64.542 1.000 54.708 276 ASN D C 1
ATOM 10497 O O . ASN D 1 260 ? -47.775 -8.465 64.524 1.000 52.515 276 ASN D O 1
ATOM 10502 N N . HIS D 1 261 ? -47.875 -10.632 65.154 1.000 50.798 277 HIS D N 1
ATOM 10503 C CA . HIS D 1 261 ? -46.512 -10.659 65.749 1.000 53.066 277 HIS D CA 1
ATOM 10504 C C . HIS D 1 261 ? -45.486 -10.430 64.636 1.000 55.294 277 HIS D C 1
ATOM 10505 O O . HIS D 1 261 ? -44.415 -9.866 64.928 1.000 53.040 277 HIS D O 1
ATOM 10512 N N . MET D 1 262 ? -45.816 -10.830 63.405 1.000 54.520 278 MET D N 1
ATOM 10513 C CA . MET D 1 262 ? -44.928 -10.656 62.225 1.000 60.494 278 MET D CA 1
ATOM 10514 C C . MET D 1 262 ? -45.018 -9.223 61.674 1.000 60.264 278 MET D C 1
ATOM 10515 O O . MET D 1 262 ? -44.088 -8.816 60.945 1.000 56.569 278 MET D O 1
ATOM 10520 N N . LEU D 1 263 ? -46.085 -8.483 61.992 1.000 55.372 279 LEU D N 1
ATOM 10521 C CA . LEU D 1 263 ? -46.162 -7.026 61.704 1.000 49.728 279 LEU D CA 1
ATOM 10522 C C . LEU D 1 263 ? -45.103 -6.295 62.535 1.000 46.423 279 LEU D C 1
ATOM 10523 O O . LEU D 1 263 ? -44.434 -5.438 61.998 1.000 41.631 279 LEU D O 1
ATOM 10528 N N . HIS D 1 264 ? -44.959 -6.645 63.811 1.000 52.573 280 HIS D N 1
ATOM 10529 C CA . HIS D 1 264 ? -43.927 -6.065 64.714 1.000 55.013 280 HIS D CA 1
ATOM 10530 C C . HIS D 1 264 ? -42.532 -6.404 64.168 1.000 52.629 280 HIS D C 1
ATOM 10531 O O . HIS D 1 264 ? -41.630 -5.554 64.288 1.000 53.020 280 HIS D O 1
ATOM 10538 N N . ALA D 1 265 ? -42.364 -7.598 63.586 1.000 49.163 281 ALA D N 1
ATOM 10539 C CA . ALA D 1 265 ? -41.072 -8.104 63.067 1.000 49.718 281 ALA D CA 1
ATOM 10540 C C . ALA D 1 265 ? -40.547 -7.192 61.948 1.000 51.125 281 ALA D C 1
ATOM 10541 O O . ALA D 1 265 ? -39.324 -7.151 61.748 1.000 50.699 281 ALA D O 1
ATOM 10543 N N . LEU D 1 266 ? -41.434 -6.486 61.240 1.000 54.327 282 LEU D N 1
ATOM 10544 C CA . LEU D 1 266 ? -41.042 -5.563 60.144 1.000 56.543 282 LEU D CA 1
ATOM 10545 C C . LEU D 1 266 ? -40.182 -4.408 60.697 1.000 56.014 282 LEU D C 1
ATOM 10546 O O . LEU D 1 266 ? -39.431 -3.808 59.909 1.000 60.910 282 LEU D O 1
ATOM 10551 N N . TYR D 1 267 ? -40.270 -4.120 61.999 1.000 54.894 283 TYR D N 1
ATOM 10552 C CA . TYR D 1 267 ? -39.551 -3.006 62.675 1.000 59.493 283 TYR D CA 1
ATOM 10553 C C . TYR D 1 267 ? -38.100 -3.390 63.048 1.000 63.553 283 TYR D C 1
ATOM 10554 O O . TYR D 1 267 ? -37.358 -2.497 63.516 1.000 61.884 283 TYR D O 1
ATOM 10563 N N . ALA D 1 268 ? -37.700 -4.662 62.897 1.000 63.963 284 ALA D N 1
ATOM 10564 C CA . ALA D 1 268 ? -36.395 -5.198 63.362 1.000 62.637 284 ALA D CA 1
ATOM 10565 C C . ALA D 1 268 ? -35.307 -4.968 62.298 1.000 64.775 284 ALA D C 1
ATOM 10566 O O . ALA D 1 268 ? -34.105 -5.086 62.642 1.000 67.426 284 ALA D O 1
ATOM 10568 N N . TYR D 1 269 ? -35.705 -4.629 61.068 1.000 66.434 285 TYR D N 1
ATOM 10569 C CA . TYR D 1 269 ? -34.800 -4.381 59.916 1.000 73.491 285 TYR D CA 1
ATOM 10570 C C . TYR D 1 269 ? -35.515 -3.551 58.848 1.000 69.169 285 TYR D C 1
ATOM 10571 O O . TYR D 1 269 ? -36.523 -3.993 58.310 1.000 68.009 285 TYR D O 1
ATOM 10580 N N . PRO D 1 270 ? -35.041 -2.332 58.493 1.000 73.293 286 PRO D N 1
ATOM 10581 C CA . PRO D 1 270 ? -33.930 -1.681 59.179 1.000 74.104 286 PRO D CA 1
ATOM 10582 C C . PRO D 1 270 ? -34.411 -1.325 60.578 1.000 76.682 286 PRO D C 1
ATOM 10583 O O . PRO D 1 270 ? -35.546 -0.881 60.748 1.000 65.505 286 PRO D O 1
ATOM 10587 N N . PRO D 1 271 ? -33.567 -1.508 61.616 1.000 83.466 287 PRO D N 1
ATOM 10588 C CA . PRO D 1 271 ? -34.010 -1.330 62.998 1.000 87.740 287 PRO D CA 1
ATOM 10589 C C . PRO D 1 271 ? -34.560 0.088 63.236 1.000 83.701 287 PRO D C 1
ATOM 10590 O O . PRO D 1 271 ? -33.880 1.044 62.897 1.000 83.872 287 PRO D O 1
ATOM 10594 N N . ARG D 1 272 ? -35.770 0.184 63.795 1.000 74.198 288 ARG D N 1
ATOM 10595 C CA . ARG D 1 272 ? -36.421 1.472 64.156 1.000 68.236 288 ARG D CA 1
ATOM 10596 C C . ARG D 1 272 ? -37.261 1.282 65.427 1.000 64.302 288 ARG D C 1
ATOM 10597 O O . ARG D 1 272 ? -37.715 0.147 65.692 1.000 60.134 288 ARG D O 1
ATOM 10605 N N . GLY D 1 273 ? -37.444 2.371 66.180 1.000 62.581 289 GLY D N 1
ATOM 10606 C CA . GLY D 1 273 ? -38.173 2.402 67.461 1.000 58.972 289 GLY D CA 1
ATOM 10607 C C . GLY D 1 273 ? -39.646 2.041 67.308 1.000 58.157 289 GLY D C 1
ATOM 10608 O O . GLY D 1 273 ? -40.315 2.573 66.397 1.000 51.361 289 GLY D O 1
ATOM 10609 N N . LEU D 1 274 ? -40.139 1.154 68.173 1.000 60.072 290 LEU D N 1
ATOM 10610 C CA . LEU D 1 274 ? -41.576 0.813 68.298 1.000 58.511 290 LEU D CA 1
ATOM 10611 C C . LEU D 1 274 ? -41.900 0.714 69.779 1.000 60.997 290 LEU D C 1
ATOM 10612 O O . LEU D 1 274 ? -41.466 -0.258 70.407 1.000 74.468 290 LEU D O 1
ATOM 10617 N N . LEU D 1 275 ? -42.580 1.713 70.324 1.000 62.567 291 LEU D N 1
ATOM 10618 C CA . LEU D 1 275 ? -43.171 1.605 71.679 1.000 61.614 291 LEU D CA 1
ATOM 10619 C C . LEU D 1 275 ? -44.668 1.410 71.485 1.000 53.953 291 LEU D C 1
ATOM 10620 O O . LEU D 1 275 ? -45.290 2.283 70.870 1.000 48.623 291 LEU D O 1
ATOM 10625 N N . ILE D 1 276 ? -45.177 0.258 71.916 1.000 54.632 292 ILE D N 1
ATOM 10626 C CA . ILE D 1 276 ? -46.633 -0.029 72.012 1.000 54.477 292 ILE D CA 1
ATOM 10627 C C . ILE D 1 276 ? -47.097 0.429 73.393 1.000 51.124 292 ILE D C 1
ATOM 10628 O O . ILE D 1 276 ? -46.591 -0.101 74.410 1.000 48.457 292 ILE D O 1
ATOM 10633 N N . ILE D 1 277 ? -48.011 1.401 73.419 1.000 51.102 293 ILE D N 1
ATOM 10634 C CA . ILE D 1 277 ? -48.687 1.872 74.661 1.000 52.445 293 ILE D CA 1
ATOM 10635 C C . ILE D 1 277 ? -50.109 1.321 74.641 1.000 50.727 293 ILE D C 1
ATOM 10636 O O . ILE D 1 277 ? -50.836 1.599 73.667 1.000 53.411 293 ILE D O 1
ATOM 10641 N N . GLU D 1 278 ? -50.460 0.542 75.664 1.000 51.087 294 GLU D N 1
ATOM 10642 C CA . GLU D 1 278 ? -51.727 -0.223 75.712 1.000 55.981 294 GLU D CA 1
ATOM 10643 C C . GLU D 1 278 ? -52.386 -0.057 77.082 1.000 56.189 294 GLU D C 1
ATOM 10644 O O . GLU D 1 278 ? -51.760 0.500 78.003 1.000 57.023 294 GLU D O 1
ATOM 10650 N N . ASN D 1 279 ? -53.619 -0.549 77.174 1.000 54.175 295 ASN D N 1
ATOM 10651 C CA . ASN D 1 279 ? -54.552 -0.336 78.304 1.000 54.079 295 ASN D CA 1
ATOM 10652 C C . ASN D 1 279 ? -55.133 -1.697 78.693 1.000 51.192 295 ASN D C 1
ATOM 10653 O O . ASN D 1 279 ? -55.882 -2.257 77.885 1.000 47.819 295 ASN D O 1
ATOM 10658 N N . THR D 1 280 ? -54.771 -2.205 79.870 1.000 52.460 296 THR D N 1
ATOM 10659 C CA . THR D 1 280 ? -55.244 -3.504 80.429 1.000 49.500 296 THR D CA 1
ATOM 10660 C C . THR D 1 280 ? -56.737 -3.418 80.779 1.000 46.924 296 THR D C 1
ATOM 10661 O O . THR D 1 280 ? -57.378 -4.464 80.890 1.000 46.552 296 THR D O 1
ATOM 10665 N N . ALA D 1 281 ? -57.274 -2.217 80.960 1.000 47.458 297 ALA D N 1
ATOM 10666 C CA . ALA D 1 281 ? -58.613 -1.998 81.543 1.000 47.476 297 ALA D CA 1
ATOM 10667 C C . ALA D 1 281 ? -59.711 -2.275 80.511 1.000 50.433 297 ALA D C 1
ATOM 10668 O O . ALA D 1 281 ? -60.768 -2.755 80.940 1.000 57.523 297 ALA D O 1
ATOM 10670 N N . ILE D 1 282 ? -59.497 -1.978 79.220 1.000 52.468 298 ILE D N 1
ATOM 10671 C CA . ILE D 1 282 ? -60.566 -2.070 78.174 1.000 55.155 298 ILE D CA 1
ATOM 10672 C C . ILE D 1 282 ? -60.526 -3.463 77.521 1.000 56.314 298 ILE D C 1
ATOM 10673 O O . ILE D 1 282 ? -59.566 -3.773 76.816 1.000 54.943 298 ILE D O 1
ATOM 10678 N N . ASP D 1 283 ? -61.573 -4.263 77.703 1.000 55.813 299 ASP D N 1
ATOM 10679 C CA . ASP D 1 283 ? -61.626 -5.671 77.240 1.000 54.015 299 ASP D CA 1
ATOM 10680 C C . ASP D 1 283 ? -61.475 -5.737 75.716 1.000 52.633 299 ASP D C 1
ATOM 10681 O O . ASP D 1 283 ? -60.762 -6.637 75.262 1.000 48.873 299 ASP D O 1
ATOM 10686 N N . TYR D 1 284 ? -62.094 -4.812 74.968 1.000 56.070 300 TYR D N 1
ATOM 10687 C CA . TYR D 1 284 ? -62.238 -4.849 73.483 1.000 51.733 300 TYR D CA 1
ATOM 10688 C C . TYR D 1 284 ? -60.875 -4.749 72.783 1.000 52.814 300 TYR D C 1
ATOM 10689 O O . TYR D 1 284 ? -60.781 -5.134 71.592 1.000 52.217 300 TYR D O 1
ATOM 10698 N N . LEU D 1 285 ? -59.857 -4.244 73.490 1.000 50.920 301 LEU D N 1
ATOM 10699 C CA . LEU D 1 285 ? -58.445 -4.192 73.019 1.000 49.503 301 LEU D CA 1
ATOM 10700 C C . LEU D 1 285 ? -57.826 -5.587 73.054 1.000 41.949 301 LEU D C 1
ATOM 10701 O O . LEU D 1 285 ? -56.891 -5.825 72.276 1.000 40.402 301 LEU D O 1
ATOM 10706 N N . GLY D 1 286 ? -58.312 -6.445 73.946 1.000 41.850 302 GLY D N 1
ATOM 10707 C CA . GLY D 1 286 ? -57.763 -7.789 74.205 1.000 52.063 302 GLY D CA 1
ATOM 10708 C C . GLY D 1 286 ? -56.417 -7.733 74.926 1.000 52.516 302 GLY D C 1
ATOM 10709 O O . GLY D 1 286 ? -55.389 -8.107 74.363 1.000 54.045 302 GLY D O 1
ATOM 10710 N N . PRO D 1 287 ? -56.381 -7.259 76.192 1.000 52.939 303 PRO D N 1
ATOM 10711 C CA . PRO D 1 287 ? -55.125 -7.064 76.915 1.000 50.919 303 PRO D CA 1
ATOM 10712 C C . PRO D 1 287 ? -54.129 -8.227 76.852 1.000 49.145 303 PRO D C 1
ATOM 10713 O O . PRO D 1 287 ? -52.971 -7.947 76.618 1.000 57.791 303 PRO D O 1
ATOM 10717 N N . THR D 1 288 ? -54.574 -9.474 77.034 1.000 49.191 304 THR D N 1
ATOM 10718 C CA . THR D 1 288 ? -53.669 -10.659 77.047 1.000 52.627 304 THR D CA 1
ATOM 10719 C C . THR D 1 288 ? -53.186 -10.987 75.622 1.000 51.613 304 THR D C 1
ATOM 10720 O O . THR D 1 288 ? -52.067 -11.516 75.488 1.000 53.941 304 THR D O 1
ATOM 10724 N N . SER D 1 289 ? -53.982 -10.693 74.596 1.000 47.407 305 SER D N 1
ATOM 10725 C CA . SER D 1 289 ? -53.556 -10.813 73.179 1.000 49.052 305 SER D CA 1
ATOM 10726 C C . SER D 1 289 ? -52.398 -9.854 72.914 1.000 47.232 305 SER D C 1
ATOM 10727 O O . SER D 1 289 ? -51.318 -10.328 72.547 1.000 50.119 305 SER D O 1
ATOM 10730 N N . ASN D 1 290 ? -52.621 -8.559 73.122 1.000 46.881 306 ASN D N 1
ATOM 10731 C CA . ASN D 1 290 ? -51.604 -7.495 72.936 1.000 47.646 306 ASN D CA 1
ATOM 10732 C C . ASN D 1 290 ? -50.276 -7.958 73.532 1.000 47.918 306 ASN D C 1
ATOM 10733 O O . ASN D 1 290 ? -49.259 -7.912 72.799 1.000 45.950 306 ASN D O 1
ATOM 10738 N N . TYR D 1 291 ? -50.275 -8.416 74.789 1.000 48.668 307 TYR D N 1
ATOM 10739 C CA . TYR D 1 291 ? -49.017 -8.723 75.517 1.000 53.935 307 TYR D CA 1
ATOM 10740 C C . TYR D 1 291 ? -48.320 -9.937 74.890 1.000 59.644 307 TYR D C 1
ATOM 10741 O O . TYR D 1 291 ? -47.093 -9.854 74.641 1.000 52.570 307 TYR D O 1
ATOM 10750 N N . HIS D 1 292 ? -49.059 -11.033 74.677 1.000 62.282 308 HIS D N 1
ATOM 10751 C CA . HIS D 1 292 ? -48.506 -12.329 74.195 1.000 62.608 308 HIS D CA 1
ATOM 10752 C C . HIS D 1 292 ? -48.069 -12.191 72.733 1.000 63.732 308 HIS D C 1
ATOM 10753 O O . HIS D 1 292 ? -47.032 -12.783 72.368 1.000 72.243 308 HIS D O 1
ATOM 10760 N N . CYS D 1 293 ? -48.831 -11.427 71.946 1.000 63.673 309 CYS D N 1
ATOM 10761 C CA . CYS D 1 293 ? -48.591 -11.138 70.506 1.000 62.770 309 CYS D CA 1
ATOM 10762 C C . CYS D 1 293 ? -47.296 -10.342 70.342 1.000 58.760 309 CYS D C 1
ATOM 10763 O O . CYS D 1 293 ? -46.441 -10.752 69.538 1.000 63.890 309 CYS D O 1
ATOM 10766 N N . ALA D 1 294 ? -47.187 -9.234 71.075 1.000 55.977 310 ALA D N 1
ATOM 10767 C CA . ALA D 1 294 ? -45.994 -8.363 71.112 1.000 58.322 310 ALA D CA 1
ATOM 10768 C C . ALA D 1 294 ? -44.769 -9.204 71.491 1.000 56.042 310 ALA D C 1
ATOM 10769 O O . ALA D 1 294 ? -43.754 -9.144 70.766 1.000 64.036 310 ALA D O 1
ATOM 10771 N N . THR D 1 295 ? -44.884 -9.991 72.564 1.000 51.166 311 THR D N 1
ATOM 10772 C CA . THR D 1 295 ? -43.776 -10.793 73.144 1.000 54.151 311 THR D CA 1
ATOM 10773 C C . THR D 1 295 ? -43.234 -11.760 72.089 1.000 51.398 311 THR D C 1
ATOM 10774 O O . THR D 1 295 ? -42.017 -12.050 72.132 1.000 47.835 311 THR D O 1
ATOM 10778 N N . ALA D 1 296 ? -44.112 -12.248 71.207 1.000 49.452 312 ALA D N 1
ATOM 10779 C CA . ALA D 1 296 ? -43.780 -13.146 70.076 1.000 53.451 312 ALA D CA 1
ATOM 10780 C C . ALA D 1 296 ? -43.077 -12.348 68.975 1.000 57.286 312 ALA D C 1
ATOM 10781 O O . ALA D 1 296 ? -42.079 -12.848 68.420 1.000 56.556 312 ALA D O 1
ATOM 10783 N N . GLY D 1 297 ? -43.600 -11.161 68.666 1.000 58.842 313 GLY D N 1
ATOM 10784 C CA . GLY D 1 297 ? -43.011 -10.247 67.671 1.000 58.361 313 GLY D CA 1
ATOM 10785 C C . GLY D 1 297 ? -41.566 -9.909 68.011 1.000 57.177 313 GLY D C 1
ATOM 10786 O O . GLY D 1 297 ? -40.734 -9.860 67.078 1.000 61.877 313 GLY D O 1
ATOM 10787 N N . ARG D 1 298 ? -41.272 -9.716 69.302 1.000 55.282 314 ARG D N 1
ATOM 10788 C CA . ARG D 1 298 ? -39.952 -9.242 69.809 1.000 59.835 314 ARG D CA 1
ATOM 10789 C C . ARG D 1 298 ? -38.892 -10.342 69.639 1.000 59.590 314 ARG D C 1
ATOM 10790 O O . ARG D 1 298 ? -37.688 -10.044 69.760 1.000 58.076 314 ARG D O 1
ATOM 10798 N N . LYS D 1 299 ? -39.324 -11.581 69.389 1.000 62.772 315 LYS D N 1
ATOM 10799 C CA . LYS D 1 299 ? -38.405 -12.729 69.171 1.000 65.571 315 LYS D CA 1
ATOM 10800 C C . LYS D 1 299 ? -37.526 -12.451 67.935 1.000 62.516 315 LYS D C 1
ATOM 10801 O O . LYS D 1 299 ? -36.333 -12.853 67.935 1.000 60.794 315 LYS D O 1
ATOM 10807 N N . VAL D 1 300 ? -38.078 -11.768 66.929 1.000 54.560 316 VAL D N 1
ATOM 10808 C CA . VAL D 1 300 ? -37.346 -11.437 65.675 1.000 49.827 316 VAL D CA 1
ATOM 10809 C C . VAL D 1 300 ? -36.315 -10.363 66.012 1.000 52.029 316 VAL D C 1
ATOM 10810 O O . VAL D 1 300 ? -35.153 -10.534 65.629 1.000 55.577 316 VAL D O 1
ATOM 10814 N N . HIS D 1 301 ? -36.726 -9.308 66.721 1.000 55.371 317 HIS D N 1
ATOM 10815 C CA . HIS D 1 301 ? -35.816 -8.283 67.301 1.000 57.637 317 HIS D CA 1
ATOM 10816 C C . HIS D 1 301 ? -34.690 -8.979 68.094 1.000 65.036 317 HIS D C 1
ATOM 10817 O O . HIS D 1 301 ? -33.520 -8.563 67.940 1.000 57.658 317 HIS D O 1
ATOM 10824 N N . GLU D 1 302 ? -35.026 -10.004 68.898 1.000 71.544 318 GLU D N 1
ATOM 10825 C CA . GLU D 1 302 ? -34.074 -10.743 69.779 1.000 71.575 318 GLU D CA 1
ATOM 10826 C C . GLU D 1 302 ? -33.011 -11.446 68.921 1.000 65.281 318 GLU D C 1
ATOM 10827 O O . GLU D 1 302 ? -31.816 -11.288 69.222 1.000 61.154 318 GLU D O 1
ATOM 10833 N N . ALA D 1 303 ? -33.445 -12.204 67.913 1.000 62.723 319 ALA D N 1
ATOM 10834 C CA . ALA D 1 303 ? -32.580 -12.930 66.952 1.000 63.113 319 ALA D CA 1
ATOM 10835 C C . ALA D 1 303 ? -31.577 -11.951 66.330 1.000 67.054 319 ALA D C 1
ATOM 10836 O O . ALA D 1 303 ? -30.374 -12.236 66.361 1.000 79.943 319 ALA D O 1
ATOM 10838 N N . LEU D 1 304 ? -32.068 -10.821 65.810 1.000 69.577 320 LEU D N 1
ATOM 10839 C CA . LEU D 1 304 ? -31.278 -9.794 65.072 1.000 66.779 320 LEU D CA 1
ATOM 10840 C C . LEU D 1 304 ? -30.593 -8.821 66.047 1.000 71.071 320 LEU D C 1
ATOM 10841 O O . LEU D 1 304 ? -30.084 -7.788 65.574 1.000 65.910 320 LEU D O 1
ATOM 10846 N N . GLY D 1 305 ? -30.611 -9.108 67.355 1.000 76.203 321 GLY D N 1
ATOM 10847 C CA . GLY D 1 305 ? -29.851 -8.371 68.388 1.000 73.320 321 GLY D CA 1
ATOM 10848 C C . GLY D 1 305 ? -30.303 -6.924 68.575 1.000 68.762 321 GLY D C 1
ATOM 10849 O O . GLY D 1 305 ? -29.507 -6.144 69.126 1.000 56.165 321 GLY D O 1
ATOM 10850 N N . VAL D 1 306 ? -31.536 -6.591 68.174 1.000 66.718 322 VAL D N 1
ATOM 10851 C CA . VAL D 1 306 ? -32.136 -5.226 68.277 1.000 68.337 322 VAL D CA 1
ATOM 10852 C C . VAL D 1 306 ? -33.380 -5.305 69.178 1.000 71.363 322 VAL D C 1
ATOM 10853 O O . VAL D 1 306 ? -34.361 -4.562 68.937 1.000 75.674 322 VAL D O 1
ATOM 10857 N N . LYS D 1 307 ? -33.321 -6.178 70.186 1.000 72.555 323 LYS D N 1
ATOM 10858 C CA . LYS D 1 307 ? -34.395 -6.427 71.182 1.000 71.030 323 LYS D CA 1
ATOM 10859 C C . LYS D 1 307 ? -34.921 -5.092 71.728 1.000 68.914 323 LYS D C 1
ATOM 10860 O O . LYS D 1 307 ? -36.144 -4.893 71.727 1.000 76.130 323 LYS D O 1
ATOM 10866 N N . ASP D 1 308 ? -34.027 -4.198 72.144 1.000 63.633 324 ASP D N 1
ATOM 10867 C CA . ASP D 1 308 ? -34.381 -2.979 72.924 1.000 70.258 324 ASP D CA 1
ATOM 10868 C C . ASP D 1 308 ? -34.996 -1.893 72.024 1.000 65.412 324 ASP D C 1
ATOM 10869 O O . ASP D 1 308 ? -35.357 -0.831 72.568 1.000 69.001 324 ASP D O 1
ATOM 10874 N N . TYR D 1 309 ? -35.126 -2.119 70.711 1.000 66.871 325 TYR D N 1
ATOM 10875 C CA . TYR D 1 309 ? -35.790 -1.171 69.768 1.000 68.125 325 TYR D CA 1
ATOM 10876 C C . TYR D 1 309 ? -37.315 -1.356 69.827 1.000 68.174 325 TYR D C 1
ATOM 10877 O O . TYR D 1 309 ? -38.045 -0.529 69.250 1.000 67.041 325 TYR D O 1
ATOM 10886 N N . PHE D 1 310 ? -37.782 -2.437 70.462 1.000 71.005 326 PHE D N 1
ATOM 10887 C CA . PHE D 1 310 ? -39.224 -2.762 70.633 1.000 70.558 326 PHE D CA 1
ATOM 10888 C C . PHE D 1 310 ? -39.588 -2.677 72.126 1.000 64.394 326 PHE D C 1
ATOM 10889 O O . PHE D 1 310 ? -39.139 -3.536 72.923 1.000 62.115 326 PHE D O 1
ATOM 10897 N N . GLY D 1 311 ? -40.383 -1.664 72.481 1.000 56.501 327 GLY D N 1
ATOM 10898 C CA . GLY D 1 311 ? -40.915 -1.451 73.839 1.000 54.691 327 GLY D CA 1
ATOM 10899 C C . GLY D 1 311 ? -42.392 -1.793 73.932 1.000 52.978 327 GLY D C 1
ATOM 10900 O O . GLY D 1 311 ? -43.104 -1.638 72.909 1.000 50.248 327 GLY D O 1
ATOM 10901 N N . PHE D 1 312 ? -42.830 -2.251 75.112 1.000 51.695 328 PHE D N 1
ATOM 10902 C CA . PHE D 1 312 ? -44.239 -2.599 75.441 1.000 51.401 328 PHE D CA 1
ATOM 10903 C C . PHE D 1 312 ? -44.594 -2.112 76.852 1.000 47.301 328 PHE D C 1
ATOM 10904 O O . PHE D 1 312 ? -43.915 -2.463 77.847 1.000 44.785 328 PHE D O 1
ATOM 10912 N N . SER D 1 313 ? -45.665 -1.325 76.927 1.000 43.147 329 SER D N 1
ATOM 10913 C CA . SER D 1 313 ? -46.191 -0.765 78.190 1.000 42.587 329 SER D CA 1
ATOM 10914 C C . SER D 1 313 ? -47.719 -0.862 78.194 1.000 41.771 329 SER D C 1
ATOM 10915 O O . SER D 1 313 ? -48.360 -0.262 77.305 1.000 35.461 329 SER D O 1
ATOM 10918 N N . GLN D 1 314 ? -48.246 -1.645 79.136 1.000 44.314 330 GLN D N 1
ATOM 10919 C CA . GLN D 1 314 ? -49.688 -1.847 79.406 1.000 47.120 330 GLN D CA 1
ATOM 10920 C C . GLN D 1 314 ? -50.001 -1.326 80.813 1.000 51.427 330 GLN D C 1
ATOM 10921 O O . GLN D 1 314 ? -49.363 -1.797 81.795 1.000 51.420 330 GLN D O 1
ATOM 10927 N N . ASN D 1 315 ? -50.947 -0.397 80.896 1.000 56.109 331 ASN D N 1
ATOM 10928 C CA . ASN D 1 315 ? -51.315 0.304 82.148 1.000 58.420 331 ASN D CA 1
ATOM 10929 C C . ASN D 1 315 ? -52.838 0.314 82.231 1.000 57.316 331 ASN D C 1
ATOM 10930 O O . ASN D 1 315 ? -53.459 0.580 81.207 1.000 55.777 331 ASN D O 1
ATOM 10935 N N . SER D 1 316 ? -53.398 0.151 83.425 1.000 59.639 332 SER D N 1
ATOM 10936 C CA . SER D 1 316 ? -54.864 0.128 83.656 1.000 61.953 332 SER D CA 1
ATOM 10937 C C . SER D 1 316 ? -55.366 1.566 83.826 1.000 57.699 332 SER D C 1
ATOM 10938 O O . SER D 1 316 ? -54.832 2.273 84.700 1.000 54.114 332 SER D O 1
ATOM 10941 N N . HIS D 1 317 ? -56.336 1.981 83.011 1.000 52.600 333 HIS D N 1
ATOM 10942 C CA . HIS D 1 317 ? -57.049 3.274 83.171 1.000 54.358 333 HIS D CA 1
ATOM 10943 C C . HIS D 1 317 ? -58.412 3.213 82.472 1.000 52.901 333 HIS D C 1
ATOM 10944 O O . HIS D 1 317 ? -58.504 2.627 81.388 1.000 43.390 333 HIS D O 1
ATOM 10951 N N . SER D 1 318 ? -59.434 3.778 83.117 1.000 56.642 334 SER D N 1
ATOM 10952 C CA . SER D 1 318 ? -60.857 3.715 82.698 1.000 60.332 334 SER D CA 1
ATOM 10953 C C . SER D 1 318 ? -61.042 4.441 81.358 1.000 62.290 334 SER D C 1
ATOM 10954 O O . SER D 1 318 ? -61.822 3.954 80.517 1.000 64.832 334 SER D O 1
ATOM 10957 N N . ASP D 1 319 ? -60.342 5.565 81.174 1.000 61.988 335 ASP D N 1
ATOM 10958 C CA . ASP D 1 319 ? -60.526 6.496 80.028 1.000 56.607 335 ASP D CA 1
ATOM 10959 C C . ASP D 1 319 ? -59.754 5.959 78.825 1.000 56.348 335 ASP D C 1
ATOM 10960 O O . ASP D 1 319 ? -58.535 5.720 78.937 1.000 54.635 335 ASP D O 1
ATOM 10965 N N . HIS D 1 320 ? -60.453 5.755 77.714 1.000 60.267 336 HIS D N 1
ATOM 10966 C CA . HIS D 1 320 ? -59.838 5.412 76.408 1.000 64.882 336 HIS D CA 1
ATOM 10967 C C . HIS D 1 320 ? -59.008 6.614 75.946 1.000 64.668 336 HIS D C 1
ATOM 10968 O O . HIS D 1 320 ? -59.556 7.737 75.929 1.000 61.727 336 HIS D O 1
ATOM 10975 N N . CYS D 1 321 ? -57.718 6.397 75.668 1.000 66.969 337 CYS D N 1
ATOM 10976 C CA . CYS D 1 321 ? -56.813 7.340 74.950 1.000 69.617 337 CYS D CA 1
ATOM 10977 C C . CYS D 1 321 ? -56.246 8.405 75.897 1.000 74.998 337 CYS D C 1
ATOM 10978 O O . CYS D 1 321 ? -55.498 9.266 75.409 1.000 86.867 337 CYS D O 1
ATOM 10981 N N . GLY D 1 322 ? -56.561 8.352 77.192 1.000 66.691 338 GLY D N 1
ATOM 10982 C CA . GLY D 1 322 ? -55.979 9.280 78.178 1.000 60.835 338 GLY D CA 1
ATOM 10983 C C . GLY D 1 322 ? -54.617 8.793 78.616 1.000 58.360 338 GLY D C 1
ATOM 10984 O O . GLY D 1 322 ? -54.565 7.797 79.343 1.000 63.903 338 GLY D O 1
ATOM 10985 N N . PHE D 1 323 ? -53.541 9.434 78.162 1.000 59.086 339 PHE D N 1
ATOM 10986 C CA . PHE D 1 323 ? -52.163 8.995 78.508 1.000 61.040 339 PHE D CA 1
ATOM 10987 C C . PHE D 1 323 ? -51.950 9.158 80.015 1.000 58.538 339 PHE D C 1
ATOM 10988 O O . PHE D 1 323 ? -52.061 10.255 80.550 1.000 70.668 339 PHE D O 1
ATOM 10996 N N . PRO D 1 324 ? -51.660 8.072 80.759 1.000 56.498 340 PRO D N 1
ATOM 10997 C CA . PRO D 1 324 ? -51.311 8.194 82.172 1.000 59.730 340 PRO D CA 1
ATOM 10998 C C . PRO D 1 324 ? -49.869 8.670 82.365 1.000 57.729 340 PRO D C 1
ATOM 10999 O O . PRO D 1 324 ? -49.064 8.421 81.493 1.000 61.040 340 PRO D O 1
ATOM 11003 N N . LYS D 1 325 ? -49.598 9.301 83.511 1.000 58.099 341 LYS D N 1
ATOM 11004 C CA . LYS D 1 325 ? -48.255 9.815 83.899 1.000 61.679 341 LYS D CA 1
ATOM 11005 C C . LYS D 1 325 ? -47.338 8.632 84.212 1.000 54.953 341 LYS D C 1
ATOM 11006 O O . LYS D 1 325 ? -46.109 8.811 84.141 1.000 55.492 341 LYS D O 1
ATOM 11012 N N . ALA D 1 326 ? -47.905 7.473 84.536 1.000 48.478 342 ALA D N 1
ATOM 11013 C CA . ALA D 1 326 ? -47.121 6.269 84.881 1.000 51.194 342 ALA D CA 1
ATOM 11014 C C . ALA D 1 326 ? -46.302 5.813 83.665 1.000 49.718 342 ALA D C 1
ATOM 11015 O O . ALA D 1 326 ? -45.221 5.238 83.866 1.000 55.755 342 ALA D O 1
ATOM 11017 N N . GLN D 1 327 ? -46.787 6.075 82.451 1.000 49.063 343 GLN D N 1
ATOM 11018 C CA . GLN D 1 327 ? -46.171 5.567 81.196 1.000 52.528 343 GLN D CA 1
ATOM 11019 C C . GLN D 1 327 ? -45.194 6.603 80.614 1.000 53.104 343 GLN D C 1
ATOM 11020 O O . GLN D 1 327 ? -44.568 6.291 79.581 1.000 54.896 343 GLN D O 1
ATOM 11026 N N . GLN D 1 328 ? -45.043 7.773 81.246 1.000 49.947 344 GLN D N 1
ATOM 11027 C CA . GLN D 1 328 ? -44.233 8.906 80.715 1.000 50.896 344 GLN D CA 1
ATOM 11028 C C . GLN D 1 328 ? -42.757 8.517 80.609 1.000 55.798 344 GLN D C 1
ATOM 11029 O O . GLN D 1 328 ? -42.173 8.702 79.542 1.000 64.465 344 GLN D O 1
ATOM 11035 N N . PRO D 1 329 ? -42.086 7.976 81.661 1.000 61.772 345 PRO D N 1
ATOM 11036 C CA . PRO D 1 329 ? -40.652 7.677 81.576 1.000 64.894 345 PRO D CA 1
ATOM 11037 C C . PRO D 1 329 ? -40.291 6.868 80.315 1.000 72.419 345 PRO D C 1
ATOM 11038 O O . PRO D 1 329 ? -39.295 7.173 79.688 1.000 81.510 345 PRO D O 1
ATOM 11042 N N . GLU D 1 330 ? -41.140 5.898 79.964 1.000 74.312 346 GLU D N 1
ATOM 11043 C CA . GLU D 1 330 ? -40.989 4.963 78.817 1.000 70.158 346 GLU D CA 1
ATOM 11044 C C . GLU D 1 330 ? -41.142 5.738 77.502 1.000 70.175 346 GLU D C 1
ATOM 11045 O O . GLU D 1 330 ? -40.317 5.527 76.606 1.000 82.096 346 GLU D O 1
ATOM 11051 N N . LEU D 1 331 ? -42.153 6.610 77.395 1.000 61.255 347 LEU D N 1
ATOM 11052 C CA . LEU D 1 331 ? -42.409 7.443 76.189 1.000 56.894 347 LEU D CA 1
ATOM 11053 C C . LEU D 1 331 ? -41.275 8.446 76.006 1.000 57.859 347 LEU D C 1
ATOM 11054 O O . LEU D 1 331 ? -40.856 8.655 74.850 1.000 60.906 347 LEU D O 1
ATOM 11059 N N . THR D 1 332 ? -40.849 9.082 77.097 1.000 62.520 348 THR D N 1
ATOM 11060 C CA . THR D 1 332 ? -39.747 10.077 77.100 1.000 71.580 348 THR D CA 1
ATOM 11061 C C . THR D 1 332 ? -38.488 9.409 76.534 1.000 74.804 348 THR D C 1
ATOM 11062 O O . THR D 1 332 ? -37.887 9.993 75.604 1.000 82.150 348 THR D O 1
ATOM 11066 N N . ALA D 1 333 ? -38.143 8.220 77.048 1.000 68.841 349 ALA D N 1
ATOM 11067 C CA . ALA D 1 333 ? -36.933 7.436 76.691 1.000 65.200 349 ALA D CA 1
ATOM 11068 C C . ALA D 1 333 ? -36.909 7.135 75.184 1.000 68.215 349 ALA D C 1
ATOM 11069 O O . ALA D 1 333 ? -35.831 7.290 74.571 1.000 75.068 349 ALA D O 1
ATOM 11071 N N . PHE D 1 334 ? -38.041 6.722 74.601 1.000 66.711 350 PHE D N 1
ATOM 11072 C CA . PHE D 1 334 ? -38.139 6.333 73.166 1.000 65.541 350 PHE D CA 1
ATOM 11073 C C . PHE D 1 334 ? -38.072 7.582 72.285 1.000 65.339 350 PHE D C 1
ATOM 11074 O O . PHE D 1 334 ? -37.413 7.516 71.229 1.000 61.941 350 PHE D O 1
ATOM 11082 N N . ILE D 1 335 ? -38.720 8.674 72.703 1.000 65.876 351 ILE D N 1
ATOM 11083 C CA . ILE D 1 335 ? -38.620 9.989 72.006 1.000 66.427 351 ILE D CA 1
ATOM 11084 C C . ILE D 1 335 ? -37.162 10.449 72.077 1.000 70.599 351 ILE D C 1
ATOM 11085 O O . ILE D 1 335 ? -36.644 10.897 71.036 1.000 75.153 351 ILE D O 1
ATOM 11090 N N . GLU D 1 336 ? -36.529 10.319 73.248 1.000 71.939 352 GLU D N 1
ATOM 11091 C CA . GLU D 1 336 ? -35.115 10.723 73.479 1.000 75.036 352 GLU D CA 1
ATOM 11092 C C . GLU D 1 336 ? -34.193 9.967 72.510 1.000 71.031 352 GLU D C 1
ATOM 11093 O O . GLU D 1 336 ? -33.456 10.645 71.760 1.000 59.942 352 GLU D O 1
ATOM 11099 N N . ARG D 1 337 ? -34.233 8.628 72.513 1.000 67.095 353 ARG D N 1
ATOM 11100 C CA . ARG D 1 337 ? -33.299 7.789 71.713 1.000 68.531 353 ARG D CA 1
ATOM 11101 C C . ARG D 1 337 ? -33.499 8.056 70.215 1.000 65.603 353 ARG D C 1
ATOM 11102 O O . ARG D 1 337 ? -32.492 8.346 69.535 1.000 58.977 353 ARG D O 1
ATOM 11110 N N . PHE D 1 338 ? -34.740 7.972 69.724 1.000 60.626 354 PHE D N 1
ATOM 11111 C CA . PHE D 1 338 ? -35.044 7.799 68.281 1.000 62.898 354 PHE D CA 1
ATOM 11112 C C . PHE D 1 338 ? -35.451 9.116 67.596 1.000 66.919 354 PHE D C 1
ATOM 11113 O O . PHE D 1 338 ? -35.457 9.134 66.353 1.000 66.296 354 PHE D O 1
ATOM 11121 N N . LEU D 1 339 ? -35.754 10.182 68.340 1.000 67.152 355 LEU D N 1
ATOM 11122 C CA . LEU D 1 339 ? -36.129 11.489 67.742 1.000 70.325 355 LEU D CA 1
ATOM 11123 C C . LEU D 1 339 ? -35.157 12.589 68.184 1.000 74.985 355 LEU D C 1
ATOM 11124 O O . LEU D 1 339 ? -34.706 13.347 67.312 1.000 89.304 355 LEU D O 1
ATOM 11129 N N . LEU D 1 340 ? -34.852 12.695 69.478 1.000 79.017 356 LEU D N 1
ATOM 11130 C CA . LEU D 1 340 ? -33.951 13.758 70.013 1.000 82.159 356 LEU D CA 1
ATOM 11131 C C . LEU D 1 340 ? -32.490 13.297 69.942 1.000 80.574 356 LEU D C 1
ATOM 11132 O O . LEU D 1 340 ? -31.630 13.986 70.519 1.000 80.080 356 LEU D O 1
ATOM 11137 N N . ALA D 1 341 ? -32.223 12.168 69.274 1.000 81.495 357 ALA D N 1
ATOM 11138 C CA . ALA D 1 341 ? -30.866 11.651 68.982 1.000 82.592 357 ALA D CA 1
ATOM 11139 C C . ALA D 1 341 ? -30.027 11.560 70.265 1.000 79.408 357 ALA D C 1
ATOM 11140 O O . ALA D 1 341 ? -28.797 11.664 70.167 1.000 70.810 357 ALA D O 1
ATOM 11142 N N . LYS D 1 342 ? -30.664 11.352 71.420 1.000 87.949 358 LYS D N 1
ATOM 11143 C CA . LYS D 1 342 ? -29.971 11.168 72.724 1.000 92.351 358 LYS D CA 1
ATOM 11144 C C . LYS D 1 342 ? -29.580 9.695 72.860 1.000 87.172 358 LYS D C 1
ATOM 11145 O O . LYS D 1 342 ? -29.905 8.909 71.955 1.000 80.418 358 LYS D O 1
ATOM 11151 N N . ASP D 1 343 ? -28.882 9.355 73.944 1.000 89.742 359 ASP D N 1
ATOM 11152 C CA . ASP D 1 343 ? -28.148 8.070 74.083 1.000 95.743 359 ASP D CA 1
ATOM 11153 C C . ASP D 1 343 ? -28.712 7.283 75.270 1.000 92.951 359 ASP D C 1
ATOM 11154 O O . ASP D 1 343 ? -27.921 6.602 75.951 1.000 92.021 359 ASP D O 1
ATOM 11159 N N . THR D 1 344 ? -30.033 7.334 75.474 1.000 88.825 360 THR D N 1
ATOM 11160 C CA . THR D 1 344 ? -30.733 6.790 76.671 1.000 81.957 360 THR D CA 1
ATOM 11161 C C . THR D 1 344 ? -31.232 5.367 76.376 1.000 80.611 360 THR D C 1
ATOM 11162 O O . THR D 1 344 ? -31.609 5.099 75.220 1.000 81.578 360 THR D O 1
ATOM 11166 N N . LYS D 1 345 ? -31.216 4.495 77.392 1.000 79.748 361 LYS D N 1
ATOM 11167 C CA . LYS D 1 345 ? -31.630 3.065 77.323 1.000 74.243 361 LYS D CA 1
ATOM 11168 C C . LYS D 1 345 ? -33.141 2.977 77.125 1.000 76.476 361 LYS D C 1
ATOM 11169 O O . LYS D 1 345 ? -33.868 3.868 77.649 1.000 81.529 361 LYS D O 1
ATOM 11175 N N . THR D 1 346 ? -33.593 1.929 76.422 1.000 75.764 362 THR D N 1
ATOM 11176 C CA . THR D 1 346 ? -35.012 1.714 76.010 1.000 73.049 362 THR D CA 1
ATOM 11177 C C . THR D 1 346 ? -35.406 0.231 76.114 1.000 71.474 362 THR D C 1
ATOM 11178 O O . THR D 1 346 ? -36.162 -0.249 75.235 1.000 55.103 362 THR D O 1
ATOM 11182 N N . ASP D 1 347 ? -34.915 -0.470 77.145 1.000 73.547 363 ASP D N 1
ATOM 11183 C CA . ASP D 1 347 ? -35.367 -1.840 77.501 1.000 70.343 363 ASP D CA 1
ATOM 11184 C C . ASP D 1 347 ? -36.587 -1.705 78.413 1.000 67.861 363 ASP D C 1
ATOM 11185 O O . ASP D 1 347 ? -36.429 -1.716 79.644 1.000 61.483 363 ASP D O 1
ATOM 11190 N N . VAL D 1 348 ? -37.758 -1.540 77.794 1.000 68.180 364 VAL D N 1
ATOM 11191 C CA . VAL D 1 348 ? -39.076 -1.358 78.465 1.000 67.836 364 VAL D CA 1
ATOM 11192 C C . VAL D 1 348 ? -40.010 -2.481 77.999 1.000 63.363 364 VAL D C 1
ATOM 11193 O O . VAL D 1 348 ? -40.333 -2.514 76.800 1.000 65.792 364 VAL D O 1
ATOM 11197 N N . TRP D 1 349 ? -40.402 -3.368 78.913 1.000 57.356 365 TRP D N 1
ATOM 11198 C CA . TRP D 1 349 ? -41.312 -4.511 78.645 1.000 58.248 365 TRP D CA 1
ATOM 11199 C C . TRP D 1 349 ? -42.083 -4.849 79.926 1.000 53.640 365 TRP D C 1
ATOM 11200 O O . TRP D 1 349 ? -41.559 -5.627 80.745 1.000 46.988 365 TRP D O 1
ATOM 11211 N N . LYS D 1 350 ? -43.263 -4.248 80.095 1.000 53.971 366 LYS D N 1
ATOM 11212 C CA . LYS D 1 350 ? -44.053 -4.305 81.352 1.000 55.438 366 LYS D CA 1
ATOM 11213 C C . LYS D 1 350 ? -45.553 -4.310 81.037 1.000 54.505 366 LYS D C 1
ATOM 11214 O O . LYS D 1 350 ? -45.974 -3.643 80.077 1.000 48.875 366 LYS D O 1
ATOM 11220 N N . THR D 1 351 ? -46.309 -5.062 81.835 1.000 59.630 367 THR D N 1
ATOM 11221 C CA . THR D 1 351 ? -47.779 -4.960 81.987 1.000 62.277 367 THR D CA 1
ATOM 11222 C C . THR D 1 351 ? -48.106 -4.941 83.480 1.000 62.953 367 THR D C 1
ATOM 11223 O O . THR D 1 351 ? -47.349 -5.563 84.248 1.000 58.354 367 THR D O 1
ATOM 11227 N N . ASP D 1 352 ? -49.177 -4.242 83.864 1.000 66.704 368 ASP D N 1
ATOM 11228 C CA . ASP D 1 352 ? -49.749 -4.290 85.237 1.000 64.012 368 ASP D CA 1
ATOM 11229 C C . ASP D 1 352 ? -50.979 -5.204 85.221 1.000 63.234 368 ASP D C 1
ATOM 11230 O O . ASP D 1 352 ? -51.731 -5.188 86.217 1.000 69.306 368 ASP D O 1
ATOM 11235 N N . GLY D 1 353 ? -51.153 -5.978 84.146 1.000 64.219 369 GLY D N 1
ATOM 11236 C CA . GLY D 1 353 ? -52.289 -6.900 83.954 1.000 70.443 369 GLY D CA 1
ATOM 11237 C C . GLY D 1 353 ? -52.241 -8.112 84.878 1.000 69.488 369 GLY D C 1
ATOM 11238 O O . GLY D 1 353 ? -51.135 -8.633 85.127 1.000 64.708 369 GLY D O 1
ATOM 11239 N N . LYS D 1 354 ? -53.420 -8.566 85.313 1.000 76.679 370 LYS D N 1
ATOM 11240 C CA . LYS D 1 354 ? -53.638 -9.688 86.270 1.000 83.076 370 LYS D CA 1
ATOM 11241 C C . LYS D 1 354 ? -53.966 -11.002 85.536 1.000 77.638 370 LYS D C 1
ATOM 11242 O O . LYS D 1 354 ? -54.191 -12.005 86.223 1.000 75.876 370 LYS D O 1
ATOM 11248 N N . PHE D 1 355 ? -53.985 -11.004 84.200 1.000 70.504 371 PHE D N 1
ATOM 11249 C CA . PHE D 1 355 ? -54.157 -12.233 83.378 1.000 62.059 371 PHE D CA 1
ATOM 11250 C C . PHE D 1 355 ? -52.888 -13.088 83.473 1.000 53.003 371 PHE D C 1
ATOM 11251 O O . PHE D 1 355 ? -51.854 -12.626 83.961 1.000 42.149 371 PHE D O 1
ATOM 11259 N N . THR D 1 356 ? -52.973 -14.304 82.953 1.000 58.435 372 THR D N 1
ATOM 11260 C CA . THR D 1 356 ? -51.926 -15.346 83.074 1.000 67.097 372 THR D CA 1
ATOM 11261 C C . THR D 1 356 ? -50.864 -15.100 82.004 1.000 66.155 372 THR D C 1
ATOM 11262 O O . THR D 1 356 ? -51.209 -14.842 80.843 1.000 61.665 372 THR D O 1
ATOM 11266 N N . ILE D 1 357 ? -49.599 -15.172 82.361 1.000 63.823 373 ILE D N 1
ATOM 11267 C CA . ILE D 1 357 ? -48.553 -14.930 81.342 1.000 69.236 373 ILE D CA 1
ATOM 11268 C C . ILE D 1 357 ? -47.877 -16.258 81.044 1.000 74.698 373 ILE D C 1
ATOM 11269 O O . ILE D 1 357 ? -47.004 -16.657 81.829 1.000 82.661 373 ILE D O 1
ATOM 11274 N N . ASP D 1 358 ? -48.333 -16.930 79.987 1.000 76.336 374 ASP D N 1
ATOM 11275 C CA . ASP D 1 358 ? -47.716 -18.179 79.470 1.000 78.469 374 ASP D CA 1
ATOM 11276 C C . ASP D 1 358 ? -47.373 -18.018 77.984 1.000 82.710 374 ASP D C 1
ATOM 11277 O O . ASP D 1 358 ? -48.298 -18.080 77.144 1.000 83.114 374 ASP D O 1
ATOM 11282 N N . GLU D 1 359 ? -46.085 -17.845 77.678 1.000 85.810 375 GLU D N 1
ATOM 11283 C CA . GLU D 1 359 ? -45.547 -17.741 76.292 1.000 83.020 375 GLU D CA 1
ATOM 11284 C C . GLU D 1 359 ? -45.792 -19.052 75.535 1.000 76.492 375 GLU D C 1
ATOM 11285 O O . GLU D 1 359 ? -46.411 -19.000 74.452 1.000 66.859 375 GLU D O 1
ATOM 11291 N N . ARG D 1 360 ? -45.322 -20.179 76.095 1.000 77.212 376 ARG D N 1
ATOM 11292 C CA . ARG D 1 360 ? -45.271 -21.502 75.411 1.000 72.933 376 ARG D CA 1
ATOM 11293 C C . ARG D 1 360 ? -46.655 -21.838 74.846 1.000 67.372 376 ARG D C 1
ATOM 11294 O O . ARG D 1 360 ? -46.705 -22.648 73.904 1.000 69.007 376 ARG D O 1
ATOM 11302 N N . ARG D 1 361 ? -47.716 -21.219 75.373 1.000 60.909 377 ARG D N 1
ATOM 11303 C CA . ARG D 1 361 ? -49.122 -21.391 74.909 1.000 59.080 377 ARG D CA 1
ATOM 11304 C C . ARG D 1 361 ? -49.274 -21.000 73.439 1.000 52.627 377 ARG D C 1
ATOM 11305 O O . ARG D 1 361 ? -50.141 -21.588 72.772 1.000 44.937 377 ARG D O 1
ATOM 11313 N N . TRP D 1 362 ? -48.487 -20.023 72.982 1.000 52.163 378 TRP D N 1
ATOM 11314 C CA . TRP D 1 362 ? -48.614 -19.372 71.651 1.000 50.853 378 TRP D CA 1
ATOM 11315 C C . TRP D 1 362 ? -47.353 -19.558 70.802 1.000 53.114 378 TRP D C 1
ATOM 11316 O O . TRP D 1 362 ? -47.456 -19.381 69.575 1.000 50.163 378 TRP D O 1
ATOM 11327 N N . ILE D 1 363 ? -46.218 -19.871 71.441 1.000 56.528 379 ILE D N 1
ATOM 11328 C CA . ILE D 1 363 ? -44.861 -19.904 70.822 1.000 56.109 379 ILE D CA 1
ATOM 11329 C C . ILE D 1 363 ? -44.238 -21.292 71.045 1.000 57.497 379 ILE D C 1
ATOM 11330 O O . ILE D 1 363 ? -43.691 -21.543 72.138 1.000 62.626 379 ILE D O 1
ATOM 11335 N N . ASP D 1 364 ? -44.321 -22.153 70.029 1.000 61.720 380 ASP D N 1
ATOM 11336 C CA . ASP D 1 364 ? -43.719 -23.515 69.978 1.000 63.236 380 ASP D CA 1
ATOM 11337 C C . ASP D 1 364 ? -42.498 -23.503 69.040 1.000 63.219 380 ASP D C 1
ATOM 11338 O O . ASP D 1 364 ? -42.252 -24.526 68.373 1.000 64.409 380 ASP D O 1
ATOM 11343 N N . TRP D 1 365 ? -41.761 -22.387 68.979 1.000 61.283 381 TRP D N 1
ATOM 11344 C CA . TRP D 1 365 ? -40.564 -22.211 68.111 1.000 64.420 381 TRP D CA 1
ATOM 11345 C C . TRP D 1 365 ? -39.466 -21.424 68.839 1.000 71.029 381 TRP D C 1
ATOM 11346 O O . TRP D 1 365 ? -39.805 -20.566 69.674 1.000 73.828 381 TRP D O 1
ATOM 11357 N N . ALA D 1 366 ? -38.197 -21.716 68.529 1.000 77.784 382 ALA D N 1
ATOM 11358 C CA . ALA D 1 366 ? -37.001 -21.181 69.226 1.000 82.046 382 ALA D CA 1
ATOM 11359 C C . ALA D 1 366 ? -36.376 -20.023 68.434 1.000 88.289 382 ALA D C 1
ATOM 11360 O O . ALA D 1 366 ? -36.428 -20.048 67.189 1.000 100.204 382 ALA D O 1
ATOM 11362 N N . VAL D 1 367 ? -35.798 -19.048 69.144 1.000 89.809 383 VAL D N 1
ATOM 11363 C CA . VAL D 1 367 ? -35.053 -17.899 68.549 1.000 86.647 383 VAL D CA 1
ATOM 11364 C C . VAL D 1 367 ? -33.746 -18.442 67.973 1.000 85.299 383 VAL D C 1
ATOM 11365 O O . VAL D 1 367 ? -32.870 -18.861 68.727 1.000 82.923 383 VAL D O 1
ATOM 11369 N N . PRO D 1 368 ? -33.564 -18.459 66.635 1.000 84.404 384 PRO D N 1
ATOM 11370 C CA . PRO D 1 368 ? -32.345 -18.998 66.042 1.000 83.965 384 PRO D CA 1
ATOM 11371 C C . PRO D 1 368 ? -31.195 -17.997 66.204 1.000 85.799 384 PRO D C 1
ATOM 11372 O O . PRO D 1 368 ? -31.461 -16.809 66.286 1.000 74.072 384 PRO D O 1
ATOM 11376 N N . SER D 1 369 ? -29.964 -18.507 66.288 1.000 97.472 385 SER D N 1
ATOM 11377 C CA . SER D 1 369 ? -28.724 -17.700 66.178 1.000 105.428 385 SER D CA 1
ATOM 11378 C C . SER D 1 369 ? -28.485 -17.440 64.694 1.000 113.771 385 SER D C 1
ATOM 11379 O O . SER D 1 369 ? -28.252 -18.419 63.952 1.000 103.848 385 SER D O 1
ATOM 11382 N N . LEU D 1 370 ? -28.598 -16.178 64.281 1.000 124.285 386 LEU D N 1
ATOM 11383 C CA . LEU D 1 370 ? -28.432 -15.754 62.867 1.000 131.670 386 LEU D CA 1
ATOM 11384 C C . LEU D 1 370 ? -26.970 -15.328 62.664 1.000 149.707 386 LEU D C 1
ATOM 11385 O O . LEU D 1 370 ? -26.536 -14.380 63.349 1.000 160.634 386 LEU D O 1
ATOM 11390 N N . SER D 1 371 ? -26.242 -16.032 61.788 1.000 157.122 387 SER D N 1
ATOM 11391 C CA . SER D 1 371 ? -24.806 -15.818 61.463 1.000 162.494 387 SER D CA 1
ATOM 11392 C C . SER D 1 371 ? -24.668 -14.953 60.201 1.000 166.184 387 SER D C 1
ATOM 11393 O O . SER D 1 371 ? -25.373 -15.226 59.208 1.000 167.257 387 SER D O 1
ATOM 11396 N N . GLY D 1 372 ? -23.744 -13.989 60.245 1.000 163.154 388 GLY D N 1
ATOM 11397 C CA . GLY D 1 372 ? -23.704 -12.785 59.393 1.000 152.498 388 GLY D CA 1
ATOM 11398 C C . GLY D 1 372 ? -23.584 -11.548 60.269 1.000 157.317 388 GLY D C 1
ATOM 11399 O O . GLY D 1 372 ? -23.107 -10.506 59.764 1.000 138.120 388 GLY D O 1
ATOM 11400 N N . LEU D 1 373 ? -24.025 -11.679 61.534 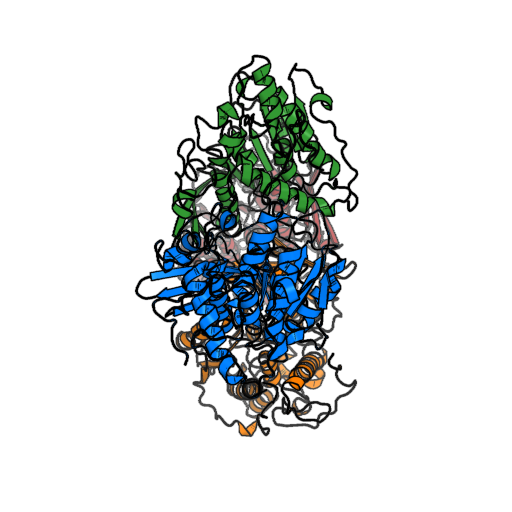1.000 175.441 389 LEU D N 1
ATOM 11401 C CA . LEU D 1 373 ? -23.861 -10.713 62.661 1.000 171.859 389 LEU D CA 1
ATOM 11402 C C . LEU D 1 373 ? -23.003 -11.369 63.756 1.000 163.765 389 LEU D C 1
ATOM 11403 O O . LEU D 1 373 ? -22.572 -10.759 64.736 1.000 143.989 389 LEU D O 1
#

Nearest PDB structures (foldseek):
  8b48-assembly2_B  TM=1.002E+00  e=3.617E-83  Lentithecium fluviatile
  3pic-assembly3_C  TM=9.717E-01  e=1.532E-50  Trichoderma reesei
  6rv8-assembly1_A  TM=9.467E-01  e=4.548E-47  Cerrena unicolor
  8tru-assembly1_A  TM=9.154E-01  e=1.661E-37  Fibrobacter succinogenes subsp. succinogenes S85
  7nn3-assembly4_D  TM=8.709E-01  e=1.554E-30  Caldicellulosiruptor acetigenus I77R1B

Foldseek 3Di:
DEDADDPDQFFDQALFFFQLQQDSVGDGAQAPVCVVRSLVRLVNLCCQQKFPDLDDQAPDWEWDDDPQKIWIWGAHPPFIFIDIKGKAQADDDAFLAFEEEEAQDALDDDDSRYIYTDQPLCQQPNWADQQDHRLCSRVNSPRQGFSLSSSLSVLLSVLVHVVNCCVNRHDSQRYEYEYFACRLLSQQLSCLPNLSHQAGERAAPAANHLFKQSLQVVLVVVPFAACHLCNVVPRGRRIGPNNNVCSVPSSRRSHICLSSLLSCLVVPHAYEYHHALADPHSPNLRSQLSVVSSLLSNVLSVNSLSYAYEYYHDPDGSNDDPVCVVLVVQRCCVRRVVHDHTRNHRDHPHPDDDDNVSRDVDHSHNHHPD/DADQDPPDQFFDQALFFFDLQQDSVGDGAFAPVCVVNSLVNLVNLCCQQKFPDLDDQAPDWEWDDDPQWIWIWGAHPPFIFIDIKGKAQADDDAFLAFEEEEAQDALDDDDSRYIYTDQPLCQQPNWADQQDHRLCSRVNSPRQGFSLSSSLSVLLSVLVHVVNCCVNRHDSQRYEYEYFACRLLSQQQSCLPNLSHQAGERAAPAANHLFKQSLQVVLVVVPFAACHLCNVVPRGRRIGPNNNVCRVPSSRRSHICLSSLLSCLVVPHAYEYHHALADPHSPNLRSQLSVVSSLLSNVLSVNSLSYAYEYYHDPDGSNDDPVCVVQVVQRCCVRRVVHDHGRNHRDHPHPDDDDNVSRDPDHRHNHHPD/DADADDPDAFFDQALFFFQLQQDSVGDGAQAPVCVVNSLVRLVNLCCQAKFPDLDDQAPDWEWDDDPQWTWIWGAHPPFIFIDIKGKDQADDDAFLAFEEEEAQDALDDDDSRYIYTDQPLCQQPNWADQQDHRLCSRVNSPRQGFSLSSSLSVVLSVLVHVVNPCVNRHDSQRYEYEYFACRLLSQQQSCLPNVSHQAGERALPAANHLFKQSLQVVLVVVPFAACHLCNVVPRGRRIGPSNNVCRVPSSRRSHICLSSLLSCLVVPHAYEYHHALADPHSPNLRSQLSVVSSLLSNVLSVNSLSYAYEYYHDPDGSNDDPVCVVLVVQNCCVRRVVHDHGRNHRDHPHPDDDDNVSRDVDHSHNHHVD/DDADPPDAFFDQALFFFQLQQDSVGDGAFAPVCVVVSLVNLVNLCCQAKFPDLDDAEPDWEWDDDPQWIWIWGAHPPFIFIDIKGKDQADDDAFLAFEEEEAQDALDDDDSRYIYTDQPLCQQPNWADQQHHRLCSRVNSPRQGFSLSSSLSVLLSVLVHVVNCCVNRHDSQRYEYEYFACRLLSQQQSCLPNLSHQAGERALPAANHLFKQSLQVVLVVVPFAACHLCNVVPRGRRIGPNNNVCSVPSSRRSHICLSSLLSCLVVPHAYEYHHALADPHSPNLRSQLSVVSSLLSNVLSVNSLSYAYEYYHDPDGSNDDPVCVVLVVQRCCVRRVVHDHGRNHRDHPHPDDDDNCSRDPDHRHNHHPD

Sequence (1479 aa):
SCPNLPASINYAANPKLPDPFLALSGTRLSKKDQWPCRKEEIRQLFQRYSYGTFPPRPESVTAAMSGNALKITVSEGSKSMSFSVNIKLPSSGAAPYPAIIAYGSASLPIPNTVATITYQNFEMAADNGRGKGKFYEFYGSNHNAGGMIAAAWGVDRIIDALEMTPAAKIDPKRVGVTGCCSRNGKGSMIAGAFVDRIALALPQEGGQSAAGCWRIADEIQKNGTKVETAHQIVNGDSWFSTDFSKYVDTVPTLPWDNHMLHALYAYPPRGLLIIENTAIDYLGPTSNYHCATAGRKVHEALGVKDYFGFSQNSHSDHCCGFPKAQQPELTAFIERFLLAKDTKTDVWKTDGKFTIDERRWIDWAVPSLSGLSCPNLPASINYAANPKLPDPFLALSGTRLSKKDQWPCRKEEIRQLFQQRYSYGTFPPRPESVTAAMSGNALKITVSEGSKSMSFSVNIKLPSSGAAPYPAIIAYGSASLPIPNTVATITYQNFEMAADNGRGKGKFYEFYGSNHNAGGMIAAAWGVDRIIDALEMTPAAKIDPKRVGVTGCSRNGKGSMIAGAFVDRIALALPQEGGQSAAGCWRIADEIQKNGTKVETAHQIVNGDSWFSTDFSKYVDTVPTLPWDNHMLHALYAYPPRGLLIIENTAIDYLGPTSNYHCATAGRKVHEALGVKKDYFGFSQNSHSDHHCGFPKAQQPELTAFIERFLLAKDTKTDVWKTDGKFTIDERRWIDWAVPSLSGLSCPNLPASINYAANPKLPDPFLALSGTRLSKKDQWPCRKEEIRQLFQRYSYGTFPPRPESVTAAMSGNALKITVSEGSKSMSFSVNIKLPSSGAAPYPAIIAYGSASLPIPNTVATITYQNFEMAADNGRGKGKFYEFYGSNHNAGGMIAAAWGVDRIIDALEMTPAAKIDPKRVGVTGCSRNGKGSMIAGAFVDRIALALPQEGGQSAAGCWRIADEIQKNGTKVETAHQIVNGDSWFSTDFSKYVDTVPTLPWDNHMLHALYAYPPRGLLIIENTAIDYLGPTSNYHCATAGRKVHEALGVKDYFGFSQNSHSDHCGFPKAQQPELTAFIERFLLAKDTKTDVWKTDGKFTIDERRWIDWAVPSLSGLCPNLPASINYAANPKLPDPFLALSGTRLSKKDQWPCRKEEIRQLFQRYSYGTFPPRPESVTAAMSGNALKITVSEGSKSMSFSVNIKLPSSGAAPYPAIIAYGSASLPIPNTVATITYQNFEMAADNGRGKGKFYEFYGSNHNAGGMIAAAWGVDRIIDALEMTPAAKIDPKRVGVTGCSRNGKGSMIAGAFVDRIALALPQEGGQSAAGCWRIADEIQKNGTKVETAHQIVNGDSWFSTDFSKYVDTVPTLPWDNHMLHALYAYPPRGLLIIENTAIDYLGPTSNYHCATAGRKVHEALGVKDYFGFSQNSHSDHCGFPKAQQPELTAFIERFLLAKDTKTDVWKTDGKFTIDERRWIDWAVPSLSGL

Radius of gyration: 38.4 Å; Cα contacts (8 Å, |Δi|>4): 3416; chains: 4; bounding box: 92×94×109 Å

B-factor: mean 63.24, std 17.98, range [9.21, 200.24]

Solvent-accessible surface area: 56138 Å² total; per-residue (Å²): 168,34,111,123,24,70,108,87,31,155,54,88,73,30,100,60,0,3,21,0,0,75,14,51,95,48,97,86,9,62,89,64,103,67,0,43,50,8,18,52,31,0,31,40,0,0,26,79,17,0,3,0,62,22,5,108,118,4,131,37,4,67,25,54,43,51,17,95,28,0,51,0,40,0,30,83,57,129,110,71,12,18,10,38,1,66,1,127,45,22,100,45,67,85,48,79,35,9,0,0,0,0,1,28,37,30,31,13,63,38,50,94,41,5,0,30,0,40,2,90,5,66,95,1,1,24,37,107,10,107,12,123,16,37,0,10,116,9,52,22,80,143,48,74,2,0,7,6,0,0,2,0,0,0,0,22,3,0,0,5,0,2,92,89,12,103,56,1,69,3,30,33,177,53,0,0,0,0,0,12,22,75,21,0,7,1,0,0,0,0,0,0,3,1,51,79,2,14,0,0,1,3,0,1,1,0,0,0,0,1,0,0,2,10,2,0,49,42,21,70,166,113,68,68,142,0,16,4,0,98,51,5,37,104,59,15,6,18,3,4,85,56,0,54,143,62,6,101,63,0,51,59,2,4,1,0,1,1,0,0,0,0,0,0,2,75,56,61,8,0,0,0,1,1,2,0,19,47,50,87,84,12,0,18,35,0,0,24,7,0,0,8,0,0,28,32,0,0,73,10,9,58,21,75,48,46,0,0,0,1,5,23,65,25,108,78,82,32,25,40,24,186,63,2,59,87,4,0,54,16,0,2,43,60,27,0,39,76,125,148,54,194,1,89,26,57,100,33,72,16,207,53,113,90,44,67,190,128,15,20,94,30,71,57,19,110,6,60,70,120,173,36,110,121,24,75,108,80,32,143,54,88,72,31,100,63,0,3,19,0,0,74,15,51,99,47,81,82,9,65,98,59,99,54,0,43,52,8,18,52,30,0,30,43,0,0,21,78,15,0,3,0,66,23,6,109,115,5,121,35,2,67,26,42,27,60,24,66,30,0,71,0,42,0,27,87,56,124,111,70,12,13,15,58,2,76,0,144,23,22,100,45,53,42,7,41,14,8,0,0,0,0,1,3,27,34,41,12,61,39,49,93,38,4,0,37,0,38,0,55,5,36,101,2,1,26,26,106,19,108,10,132,14,47,0,9,103,7,61,27,72,150,48,84,2,0,7,6,0,0,2,0,0,0,0,22,2,0,0,4,0,2,89,93,14,101,35,0,14,2,14,30,102,41,0,0,0,0,0,13,49,39,18,0,8,1,0,0,0,0,0,0,2,1,50,82,2,13,0,0,0,2,1,4,1,0,0,1,0,1,0,0,3,10,3,0,50,40,20,73,178,118,68,66,158,0,19,4,0,96,64,5,38,104,58,15,5,20,3,8,89,67,0,58,131,42,8,106,64,0,49,58,2,3,1,1,0,0,0,0,0,0,0,0,2,70,54,61,6,0,0,0,1,1,1,0,22,44,26,86,85,21,0,17,35,0,0,26,7,0,0,8,0,0,22,33,0,0,75,11,14,55,19,90,50,46,0,0,0,1,4,24,64,27,105,81,122,34,25,39,24,185,65,3,59,86,6,0,50,16,0,3,47,60,26,0,39,63,128,148,55,190,2,91,27,55,102,33,69,15,208,53,114,94,57,67,204,128,14,20,90,30,72,51,19,106,6,76,72,125,152,35,96,93,18,68,72,88,33,154,54,89,73,31,101,60,0,3,19,0,0,73,15,48,91,47,100,87,10,62,97,66,99,61,0,43,53,8,18,55,29,0,32,47,0,0,26,77,17,0,2,0,63,23,5,109,80,2,53,15,0,43,26,55,52,68,75,91,29,0,103,0,43,0,28,57,21,122,100,77,12,34,5,49,1,76,0,152,60,22,83,32,29,55,38,46,27,9,0,1,0,0,1,30,72,32,41,13,61,35,49,92,35,4,0,37,0,44,1,88,5,61,64,0,1,26,33,106,19,112,9,138,15,61,0,10,122,4,53,22,72,143,50,67,2,0,8,4,0,0,1,0,0,0,0,22,3,0,0,4,0,2,32,17,12,35,67,1,101,2,20,25,128,53,0,0,0,0,0,12,34,105,22,0,7,0,0,0,0,0,0,0,3,0,51,82,2,13,0,0,0,3,0,1,2,0,0,1,0,1,0,0,2,10,4,0,48,41,22,70,172,116,69,68,149,1,16,3,0,96,57,4,38,102,54,13,5,15,3,3,88,44,0,56,133,55,7,104,64,1,51,57,1,3,1,0,1,1,0,0,0,0,0,0,1,74,55,60,8,0,0,0,1,2,2,0,21,45,49,88,87,12,0,17,35,0,0,25,8,0,0,9,0,0,26,31,0,0,70,11,12,56,18,76,48,49,0,0,0,1,3,25,63,27,108,83,81,31,26,37,24,186,64,3,56,88,6,0,54,16,0,4,45,62,27,0,39,76,94,150,53,192,1,92,25,56,100,32,76,19,209,55,113,89,66,49,179,123,13,11,96,31,72,55,19,107,8,69,74,120,72,78,46,13,66,71,88,34,154,52,86,73,32,102,61,0,3,18,0,0,73,14,47,95,48,97,87,8,62,89,64,102,65,0,42,51,8,18,55,27,0,30,42,0,0,24,78,18,1,2,0,63,23,7,103,118,5,90,38,4,67,25,53,54,68,75,91,30,0,105,0,42,0,28,64,61,125,104,74,13,32,8,56,2,75,0,124,54,21,99,45,66,84,43,76,32,10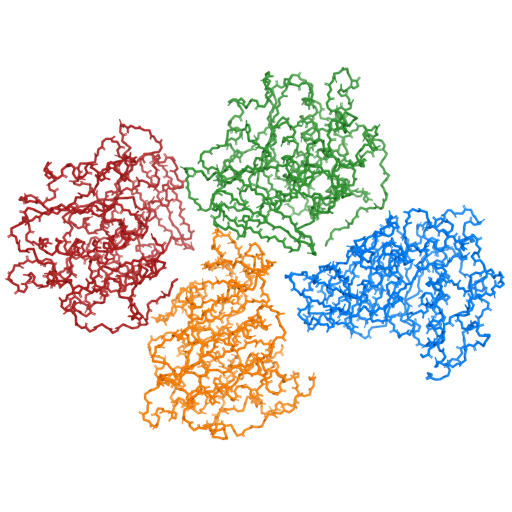,0,0,0,1,2,29,72,33,39,13,60,38,50,94,37,3,0,20,0,45,2,89,5,62,88,1,1,25,34,106,16,107,11,135,16,57,0,9,134,3,50,23,79,138,46,68,1,0,7,6,0,0,2,0,0,0,0,22,2,0,0,7,0,2,49,82,12,78,69,1,100,2,24,23,113,54,0,0,0,0,0,13,32,101,21,0,7,0,0,0,0,0,0,0,3,1,53,81,2,14,0,0,1,3,1,1,1,0,0,0,0,1,0,0,2,10,4,0,52,37,20,75,167,115,68,70,155,1,16,3,1,99,59,5,37,105,54,15,6,17,4,4,88,47,0,56,132,56,8,101,63,0,48,57,2,4,1,0,1,0,0,0,0,0,0,0,2,81,54,62,6,0,0,0,0,1,1,0,21,47,50,87,86,11,0,16,34,0,0,25,6,0,0,9,0,0,27,33,1,0,71,12,10,57,21,84,48,47,0,0,0,1,3,23,66,25,110,82,89,31,25,40,24,186,60,1,57,89,9,0,54,16,0,2,44,60,26,0,40,76,126,150,54,191,1,91,25,57,97,33,85,20,210,52,114,91,68,68,204,122,13,16,97,29,73,52,20,108,9,60,73,120

Secondary structure (DSSP, 8-state):
--PPP-SS------SSPPPTTB-TTSPBP-BGGGHHHHHHHHHHHHIIIII---PPPPSEEEEEEETTEEEEEEEETTEEEEEEEEEE--SSS-SSEEEEEEES---S---TTSEEEEE-HHHHS-TT-TT-SHHHHHH-TT----HHHHHHHHHHHHHHHHHH-GGG-EEEEEEEEEEETHHHHHHHHHHHH-TT-SEEEEES--BTTTB-HHHHHHHHHTT-----HHHHTSS--SS-GGGGGTTT-GGG-S--THHHHHTTBTTB-EEEEEEESS-GGG-HHHHHHHHHHHHHHHHHTT-GGGEEEEEE--SSTT---GGGHHHHHHHHHHHTS--------EEE---S---STTT--S-----BT-/-PPPP-SS------SSPPPTTB-TTSPBP-BGGGHHHHHHHHHHHHHHHTS---PPP-SEEEEEEETTEEEEEEEETTEEEEEEEEEE--SSS-SSEEEEEEES---S---TTSEEEEE-HHHHS-TT-TT-SHHHHHH-TT----HHHHHHHHHHHHHHHHHH-GGG-EEEEEEEEEEETHHHHHHHHHHHH-TT-SEEEEES--BTTTB-HHHHHHHHHTT-----HHHHTSS--SS-GGGGGTTT-GGG-S--THHHHHTTBTTB-EEEEEE-TT-GGG-HHHHHHHHHHHHHHHHHTT-GGGEEEEE---SSTT---GGGHHHHHHHHHHHTS--------EEE---S---STTT--S-----BT-/-PPPP-SS------SSPPPTTB-TTSPBP-BGGGHHHHHHHHHHHHIIIII---PPPPSEEEEEEETTEEEEEEEETTEEEEEEEEEE--SSS-SSEEEEEEES---S---TTSEEEEE-HHHHS-TT-TT-SHHHHHH-TT----HHHHHHHHHHHHHHHHHH-GGG-EEEEEEEEEEETHHHHHHHHHHHH-TT-SEEEEES--BTTTB-HHHHHHHHHTT-----HHHHTSS--SS-GGGGGTTT-GGG-S--THHHHHTTBTTB-EEEEEE-SS-GGG-HHHHHHHHHHHHHHHHHTT-GGGEEEEE---SSTT---GGGHHHHHHHHHHHTS--------EEE---S---STTT--S-----BT-/-PPP-SS------SSPPPTTB-TTSPBP-BGGGHHHHHHHHHHHHIIIII---PPPPSEEEEEEETTEEEEEEEETTEEEEEEEEEE--SSS-SSEEEEEEES---S---TTSEEEEE-HHHHS-SS-TT-SHHHHHH-TT----HHHHHHHHHHHHHHHHHH-GGG-EEEEEEEEEEETHHHHHHHHHHHH-TT-SEEEEES--BTTTB-HHHHHHHHHTT-----HHHHTSS--SS-GGGGGTTT-GGG-S--THHHHHTTBTTB-EEEEEE-SS-GGG-HHHHHHHHHHHHHHHHHTT-GGGEEEEE---SSTT---GGGHHHHHHHHHHHTS--------EEE---S---STTT--S-----BT-